Protein AF-0000000072193484 (afdb_homodimer)

Structure (mmCIF, N/CA/C/O backbone):
data_AF-0000000072193484-model_v1
#
loop_
_entity.id
_entity.type
_entity.pdbx_description
1 polymer "Probable 2-(5''-triphosphoribosyl)-3'-dephosphocoenzyme-A synthase"
#
loop_
_atom_site.group_PDB
_atom_site.id
_atom_site.type_symbol
_atom_site.label_atom_id
_atom_site.label_alt_id
_atom_site.label_comp_id
_atom_site.label_asym_id
_atom_site.label_entity_id
_atom_site.label_seq_id
_atom_site.pdbx_PDB_ins_code
_atom_site.Cartn_x
_atom_site.Cartn_y
_atom_site.Cartn_z
_atom_site.occupancy
_atom_site.B_iso_or_equiv
_atom_site.auth_seq_id
_atom_site.auth_comp_id
_atom_site.auth_asym_id
_atom_site.auth_atom_id
_atom_site.pdbx_PDB_model_num
ATOM 1 N N . MET A 1 1 ? 16.594 4.422 -32.844 1 25.11 1 MET A N 1
ATOM 2 C CA . MET A 1 1 ? 16.406 5.852 -32.625 1 25.11 1 MET A CA 1
ATOM 3 C C . MET A 1 1 ? 17.75 6.531 -32.344 1 25.11 1 MET A C 1
ATOM 5 O O . MET A 1 1 ? 18.5 6.133 -31.453 1 25.11 1 MET A O 1
ATOM 9 N N . GLN A 1 2 ? 18.328 7.227 -33.312 1 27.91 2 GLN A N 1
ATOM 10 C CA . GLN A 1 2 ? 19.547 8.023 -33.281 1 27.91 2 GLN A CA 1
ATOM 11 C C . GLN A 1 2 ? 19.562 8.969 -32.094 1 27.91 2 GLN A C 1
ATOM 13 O O . GLN A 1 2 ? 18.688 9.836 -31.969 1 27.91 2 GLN A O 1
ATOM 18 N N . THR A 1 3 ? 19.938 8.578 -30.891 1 35.56 3 THR A N 1
ATOM 19 C CA . THR A 1 3 ? 20.156 9.469 -29.75 1 35.56 3 THR A CA 1
ATOM 20 C C . THR A 1 3 ? 21 10.664 -30.172 1 35.56 3 THR A C 1
ATOM 22 O O . THR A 1 3 ? 22.141 10.508 -30.625 1 35.56 3 THR A O 1
ATOM 25 N N . HIS A 1 4 ? 20.469 11.711 -30.75 1 35.81 4 HIS A N 1
ATOM 26 C CA . HIS A 1 4 ? 21.188 12.93 -31.125 1 35.81 4 HIS A CA 1
ATOM 27 C C . HIS A 1 4 ? 22.172 13.336 -30.031 1 35.81 4 HIS A C 1
ATOM 29 O O . HIS A 1 4 ? 21.922 13.125 -28.844 1 35.81 4 HIS A O 1
ATOM 35 N N . SER A 1 5 ? 23.375 13.609 -30.344 1 42.5 5 SER A N 1
ATOM 36 C CA . SER A 1 5 ? 24.578 14.062 -29.656 1 42.5 5 SER A CA 1
ATOM 37 C C . SER A 1 5 ? 24.25 15.148 -28.641 1 42.5 5 SER A C 1
ATOM 39 O O . SER A 1 5 ? 24.906 15.258 -27.594 1 42.5 5 SER A O 1
ATOM 41 N N . ALA A 1 6 ? 23.328 16.062 -29.031 1 45.34 6 ALA A N 1
ATOM 42 C CA . ALA A 1 6 ? 22.938 17.266 -28.281 1 45.34 6 ALA A CA 1
ATOM 43 C C . ALA A 1 6 ? 22.312 16.891 -26.938 1 45.34 6 ALA A C 1
ATOM 45 O O . ALA A 1 6 ? 22.109 17.75 -26.078 1 45.34 6 ALA A O 1
ATOM 46 N N . ASP A 1 7 ? 21.703 15.742 -26.719 1 56.62 7 ASP A N 1
ATOM 47 C CA . ASP A 1 7 ? 20.828 15.328 -25.625 1 56.62 7 ASP A CA 1
ATOM 48 C C . ASP A 1 7 ? 21.625 14.672 -24.5 1 56.62 7 ASP A C 1
ATOM 50 O O . ASP A 1 7 ? 21.047 14.125 -23.562 1 56.62 7 ASP A O 1
ATOM 54 N N . ILE A 1 8 ? 22.922 14.68 -24.719 1 68.56 8 ILE A N 1
ATOM 55 C CA . ILE A 1 8 ? 23.734 14.094 -23.656 1 68.56 8 ILE A CA 1
ATOM 56 C C . ILE A 1 8 ? 24.031 15.148 -22.594 1 68.56 8 ILE A C 1
ATOM 58 O O . ILE A 1 8 ? 24.578 16.203 -22.906 1 68.56 8 ILE A O 1
ATOM 62 N N . PRO A 1 9 ? 23.672 14.93 -21.453 1 78.88 9 PRO A N 1
ATOM 63 C CA . PRO A 1 9 ? 23.984 15.875 -20.375 1 78.88 9 PRO A CA 1
ATOM 64 C C . PRO A 1 9 ? 25.469 16.203 -20.297 1 78.88 9 PRO A C 1
ATOM 66 O O . PRO A 1 9 ? 26.312 15.328 -20.5 1 78.88 9 PRO A O 1
ATOM 69 N N . GLN A 1 10 ? 25.766 17.594 -20.297 1 84.44 10 GLN A N 1
ATOM 70 C CA . GLN A 1 10 ? 27.141 18.047 -20.234 1 84.44 10 GLN A CA 1
ATOM 71 C C . GLN A 1 10 ? 27.516 18.5 -18.812 1 84.44 10 GLN A C 1
ATOM 73 O O . GLN A 1 10 ? 26.719 19.172 -18.156 1 84.44 10 GLN A O 1
ATOM 78 N N . PRO A 1 11 ? 28.719 18.031 -18.359 1 89.19 11 PRO A N 1
ATOM 79 C CA . PRO A 1 11 ? 29.156 18.484 -17.047 1 89.19 11 PRO A CA 1
ATOM 80 C C . PRO A 1 11 ? 29.359 20 -16.984 1 89.19 11 PRO A C 1
ATOM 82 O O . PRO A 1 11 ? 29.75 20.609 -17.984 1 89.19 11 PRO A O 1
ATOM 85 N N . ALA A 1 12 ? 29.109 20.578 -15.883 1 86.75 12 ALA A N 1
ATOM 86 C CA . ALA A 1 12 ? 29.344 22.016 -15.68 1 86.75 12 ALA A CA 1
ATOM 87 C C . ALA A 1 12 ? 30.828 22.281 -15.414 1 86.75 12 ALA A C 1
ATOM 89 O O . ALA A 1 12 ? 31.484 21.516 -14.719 1 86.75 12 ALA A O 1
ATOM 90 N N . LEU A 1 13 ? 31.219 23.406 -15.93 1 86.88 13 LEU A N 1
ATOM 91 C CA . LEU A 1 13 ? 32.562 23.844 -15.641 1 86.88 13 LEU A CA 1
ATOM 92 C C . LEU A 1 13 ? 32.656 24.531 -14.281 1 86.88 13 LEU A C 1
ATOM 94 O O . LEU A 1 13 ? 31.641 25.078 -13.805 1 86.88 13 LEU A O 1
ATOM 98 N N . LEU A 1 14 ? 33.812 24.453 -13.719 1 89.25 14 LEU A N 1
ATOM 99 C CA . LEU A 1 14 ? 34 25.078 -12.414 1 89.25 14 LEU A CA 1
ATOM 100 C C . LEU A 1 14 ? 33.656 26.562 -12.453 1 89.25 14 LEU A C 1
ATOM 102 O O . LEU A 1 14 ? 33.031 27.094 -11.523 1 89.25 14 LEU A O 1
ATOM 106 N N . GLU A 1 15 ? 34.031 27.188 -13.531 1 90.38 15 GLU A N 1
ATOM 107 C CA . GLU A 1 15 ? 33.75 28.609 -13.688 1 90.38 15 GLU A CA 1
ATOM 108 C C . GLU A 1 15 ? 32.25 28.875 -13.719 1 90.38 15 GLU A C 1
ATOM 110 O O . GLU A 1 15 ? 31.781 29.891 -13.203 1 90.38 15 GLU A O 1
ATOM 115 N N . GLU A 1 16 ? 31.562 28.031 -14.336 1 90.62 16 GLU A N 1
ATOM 116 C CA . GLU A 1 16 ? 30.109 28.156 -14.422 1 90.62 16 GLU A CA 1
ATOM 117 C C . GLU A 1 16 ? 29.469 27.984 -13.047 1 90.62 16 GLU A C 1
ATOM 119 O O . GLU A 1 16 ? 28.484 28.672 -12.734 1 90.62 16 GLU A O 1
ATOM 124 N N . ILE A 1 17 ? 30.047 27.125 -12.297 1 89.94 17 ILE A N 1
ATOM 125 C CA . ILE A 1 17 ? 29.516 26.859 -10.961 1 89.94 17 ILE A CA 1
ATOM 126 C C . ILE A 1 17 ? 29.75 28.078 -10.07 1 89.94 17 ILE A C 1
ATOM 128 O O . ILE A 1 17 ? 28.844 28.484 -9.32 1 89.94 17 ILE A O 1
ATOM 132 N N . LEU A 1 18 ? 30.891 28.703 -10.164 1 91.38 18 LEU A N 1
ATOM 133 C CA . LEU A 1 18 ? 31.234 29.875 -9.367 1 91.38 18 LEU A CA 1
ATOM 134 C C . LEU A 1 18 ? 30.391 31.078 -9.789 1 91.38 18 LEU A C 1
ATOM 136 O O . LEU A 1 18 ? 29.922 31.844 -8.945 1 91.38 18 LEU A O 1
ATOM 140 N N . ARG A 1 19 ? 30.219 31.172 -11.031 1 92.69 19 ARG A N 1
ATOM 141 C CA . ARG A 1 19 ? 29.391 32.25 -11.555 1 92.69 19 ARG A CA 1
ATOM 142 C C . ARG A 1 19 ? 27.953 32.094 -11.086 1 92.69 19 ARG A C 1
ATOM 144 O O . ARG A 1 19 ? 27.297 33.094 -10.742 1 92.69 19 ARG A O 1
ATOM 151 N N . ALA A 1 20 ? 27.5 30.906 -11.117 1 92.19 20 ALA A N 1
ATOM 152 C CA . ALA A 1 20 ? 26.141 30.625 -10.68 1 92.19 20 ALA A CA 1
ATOM 153 C C . ALA A 1 20 ? 25.938 31 -9.211 1 92.19 20 ALA A C 1
ATOM 155 O O . ALA A 1 20 ? 24.875 31.484 -8.82 1 92.19 20 ALA A O 1
ATOM 156 N N . ARG A 1 21 ? 26.953 30.75 -8.406 1 92.06 21 ARG A N 1
ATOM 157 C CA . ARG A 1 21 ? 26.891 31.094 -6.992 1 92.06 21 ARG A CA 1
ATOM 158 C C . ARG A 1 21 ? 26.781 32.594 -6.809 1 92.06 21 ARG A C 1
ATOM 160 O O . ARG A 1 21 ? 26.016 33.094 -5.973 1 92.06 21 ARG A O 1
ATOM 167 N N . GLU A 1 22 ? 27.531 33.312 -7.559 1 94 22 GLU A N 1
ATOM 168 C CA . GLU A 1 22 ? 27.516 34.781 -7.504 1 94 22 GLU A CA 1
ATOM 169 C C . GLU A 1 22 ? 26.156 35.312 -7.957 1 94 22 GLU A C 1
ATOM 171 O O . GLU A 1 22 ? 25.594 36.219 -7.328 1 94 22 GLU A O 1
ATOM 176 N N . GLU A 1 23 ? 25.734 34.781 -9.008 1 94.94 23 GLU A N 1
ATOM 177 C CA . GLU A 1 23 ? 24.438 35.219 -9.539 1 94.94 23 GLU A CA 1
ATOM 178 C C . GLU A 1 23 ? 23.312 34.938 -8.555 1 94.94 23 GLU A C 1
ATOM 180 O O . GLU A 1 23 ? 22.344 35.688 -8.469 1 94.94 23 GLU A O 1
ATOM 185 N N . ARG A 1 24 ? 23.422 33.812 -7.883 1 94.56 24 ARG A N 1
ATOM 186 C CA . ARG A 1 24 ? 22.438 33.469 -6.859 1 94.56 24 ARG A CA 1
ATOM 187 C C . ARG A 1 24 ? 22.406 34.531 -5.754 1 94.56 24 ARG A C 1
ATOM 189 O O . ARG A 1 24 ? 21.344 34.938 -5.312 1 94.56 24 ARG A O 1
ATOM 196 N N . GLN A 1 25 ? 23.547 35 -5.352 1 94.94 25 GLN A N 1
ATOM 197 C CA . GLN A 1 25 ? 23.641 36 -4.312 1 94.94 25 GLN A CA 1
ATOM 198 C C . GLN A 1 25 ? 23 37.312 -4.777 1 94.94 25 GLN A C 1
ATOM 200 O O . GLN A 1 25 ? 22.312 38 -4.008 1 94.94 25 GLN A O 1
ATOM 205 N N . HIS A 1 26 ? 23.281 37.594 -6.012 1 95.94 26 HIS A N 1
ATOM 206 C CA . HIS A 1 26 ? 22.719 38.812 -6.57 1 95.94 26 HIS A CA 1
ATOM 207 C C . HIS A 1 26 ? 21.188 38.719 -6.625 1 95.94 26 HIS A C 1
ATOM 209 O O . HIS A 1 26 ? 20.5 39.688 -6.312 1 95.94 26 HIS A O 1
ATOM 215 N N . ARG A 1 27 ? 20.703 37.625 -7.035 1 96 27 ARG A N 1
ATOM 216 C CA . ARG A 1 27 ? 19.266 37.375 -7.105 1 96 27 ARG A CA 1
ATOM 217 C C . ARG A 1 27 ? 18.625 37.5 -5.723 1 96 27 ARG A C 1
ATOM 219 O O . ARG A 1 27 ? 17.562 38.094 -5.566 1 96 27 ARG A O 1
ATOM 226 N N . GLN A 1 28 ? 19.266 36.906 -4.77 1 96.5 28 GLN A N 1
ATOM 227 C CA . GLN A 1 28 ? 18.766 36.969 -3.395 1 96.5 28 GLN A CA 1
ATOM 228 C C . GLN A 1 28 ? 18.688 38.406 -2.889 1 96.5 28 GLN A C 1
ATOM 230 O O . GLN A 1 28 ? 17.672 38.812 -2.32 1 96.5 28 GLN A O 1
ATOM 235 N N . GLN A 1 29 ? 19.719 39.125 -3.174 1 96.38 29 GLN A N 1
ATOM 236 C CA . GLN A 1 29 ? 19.75 40.531 -2.725 1 96.38 29 GLN A CA 1
ATOM 237 C C . GLN A 1 29 ? 18.672 41.344 -3.404 1 96.38 29 GLN A C 1
ATOM 239 O O . GLN A 1 29 ? 18.031 42.188 -2.764 1 96.38 29 GLN A O 1
ATOM 244 N N . ARG A 1 30 ? 18.516 41.094 -4.633 1 97 30 ARG A N 1
ATOM 245 C CA . ARG A 1 30 ? 17.5 41.812 -5.383 1 97 30 ARG A CA 1
ATOM 246 C C . ARG A 1 30 ? 16.094 41.531 -4.828 1 97 30 ARG A C 1
ATOM 248 O O . ARG A 1 30 ? 15.305 42.469 -4.629 1 97 30 ARG A O 1
ATOM 255 N N . LEU A 1 31 ? 15.797 40.312 -4.566 1 97.44 31 LEU A N 1
ATOM 256 C CA . LEU A 1 31 ? 14.477 39.906 -4.074 1 97.44 31 LEU A CA 1
ATOM 257 C C . LEU A 1 31 ? 14.266 40.406 -2.646 1 97.44 31 LEU A C 1
ATOM 259 O O . LEU A 1 31 ? 13.156 40.812 -2.283 1 97.44 31 LEU A O 1
ATOM 263 N N . LEU A 1 32 ? 15.289 40.375 -1.854 1 97.12 32 LEU A N 1
ATOM 264 C CA . LEU A 1 32 ? 15.203 40.875 -0.485 1 97.12 32 LEU A CA 1
ATOM 265 C C . LEU A 1 32 ? 14.883 42.344 -0.465 1 97.12 32 LEU A C 1
ATOM 267 O O . LEU A 1 32 ? 14.07 42.812 0.346 1 97.12 32 LEU A O 1
ATOM 271 N N . ARG A 1 33 ? 15.508 43.094 -1.336 1 96.75 33 ARG A N 1
ATOM 272 C CA . ARG A 1 33 ? 15.273 44.531 -1.426 1 96.75 33 ARG A CA 1
ATOM 273 C C . ARG A 1 33 ? 13.859 44.844 -1.92 1 96.75 33 ARG A C 1
ATOM 275 O O . ARG A 1 33 ? 13.211 45.75 -1.433 1 96.75 33 ARG A O 1
ATOM 282 N N . ARG A 1 34 ? 13.484 44.062 -2.828 1 97.38 34 ARG A N 1
ATOM 283 C CA . ARG A 1 34 ? 12.203 44.312 -3.475 1 97.38 34 ARG A CA 1
ATOM 284 C C . ARG A 1 34 ? 11.039 43.969 -2.549 1 97.38 34 ARG A C 1
ATOM 286 O O . ARG A 1 34 ? 10.062 44.719 -2.461 1 97.38 34 ARG A O 1
ATOM 293 N N . TYR A 1 35 ? 11.148 42.844 -1.809 1 97.31 35 TYR A N 1
ATOM 294 C CA . TYR A 1 35 ? 9.984 42.312 -1.108 1 97.31 35 TYR A CA 1
ATOM 295 C C . TYR A 1 35 ? 10.125 42.5 0.397 1 97.31 35 TYR A C 1
ATOM 297 O O . TYR A 1 35 ? 9.125 42.469 1.127 1 97.31 35 TYR A O 1
ATOM 305 N N . ARG A 1 36 ? 11.281 42.594 0.988 1 96.94 36 ARG A N 1
ATOM 306 C CA . ARG A 1 36 ? 11.555 42.781 2.412 1 96.94 36 ARG A CA 1
ATOM 307 C C . ARG A 1 36 ? 10.914 41.656 3.232 1 96.94 36 ARG A C 1
ATOM 309 O O . ARG A 1 36 ? 10.266 41.938 4.25 1 96.94 36 ARG A O 1
ATOM 316 N N . ARG A 1 37 ? 10.93 40.438 2.723 1 97.88 37 ARG A N 1
ATOM 317 C CA . ARG A 1 37 ? 10.414 39.219 3.334 1 97.88 37 ARG A CA 1
ATOM 318 C C . ARG A 1 37 ? 11.477 38.125 3.346 1 97.88 37 ARG A C 1
ATOM 320 O O . ARG A 1 37 ? 12.477 38.219 2.629 1 97.88 37 ARG A O 1
ATOM 327 N N . PRO A 1 38 ? 11.289 37.094 4.188 1 98.31 38 PRO A N 1
ATOM 328 C CA . PRO A 1 38 ? 12.211 35.969 4.129 1 98.31 38 PRO A CA 1
ATOM 329 C C . PRO A 1 38 ? 12.25 35.312 2.75 1 98.31 38 PRO A C 1
ATOM 331 O O . PRO A 1 38 ? 11.258 35.344 2.018 1 98.31 38 PRO A O 1
ATOM 334 N N . LEU A 1 39 ? 13.406 34.75 2.455 1 98.5 39 LEU A N 1
ATOM 335 C CA . LEU A 1 39 ? 13.594 34.062 1.176 1 98.5 39 LEU A CA 1
ATOM 336 C C . LEU A 1 39 ? 13.883 32.594 1.379 1 98.5 39 LEU A C 1
ATOM 338 O O . LEU A 1 39 ? 14.547 32.219 2.348 1 98.5 39 LEU A O 1
ATOM 342 N N . ILE A 1 40 ? 13.398 31.75 0.517 1 98.69 40 ILE A N 1
ATOM 343 C CA . ILE A 1 40 ? 13.828 30.359 0.413 1 98.69 40 ILE A CA 1
ATOM 344 C C . ILE A 1 40 ? 14.625 30.156 -0.874 1 98.69 40 ILE A C 1
ATOM 346 O O . ILE A 1 40 ? 14.156 30.516 -1.961 1 98.69 40 ILE A O 1
ATOM 350 N N . SER A 1 41 ? 15.797 29.719 -0.765 1 98.25 41 SER A N 1
ATOM 351 C CA . SER A 1 41 ? 16.641 29.344 -1.899 1 98.25 41 SER A CA 1
ATOM 352 C C . SER A 1 41 ? 16.641 27.844 -2.111 1 98.25 41 SER A C 1
ATOM 354 O O . SER A 1 41 ? 17.062 27.078 -1.238 1 98.25 41 SER A O 1
ATOM 356 N N . LEU A 1 42 ? 16.125 27.391 -3.248 1 98.25 42 LEU A N 1
ATOM 357 C CA . LEU A 1 42 ? 15.992 25.969 -3.551 1 98.25 42 LEU A CA 1
ATOM 358 C C . LEU A 1 42 ? 17 25.531 -4.605 1 98.25 42 LEU A C 1
ATOM 360 O O . LEU A 1 42 ? 17.141 26.188 -5.645 1 98.25 42 LEU A O 1
ATOM 364 N N . SER A 1 43 ? 17.766 24.578 -4.391 1 97.25 43 SER A N 1
ATOM 365 C CA . SER A 1 43 ? 18.625 23.859 -5.34 1 97.25 43 SER A CA 1
ATOM 366 C C . SER A 1 43 ? 18.672 22.375 -5.023 1 97.25 43 SER A C 1
ATOM 368 O O . SER A 1 43 ? 17.969 21.891 -4.125 1 97.25 43 SER A O 1
ATOM 370 N N . LEU A 1 44 ? 19.328 21.547 -5.836 1 96.81 44 LEU A N 1
ATOM 371 C CA . LEU A 1 44 ? 19.516 20.125 -5.566 1 96.81 44 LEU A CA 1
ATOM 372 C C . LEU A 1 44 ? 20.953 19.844 -5.145 1 96.81 44 LEU A C 1
ATOM 374 O O . LEU A 1 44 ? 21.891 20.422 -5.691 1 96.81 44 LEU A O 1
ATOM 378 N N . ASN A 1 45 ? 21.062 19.047 -4.156 1 93.31 45 ASN A N 1
ATOM 379 C CA . ASN A 1 45 ? 22.375 18.562 -3.73 1 93.31 45 ASN A CA 1
ATOM 380 C C . ASN A 1 45 ? 22.828 17.375 -4.562 1 93.31 45 ASN A C 1
ATOM 382 O O . ASN A 1 45 ? 22.609 16.219 -4.18 1 93.31 45 ASN A O 1
ATOM 386 N N . ILE A 1 46 ? 23.438 17.641 -5.684 1 93.5 46 ILE A N 1
ATOM 387 C CA . ILE A 1 46 ? 23.953 16.625 -6.578 1 93.5 46 ILE A CA 1
ATOM 388 C C . ILE A 1 46 ? 25.484 16.703 -6.629 1 93.5 46 ILE A C 1
ATOM 390 O O . ILE A 1 46 ? 26.047 17.734 -6.996 1 93.5 46 ILE A O 1
ATOM 394 N N . ALA A 1 47 ? 26.125 15.641 -6.289 1 90.62 47 ALA A N 1
ATOM 395 C CA . ALA A 1 47 ? 27.578 15.609 -6.301 1 90.62 47 ALA A CA 1
ATOM 396 C C . ALA A 1 47 ? 28.125 15.531 -7.727 1 90.62 47 ALA A C 1
ATOM 398 O O . ALA A 1 47 ? 27.469 14.977 -8.609 1 90.62 47 ALA A O 1
ATOM 399 N N . GLY A 1 48 ? 29.281 16.156 -7.91 1 88.25 48 GLY A N 1
ATOM 400 C CA . GLY A 1 48 ? 29.953 16.062 -9.195 1 88.25 48 GLY A CA 1
ATOM 401 C C . GLY A 1 48 ? 29.625 17.203 -10.125 1 88.25 48 GLY A C 1
ATOM 402 O O . GLY A 1 48 ? 28.938 18.156 -9.734 1 88.25 48 GLY A O 1
ATOM 403 N N . ALA A 1 49 ? 30.078 17.062 -11.414 1 90.75 49 ALA A N 1
ATOM 404 C CA . ALA A 1 49 ? 30.016 18.172 -12.359 1 90.75 49 ALA A CA 1
ATOM 405 C C . ALA A 1 49 ? 28.734 18.094 -13.188 1 90.75 49 ALA A C 1
ATOM 407 O O . ALA A 1 49 ? 28.281 19.109 -13.727 1 90.75 49 ALA A O 1
ATOM 408 N N . LEU A 1 50 ? 28.188 16.969 -13.297 1 92.44 50 LEU A N 1
ATOM 409 C CA . LEU A 1 50 ? 26.938 16.844 -14.039 1 92.44 50 LEU A CA 1
ATOM 410 C C . LEU A 1 50 ? 25.75 17.203 -13.164 1 92.44 50 LEU A C 1
ATOM 412 O O . LEU A 1 50 ? 25.234 16.375 -12.422 1 92.44 50 LEU A O 1
ATOM 416 N N . LYS A 1 51 ? 25.266 18.391 -13.367 1 93 51 LYS A N 1
ATOM 417 C CA . LYS A 1 51 ? 24.266 18.953 -12.461 1 93 51 LYS A CA 1
ATOM 418 C C . LYS A 1 51 ? 22.891 19.016 -13.133 1 93 51 LYS A C 1
ATOM 420 O O . LYS A 1 51 ? 21.859 19.031 -12.461 1 93 51 LYS A O 1
ATOM 425 N N . GLN A 1 52 ? 22.922 19.047 -14.453 1 93.31 52 GLN A N 1
ATOM 426 C CA . GLN A 1 52 ? 21.672 19.219 -15.188 1 93.31 52 GLN A CA 1
ATOM 427 C C . GLN A 1 52 ? 21.453 18.062 -16.156 1 93.31 52 GLN A C 1
ATOM 429 O O . GLN A 1 52 ? 22.25 17.859 -17.078 1 93.31 52 GLN A O 1
ATOM 434 N N . PHE A 1 53 ? 20.516 17.297 -16 1 93.94 53 PHE A N 1
ATOM 435 C CA . PHE A 1 53 ? 20.047 16.188 -16.828 1 93.94 53 PHE A CA 1
ATOM 436 C C . PHE A 1 53 ? 18.562 15.93 -16.594 1 93.94 53 PHE A C 1
ATOM 438 O O . PHE A 1 53 ? 17.984 16.453 -15.633 1 93.94 53 PHE A O 1
ATOM 445 N N . PRO A 1 54 ? 17.828 15.367 -17.391 1 93.75 54 PRO A N 1
ATOM 446 C CA . PRO A 1 54 ? 16.359 15.289 -17.344 1 93.75 54 PRO A CA 1
ATOM 447 C C . PRO A 1 54 ? 15.836 14.852 -15.977 1 93.75 54 PRO A C 1
ATOM 449 O O . PRO A 1 54 ? 14.891 15.445 -15.453 1 93.75 54 PRO A O 1
ATOM 452 N N . LEU A 1 55 ? 16.422 13.867 -15.422 1 95.19 55 LEU A N 1
ATOM 453 C CA . LEU A 1 55 ? 15.992 13.375 -14.117 1 95.19 55 LEU A CA 1
ATOM 454 C C . LEU A 1 55 ? 16.188 14.43 -13.039 1 95.19 55 LEU A C 1
ATOM 456 O O . LEU A 1 55 ? 15.375 14.555 -12.125 1 95.19 55 LEU A O 1
ATOM 460 N N . ALA A 1 56 ? 17.266 15.211 -13.078 1 96.75 56 ALA A N 1
ATOM 461 C CA . ALA A 1 56 ? 17.5 16.312 -12.148 1 96.75 56 ALA A CA 1
ATOM 462 C C . ALA A 1 56 ? 16.469 17.406 -12.312 1 96.75 56 ALA A C 1
ATOM 464 O O . ALA A 1 56 ? 16 17.984 -11.32 1 96.75 56 ALA A O 1
ATOM 465 N N . GLN A 1 57 ? 16.141 17.656 -13.531 1 96.38 57 GLN A N 1
ATOM 466 C CA . GLN A 1 57 ? 15.133 18.672 -13.805 1 96.38 57 GLN A CA 1
ATOM 467 C C . GLN A 1 57 ? 13.773 18.266 -13.234 1 96.38 57 GLN A C 1
ATOM 469 O O . GLN A 1 57 ? 13.086 19.094 -12.617 1 96.38 57 GLN A O 1
ATOM 474 N N . LYS A 1 58 ? 13.461 17.031 -13.453 1 96.44 58 LYS A N 1
ATOM 475 C CA . LYS A 1 58 ? 12.211 16.5 -12.914 1 96.44 58 LYS A CA 1
ATOM 476 C C . LYS A 1 58 ? 12.203 16.562 -11.391 1 96.44 58 LYS A C 1
ATOM 478 O O . LYS A 1 58 ? 11.172 16.875 -10.781 1 96.44 58 LYS A O 1
ATOM 483 N N . THR A 1 59 ? 13.305 16.234 -10.789 1 97.5 59 THR A N 1
ATOM 484 C CA . THR A 1 59 ? 13.43 16.234 -9.336 1 97.5 59 THR A CA 1
ATOM 485 C C . THR A 1 59 ? 13.312 17.656 -8.781 1 97.5 59 THR A C 1
ATOM 487 O O . THR A 1 59 ? 12.695 17.875 -7.738 1 97.5 59 THR A O 1
ATOM 490 N N . TYR A 1 60 ? 13.93 18.625 -9.492 1 97.88 60 TYR A N 1
ATOM 491 C CA . TYR A 1 60 ? 13.805 20.031 -9.078 1 97.88 60 TYR A CA 1
ATOM 492 C C . TYR A 1 60 ? 12.352 20.469 -9.117 1 97.88 60 TYR A C 1
ATOM 494 O O . TYR A 1 60 ? 11.875 21.141 -8.195 1 97.88 60 TYR A O 1
ATOM 502 N N . ALA A 1 61 ? 11.688 20.141 -10.18 1 96.94 61 ALA A N 1
ATOM 503 C CA . ALA A 1 61 ? 10.273 20.484 -10.297 1 96.94 61 ALA A CA 1
ATOM 504 C C . ALA A 1 61 ? 9.469 19.875 -9.148 1 96.94 61 ALA A C 1
ATOM 506 O O . ALA A 1 61 ? 8.57 20.516 -8.609 1 96.94 61 ALA A O 1
ATOM 507 N N . GLU A 1 62 ? 9.797 18.656 -8.852 1 96.19 62 GLU A N 1
ATOM 508 C CA . GLU A 1 62 ? 9.164 17.969 -7.73 1 96.19 62 GLU A CA 1
ATOM 509 C C . GLU A 1 62 ? 9.438 18.703 -6.414 1 96.19 62 GLU A C 1
ATOM 511 O O . GLU A 1 62 ? 8.523 18.875 -5.602 1 96.19 62 GLU A O 1
ATOM 516 N N . ALA A 1 63 ? 10.641 19.094 -6.199 1 97.44 63 ALA A N 1
ATOM 517 C CA . ALA A 1 63 ? 11.031 19.828 -5 1 97.44 63 ALA A CA 1
ATOM 518 C C . ALA A 1 63 ? 10.266 21.141 -4.887 1 97.44 63 ALA A C 1
ATOM 520 O O . ALA A 1 63 ? 9.766 21.484 -3.814 1 97.44 63 ALA A O 1
ATOM 521 N N . SER A 1 64 ? 10.219 21.828 -5.98 1 97.38 64 SER A N 1
ATOM 522 C CA . SER A 1 64 ? 9.492 23.094 -6.02 1 97.38 64 SER A CA 1
ATOM 523 C C . SER A 1 64 ? 8.016 22.891 -5.703 1 97.38 64 SER A C 1
ATOM 525 O O . SER A 1 64 ? 7.441 23.641 -4.906 1 97.38 64 SER A O 1
ATOM 527 N N . ARG A 1 65 ? 7.434 21.922 -6.293 1 94.75 65 ARG A N 1
ATOM 528 C CA . ARG A 1 65 ? 6.027 21.625 -6.055 1 94.75 65 ARG A CA 1
ATOM 529 C C . ARG A 1 65 ? 5.777 21.312 -4.582 1 94.75 65 ARG A C 1
ATOM 531 O O . ARG A 1 65 ? 4.844 21.844 -3.979 1 94.75 65 ARG A O 1
ATOM 538 N N . MET A 1 66 ? 6.594 20.438 -4.027 1 94.94 66 MET A N 1
ATOM 539 C CA . MET A 1 66 ? 6.449 20.047 -2.629 1 94.94 66 MET A CA 1
ATOM 540 C C . MET A 1 66 ? 6.625 21.234 -1.7 1 94.94 66 MET A C 1
ATOM 542 O O . MET A 1 66 ? 5.906 21.375 -0.709 1 94.94 66 MET A O 1
ATOM 546 N N . MET A 1 67 ? 7.562 22.094 -2.014 1 96.62 67 MET A N 1
ATOM 547 C CA . MET A 1 67 ? 7.816 23.281 -1.214 1 96.62 67 MET A CA 1
ATOM 548 C C . MET A 1 67 ? 6.602 24.219 -1.218 1 96.62 67 MET A C 1
ATOM 550 O O . MET A 1 67 ? 6.141 24.641 -0.159 1 96.62 67 MET A O 1
ATOM 554 N N . HIS A 1 68 ? 6.047 24.469 -2.396 1 96 68 HIS A N 1
ATOM 555 C CA . HIS A 1 68 ? 4.898 25.359 -2.514 1 96 68 HIS A CA 1
ATOM 556 C C . HIS A 1 68 ? 3.703 24.828 -1.729 1 96 68 HIS A C 1
ATOM 558 O O . HIS A 1 68 ? 3.025 25.578 -1.03 1 96 68 HIS A O 1
ATOM 564 N N . ARG A 1 69 ? 3.527 23.609 -1.891 1 93.19 69 ARG A N 1
ATOM 565 C CA . ARG A 1 69 ? 2.396 23 -1.199 1 93.19 69 ARG A CA 1
ATOM 566 C C . ARG A 1 69 ? 2.58 23.062 0.314 1 93.19 69 ARG A C 1
ATOM 568 O O . ARG A 1 69 ? 1.627 23.328 1.049 1 93.19 69 ARG A O 1
ATOM 575 N N . HIS A 1 70 ? 3.76 22.734 0.74 1 93.44 70 HIS A N 1
ATOM 576 C CA . HIS A 1 70 ? 4.055 22.781 2.168 1 93.44 70 HIS A CA 1
ATOM 577 C C . HIS A 1 70 ? 3.881 24.203 2.707 1 93.44 70 HIS A C 1
ATOM 579 O O . HIS A 1 70 ? 3.342 24.391 3.799 1 93.44 70 HIS A O 1
ATOM 585 N N . LEU A 1 71 ? 4.297 25.188 1.961 1 95.44 71 LEU A N 1
ATOM 586 C CA . LEU A 1 71 ? 4.141 26.594 2.355 1 95.44 71 LEU A CA 1
ATOM 587 C C . LEU A 1 71 ? 2.668 26.953 2.496 1 95.44 71 LEU A C 1
ATOM 589 O O . LEU A 1 71 ? 2.273 27.594 3.469 1 95.44 71 LEU A O 1
ATOM 593 N N . GLU A 1 72 ? 1.915 26.484 1.572 1 93.25 72 GLU A N 1
ATOM 594 C CA . GLU A 1 72 ? 0.477 26.734 1.63 1 93.25 72 GLU A CA 1
ATOM 595 C C . GLU A 1 72 ? -0.131 26.172 2.908 1 93.25 72 GLU A C 1
ATOM 597 O O . GLU A 1 72 ? -0.939 26.828 3.564 1 93.25 72 GLU A O 1
ATOM 602 N N . ARG A 1 73 ? 0.251 25.062 3.203 1 87.88 73 ARG A N 1
ATOM 603 C CA . ARG A 1 73 ? -0.286 24.375 4.375 1 87.88 73 ARG A CA 1
ATOM 604 C C . ARG A 1 73 ? 0.162 25.062 5.66 1 87.88 73 ARG A C 1
ATOM 606 O O . ARG A 1 73 ? -0.502 24.953 6.695 1 87.88 73 ARG A O 1
ATOM 613 N N . MET A 1 74 ? 1.304 25.766 5.594 1 88.38 74 MET A N 1
ATOM 614 C CA . MET A 1 74 ? 1.829 26.5 6.734 1 88.38 74 MET A CA 1
ATOM 615 C C . MET A 1 74 ? 1.189 27.891 6.82 1 88.38 74 MET A C 1
ATOM 617 O O . MET A 1 74 ? 1.474 28.656 7.746 1 88.38 74 MET A O 1
ATOM 621 N N . GLY A 1 75 ? 0.348 28.219 5.891 1 90.12 75 GLY A N 1
ATOM 622 C CA . GLY A 1 75 ? -0.25 29.547 5.852 1 90.12 75 GLY A CA 1
ATOM 623 C C . GLY A 1 75 ? 0.666 30.594 5.25 1 90.12 75 GLY A C 1
ATOM 624 O O . GLY A 1 75 ? 0.551 31.781 5.566 1 90.12 75 GLY A O 1
ATOM 625 N N . ALA A 1 76 ? 1.645 30.109 4.512 1 95.44 76 ALA A N 1
ATOM 626 C CA . ALA A 1 76 ? 2.574 31 3.824 1 95.44 76 ALA A CA 1
ATOM 627 C C . ALA A 1 76 ? 2.363 30.953 2.314 1 95.44 76 ALA A C 1
ATOM 629 O O . ALA A 1 76 ? 1.693 30.047 1.802 1 95.44 76 ALA A O 1
ATOM 630 N N . CYS A 1 77 ? 2.836 31.969 1.649 1 95.62 77 CYS A N 1
ATOM 631 C CA . CYS A 1 77 ? 2.693 32 0.198 1 95.62 77 CYS A CA 1
ATOM 632 C C . CYS A 1 77 ? 3.9 32.656 -0.455 1 95.62 77 CYS A C 1
ATOM 634 O O . CYS A 1 77 ? 4.512 33.562 0.129 1 95.62 77 CYS A O 1
ATOM 636 N N . VAL A 1 78 ? 4.184 32.312 -1.605 1 97.75 78 VAL A N 1
ATOM 637 C CA . VAL A 1 78 ? 5.258 32.906 -2.398 1 97.75 78 VAL A CA 1
ATOM 638 C C . VAL A 1 78 ? 4.746 34.156 -3.102 1 97.75 78 VAL A C 1
ATOM 640 O O . VAL A 1 78 ? 3.777 34.094 -3.865 1 97.75 78 VAL A O 1
ATOM 643 N N . ILE A 1 79 ? 5.395 35.25 -2.887 1 97.88 79 ILE A N 1
ATOM 644 C CA . ILE A 1 79 ? 4.93 36.531 -3.445 1 97.88 79 ILE A CA 1
ATOM 645 C C . ILE A 1 79 ? 5.895 37 -4.531 1 97.88 79 ILE A C 1
ATOM 647 O O . ILE A 1 79 ? 5.621 37.969 -5.234 1 97.88 79 ILE A O 1
ATOM 651 N N . GLY A 1 80 ? 6.953 36.406 -4.727 1 97.62 80 GLY A N 1
ATOM 652 C CA . GLY A 1 80 ? 7.953 36.625 -5.758 1 97.62 80 GLY A CA 1
ATOM 653 C C . GLY A 1 80 ? 8.898 35.469 -5.949 1 97.62 80 GLY A C 1
ATOM 654 O O . GLY A 1 80 ? 9.281 34.812 -4.98 1 97.62 80 GLY A O 1
ATOM 655 N N . ALA A 1 81 ? 9.258 35.219 -7.156 1 97.62 81 ALA A N 1
ATOM 656 C CA . ALA A 1 81 ? 10.125 34.062 -7.43 1 97.62 81 ALA A CA 1
ATOM 657 C C . ALA A 1 81 ? 10.992 34.312 -8.656 1 97.62 81 ALA A C 1
ATOM 659 O O . ALA A 1 81 ? 10.57 34.969 -9.602 1 97.62 81 ALA A O 1
ATOM 660 N N . GLU A 1 82 ? 12.172 33.875 -8.625 1 97.5 82 GLU A N 1
ATOM 661 C CA . GLU A 1 82 ? 13.086 33.812 -9.758 1 97.5 82 GLU A CA 1
ATOM 662 C C . GLU A 1 82 ? 13.742 32.406 -9.844 1 97.5 82 GLU A C 1
ATOM 664 O O . GLU A 1 82 ? 14.336 31.953 -8.867 1 97.5 82 GLU A O 1
ATOM 669 N N . GLU A 1 83 ? 13.602 31.766 -10.969 1 96.56 83 GLU A N 1
ATOM 670 C CA . GLU A 1 83 ? 14.18 30.453 -11.172 1 96.56 83 GLU A CA 1
ATOM 671 C C . GLU A 1 83 ? 15.109 30.422 -12.383 1 96.56 83 GLU A C 1
ATOM 673 O O . GLU A 1 83 ? 14.844 31.094 -13.383 1 96.56 83 GLU A O 1
ATOM 678 N N . VAL A 1 84 ? 16.156 29.719 -12.297 1 95.88 84 VAL A N 1
ATOM 679 C CA . VAL A 1 84 ? 17.125 29.578 -13.367 1 95.88 84 VAL A CA 1
ATOM 680 C C . VAL A 1 84 ? 17.438 28.109 -13.602 1 95.88 84 VAL A C 1
ATOM 682 O O . VAL A 1 84 ? 17.578 27.344 -12.641 1 95.88 84 VAL A O 1
ATOM 685 N N . HIS A 1 85 ? 17.422 27.703 -14.812 1 94.94 85 HIS A N 1
ATOM 686 C CA . HIS A 1 85 ? 17.828 26.359 -15.227 1 94.94 85 HIS A CA 1
ATOM 687 C C . HIS A 1 85 ? 19.047 26.406 -16.141 1 94.94 85 HIS A C 1
ATOM 689 O O . HIS A 1 85 ? 18.938 26.734 -17.312 1 94.94 85 HIS A O 1
ATOM 695 N N . ALA A 1 86 ? 20.203 26.109 -15.562 1 93.56 86 ALA A N 1
ATOM 696 C CA . ALA A 1 86 ? 21.469 26.203 -16.297 1 93.56 86 ALA A CA 1
ATOM 697 C C . ALA A 1 86 ? 22.25 24.891 -16.203 1 93.56 86 ALA A C 1
ATOM 699 O O . ALA A 1 86 ? 21.812 23.953 -15.547 1 93.56 86 ALA A O 1
ATOM 700 N N . ARG A 1 87 ? 23.297 24.812 -16.859 1 92.25 87 ARG A N 1
ATOM 701 C CA . ARG A 1 87 ? 24.172 23.641 -16.828 1 92.25 87 ARG A CA 1
ATOM 702 C C . ARG A 1 87 ? 24.688 23.391 -15.43 1 92.25 87 ARG A C 1
ATOM 704 O O . ARG A 1 87 ? 25 22.25 -15.07 1 92.25 87 ARG A O 1
ATOM 711 N N . SER A 1 88 ? 24.781 24.469 -14.656 1 92.94 88 SER A N 1
ATOM 712 C CA . SER A 1 88 ? 25.266 24.375 -13.281 1 92.94 88 SER A CA 1
ATOM 713 C C . SER A 1 88 ? 24.188 23.859 -12.344 1 92.94 88 SER A C 1
ATOM 715 O O . SER A 1 88 ? 24.422 23.688 -11.148 1 92.94 88 SER A O 1
ATOM 717 N N . GLY A 1 89 ? 23.047 23.609 -12.875 1 93.94 89 GLY A N 1
ATOM 718 C CA . GLY A 1 89 ? 21.938 23.094 -12.086 1 93.94 89 GLY A CA 1
ATOM 719 C C . GLY A 1 89 ? 20.75 24.047 -12.023 1 93.94 89 GLY A C 1
ATOM 720 O O . GLY A 1 89 ? 20.875 25.203 -12.406 1 93.94 89 GLY A O 1
ATOM 721 N N . SER A 1 90 ? 19.641 23.516 -11.633 1 96 90 SER A N 1
ATOM 722 C CA . SER A 1 90 ? 18.438 24.312 -11.43 1 96 90 SER A CA 1
ATOM 723 C C . SER A 1 90 ? 18.438 24.969 -10.047 1 96 90 SER A C 1
ATOM 725 O O . SER A 1 90 ? 18.828 24.328 -9.062 1 96 90 SER A O 1
ATOM 727 N N . GLU A 1 91 ? 18.062 26.219 -10.023 1 96.44 91 GLU A N 1
ATOM 728 C CA . GLU A 1 91 ? 17.969 26.938 -8.758 1 96.44 91 GLU A CA 1
ATOM 729 C C . GLU A 1 91 ? 16.797 27.922 -8.766 1 96.44 91 GLU A C 1
ATOM 731 O O . GLU A 1 91 ? 16.406 28.406 -9.82 1 96.44 91 GLU A O 1
ATOM 736 N N . GLY A 1 92 ? 16.234 28.109 -7.602 1 97.5 92 GLY A N 1
ATOM 737 C CA . GLY A 1 92 ? 15.156 29.062 -7.438 1 97.5 92 GLY A CA 1
ATOM 738 C C . GLY A 1 92 ? 15.25 29.844 -6.145 1 97.5 92 GLY A C 1
ATOM 739 O O . GLY A 1 92 ? 15.734 29.344 -5.133 1 97.5 92 GLY A O 1
ATOM 740 N N . CYS A 1 93 ? 14.883 31.125 -6.211 1 98.12 93 CYS A N 1
ATOM 741 C CA . CYS A 1 93 ? 14.742 32 -5.055 1 98.12 93 CYS A CA 1
ATOM 742 C C . CYS A 1 93 ? 13.305 32.5 -4.914 1 98.12 93 CYS A C 1
ATOM 744 O O . CYS A 1 93 ? 12.719 33 -5.879 1 98.12 93 CYS A O 1
ATOM 746 N N . PHE A 1 94 ? 12.766 32.312 -3.713 1 98.62 94 PHE A N 1
ATOM 747 C CA . PHE A 1 94 ? 11.352 32.594 -3.498 1 98.62 94 PHE A CA 1
ATOM 748 C C . PHE A 1 94 ? 11.148 33.531 -2.305 1 98.62 94 PHE A C 1
ATOM 750 O O . PHE A 1 94 ? 11.586 33.219 -1.193 1 98.62 94 PHE A O 1
ATOM 757 N N . ALA A 1 95 ? 10.539 34.656 -2.504 1 98.62 95 ALA A N 1
ATOM 758 C CA . ALA A 1 95 ? 10.117 35.5 -1.402 1 98.62 95 ALA A CA 1
ATOM 759 C C . ALA A 1 95 ? 8.805 35.031 -0.792 1 98.62 95 ALA A C 1
ATOM 761 O O . ALA A 1 95 ? 7.824 34.812 -1.507 1 98.62 95 ALA A O 1
ATOM 762 N N . VAL A 1 96 ? 8.836 34.812 0.498 1 98.44 96 VAL A N 1
ATOM 763 C CA . VAL A 1 96 ? 7.699 34.156 1.124 1 98.44 96 VAL A CA 1
ATOM 764 C C . VAL A 1 96 ? 7.059 35.094 2.152 1 98.44 96 VAL A C 1
ATOM 766 O O . VAL A 1 96 ? 7.758 35.719 2.941 1 98.44 96 VAL A O 1
ATOM 769 N N . ASP A 1 97 ? 5.734 35.219 2.143 1 97.38 97 ASP A N 1
ATOM 770 C CA . ASP A 1 97 ? 4.949 35.969 3.113 1 97.38 97 ASP A CA 1
ATOM 771 C C . ASP A 1 97 ? 4.102 35.031 3.979 1 97.38 97 ASP A C 1
ATOM 773 O O . ASP A 1 97 ? 3.869 33.875 3.613 1 97.38 97 ASP A O 1
ATOM 777 N N . GLY A 1 98 ? 3.854 35.531 5.234 1 94.44 98 GLY A N 1
ATOM 778 C CA . GLY A 1 98 ? 2.906 34.812 6.074 1 94.44 98 GLY A CA 1
ATOM 779 C C . GLY A 1 98 ? 3.561 34.125 7.254 1 94.44 98 GLY A C 1
ATOM 780 O O . GLY A 1 98 ? 2.889 33.781 8.227 1 94.44 98 GLY A O 1
ATOM 781 N N . ARG A 1 99 ? 4.859 33.875 7.207 1 94 99 ARG A N 1
ATOM 782 C CA . ARG A 1 99 ? 5.582 33.25 8.305 1 94 99 ARG A CA 1
ATOM 783 C C . ARG A 1 99 ? 6.961 33.844 8.492 1 94 99 ARG A C 1
ATOM 785 O O . ARG A 1 99 ? 7.539 34.375 7.543 1 94 99 ARG A O 1
ATOM 792 N N . ASP A 1 100 ? 7.449 33.75 9.688 1 95.5 100 ASP A N 1
ATOM 793 C CA . ASP A 1 100 ? 8.797 34.25 9.945 1 95.5 100 ASP A CA 1
ATOM 794 C C . ASP A 1 100 ? 9.859 33.25 9.469 1 95.5 100 ASP A C 1
ATOM 796 O O . ASP A 1 100 ? 9.547 32.094 9.172 1 95.5 100 ASP A O 1
ATOM 800 N N . ALA A 1 101 ? 11.078 33.719 9.383 1 97.19 101 ALA A N 1
ATOM 801 C CA . ALA A 1 101 ? 12.18 32.938 8.828 1 97.19 101 ALA A CA 1
ATOM 802 C C . ALA A 1 101 ? 12.43 31.672 9.656 1 97.19 101 ALA A C 1
ATOM 804 O O . ALA A 1 101 ? 12.773 30.625 9.109 1 97.19 101 ALA A O 1
ATOM 805 N N . THR A 1 102 ? 12.281 31.781 10.945 1 95.94 102 THR A N 1
ATOM 806 C CA . THR A 1 102 ? 12.516 30.641 11.828 1 95.94 102 THR A CA 1
ATOM 807 C C . THR A 1 102 ? 11.508 29.531 11.555 1 95.94 102 THR A C 1
ATOM 809 O O . THR A 1 102 ? 11.875 28.359 11.438 1 95.94 102 THR A O 1
ATOM 812 N N . SER A 1 103 ? 10.227 29.906 11.438 1 93.94 103 SER A N 1
ATOM 813 C CA . SER A 1 103 ? 9.18 28.938 11.109 1 93.94 103 SER A CA 1
ATOM 814 C C . SER A 1 103 ? 9.406 28.312 9.742 1 93.94 103 SER A C 1
ATOM 816 O O . SER A 1 103 ? 9.203 27.109 9.562 1 93.94 103 SER A O 1
ATOM 818 N N . LEU A 1 104 ? 9.797 29.125 8.836 1 96.81 104 LEU A N 1
ATOM 819 C CA . LEU A 1 104 ? 10.062 28.641 7.488 1 96.81 104 LEU A CA 1
ATOM 820 C C . LEU A 1 104 ? 11.219 27.656 7.488 1 96.81 104 LEU A C 1
ATOM 822 O O . LEU A 1 104 ? 11.156 26.609 6.816 1 96.81 104 LEU A O 1
ATOM 826 N N . LYS A 1 105 ? 12.281 28 8.219 1 96.69 105 LYS A N 1
ATOM 827 C CA . LYS A 1 105 ? 13.43 27.109 8.289 1 96.69 105 LYS A CA 1
ATOM 828 C C . LYS A 1 105 ? 13.047 25.75 8.859 1 96.69 105 LYS A C 1
ATOM 830 O O . LYS A 1 105 ? 13.453 24.719 8.336 1 96.69 105 LYS A O 1
ATOM 835 N N . ARG A 1 106 ? 12.273 25.766 9.898 1 92.69 106 ARG A N 1
ATOM 836 C CA . ARG A 1 106 ? 11.805 24.516 10.492 1 92.69 106 ARG A CA 1
ATOM 837 C C . ARG A 1 106 ? 10.984 23.719 9.492 1 92.69 106 ARG A C 1
ATOM 839 O O . ARG A 1 106 ? 11.133 22.5 9.391 1 92.69 106 ARG A O 1
ATOM 846 N N . GLY A 1 107 ? 10.117 24.391 8.766 1 93.31 107 GLY A N 1
ATOM 847 C CA . GLY A 1 107 ? 9.305 23.734 7.758 1 93.31 107 GLY A CA 1
ATOM 848 C C . GLY A 1 107 ? 10.117 23.141 6.629 1 93.31 107 GLY A C 1
ATOM 849 O O . GLY A 1 107 ? 9.828 22.031 6.168 1 93.31 107 GLY A O 1
ATOM 850 N N . MET A 1 108 ? 11.102 23.859 6.199 1 96.06 108 MET A N 1
ATOM 851 C CA . MET A 1 108 ? 11.93 23.391 5.094 1 96.06 108 MET A CA 1
ATOM 852 C C . MET A 1 108 ? 12.781 22.203 5.527 1 96.06 108 MET A C 1
ATOM 854 O O . MET A 1 108 ? 13.016 21.281 4.746 1 96.06 108 MET A O 1
ATOM 858 N N . VAL A 1 109 ? 13.258 22.281 6.777 1 94.69 109 VAL A N 1
ATOM 859 C CA . VAL A 1 109 ? 14.016 21.141 7.305 1 94.69 109 VAL A CA 1
ATOM 860 C C . VAL A 1 109 ? 13.117 19.906 7.371 1 94.69 109 VAL A C 1
ATOM 862 O O . VAL A 1 109 ? 13.539 18.812 6.992 1 94.69 109 VAL A O 1
ATOM 865 N N . ALA A 1 110 ? 11.906 20.109 7.793 1 91.62 110 ALA A N 1
ATOM 866 C CA . ALA A 1 110 ? 10.945 19 7.844 1 91.62 110 ALA A CA 1
ATOM 867 C C . ALA A 1 110 ? 10.711 18.422 6.457 1 91.62 110 ALA A C 1
ATOM 869 O O . ALA A 1 110 ? 10.594 17.203 6.305 1 91.62 110 ALA A O 1
ATOM 870 N N . LEU A 1 111 ? 10.641 19.219 5.492 1 95.06 111 LEU A N 1
ATOM 871 C CA . LEU A 1 111 ? 10.445 18.766 4.117 1 95.06 111 LEU A CA 1
ATOM 872 C C . LEU A 1 111 ? 11.648 17.969 3.631 1 95.06 111 LEU A C 1
ATOM 874 O O . LEU A 1 111 ? 11.492 16.891 3.039 1 95.06 111 LEU A O 1
ATOM 878 N N . GLU A 1 112 ? 12.852 18.438 3.943 1 95 112 GLU A N 1
ATOM 879 C CA . GLU A 1 112 ? 14.086 17.781 3.525 1 95 112 GLU A CA 1
ATOM 880 C C . GLU A 1 112 ? 14.188 16.375 4.121 1 95 112 GLU A C 1
ATOM 882 O O . GLU A 1 112 ? 14.82 15.492 3.533 1 95 112 GLU A O 1
ATOM 887 N N . GLU A 1 113 ? 13.508 16.234 5.246 1 92.12 113 GLU A N 1
ATOM 888 C CA . GLU A 1 113 ? 13.633 14.969 5.969 1 92.12 113 GLU A CA 1
ATOM 889 C C . GLU A 1 113 ? 12.383 14.109 5.801 1 92.12 113 GLU A C 1
ATOM 891 O O . GLU A 1 113 ? 12.242 13.078 6.457 1 92.12 113 GLU A O 1
ATOM 896 N N . SER A 1 114 ? 11.523 14.516 4.918 1 92.25 114 SER A N 1
ATOM 897 C CA . SER A 1 114 ? 10.195 13.914 4.84 1 92.25 114 SER A CA 1
ATOM 898 C C . SER A 1 114 ? 10.234 12.578 4.102 1 92.25 114 SER A C 1
ATOM 900 O O . SER A 1 114 ? 9.414 11.695 4.359 1 92.25 114 SER A O 1
ATOM 902 N N . ARG A 1 115 ? 11.109 12.344 3.145 1 93.06 115 ARG A N 1
ATOM 903 C CA . ARG A 1 115 ? 11.227 11.133 2.342 1 93.06 115 ARG A CA 1
ATOM 904 C C . ARG A 1 115 ? 12.625 11.016 1.731 1 93.06 115 ARG A C 1
ATOM 906 O O . ARG A 1 115 ? 13.375 11.992 1.698 1 93.06 115 ARG A O 1
ATOM 913 N N . PRO A 1 116 ? 12.984 9.953 1.183 1 91.75 116 PRO A N 1
ATOM 914 C CA . PRO A 1 116 ? 14.367 9.719 0.741 1 91.75 116 PRO A CA 1
ATOM 915 C C . PRO A 1 116 ? 14.82 10.695 -0.336 1 91.75 116 PRO A C 1
ATOM 917 O O . PRO A 1 116 ? 15.883 11.305 -0.212 1 91.75 116 PRO A O 1
ATOM 920 N N . VAL A 1 117 ? 14.031 10.953 -1.312 1 96.12 117 VAL A N 1
ATOM 921 C CA . VAL A 1 117 ? 14.445 11.812 -2.414 1 96.12 117 VAL A CA 1
ATOM 922 C C . VAL A 1 117 ? 14.586 13.25 -1.922 1 96.12 117 VAL A C 1
ATOM 924 O O . VAL A 1 117 ? 15.398 14.016 -2.445 1 96.12 117 VAL A O 1
ATOM 927 N N . ALA A 1 118 ? 13.836 13.609 -0.872 1 95.94 118 ALA A N 1
ATOM 928 C CA . ALA A 1 118 ? 13.836 14.977 -0.367 1 95.94 118 ALA A CA 1
ATOM 929 C C . ALA A 1 118 ? 15.172 15.312 0.297 1 95.94 118 ALA A C 1
ATOM 931 O O . ALA A 1 118 ? 15.492 16.484 0.5 1 95.94 118 ALA A O 1
ATOM 932 N N . ARG A 1 119 ? 15.977 14.32 0.559 1 94.38 119 ARG A N 1
ATOM 933 C CA . ARG A 1 119 ? 17.312 14.539 1.097 1 94.38 119 ARG A CA 1
ATOM 934 C C . ARG A 1 119 ? 18.203 15.234 0.074 1 94.38 119 ARG A C 1
ATOM 936 O O . ARG A 1 119 ? 19.266 15.75 0.421 1 94.38 119 ARG A O 1
ATOM 943 N N . LEU A 1 120 ? 17.781 15.203 -1.173 1 97.06 120 LEU A N 1
ATOM 944 C CA . LEU A 1 120 ? 18.531 15.859 -2.234 1 97.06 120 LEU A CA 1
ATOM 945 C C . LEU A 1 120 ? 18.156 17.344 -2.326 1 97.06 120 LEU A C 1
ATOM 947 O O . LEU A 1 120 ? 18.828 18.109 -3.008 1 97.06 120 LEU A O 1
ATOM 951 N N . PHE A 1 121 ? 17.062 17.688 -1.644 1 97.44 121 PHE A N 1
ATOM 952 C CA . PHE A 1 121 ? 16.625 19.078 -1.686 1 97.44 121 PHE A CA 1
ATOM 953 C C . PHE A 1 121 ? 17.516 19.938 -0.81 1 97.44 121 PHE A C 1
ATOM 955 O O . PHE A 1 121 ? 17.875 19.562 0.306 1 97.44 121 PHE A O 1
ATOM 962 N N . ASP A 1 122 ? 17.938 21.016 -1.338 1 96.31 122 ASP A N 1
ATOM 963 C CA . ASP A 1 122 ? 18.625 22.047 -0.574 1 96.31 122 ASP A CA 1
ATOM 964 C C . ASP A 1 122 ? 17.766 23.312 -0.451 1 96.31 122 ASP A C 1
ATOM 966 O O . ASP A 1 122 ? 17.734 24.141 -1.357 1 96.31 122 ASP A O 1
ATOM 970 N N . LEU A 1 123 ? 17.141 23.391 0.67 1 97.62 123 LEU A N 1
ATOM 971 C CA . LEU A 1 123 ? 16.219 24.5 0.925 1 97.62 123 LEU A CA 1
ATOM 972 C C . LEU A 1 123 ? 16.781 25.438 1.987 1 97.62 123 LEU A C 1
ATOM 974 O O . LEU A 1 123 ? 16.531 25.25 3.182 1 97.62 123 LEU A O 1
ATOM 978 N N . ASP A 1 124 ? 17.422 26.469 1.555 1 97.19 124 ASP A N 1
ATOM 979 C CA . ASP A 1 124 ? 18.016 27.453 2.457 1 97.19 124 ASP A CA 1
ATOM 980 C C . ASP A 1 124 ? 17.047 28.609 2.719 1 97.19 124 ASP A C 1
ATOM 982 O O . ASP A 1 124 ? 16.359 29.062 1.808 1 97.19 124 ASP A O 1
ATOM 986 N N . VAL A 1 125 ? 17.031 29.016 3.965 1 98.38 125 VAL A N 1
ATOM 987 C CA . VAL A 1 125 ? 16.125 30.109 4.336 1 98.38 125 VAL A CA 1
ATOM 988 C C . VAL A 1 125 ? 16.938 31.328 4.773 1 98.38 125 VAL A C 1
ATOM 990 O O . VAL A 1 125 ? 17.875 31.203 5.566 1 98.38 125 VAL A O 1
ATOM 993 N N . LEU A 1 126 ? 16.672 32.469 4.195 1 98.19 126 LEU A N 1
ATOM 994 C CA . LEU A 1 126 ? 17.203 33.75 4.605 1 98.19 126 LEU A CA 1
ATOM 995 C C . LEU A 1 126 ? 16.125 34.625 5.25 1 98.19 126 LEU A C 1
ATOM 997 O O . LEU A 1 126 ? 14.977 34.656 4.781 1 98.19 126 LEU A O 1
ATOM 1001 N N . ASP A 1 127 ? 16.484 35.281 6.316 1 97.75 127 ASP A N 1
ATOM 1002 C CA . ASP A 1 127 ? 15.508 36.188 6.887 1 97.75 127 ASP A CA 1
ATOM 1003 C C . ASP A 1 127 ? 15.43 37.5 6.07 1 97.75 127 ASP A C 1
ATOM 1005 O O . ASP A 1 127 ? 16.109 37.625 5.047 1 97.75 127 ASP A O 1
ATOM 1009 N N . ALA A 1 128 ? 14.555 38.406 6.504 1 96.44 128 ALA A N 1
ATOM 1010 C CA . ALA A 1 128 ? 14.297 39.625 5.746 1 96.44 128 ALA A CA 1
ATOM 1011 C C . ALA A 1 128 ? 15.531 40.5 5.68 1 96.44 128 ALA A C 1
ATOM 1013 O O . ALA A 1 128 ? 15.656 41.344 4.793 1 96.44 128 ALA A O 1
ATOM 1014 N N . ASP A 1 129 ? 16.531 40.25 6.609 1 95.88 129 ASP A N 1
ATOM 1015 C CA . ASP A 1 129 ? 17.766 41.031 6.637 1 95.88 129 ASP A CA 1
ATOM 1016 C C . ASP A 1 129 ? 18.844 40.375 5.805 1 95.88 129 ASP A C 1
ATOM 1018 O O . ASP A 1 129 ? 19.938 40.906 5.648 1 95.88 129 ASP A O 1
ATOM 1022 N N . GLY A 1 130 ? 18.547 39.188 5.273 1 95.56 130 GLY A N 1
ATOM 1023 C CA . GLY A 1 130 ? 19.5 38.5 4.41 1 95.56 130 GLY A CA 1
ATOM 1024 C C . GLY A 1 130 ? 20.375 37.531 5.152 1 95.56 130 GLY A C 1
ATOM 1025 O O . GLY A 1 130 ? 21.297 36.969 4.574 1 95.56 130 GLY A O 1
ATOM 1026 N N . ARG A 1 131 ? 20.062 37.375 6.359 1 96.25 131 ARG A N 1
ATOM 1027 C CA . ARG A 1 131 ? 20.844 36.438 7.141 1 96.25 131 ARG A CA 1
ATOM 1028 C C . ARG A 1 131 ? 20.359 35 6.902 1 96.25 131 ARG A C 1
ATOM 1030 O O . ARG A 1 131 ? 19.156 34.719 6.973 1 96.25 131 ARG A O 1
ATOM 1037 N N . HIS A 1 132 ? 21.344 34.094 6.664 1 96.25 132 HIS A N 1
ATOM 1038 C CA . HIS A 1 132 ? 21.031 32.688 6.48 1 96.25 132 HIS A CA 1
ATOM 1039 C C . HIS A 1 132 ? 20.734 32 7.812 1 96.25 132 HIS A C 1
ATOM 1041 O O . HIS A 1 132 ? 21.484 32.188 8.781 1 96.25 132 HIS A O 1
ATOM 1047 N N . LEU A 1 133 ? 19.672 31.297 7.824 1 96.81 133 LEU A N 1
ATOM 1048 C CA . LEU A 1 133 ? 19.359 30.5 9 1 96.81 133 LEU A CA 1
ATOM 1049 C C . LEU A 1 133 ? 19.875 29.078 8.844 1 96.81 133 LEU A C 1
ATOM 1051 O O . LEU A 1 133 ? 19.562 28.406 7.863 1 96.81 133 LEU A O 1
ATOM 1055 N N . SER A 1 134 ? 20.703 28.625 9.836 1 94.62 134 SER A N 1
ATOM 1056 C CA . SER A 1 134 ? 21.25 27.281 9.812 1 94.62 134 SER A CA 1
ATOM 1057 C C . SER A 1 134 ? 20.469 26.344 10.734 1 94.62 134 SER A C 1
ATOM 1059 O O . SER A 1 134 ? 19.703 26.812 11.578 1 94.62 134 SER A O 1
ATOM 1061 N N . ARG A 1 135 ? 20.641 25 10.484 1 92.94 135 ARG A N 1
ATOM 1062 C CA . ARG A 1 135 ? 20.062 24 11.383 1 92.94 135 ARG A CA 1
ATOM 1063 C C . ARG A 1 135 ? 20.547 24.219 12.812 1 92.94 135 ARG A C 1
ATOM 1065 O O . ARG A 1 135 ? 19.781 24.078 13.766 1 92.94 135 ARG A O 1
ATOM 1072 N N . LYS A 1 136 ? 21.734 24.578 12.914 1 91.62 136 LYS A N 1
ATOM 1073 C CA . LYS A 1 136 ? 22.359 24.812 14.219 1 91.62 136 LYS A CA 1
ATOM 1074 C C . LYS A 1 136 ? 21.672 25.953 14.953 1 91.62 136 LYS A C 1
ATOM 1076 O O . LYS A 1 136 ? 21.484 25.906 16.172 1 91.62 136 LYS A O 1
ATOM 1081 N N . ASP A 1 137 ? 21.297 26.938 14.25 1 92.12 137 ASP A N 1
ATOM 1082 C CA . ASP A 1 137 ? 20.594 28.094 14.82 1 92.12 137 ASP A CA 1
ATOM 1083 C C . ASP A 1 137 ? 19.297 27.656 15.508 1 92.12 137 ASP A C 1
ATOM 1085 O O . ASP A 1 137 ? 18.828 28.328 16.438 1 92.12 137 ASP A O 1
ATOM 1089 N N . LEU A 1 138 ? 18.703 26.625 15.086 1 91.25 138 LEU A N 1
ATOM 1090 C CA . LEU A 1 138 ? 17.422 26.188 15.602 1 91.25 138 LEU A CA 1
ATOM 1091 C C . LEU A 1 138 ? 17.578 24.969 16.5 1 91.25 138 LEU A C 1
ATOM 1093 O O . LEU A 1 138 ? 16.594 24.328 16.891 1 91.25 138 LEU A O 1
ATOM 1097 N N . GLY A 1 139 ? 18.844 24.562 16.719 1 89.56 139 GLY A N 1
ATOM 1098 C CA . GLY A 1 139 ? 19.109 23.406 17.562 1 89.56 139 GLY A CA 1
ATOM 1099 C C . GLY A 1 139 ? 18.75 22.094 16.891 1 89.56 139 GLY A C 1
ATOM 1100 O O . GLY A 1 139 ? 18.438 21.109 17.562 1 89.56 139 GLY A O 1
ATOM 1101 N N . LEU A 1 140 ? 18.734 22.016 15.609 1 88.62 140 LEU A N 1
ATOM 1102 C CA . LEU A 1 140 ? 18.406 20.812 14.852 1 88.62 140 LEU A CA 1
ATOM 1103 C C . LEU A 1 140 ? 19.672 20.078 14.453 1 88.62 140 LEU A C 1
ATOM 1105 O O . LEU A 1 140 ? 20.719 20.688 14.266 1 88.62 140 LEU A O 1
ATOM 1109 N N . PRO A 1 141 ? 19.594 18.781 14.359 1 86.19 141 PRO A N 1
ATOM 1110 C CA . PRO A 1 141 ? 20.766 18.016 13.953 1 86.19 141 PRO A CA 1
ATOM 1111 C C . PRO A 1 141 ? 21.203 18.312 12.516 1 86.19 141 PRO A C 1
ATOM 1113 O O . PRO A 1 141 ? 20.359 18.672 11.68 1 86.19 141 PRO A O 1
ATOM 1116 N N . PRO A 1 142 ? 22.516 18.094 12.25 1 90.81 142 PRO A N 1
ATOM 1117 C CA . PRO A 1 142 ? 23 18.344 10.891 1 90.81 142 PRO A CA 1
ATOM 1118 C C . PRO A 1 142 ? 22.469 17.312 9.891 1 90.81 142 PRO A C 1
ATOM 1120 O O . PRO A 1 142 ? 21.953 16.266 10.289 1 90.81 142 PRO A O 1
ATOM 1123 N N . ARG A 1 143 ? 22.562 17.672 8.633 1 91.25 143 ARG A N 1
ATOM 1124 C CA . ARG A 1 143 ? 22.203 16.734 7.57 1 91.25 143 ARG A CA 1
ATOM 1125 C C . ARG A 1 143 ? 23.062 15.484 7.613 1 91.25 143 ARG A C 1
ATOM 1127 O O . ARG A 1 143 ? 24.266 15.57 7.871 1 91.25 143 ARG A O 1
ATOM 1134 N N . ARG A 1 144 ? 22.438 14.445 7.332 1 88.88 144 ARG A N 1
ATOM 1135 C CA . ARG A 1 144 ? 23.156 13.172 7.316 1 88.88 144 ARG A CA 1
ATOM 1136 C C . ARG A 1 144 ? 23.641 12.836 5.906 1 88.88 144 ARG A C 1
ATOM 1138 O O . ARG A 1 144 ? 22.984 13.188 4.922 1 88.88 144 ARG A O 1
ATOM 1145 N N . CYS A 1 145 ? 24.75 12.086 5.895 1 92.06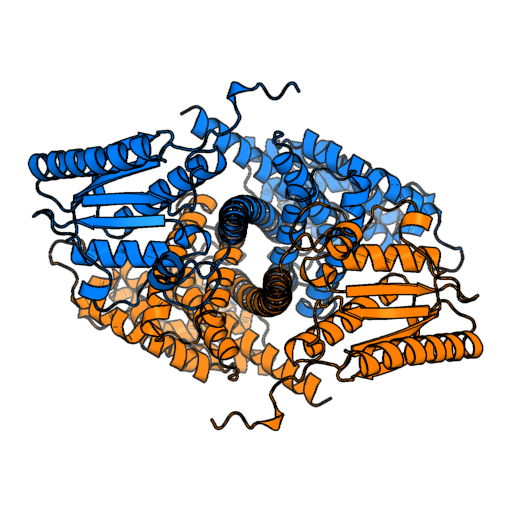 145 CYS A N 1
ATOM 1146 C CA . CYS A 1 145 ? 25.297 11.602 4.629 1 92.06 145 CYS A CA 1
ATOM 1147 C C . CYS A 1 145 ? 24.312 10.68 3.924 1 92.06 145 CYS A C 1
ATOM 1149 O O . CYS A 1 145 ? 23.594 9.914 4.57 1 92.06 145 CYS A O 1
ATOM 1151 N N . LEU A 1 146 ? 24.25 10.719 2.592 1 89.19 146 LEU A N 1
ATOM 1152 C CA . LEU A 1 146 ? 23.344 9.914 1.799 1 89.19 146 LEU A CA 1
ATOM 1153 C C . LEU A 1 146 ? 23.672 8.43 1.908 1 89.19 146 LEU A C 1
ATOM 1155 O O . LEU A 1 146 ? 22.828 7.574 1.674 1 89.19 146 LEU A O 1
ATOM 1159 N N . LEU A 1 147 ? 24.984 8.172 2.229 1 86.94 147 LEU A N 1
ATOM 1160 C CA . LEU A 1 147 ? 25.453 6.797 2.139 1 86.94 147 LEU A CA 1
ATOM 1161 C C . LEU A 1 147 ? 25.688 6.211 3.527 1 86.94 147 LEU A C 1
ATOM 1163 O O . LEU A 1 147 ? 25.672 4.988 3.701 1 86.94 147 LEU A O 1
ATOM 1167 N N . CYS A 1 148 ? 25.969 7.094 4.438 1 84.25 148 CYS A N 1
ATOM 1168 C CA . CYS A 1 148 ? 26.25 6.582 5.777 1 84.25 148 CYS A CA 1
ATOM 1169 C C . CYS A 1 148 ? 25.531 7.402 6.836 1 84.25 148 CYS A C 1
ATOM 1171 O O . CYS A 1 148 ? 24.719 8.266 6.508 1 84.25 148 CYS A O 1
ATOM 1173 N N . ASP A 1 149 ? 25.75 7.195 8.156 1 79.94 149 ASP A N 1
ATOM 1174 C CA . ASP A 1 149 ? 25 7.82 9.25 1 79.94 149 ASP A CA 1
ATOM 1175 C C . ASP A 1 149 ? 25.75 9.031 9.805 1 79.94 149 ASP A C 1
ATOM 1177 O O . ASP A 1 149 ? 25.266 9.703 10.719 1 79.94 149 ASP A O 1
ATOM 1181 N N . ALA A 1 150 ? 26.84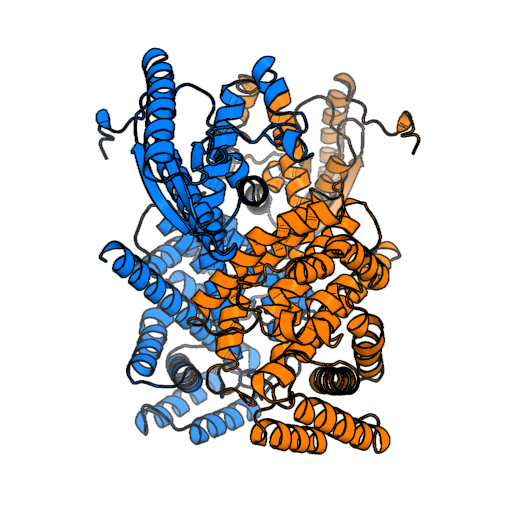4 9.359 9.133 1 86.25 150 ALA A N 1
ATOM 1182 C CA . ALA A 1 150 ? 27.641 10.492 9.602 1 86.25 150 ALA A CA 1
ATOM 1183 C C . ALA A 1 150 ? 27.109 11.805 9.039 1 86.25 150 ALA A C 1
ATOM 1185 O O . ALA A 1 150 ? 26.172 11.805 8.227 1 86.25 150 ALA A O 1
ATOM 1186 N N . ALA A 1 151 ? 27.672 12.867 9.602 1 89.19 151 ALA A N 1
ATOM 1187 C CA . ALA A 1 151 ? 27.281 14.188 9.109 1 89.19 151 ALA A CA 1
ATOM 1188 C C . ALA A 1 151 ? 27.719 14.375 7.652 1 89.19 151 ALA A C 1
ATOM 1190 O O . ALA A 1 151 ? 28.859 14.07 7.289 1 89.19 151 ALA A O 1
ATOM 1191 N N . ALA A 1 152 ? 26.859 14.867 6.816 1 90.06 152 ALA A N 1
ATOM 1192 C CA . ALA A 1 152 ? 27.109 15.016 5.383 1 90.06 152 ALA A CA 1
ATOM 1193 C C . ALA A 1 152 ? 28.312 15.898 5.113 1 90.06 152 ALA A C 1
ATOM 1195 O O . ALA A 1 152 ? 29.141 15.586 4.254 1 90.06 152 ALA A O 1
ATOM 1196 N N . ALA A 1 153 ? 28.422 17.016 5.84 1 88 153 ALA A N 1
ATOM 1197 C CA . ALA A 1 153 ? 29.516 17.969 5.641 1 88 153 ALA A CA 1
ATOM 1198 C C . ALA A 1 153 ? 30.875 17.312 5.902 1 88 153 ALA A C 1
ATOM 1200 O O . ALA A 1 153 ? 31.844 17.562 5.188 1 88 153 ALA A O 1
ATOM 1201 N N . GLY A 1 154 ? 30.891 16.516 6.887 1 87.75 154 GLY A N 1
ATOM 1202 C CA . GLY A 1 154 ? 32.125 15.805 7.203 1 87.75 154 GLY A CA 1
ATOM 1203 C C . GLY A 1 154 ? 32.531 14.812 6.129 1 87.75 154 GLY A C 1
ATOM 1204 O O . GLY A 1 154 ? 33.688 14.789 5.719 1 87.75 154 GLY A O 1
ATOM 1205 N N . CYS A 1 155 ? 31.609 14.07 5.645 1 89.12 155 CYS A N 1
ATOM 1206 C CA . CYS A 1 155 ? 31.875 13.102 4.59 1 89.12 155 CYS A CA 1
ATOM 1207 C C . CYS A 1 155 ? 32.312 13.797 3.303 1 89.12 155 CYS A C 1
ATOM 1209 O O . CYS A 1 155 ? 33.219 13.328 2.613 1 89.12 155 CYS A O 1
ATOM 1211 N N . ALA A 1 156 ? 31.688 14.906 3.016 1 86.88 156 ALA A N 1
ATOM 1212 C CA . ALA A 1 156 ? 32.031 15.656 1.808 1 86.88 156 ALA A CA 1
ATOM 1213 C C . ALA A 1 156 ? 33.438 16.219 1.896 1 86.88 156 ALA A C 1
ATOM 1215 O O . ALA A 1 156 ? 34.219 16.141 0.938 1 86.88 156 ALA A O 1
ATOM 1216 N N . ARG A 1 157 ? 33.812 16.703 3.031 1 86.75 157 ARG A N 1
ATOM 1217 C CA . ARG A 1 157 ? 35.125 17.312 3.246 1 86.75 157 ARG A CA 1
ATOM 1218 C C . ARG A 1 157 ? 36.219 16.281 3.191 1 86.75 157 ARG A C 1
ATOM 1220 O O . ARG A 1 157 ? 37.281 16.516 2.605 1 86.75 157 ARG A O 1
ATOM 1227 N N . SER A 1 158 ? 35.938 15.164 3.73 1 90.5 158 SER A N 1
ATOM 1228 C CA . SER A 1 158 ? 36.938 14.125 3.816 1 90.5 158 SER A CA 1
ATOM 1229 C C . SER A 1 158 ? 36.906 13.211 2.594 1 90.5 158 SER A C 1
ATOM 1231 O O . SER A 1 158 ? 37.75 12.328 2.449 1 90.5 158 SER A O 1
ATOM 1233 N N . ARG A 1 159 ? 35.938 13.469 1.729 1 88.19 159 ARG A N 1
ATOM 1234 C CA . ARG A 1 159 ? 35.75 12.57 0.598 1 88.19 159 ARG A CA 1
ATOM 1235 C C . ARG A 1 159 ? 35.719 11.117 1.053 1 88.19 159 ARG A C 1
ATOM 1237 O O . ARG A 1 159 ? 36.438 10.281 0.507 1 88.19 159 ARG A O 1
ATOM 1244 N N . ALA A 1 160 ? 34.969 10.922 2.033 1 88.31 160 ALA A N 1
ATOM 1245 C CA . ALA A 1 160 ? 34.906 9.617 2.686 1 88.31 160 ALA A CA 1
ATOM 1246 C C . ALA A 1 160 ? 34.344 8.555 1.729 1 88.31 160 ALA A C 1
ATOM 1248 O O . ALA A 1 160 ? 34.594 7.363 1.923 1 88.31 160 ALA A O 1
ATOM 1249 N N . HIS A 1 161 ? 33.594 8.969 0.665 1 89.69 161 HIS A N 1
ATOM 1250 C CA . HIS A 1 161 ? 33 8.055 -0.291 1 89.69 161 HIS A CA 1
ATOM 1251 C C . HIS A 1 161 ? 33.406 8.391 -1.72 1 89.69 161 HIS A C 1
ATOM 1253 O O . HIS A 1 161 ? 33.594 9.562 -2.055 1 89.69 161 HIS A O 1
ATOM 1259 N N . ALA A 1 162 ? 33.5 7.344 -2.506 1 88.88 162 ALA A N 1
ATOM 1260 C CA . ALA A 1 162 ? 33.812 7.566 -3.914 1 88.88 162 ALA A CA 1
ATOM 1261 C C . ALA A 1 162 ? 32.719 8.367 -4.605 1 88.88 162 ALA A C 1
ATOM 1263 O O . ALA A 1 162 ? 31.516 8.141 -4.355 1 88.88 162 ALA A O 1
ATOM 1264 N N . LEU A 1 163 ? 33.188 9.336 -5.438 1 89.88 163 LEU A N 1
ATOM 1265 C CA . LEU A 1 163 ? 32.219 10.195 -6.137 1 89.88 163 LEU A CA 1
ATOM 1266 C C . LEU A 1 163 ? 31.234 9.367 -6.938 1 89.88 163 LEU A C 1
ATOM 1268 O O . LEU A 1 163 ? 30.031 9.68 -6.961 1 89.88 163 LEU A O 1
ATOM 1272 N N . GLU A 1 164 ? 31.719 8.32 -7.543 1 87.94 164 GLU A N 1
ATOM 1273 C CA . GLU A 1 164 ? 30.859 7.477 -8.367 1 87.94 164 GLU A CA 1
ATOM 1274 C C . GLU A 1 164 ? 29.797 6.777 -7.527 1 87.94 164 GLU A C 1
ATOM 1276 O O . GLU A 1 164 ? 28.672 6.59 -7.977 1 87.94 164 GLU A O 1
ATOM 1281 N N . GLU A 1 165 ? 30.156 6.449 -6.348 1 87.88 165 GLU A N 1
ATOM 1282 C CA . GLU A 1 165 ? 29.203 5.812 -5.445 1 87.88 165 GLU A CA 1
ATOM 1283 C C . GLU A 1 165 ? 28.094 6.777 -5.055 1 87.88 165 GLU A C 1
ATOM 1285 O O . GLU A 1 165 ? 26.906 6.41 -5.066 1 87.88 165 GLU A O 1
ATOM 1290 N N . VAL A 1 166 ? 28.453 7.98 -4.746 1 91.94 166 VAL A N 1
ATOM 1291 C CA . VAL A 1 166 ? 27.484 9 -4.355 1 91.94 166 VAL A CA 1
ATOM 1292 C C . VAL A 1 166 ? 26.547 9.305 -5.527 1 91.94 166 VAL A C 1
ATOM 1294 O O . VAL A 1 166 ? 25.344 9.43 -5.348 1 91.94 166 VAL A O 1
ATOM 1297 N N . ARG A 1 167 ? 27.141 9.375 -6.676 1 91.88 167 ARG A N 1
ATOM 1298 C CA . ARG A 1 167 ? 26.359 9.664 -7.875 1 91.88 167 ARG A CA 1
ATOM 1299 C C . ARG A 1 167 ? 25.359 8.562 -8.156 1 91.88 167 ARG A C 1
ATOM 1301 O O . ARG A 1 167 ? 24.188 8.836 -8.445 1 91.88 167 ARG A O 1
ATOM 1308 N N . ARG A 1 168 ? 25.797 7.344 -8.117 1 88.94 168 ARG A N 1
ATOM 1309 C CA . ARG A 1 168 ? 24.906 6.207 -8.352 1 88.94 168 ARG A CA 1
ATOM 1310 C C . ARG A 1 168 ? 23.75 6.199 -7.363 1 88.94 168 ARG A C 1
ATOM 1312 O O . ARG A 1 168 ? 22.609 5.938 -7.738 1 88.94 168 ARG A O 1
ATOM 1319 N N . HIS A 1 169 ? 24.078 6.504 -6.102 1 91.5 169 HIS A N 1
ATOM 1320 C CA . HIS A 1 169 ? 23.047 6.527 -5.066 1 91.5 169 HIS A CA 1
ATOM 1321 C C . HIS A 1 169 ? 22.062 7.652 -5.312 1 91.5 169 HIS A C 1
ATOM 1323 O O . HIS A 1 169 ? 20.844 7.465 -5.145 1 91.5 169 HIS A O 1
ATOM 1329 N N . THR A 1 170 ? 22.531 8.797 -5.727 1 94.69 170 THR A N 1
ATOM 1330 C CA . THR A 1 170 ? 21.688 9.953 -6.027 1 94.69 170 THR A CA 1
ATOM 1331 C C . THR A 1 170 ? 20.703 9.625 -7.152 1 94.69 170 THR A C 1
ATOM 1333 O O . THR A 1 170 ? 19.516 9.898 -7.035 1 94.69 170 THR A O 1
ATOM 1336 N N . LEU A 1 171 ? 21.234 9.047 -8.211 1 93.88 171 LEU A N 1
ATOM 1337 C CA . LEU A 1 171 ? 20.391 8.68 -9.352 1 93.88 171 LEU A CA 1
ATOM 1338 C C . LEU A 1 171 ? 19.328 7.672 -8.93 1 93.88 171 LEU A C 1
ATOM 1340 O O . LEU A 1 171 ? 18.172 7.781 -9.344 1 93.88 171 LEU A O 1
ATOM 1344 N N . ARG A 1 172 ? 19.703 6.758 -8.07 1 91.94 172 ARG A N 1
ATOM 1345 C CA . ARG A 1 172 ? 18.781 5.738 -7.59 1 91.94 172 ARG A CA 1
ATOM 1346 C C . ARG A 1 172 ? 17.656 6.359 -6.758 1 91.94 172 ARG A C 1
ATOM 1348 O O . ARG A 1 172 ? 16.5 5.949 -6.855 1 91.94 172 ARG A O 1
ATOM 1355 N N . LEU A 1 173 ? 18 7.316 -5.93 1 94.75 173 LEU A N 1
ATOM 1356 C CA . LEU A 1 173 ? 17 7.996 -5.113 1 94.75 173 LEU A CA 1
ATOM 1357 C C . LEU A 1 173 ? 15.953 8.68 -5.988 1 94.75 173 LEU A C 1
ATOM 1359 O O . LEU A 1 173 ? 14.75 8.578 -5.723 1 94.75 173 LEU A O 1
ATOM 1363 N N . MET A 1 174 ? 16.422 9.352 -7.055 1 96.25 174 MET A N 1
ATOM 1364 C CA . MET A 1 174 ? 15.531 10.062 -7.957 1 96.25 174 MET A CA 1
ATOM 1365 C C . MET A 1 174 ? 14.641 9.094 -8.719 1 96.25 174 MET A C 1
ATOM 1367 O O . MET A 1 174 ? 13.414 9.242 -8.734 1 96.25 174 MET A O 1
ATOM 1371 N N . GLU A 1 175 ? 15.273 8.102 -9.305 1 94.75 175 GLU A N 1
ATOM 1372 C CA . GLU A 1 175 ? 14.539 7.129 -10.109 1 94.75 175 GLU A CA 1
ATOM 1373 C C . GLU A 1 175 ? 13.492 6.402 -9.266 1 94.75 175 GLU A C 1
ATOM 1375 O O . GLU A 1 175 ? 12.344 6.242 -9.695 1 94.75 175 GLU A O 1
ATOM 1380 N N . ARG A 1 176 ? 13.898 5.977 -8.133 1 94.69 176 ARG A N 1
ATOM 1381 C CA . ARG A 1 176 ? 13.016 5.23 -7.238 1 94.69 176 ARG A CA 1
ATOM 1382 C C . ARG A 1 176 ? 11.797 6.062 -6.855 1 94.69 176 ARG A C 1
ATOM 1384 O O . ARG A 1 176 ? 10.68 5.543 -6.805 1 94.69 176 ARG A O 1
ATOM 1391 N N . HIS A 1 177 ? 11.969 7.301 -6.574 1 96.12 177 HIS A N 1
ATOM 1392 C CA . HIS A 1 177 ? 10.867 8.172 -6.168 1 96.12 177 HIS A CA 1
ATOM 1393 C C . HIS A 1 177 ? 9.781 8.227 -7.238 1 96.12 177 HIS A C 1
ATOM 1395 O O . HIS A 1 177 ? 8.602 8.008 -6.941 1 96.12 177 HIS A O 1
ATOM 1401 N N . PHE A 1 178 ? 10.125 8.461 -8.453 1 95.94 178 PHE A N 1
ATOM 1402 C CA . PHE A 1 178 ? 9.141 8.633 -9.516 1 95.94 178 PHE A CA 1
ATOM 1403 C C . PHE A 1 178 ? 8.531 7.293 -9.914 1 95.94 178 PHE A C 1
ATOM 1405 O O . PHE A 1 178 ? 7.352 7.219 -10.25 1 95.94 178 PHE A O 1
ATOM 1412 N N . GLN A 1 179 ? 9.359 6.238 -9.891 1 96.5 179 GLN A N 1
ATOM 1413 C CA . GLN A 1 179 ? 8.836 4.902 -10.164 1 96.5 179 GLN A CA 1
ATOM 1414 C C . GLN A 1 179 ? 7.832 4.477 -9.102 1 96.5 179 GLN A C 1
ATOM 1416 O O . GLN A 1 179 ? 6.777 3.926 -9.414 1 96.5 179 GLN A O 1
ATOM 1421 N N . GLU A 1 180 ? 8.172 4.734 -7.879 1 96.69 180 GLU A N 1
ATOM 1422 C CA . GLU A 1 180 ? 7.289 4.359 -6.773 1 96.69 180 GLU A CA 1
ATOM 1423 C C . GLU A 1 180 ? 5.988 5.156 -6.809 1 96.69 180 GLU A C 1
ATOM 1425 O O . GLU A 1 180 ? 4.922 4.629 -6.48 1 96.69 180 GLU A O 1
ATOM 1430 N N . GLN A 1 181 ? 6.059 6.426 -7.156 1 96 181 GLN A N 1
ATOM 1431 C CA . GLN A 1 181 ? 4.852 7.234 -7.293 1 96 181 GLN A CA 1
ATOM 1432 C C . GLN A 1 181 ? 3.902 6.629 -8.328 1 96 181 GLN A C 1
ATOM 1434 O O . GLN A 1 181 ? 2.699 6.516 -8.078 1 96 181 GLN A O 1
ATOM 1439 N N . LYS A 1 182 ? 4.453 6.285 -9.508 1 96.88 182 LYS A N 1
ATOM 1440 C CA . LYS A 1 182 ? 3.648 5.668 -10.562 1 96.88 182 LYS A CA 1
ATOM 1441 C C . LYS A 1 182 ? 3.07 4.332 -10.102 1 96.88 182 LYS A C 1
ATOM 1443 O O . LYS A 1 182 ? 1.898 4.039 -10.352 1 96.88 182 LYS A O 1
ATOM 1448 N N . ALA A 1 183 ? 3.91 3.537 -9.422 1 98.31 183 ALA A N 1
ATOM 1449 C CA . ALA A 1 183 ? 3.477 2.229 -8.945 1 98.31 183 ALA A CA 1
ATOM 1450 C C . ALA A 1 183 ? 2.369 2.367 -7.902 1 98.31 183 ALA A C 1
ATOM 1452 O O . ALA A 1 183 ? 1.429 1.569 -7.879 1 98.31 183 ALA A O 1
ATOM 1453 N N . ASP A 1 184 ? 2.496 3.367 -7.02 1 98.12 184 ASP A N 1
ATOM 1454 C CA . ASP A 1 184 ? 1.479 3.609 -6.004 1 98.12 184 ASP A CA 1
ATOM 1455 C C . ASP A 1 184 ? 0.136 3.957 -6.641 1 98.12 184 ASP A C 1
ATOM 1457 O O . ASP A 1 184 ? -0.914 3.518 -6.168 1 98.12 184 ASP A O 1
ATOM 1461 N N . ILE A 1 185 ? 0.178 4.742 -7.676 1 97.44 185 ILE A N 1
ATOM 1462 C CA . ILE A 1 185 ? -1.04 5.137 -8.375 1 97.44 185 ILE A CA 1
ATOM 1463 C C . ILE A 1 185 ? -1.698 3.906 -9 1 97.44 185 ILE A C 1
ATOM 1465 O O . ILE A 1 185 ? -2.896 3.678 -8.82 1 97.44 185 ILE A O 1
ATOM 1469 N N . LEU A 1 186 ? -0.927 3.07 -9.703 1 98.5 186 LEU A N 1
ATOM 1470 C CA . LEU A 1 186 ? -1.452 1.869 -10.344 1 98.5 186 LEU A CA 1
ATOM 1471 C C . LEU A 1 186 ? -2.01 0.901 -9.305 1 98.5 186 LEU A C 1
ATOM 1473 O O . LEU A 1 186 ? -3.105 0.364 -9.477 1 98.5 186 LEU A O 1
ATOM 1477 N N . ALA A 1 187 ? -1.252 0.681 -8.234 1 98.81 187 ALA A N 1
ATOM 1478 C CA . ALA A 1 187 ? -1.708 -0.2 -7.16 1 98.81 187 ALA A CA 1
ATOM 1479 C C . ALA A 1 187 ? -2.973 0.347 -6.504 1 98.81 187 ALA A C 1
ATOM 1481 O O . ALA A 1 187 ? -3.852 -0.419 -6.102 1 98.81 187 ALA A O 1
ATOM 1482 N N . GLY A 1 188 ? -3.031 1.684 -6.375 1 98.69 188 GLY A N 1
ATOM 1483 C CA . GLY A 1 188 ? -4.227 2.324 -5.848 1 98.69 188 GLY A CA 1
ATOM 1484 C C . GLY A 1 188 ? -5.465 2.055 -6.676 1 98.69 188 GLY A C 1
ATOM 1485 O O . GLY A 1 188 ? -6.539 1.782 -6.133 1 98.69 188 GLY A O 1
ATOM 1486 N N . TYR A 1 189 ? -5.324 2.102 -8 1 98.62 189 TYR A N 1
ATOM 1487 C CA . TYR A 1 189 ? -6.453 1.816 -8.875 1 98.62 189 TYR A CA 1
ATOM 1488 C C . TYR A 1 189 ? -6.855 0.35 -8.789 1 98.62 189 TYR A C 1
ATOM 1490 O O . TYR A 1 189 ? -8.039 0.019 -8.875 1 98.62 189 TYR A O 1
ATOM 1498 N N . ALA A 1 190 ? -5.859 -0.543 -8.672 1 98.88 190 ALA A N 1
ATOM 1499 C CA . ALA A 1 190 ? -6.172 -1.959 -8.5 1 98.88 190 ALA A CA 1
ATOM 1500 C C . ALA A 1 190 ? -6.969 -2.189 -7.219 1 98.88 190 ALA A C 1
ATOM 1502 O O . ALA A 1 190 ? -8 -2.869 -7.234 1 98.88 190 ALA A O 1
ATOM 1503 N N . LEU A 1 191 ? -6.512 -1.584 -6.125 1 98.88 191 LEU A N 1
ATOM 1504 C CA . LEU A 1 191 ? -7.219 -1.713 -4.859 1 98.88 191 LEU A CA 1
ATOM 1505 C C . LEU A 1 191 ? -8.617 -1.11 -4.953 1 98.88 191 LEU A C 1
ATOM 1507 O O . LEU A 1 191 ? -9.594 -1.715 -4.496 1 98.88 191 LEU A O 1
ATOM 1511 N N . ARG A 1 192 ? -8.703 0.051 -5.559 1 98.88 192 ARG A N 1
ATOM 1512 C CA . ARG A 1 192 ? -10 0.708 -5.73 1 98.88 192 ARG A CA 1
ATOM 1513 C C . ARG A 1 192 ? -10.969 -0.185 -6.496 1 98.88 192 ARG A C 1
ATOM 1515 O O . ARG A 1 192 ? -12.156 -0.238 -6.176 1 98.88 192 ARG A O 1
ATOM 1522 N N . SER A 1 193 ? -10.453 -0.833 -7.504 1 98.88 193 SER A N 1
ATOM 1523 C CA . SER A 1 193 ? -11.289 -1.694 -8.328 1 98.88 193 SER A CA 1
ATOM 1524 C C . SER A 1 193 ? -11.844 -2.861 -7.516 1 98.88 193 SER A C 1
ATOM 1526 O O . SER A 1 193 ? -13 -3.26 -7.699 1 98.88 193 SER A O 1
ATOM 1528 N N . LEU A 1 194 ? -11.031 -3.473 -6.613 1 98.88 194 LEU A N 1
ATOM 1529 C CA . LEU A 1 194 ? -11.5 -4.535 -5.734 1 98.88 194 LEU A CA 1
ATOM 1530 C C . LEU A 1 194 ? -12.617 -4.027 -4.824 1 98.88 194 LEU A C 1
ATOM 1532 O O . LEU A 1 194 ? -13.641 -4.695 -4.652 1 98.88 194 LEU A O 1
ATOM 1536 N N . LEU A 1 195 ? -12.367 -2.834 -4.27 1 98.94 195 LEU A N 1
ATOM 1537 C CA . LEU A 1 195 ? -13.305 -2.27 -3.303 1 98.94 195 LEU A CA 1
ATOM 1538 C C . LEU A 1 195 ? -14.617 -1.881 -3.979 1 98.94 195 LEU A C 1
ATOM 1540 O O . LEU A 1 195 ? -15.695 -2.107 -3.426 1 98.94 195 LEU A O 1
ATOM 1544 N N . TYR A 1 196 ? -14.516 -1.315 -5.168 1 98.88 196 TYR A N 1
ATOM 1545 C CA . TYR A 1 196 ? -15.711 -0.99 -5.938 1 98.88 196 TYR A CA 1
ATOM 1546 C C . TYR A 1 196 ? -16.5 -2.25 -6.281 1 98.88 196 TYR A C 1
ATOM 1548 O O . TYR A 1 196 ? -17.719 -2.291 -6.121 1 98.88 196 TYR A O 1
ATOM 1556 N N . GLU A 1 197 ? -15.758 -3.229 -6.75 1 98.81 197 GLU A N 1
ATOM 1557 C CA . GLU A 1 197 ? -16.406 -4.473 -7.164 1 98.81 197 GLU A CA 1
ATOM 1558 C C . GLU A 1 197 ? -17.234 -5.07 -6.027 1 98.81 197 GLU A C 1
ATOM 1560 O O . GLU A 1 197 ? -18.406 -5.402 -6.219 1 98.81 197 GLU A O 1
ATOM 1565 N N . VAL A 1 198 ? -16.703 -5.18 -4.785 1 98.69 198 VAL A N 1
ATOM 1566 C CA . VAL A 1 198 ? -17.406 -5.867 -3.705 1 98.69 198 VAL A CA 1
ATOM 1567 C C . VAL A 1 198 ? -18.5 -4.965 -3.145 1 98.69 198 VAL A C 1
ATOM 1569 O O . VAL A 1 198 ? -19.484 -5.453 -2.59 1 98.69 198 VAL A O 1
ATOM 1572 N N . CYS A 1 199 ? -18.453 -3.641 -3.4 1 98.69 199 CYS A N 1
ATOM 1573 C CA . CYS A 1 199 ? -19.406 -2.711 -2.809 1 98.69 199 CYS A CA 1
ATOM 1574 C C . CYS A 1 199 ? -20.609 -2.502 -3.729 1 98.69 199 CYS A C 1
ATOM 1576 O O . CYS A 1 199 ? -21.641 -1.989 -3.301 1 98.69 199 CYS A O 1
ATOM 1578 N N . VAL A 1 200 ? -20.484 -2.857 -5.016 1 98.69 200 VAL A N 1
ATOM 1579 C CA . VAL A 1 200 ? -21.625 -2.75 -5.922 1 98.69 200 VAL A CA 1
ATOM 1580 C C . VAL A 1 200 ? -22.781 -3.59 -5.398 1 98.69 200 VAL A C 1
ATOM 1582 O O . VAL A 1 200 ? -22.609 -4.762 -5.059 1 98.69 200 VAL A O 1
ATOM 1585 N N . THR A 1 201 ? -23.922 -3.014 -5.32 1 98.06 201 THR A N 1
ATOM 1586 C CA . THR A 1 201 ? -25.109 -3.678 -4.805 1 98.06 201 THR A CA 1
ATOM 1587 C C . THR A 1 201 ? -26.344 -3.266 -5.602 1 98.06 201 THR A C 1
ATOM 1589 O O . THR A 1 201 ? -26.594 -2.074 -5.805 1 98.06 201 THR A O 1
ATOM 1592 N N . PRO A 1 202 ? -27.234 -4.219 -6.098 1 97.56 202 PRO A N 1
ATOM 1593 C CA . PRO A 1 202 ? -27.078 -5.652 -5.859 1 97.56 202 PRO A CA 1
ATOM 1594 C C . PRO A 1 202 ? -26.094 -6.312 -6.828 1 97.56 202 PRO A C 1
ATOM 1596 O O . PRO A 1 202 ? -25.891 -5.816 -7.938 1 97.56 202 PRO A O 1
ATOM 1599 N N . LYS A 1 203 ? -25.453 -7.285 -6.398 1 97.62 203 LYS A N 1
ATOM 1600 C CA . LYS A 1 203 ? -24.609 -8.148 -7.223 1 97.62 203 LYS A CA 1
ATOM 1601 C C . LYS A 1 203 ? -25.109 -9.586 -7.203 1 97.62 203 LYS A C 1
ATOM 1603 O O . LYS A 1 203 ? -24.641 -10.406 -6.402 1 97.62 203 LYS A O 1
ATOM 1608 N N . PRO A 1 204 ? -25.938 -9.898 -8.094 1 97.94 204 PRO A N 1
ATOM 1609 C CA . PRO A 1 204 ? -26.641 -11.188 -8.062 1 97.94 204 PRO A CA 1
ATOM 1610 C C . PRO A 1 204 ? -25.688 -12.367 -7.887 1 97.94 204 PRO A C 1
ATOM 1612 O O . PRO A 1 204 ? -24.781 -12.555 -8.688 1 97.94 204 PRO A O 1
ATOM 1615 N N . GLY A 1 205 ? -25.969 -13.18 -6.891 1 98.12 205 GLY A N 1
ATOM 1616 C CA . GLY A 1 205 ? -25.25 -14.414 -6.613 1 98.12 205 GLY A CA 1
ATOM 1617 C C . GLY A 1 205 ? -23.938 -14.195 -5.891 1 98.12 205 GLY A C 1
ATOM 1618 O O . GLY A 1 205 ? -23.266 -15.156 -5.504 1 98.12 205 GLY A O 1
ATOM 1619 N N . LEU A 1 206 ? -23.531 -12.961 -5.672 1 98.5 206 LEU A N 1
ATOM 1620 C CA . LEU A 1 206 ? -22.203 -12.641 -5.16 1 98.5 206 LEU A CA 1
ATOM 1621 C C . LEU A 1 206 ? -22.297 -11.852 -3.859 1 98.5 206 LEU A C 1
ATOM 1623 O O . LEU A 1 206 ? -23.344 -11.289 -3.545 1 98.5 206 LEU A O 1
ATOM 1627 N N . VAL A 1 207 ? -21.219 -11.852 -3.059 1 98.56 207 VAL A N 1
ATOM 1628 C CA . VAL A 1 207 ? -21.109 -11.016 -1.871 1 98.56 207 VAL A CA 1
ATOM 1629 C C . VAL A 1 207 ? -21.203 -9.539 -2.271 1 98.56 207 VAL A C 1
ATOM 1631 O O . VAL A 1 207 ? -20.594 -9.125 -3.266 1 98.56 207 VAL A O 1
ATOM 1634 N N . ASP A 1 208 ? -21.953 -8.844 -1.614 1 98.25 208 ASP A N 1
ATOM 1635 C CA . ASP A 1 208 ? -22 -7.395 -1.754 1 98.25 208 ASP A CA 1
ATOM 1636 C C . ASP A 1 208 ? -22.219 -6.719 -0.402 1 98.25 208 ASP A C 1
ATOM 1638 O O . ASP A 1 208 ? -21.812 -7.246 0.634 1 98.25 208 ASP A O 1
ATOM 1642 N N . ARG A 1 209 ? -22.781 -5.539 -0.311 1 98.19 209 ARG A N 1
ATOM 1643 C CA . ARG A 1 209 ? -22.844 -4.766 0.925 1 98.19 209 ARG A CA 1
ATOM 1644 C C . ARG A 1 209 ? -23.891 -5.336 1.877 1 98.19 209 ARG A C 1
ATOM 1646 O O . ARG A 1 209 ? -23.797 -5.129 3.09 1 98.19 209 ARG A O 1
ATOM 1653 N N . VAL A 1 210 ? -24.859 -6.082 1.312 1 95.88 210 VAL A N 1
ATOM 1654 C CA . VAL A 1 210 ? -25.984 -6.43 2.168 1 95.88 210 VAL A CA 1
ATOM 1655 C C . VAL A 1 210 ? -26.203 -7.941 2.146 1 95.88 210 VAL A C 1
ATOM 1657 O O . VAL A 1 210 ? -27.031 -8.461 2.893 1 95.88 210 VAL A O 1
ATOM 1660 N N . SER A 1 211 ? -25.469 -8.641 1.26 1 95.69 211 SER A N 1
ATOM 1661 C CA . SER A 1 211 ? -25.688 -10.07 1.086 1 95.69 211 SER A CA 1
ATOM 1662 C C . SER A 1 211 ? -24.375 -10.82 0.897 1 95.69 211 SER A C 1
ATOM 1664 O O . SER A 1 211 ? -23.406 -10.258 0.398 1 95.69 211 SER A O 1
ATOM 1666 N N . ASN A 1 212 ? -24.453 -12.062 1.318 1 97.56 212 ASN A N 1
ATOM 1667 C CA . ASN A 1 212 ? -23.297 -12.93 1.068 1 97.56 212 ASN A CA 1
ATOM 1668 C C . ASN A 1 212 ? -23.484 -13.734 -0.217 1 97.56 212 ASN A C 1
ATOM 1670 O O . ASN A 1 212 ? -22.672 -14.625 -0.515 1 97.56 212 ASN A O 1
ATOM 1674 N N . GLY A 1 213 ? -24.562 -13.422 -0.933 1 96.75 213 GLY A N 1
ATOM 1675 C CA . GLY A 1 213 ? -24.844 -14.203 -2.127 1 96.75 213 GLY A CA 1
ATOM 1676 C C . GLY A 1 213 ? -25 -15.688 -1.85 1 96.75 213 GLY A C 1
ATOM 1677 O O . GLY A 1 213 ? -25.719 -16.078 -0.919 1 96.75 213 GLY A O 1
ATOM 1678 N N . ALA A 1 214 ? -24.375 -16.469 -2.678 1 96.62 214 ALA A N 1
ATOM 1679 C CA . ALA A 1 214 ? -24.484 -17.922 -2.562 1 96.62 214 ALA A CA 1
ATOM 1680 C C . ALA A 1 214 ? -23.453 -18.484 -1.583 1 96.62 214 ALA A C 1
ATOM 1682 O O . ALA A 1 214 ? -23.328 -19.703 -1.438 1 96.62 214 ALA A O 1
ATOM 1683 N N . HIS A 1 215 ? -22.734 -17.594 -0.883 1 95.75 215 HIS A N 1
ATOM 1684 C CA . HIS A 1 215 ? -21.609 -18.031 -0.054 1 95.75 215 HIS A CA 1
ATOM 1685 C C . HIS A 1 215 ? -21.984 -18.047 1.423 1 95.75 215 HIS A C 1
ATOM 1687 O O . HIS A 1 215 ? -22.766 -17.188 1.879 1 95.75 215 HIS A O 1
ATOM 1693 N N . ASP A 1 216 ? -21.391 -19.031 2.15 1 94.75 216 ASP A N 1
ATOM 1694 C CA . ASP A 1 216 ? -21.594 -19.109 3.594 1 94.75 216 ASP A CA 1
ATOM 1695 C C . ASP A 1 216 ? -20.281 -18.891 4.348 1 94.75 216 ASP A C 1
ATOM 1697 O O . ASP A 1 216 ? -20.281 -18.688 5.562 1 94.75 216 ASP A O 1
ATOM 1701 N N . ASP A 1 217 ? -19.219 -18.828 3.607 1 95.69 217 ASP A N 1
ATOM 1702 C CA . ASP A 1 217 ? -17.906 -18.797 4.262 1 95.69 217 ASP A CA 1
ATOM 1703 C C . ASP A 1 217 ? -17.266 -17.422 4.121 1 95.69 217 ASP A C 1
ATOM 1705 O O . ASP A 1 217 ? -16.125 -17.203 4.566 1 95.69 217 ASP A O 1
ATOM 1709 N N . MET A 1 218 ? -17.922 -16.516 3.475 1 97.38 218 MET A N 1
ATOM 1710 C CA . MET A 1 218 ? -17.344 -15.195 3.293 1 97.38 218 MET A CA 1
ATOM 1711 C C . MET A 1 218 ? -18.422 -14.117 3.326 1 97.38 218 MET A C 1
ATOM 1713 O O . MET A 1 218 ? -19.594 -14.383 3.01 1 97.38 218 MET A O 1
ATOM 1717 N N . ASP A 1 219 ? -18.062 -12.984 3.721 1 98.19 219 ASP A N 1
ATOM 1718 C CA . ASP A 1 219 ? -18.891 -11.781 3.742 1 98.19 219 ASP A CA 1
ATOM 1719 C C . ASP A 1 219 ? -18.078 -10.547 3.373 1 98.19 219 ASP A C 1
ATOM 1721 O O . ASP A 1 219 ? -16.953 -10.656 2.887 1 98.19 219 ASP A O 1
ATOM 1725 N N . ILE A 1 220 ? -18.672 -9.367 3.473 1 98.56 220 ILE A N 1
ATOM 1726 C CA . ILE A 1 220 ? -18.031 -8.141 3.023 1 98.56 220 ILE A CA 1
ATOM 1727 C C . ILE A 1 220 ? -16.75 -7.906 3.818 1 98.56 220 ILE A C 1
ATOM 1729 O O . ILE A 1 220 ? -15.75 -7.426 3.273 1 98.56 220 ILE A O 1
ATOM 1733 N N . PHE A 1 221 ? -16.656 -8.242 5.102 1 98.69 221 PHE A N 1
ATOM 1734 C CA . PHE A 1 221 ? -15.469 -8.039 5.922 1 98.69 221 PHE A CA 1
ATOM 1735 C C . PHE A 1 221 ? -14.344 -8.969 5.488 1 98.69 221 PHE A C 1
ATOM 1737 O O . PHE A 1 221 ? -13.164 -8.609 5.566 1 98.69 221 PHE A O 1
ATOM 1744 N N . THR A 1 222 ? -14.711 -10.219 5.031 1 98.69 222 THR A N 1
ATOM 1745 C CA . THR A 1 222 ? -13.703 -11.117 4.469 1 98.69 222 THR A CA 1
ATOM 1746 C C . THR A 1 222 ? -13.016 -10.477 3.271 1 98.69 222 THR A C 1
ATOM 1748 O O . THR A 1 222 ? -11.797 -10.586 3.121 1 98.69 222 THR A O 1
ATOM 1751 N N . PHE A 1 223 ? -13.797 -9.805 2.434 1 98.75 223 PHE A N 1
ATOM 1752 C CA . PHE A 1 223 ? -13.242 -9.117 1.275 1 98.75 223 PHE A CA 1
ATOM 1753 C C . PHE A 1 223 ? -12.375 -7.941 1.71 1 98.75 223 PHE A C 1
ATOM 1755 O O . PHE A 1 223 ? -11.367 -7.637 1.07 1 98.75 223 PHE A O 1
ATOM 1762 N N . MET A 1 224 ? -12.789 -7.242 2.824 1 98.88 224 MET A N 1
ATOM 1763 C CA . MET A 1 224 ? -11.977 -6.152 3.35 1 98.88 224 MET A CA 1
ATOM 1764 C C . MET A 1 224 ? -10.656 -6.676 3.902 1 98.88 224 MET A C 1
ATOM 1766 O O . MET A 1 224 ? -9.609 -6.062 3.701 1 98.88 224 MET A O 1
ATOM 1770 N N . ASP A 1 225 ? -10.695 -7.855 4.586 1 98.62 225 ASP A N 1
ATOM 1771 C CA . ASP A 1 225 ? -9.477 -8.508 5.059 1 98.62 225 ASP A CA 1
ATOM 1772 C C . ASP A 1 225 ? -8.516 -8.781 3.904 1 98.62 225 ASP A C 1
ATOM 1774 O O . ASP A 1 225 ? -7.336 -8.445 3.982 1 98.62 225 ASP A O 1
ATOM 1778 N N . SER A 1 226 ? -9.062 -9.367 2.879 1 98.69 226 SER A N 1
ATOM 1779 C CA . SER A 1 226 ? -8.273 -9.703 1.698 1 98.69 226 SER A CA 1
ATOM 1780 C C . SER A 1 226 ? -7.703 -8.453 1.04 1 98.69 226 SER A C 1
ATOM 1782 O O . SER A 1 226 ? -6.508 -8.391 0.745 1 98.69 226 SER A O 1
ATOM 1784 N N . SER A 1 227 ? -8.539 -7.434 0.822 1 98.81 227 SER A N 1
ATOM 1785 C CA . SER A 1 227 ? -8.133 -6.203 0.15 1 98.81 227 SER A CA 1
ATOM 1786 C C . SER A 1 227 ? -7.02 -5.492 0.913 1 98.81 227 SER A C 1
ATOM 1788 O O . SER A 1 227 ? -6.129 -4.895 0.307 1 98.81 227 SER A O 1
ATOM 1790 N N . SER A 1 228 ? -7.02 -5.551 2.219 1 98.62 228 SER A N 1
ATOM 1791 C CA . SER A 1 228 ? -6.102 -4.801 3.072 1 98.62 228 SER A CA 1
ATOM 1792 C C . SER A 1 228 ? -4.676 -5.324 2.947 1 98.62 228 SER A C 1
ATOM 1794 O O . SER A 1 228 ? -3.727 -4.664 3.369 1 98.62 228 SER A O 1
ATOM 1796 N N . VAL A 1 229 ? -4.473 -6.512 2.309 1 98.5 229 VAL A N 1
ATOM 1797 C CA . VAL A 1 229 ? -3.135 -7.098 2.305 1 98.5 229 VAL A CA 1
ATOM 1798 C C . VAL A 1 229 ? -2.611 -7.184 0.873 1 98.5 229 VAL A C 1
ATOM 1800 O O . VAL A 1 229 ? -1.5 -7.664 0.64 1 98.5 229 VAL A O 1
ATOM 1803 N N . LEU A 1 230 ? -3.355 -6.66 -0.103 1 98.81 230 LEU A N 1
ATOM 1804 C CA . LEU A 1 230 ? -3.01 -6.965 -1.487 1 98.81 230 LEU A CA 1
ATOM 1805 C C . LEU A 1 230 ? -2.326 -5.777 -2.152 1 98.81 230 LEU A C 1
ATOM 1807 O O . LEU A 1 230 ? -1.742 -5.914 -3.229 1 98.81 230 LEU A O 1
ATOM 1811 N N . PHE A 1 231 ? -2.332 -4.57 -1.521 1 98.81 231 PHE A N 1
ATOM 1812 C CA . PHE A 1 231 ? -1.72 -3.381 -2.105 1 98.81 231 PHE A CA 1
ATOM 1813 C C . PHE A 1 231 ? -0.244 -3.623 -2.4 1 98.81 231 PHE A C 1
ATOM 1815 O O . PHE A 1 231 ? 0.233 -3.32 -3.496 1 98.81 231 PHE A O 1
ATOM 1822 N N . PRO A 1 232 ? 0.561 -4.23 -1.446 1 98.62 232 PRO A N 1
ATOM 1823 C CA . PRO A 1 232 ? 1.986 -4.434 -1.718 1 98.62 232 PRO A CA 1
ATOM 1824 C C . PRO A 1 232 ? 2.236 -5.27 -2.973 1 98.62 232 PRO A C 1
ATOM 1826 O O . PRO A 1 232 ? 3.195 -5.016 -3.705 1 98.62 232 PRO A O 1
ATOM 1829 N N . TYR A 1 233 ? 1.376 -6.25 -3.182 1 98.56 233 TYR A N 1
ATOM 1830 C CA . TYR A 1 233 ? 1.536 -7.117 -4.344 1 98.56 233 TYR A CA 1
ATOM 1831 C C . TYR A 1 233 ? 1.312 -6.34 -5.637 1 98.56 233 TYR A C 1
ATOM 1833 O O . TYR A 1 233 ? 2.121 -6.418 -6.562 1 98.56 233 TYR A O 1
ATOM 1841 N N . PHE A 1 234 ? 0.226 -5.551 -5.73 1 98.88 234 PHE A N 1
ATOM 1842 C CA . PHE A 1 234 ? -0.06 -4.773 -6.934 1 98.88 234 PHE A CA 1
ATOM 1843 C C . PHE A 1 234 ? 1.047 -3.762 -7.199 1 98.88 234 PHE A C 1
ATOM 1845 O O . PHE A 1 234 ? 1.451 -3.562 -8.344 1 98.88 234 PHE A O 1
ATOM 1852 N N . ARG A 1 235 ? 1.492 -3.148 -6.117 1 98.69 235 ARG A N 1
ATOM 1853 C CA . ARG A 1 235 ? 2.6 -2.203 -6.211 1 98.69 235 ARG A CA 1
ATOM 1854 C C . ARG A 1 235 ? 3.85 -2.879 -6.77 1 98.69 235 ARG A C 1
ATOM 1856 O O . ARG A 1 235 ? 4.551 -2.307 -7.605 1 98.69 235 ARG A O 1
ATOM 1863 N N . HIS A 1 236 ? 4.109 -4.07 -6.285 1 98.31 236 HIS A N 1
ATOM 1864 C CA . HIS A 1 236 ? 5.258 -4.836 -6.75 1 98.31 236 HIS A CA 1
ATOM 1865 C C . HIS A 1 236 ? 5.145 -5.152 -8.234 1 98.31 236 HIS A C 1
ATOM 1867 O O . HIS A 1 236 ? 6.121 -5.027 -8.977 1 98.31 236 HIS A O 1
ATOM 1873 N N . CYS A 1 237 ? 3.994 -5.598 -8.672 1 98.56 237 CYS A N 1
ATOM 1874 C CA . CYS A 1 237 ? 3.777 -5.914 -10.078 1 98.56 237 CYS A CA 1
ATOM 1875 C C . CYS A 1 237 ? 4.027 -4.695 -10.961 1 98.56 237 CYS A C 1
ATOM 1877 O O . CYS A 1 237 ? 4.707 -4.789 -11.984 1 98.56 237 CYS A O 1
ATOM 1879 N N . ALA A 1 238 ? 3.469 -3.551 -10.539 1 98.75 238 ALA A N 1
ATOM 1880 C CA . ALA A 1 238 ? 3.662 -2.311 -11.281 1 98.75 238 ALA A CA 1
ATOM 1881 C C . ALA A 1 238 ? 5.141 -1.947 -11.367 1 98.75 238 ALA A C 1
ATOM 1883 O O . ALA A 1 238 ? 5.633 -1.578 -12.438 1 98.75 238 ALA A O 1
ATOM 1884 N N . LEU A 1 239 ? 5.867 -2.064 -10.258 1 98.06 239 LEU A N 1
ATOM 1885 C CA . LEU A 1 239 ? 7.285 -1.73 -10.211 1 98.06 239 LEU A CA 1
ATOM 1886 C C . LEU A 1 239 ? 8.094 -2.662 -11.117 1 98.06 239 LEU A C 1
ATOM 1888 O O . LEU A 1 239 ? 9.016 -2.221 -11.805 1 98.06 239 LEU A O 1
ATOM 1892 N N . LEU A 1 240 ? 7.738 -3.947 -11.062 1 96.94 240 LEU A N 1
ATOM 1893 C CA . LEU A 1 240 ? 8.414 -4.902 -11.938 1 96.94 240 LEU A CA 1
ATOM 1894 C C . LEU A 1 240 ? 8.25 -4.516 -13.398 1 96.94 240 LEU A C 1
ATOM 1896 O O . LEU A 1 240 ? 9.219 -4.547 -14.164 1 96.94 240 LEU A O 1
ATOM 1900 N N . GLY A 1 241 ? 7.008 -4.18 -13.781 1 97.81 241 GLY A N 1
ATOM 1901 C CA . GLY A 1 241 ? 6.77 -3.73 -15.141 1 97.81 241 GLY A CA 1
ATOM 1902 C C . GLY A 1 241 ? 7.566 -2.492 -15.508 1 97.81 241 GLY A C 1
ATOM 1903 O O . GLY A 1 241 ? 8.133 -2.414 -16.594 1 97.81 241 GLY A O 1
ATOM 1904 N N . LEU A 1 242 ? 7.648 -1.543 -14.594 1 97.19 242 LEU A N 1
ATOM 1905 C CA . LEU A 1 242 ? 8.344 -0.277 -14.805 1 97.19 242 LEU A CA 1
ATOM 1906 C C . LEU A 1 242 ? 9.844 -0.497 -14.945 1 97.19 242 LEU A C 1
ATOM 1908 O O . LEU A 1 242 ? 10.477 0.069 -15.836 1 97.19 242 LEU A O 1
ATOM 1912 N N . ARG A 1 243 ? 10.398 -1.317 -14.07 1 93.69 243 ARG A N 1
ATOM 1913 C CA . ARG A 1 243 ? 11.844 -1.464 -13.961 1 93.69 243 ARG A CA 1
ATOM 1914 C C . ARG A 1 243 ? 12.375 -2.445 -15 1 93.69 243 ARG A C 1
ATOM 1916 O O . ARG A 1 243 ? 13.484 -2.273 -15.516 1 93.69 243 ARG A O 1
ATOM 1923 N N . GLU A 1 244 ? 11.562 -3.467 -15.297 1 93.44 244 GLU A N 1
ATOM 1924 C CA . GLU A 1 244 ? 11.984 -4.516 -16.219 1 93.44 244 GLU A CA 1
ATOM 1925 C C . GLU A 1 244 ? 11.242 -4.418 -17.547 1 93.44 244 GLU A C 1
ATOM 1927 O O . GLU A 1 244 ? 10.875 -5.438 -18.141 1 93.44 244 GLU A O 1
ATOM 1932 N N . HIS A 1 245 ? 10.977 -3.191 -17.969 1 94.94 245 HIS A N 1
ATOM 1933 C CA . HIS A 1 245 ? 10.18 -2.967 -19.188 1 94.94 245 HIS A CA 1
ATOM 1934 C C . HIS A 1 245 ? 10.914 -3.467 -20.422 1 94.94 245 HIS A C 1
ATOM 1936 O O . HIS A 1 245 ? 10.305 -3.635 -21.484 1 94.94 245 HIS A O 1
ATOM 1942 N N . GLY A 1 246 ? 12.203 -3.752 -20.359 1 93.31 246 GLY A N 1
ATOM 1943 C CA . GLY A 1 246 ? 12.992 -4.234 -21.484 1 93.31 246 GLY A CA 1
ATOM 1944 C C . GLY A 1 246 ? 12.93 -5.742 -21.656 1 93.31 246 GLY A C 1
ATOM 1945 O O . GLY A 1 246 ? 13.297 -6.27 -22.703 1 93.31 246 GLY A O 1
ATOM 1946 N N . LEU A 1 247 ? 12.453 -6.422 -20.703 1 91.88 247 LEU A N 1
ATOM 1947 C CA . LEU A 1 247 ? 12.32 -7.871 -20.781 1 91.88 247 LEU A CA 1
ATOM 1948 C C . LEU A 1 247 ? 11.266 -8.266 -21.812 1 91.88 247 LEU A C 1
ATOM 1950 O O . LEU A 1 247 ? 10.328 -7.508 -22.062 1 91.88 247 LEU A O 1
ATOM 1954 N N . ALA A 1 248 ? 11.492 -9.477 -22.328 1 94.19 248 ALA A N 1
ATOM 1955 C CA . ALA A 1 248 ? 10.406 -10.039 -23.125 1 94.19 248 ALA A CA 1
ATOM 1956 C C . ALA A 1 248 ? 9.125 -10.156 -22.297 1 94.19 248 ALA A C 1
ATOM 1958 O O . ALA A 1 248 ? 9.18 -10.461 -21.109 1 94.19 248 ALA A O 1
ATOM 1959 N N . PRO A 1 249 ? 7.988 -9.875 -22.938 1 95.69 249 PRO A N 1
ATOM 1960 C CA . PRO A 1 249 ? 6.734 -9.883 -22.172 1 95.69 249 PRO A CA 1
ATOM 1961 C C . PRO A 1 249 ? 6.52 -11.188 -21.406 1 95.69 249 PRO A C 1
ATOM 1963 O O . PRO A 1 249 ? 6.066 -11.164 -20.266 1 95.69 249 PRO A O 1
ATOM 1966 N N . ASP A 1 250 ? 6.793 -12.305 -22.016 1 91.94 250 ASP A N 1
ATOM 1967 C CA . ASP A 1 250 ? 6.586 -13.594 -21.344 1 91.94 250 ASP A CA 1
ATOM 1968 C C . ASP A 1 250 ? 7.531 -13.75 -20.156 1 91.94 250 ASP A C 1
ATOM 1970 O O . ASP A 1 250 ? 7.168 -14.352 -19.141 1 91.94 250 ASP A O 1
ATOM 1974 N N . ALA A 1 251 ? 8.742 -13.234 -20.281 1 90.25 251 ALA A N 1
ATOM 1975 C CA . ALA A 1 251 ? 9.703 -13.273 -19.172 1 90.25 251 ALA A CA 1
ATOM 1976 C C . ALA A 1 251 ? 9.219 -12.422 -18 1 90.25 251 ALA A C 1
ATOM 1978 O O . ALA A 1 251 ? 9.438 -12.781 -16.844 1 90.25 251 ALA A O 1
ATOM 1979 N N . LEU A 1 252 ? 8.625 -11.305 -18.328 1 94.25 252 LEU A N 1
ATOM 1980 C CA . LEU A 1 252 ? 8.047 -10.461 -17.297 1 94.25 252 LEU A CA 1
ATOM 1981 C C . LEU A 1 252 ? 6.941 -11.195 -16.547 1 94.25 252 LEU A C 1
ATOM 1983 O O . LEU A 1 252 ? 6.871 -11.133 -15.312 1 94.25 252 LEU A O 1
ATOM 1987 N N . PHE A 1 253 ? 6.105 -11.953 -17.266 1 95 253 PHE A N 1
ATOM 1988 C CA . PHE A 1 253 ? 5.035 -12.734 -16.656 1 95 253 PHE A CA 1
ATOM 1989 C C . PHE A 1 253 ? 5.605 -13.797 -15.719 1 95 253 PHE A C 1
ATOM 1991 O O . PHE A 1 253 ? 5.09 -14.016 -14.625 1 95 253 PHE A O 1
ATOM 1998 N N . ASP A 1 254 ? 6.648 -14.367 -16.125 1 88.81 254 ASP A N 1
ATOM 1999 C CA . ASP A 1 254 ? 7.277 -15.406 -15.32 1 88.81 254 ASP A CA 1
ATOM 2000 C C . ASP A 1 254 ? 7.73 -14.859 -13.977 1 88.81 254 ASP A C 1
ATOM 2002 O O . ASP A 1 254 ? 7.652 -15.547 -12.953 1 88.81 254 ASP A O 1
ATOM 2006 N N . ARG A 1 255 ? 8.133 -13.648 -13.984 1 90.81 255 ARG A N 1
ATOM 2007 C CA . ARG A 1 255 ? 8.641 -13.031 -12.766 1 90.81 255 ARG A CA 1
ATOM 2008 C C . ARG A 1 255 ? 7.5 -12.688 -11.812 1 90.81 255 ARG A C 1
ATOM 2010 O O . ARG A 1 255 ? 7.73 -12.391 -10.641 1 90.81 255 ARG A O 1
ATOM 2017 N N . LEU A 1 256 ? 6.277 -12.695 -12.273 1 94.56 256 LEU A N 1
ATOM 2018 C CA . LEU A 1 256 ? 5.121 -12.367 -11.453 1 94.56 256 LEU A CA 1
ATOM 2019 C C . LEU A 1 256 ? 4.633 -13.586 -10.68 1 94.56 256 LEU A C 1
ATOM 2021 O O . LEU A 1 256 ? 3.855 -13.453 -9.734 1 94.56 256 LEU A O 1
ATOM 2025 N N . ARG A 1 257 ? 5.035 -14.734 -11.055 1 89.94 257 ARG A N 1
ATOM 2026 C CA . ARG A 1 257 ? 4.438 -15.969 -10.555 1 89.94 257 ARG A CA 1
ATOM 2027 C C . ARG A 1 257 ? 4.672 -16.125 -9.062 1 89.94 257 ARG A C 1
ATOM 2029 O O . ARG A 1 257 ? 3.727 -16.328 -8.297 1 89.94 257 ARG A O 1
ATOM 2036 N N . CYS A 1 258 ? 5.938 -15.961 -8.633 1 91.44 258 CYS A N 1
ATOM 2037 C CA . CYS A 1 258 ? 6.254 -16.125 -7.219 1 91.44 258 CYS A CA 1
ATOM 2038 C C . CYS A 1 258 ? 5.57 -15.055 -6.379 1 91.44 258 CYS A C 1
ATOM 2040 O O . CYS A 1 258 ? 4.891 -15.367 -5.398 1 91.44 258 CYS A O 1
ATOM 2042 N N . PRO A 1 259 ? 5.688 -13.789 -6.773 1 94.31 259 PRO A N 1
ATOM 2043 C CA . PRO A 1 259 ? 4.953 -12.766 -6.027 1 94.31 259 PRO A CA 1
ATOM 2044 C C . PRO A 1 259 ? 3.449 -13.023 -5.992 1 94.31 259 PRO A C 1
ATOM 2046 O O . PRO A 1 259 ? 2.791 -12.742 -4.988 1 94.31 259 PRO A O 1
ATOM 2049 N N . GLY A 1 260 ? 2.896 -13.523 -7.094 1 95.94 260 GLY A N 1
ATOM 2050 C CA . GLY A 1 260 ? 1.486 -13.867 -7.125 1 95.94 260 GLY A CA 1
ATOM 2051 C C . GLY A 1 260 ? 1.112 -14.93 -6.109 1 95.94 260 GLY A C 1
ATOM 2052 O O . GLY A 1 260 ? 0.079 -14.828 -5.445 1 95.94 260 GLY A O 1
ATOM 2053 N N . MET A 1 261 ? 1.933 -15.914 -5.977 1 93.06 261 MET A N 1
ATOM 2054 C CA . MET A 1 261 ? 1.714 -16.969 -4.988 1 93.06 261 MET A CA 1
ATOM 2055 C C . MET A 1 261 ? 1.781 -16.406 -3.572 1 93.06 261 MET A C 1
ATOM 2057 O O . MET A 1 261 ? 0.979 -16.781 -2.713 1 93.06 261 MET A O 1
ATOM 2061 N N . ASP A 1 262 ? 2.736 -15.547 -3.359 1 93.62 262 ASP A N 1
ATOM 2062 C CA . ASP A 1 262 ? 2.855 -14.898 -2.059 1 93.62 262 ASP A CA 1
ATOM 2063 C C . ASP A 1 262 ? 1.604 -14.086 -1.731 1 93.62 262 ASP A C 1
ATOM 2065 O O . ASP A 1 262 ? 1.173 -14.039 -0.577 1 93.62 262 ASP A O 1
ATOM 2069 N N . ALA A 1 263 ? 1.061 -13.438 -2.725 1 97.38 263 ALA A N 1
ATOM 2070 C CA . ALA A 1 263 ? -0.151 -12.641 -2.533 1 97.38 263 ALA A CA 1
ATOM 2071 C C . ALA A 1 263 ? -1.34 -13.531 -2.184 1 97.38 263 ALA A C 1
ATOM 2073 O O . ALA A 1 263 ? -2.174 -13.164 -1.353 1 97.38 263 ALA A O 1
ATOM 2074 N N . GLU A 1 264 ? -1.443 -14.695 -2.836 1 96.5 264 GLU A N 1
ATOM 2075 C CA . GLU A 1 264 ? -2.484 -15.656 -2.49 1 96.5 264 GLU A CA 1
ATOM 2076 C C . GLU A 1 264 ? -2.363 -16.109 -1.036 1 96.5 264 GLU A C 1
ATOM 2078 O O . GLU A 1 264 ? -3.367 -16.203 -0.327 1 96.5 264 GLU A O 1
ATOM 2083 N N . ASP A 1 265 ? -1.185 -16.359 -0.639 1 94.75 265 ASP A N 1
ATOM 2084 C CA . ASP A 1 265 ? -0.949 -16.75 0.745 1 94.75 265 ASP A CA 1
ATOM 2085 C C . ASP A 1 265 ? -1.366 -15.656 1.714 1 94.75 265 ASP A C 1
ATOM 2087 O O . ASP A 1 265 ? -1.972 -15.93 2.752 1 94.75 265 ASP A O 1
ATOM 2091 N N . ALA A 1 266 ? -0.98 -14.445 1.414 1 96.38 266 ALA A N 1
ATOM 2092 C CA . ALA A 1 266 ? -1.359 -13.312 2.254 1 96.38 266 ALA A CA 1
ATOM 2093 C C . ALA A 1 266 ? -2.877 -13.195 2.359 1 96.38 266 ALA A C 1
ATOM 2095 O O . ALA A 1 266 ? -3.412 -12.945 3.441 1 96.38 266 ALA A O 1
ATOM 2096 N N . MET A 1 267 ? -3.543 -13.344 1.236 1 97.88 267 MET A N 1
ATOM 2097 C CA . MET A 1 267 ? -5.004 -13.328 1.217 1 97.88 267 MET A CA 1
ATOM 2098 C C . MET A 1 267 ? -5.566 -14.414 2.127 1 97.88 267 MET A C 1
ATOM 2100 O O . MET A 1 267 ? -6.438 -14.141 2.955 1 97.88 267 MET A O 1
ATOM 2104 N N . HIS A 1 268 ? -5.008 -15.641 1.986 1 96.62 268 HIS A N 1
ATOM 2105 C CA . HIS A 1 268 ? -5.5 -16.766 2.781 1 96.62 268 HIS A CA 1
ATOM 2106 C C . HIS A 1 268 ? -5.266 -16.531 4.27 1 96.62 268 HIS A C 1
ATOM 2108 O O . HIS A 1 268 ? -6.137 -16.812 5.094 1 96.62 268 HIS A O 1
ATOM 2114 N N . ARG A 1 269 ? -4.152 -16.062 4.586 1 95.12 269 ARG A N 1
ATOM 2115 C CA . ARG A 1 269 ? -3.867 -15.758 5.984 1 95.12 269 ARG A CA 1
ATOM 2116 C C . ARG A 1 269 ? -4.836 -14.711 6.527 1 95.12 269 ARG A C 1
ATOM 2118 O O . ARG A 1 269 ? -5.328 -14.836 7.652 1 95.12 269 ARG A O 1
ATOM 2125 N N . ALA A 1 270 ? -5.121 -13.719 5.766 1 97.19 270 ALA A N 1
ATOM 2126 C CA . ALA A 1 270 ? -5.969 -12.609 6.203 1 97.19 270 ALA A CA 1
ATOM 2127 C C . ALA A 1 270 ? -7.422 -13.055 6.332 1 97.19 270 ALA A C 1
ATOM 2129 O O . ALA A 1 270 ? -8.164 -12.523 7.16 1 97.19 270 ALA A O 1
ATOM 2130 N N . THR A 1 271 ? -7.832 -14.047 5.504 1 97.75 271 THR A N 1
ATOM 2131 C CA . THR A 1 271 ? -9.25 -14.383 5.402 1 97.75 271 THR A CA 1
ATOM 2132 C C . THR A 1 271 ? -9.555 -15.68 6.145 1 97.75 271 THR A C 1
ATOM 2134 O O . THR A 1 271 ? -10.68 -16.188 6.086 1 97.75 271 THR A O 1
ATOM 2137 N N . GLY A 1 272 ? -8.539 -16.266 6.812 1 95.06 272 GLY A N 1
ATOM 2138 C CA . GLY A 1 272 ? -8.727 -17.578 7.422 1 95.06 272 GLY A CA 1
ATOM 2139 C C . GLY A 1 272 ? -8.875 -18.688 6.402 1 95.06 272 GLY A C 1
ATOM 2140 O O . GLY A 1 272 ? -9.758 -19.531 6.535 1 95.06 272 GLY A O 1
ATOM 2141 N N . ASN A 1 273 ? -8.18 -18.562 5.258 1 95.06 273 ASN A N 1
ATOM 2142 C CA . ASN A 1 273 ? -8.047 -19.562 4.203 1 95.06 273 ASN A CA 1
ATOM 2143 C C . ASN A 1 273 ? -9.273 -19.578 3.299 1 95.06 273 ASN A C 1
ATOM 2145 O O . ASN A 1 273 ? -9.602 -20.625 2.711 1 95.06 273 ASN A O 1
ATOM 2149 N N . VAL A 1 274 ? -10.039 -18.5 3.256 1 96.62 274 VAL A N 1
ATOM 2150 C CA . VAL A 1 274 ? -11.156 -18.359 2.326 1 96.62 274 VAL A CA 1
ATOM 2151 C C . VAL A 1 274 ? -10.68 -17.656 1.054 1 96.62 274 VAL A C 1
ATOM 2153 O O . VAL A 1 274 ? -10.055 -16.594 1.118 1 96.62 274 VAL A O 1
ATOM 2156 N N . ASN A 1 275 ? -10.93 -18.25 -0.12 1 94.44 275 ASN A N 1
ATOM 2157 C CA . ASN A 1 275 ? -10.555 -17.656 -1.395 1 94.44 275 ASN A CA 1
ATOM 2158 C C . ASN A 1 275 ? -11.484 -16.5 -1.773 1 94.44 275 ASN A C 1
ATOM 2160 O O . ASN A 1 275 ? -12.664 -16.734 -2.059 1 94.44 275 ASN A O 1
ATOM 2164 N N . THR A 1 276 ? -10.984 -15.305 -1.799 1 96.25 276 THR A N 1
ATOM 2165 C CA . THR A 1 276 ? -11.789 -14.133 -2.113 1 96.25 276 THR A CA 1
ATOM 2166 C C . THR A 1 276 ? -11.328 -13.492 -3.416 1 96.25 276 THR A C 1
ATOM 2168 O O . THR A 1 276 ? -12.133 -12.945 -4.168 1 96.25 276 THR A O 1
ATOM 2171 N N . HIS A 1 277 ? -10.008 -13.492 -3.605 1 98.06 277 HIS A N 1
ATOM 2172 C CA . HIS A 1 277 ? -9.492 -12.641 -4.672 1 98.06 277 HIS A CA 1
ATOM 2173 C C . HIS A 1 277 ? -8.461 -13.383 -5.52 1 98.06 277 HIS A C 1
ATOM 2175 O O . HIS A 1 277 ? -7.645 -12.75 -6.191 1 98.06 277 HIS A O 1
ATOM 2181 N N . LYS A 1 278 ? -8.383 -14.703 -5.512 1 96.62 278 LYS A N 1
ATOM 2182 C CA . LYS A 1 278 ? -7.367 -15.438 -6.266 1 96.62 278 LYS A CA 1
ATOM 2183 C C . LYS A 1 278 ? -7.367 -15.031 -7.734 1 96.62 278 LYS A C 1
ATOM 2185 O O . LYS A 1 278 ? -6.312 -14.766 -8.312 1 96.62 278 LYS A O 1
ATOM 2190 N N . GLY A 1 279 ? -8.57 -14.984 -8.336 1 96.44 279 GLY A N 1
ATOM 2191 C CA . GLY A 1 279 ? -8.68 -14.547 -9.719 1 96.44 279 GLY A CA 1
ATOM 2192 C C . GLY A 1 279 ? -8.195 -13.125 -9.938 1 96.44 279 GLY A C 1
ATOM 2193 O O . GLY A 1 279 ? -7.512 -12.836 -10.922 1 96.44 279 GLY A O 1
ATOM 2194 N N . ALA A 1 280 ? -8.57 -12.242 -9.008 1 97.44 280 ALA A N 1
ATOM 2195 C CA . ALA A 1 280 ? -8.18 -10.836 -9.102 1 97.44 280 ALA A CA 1
ATOM 2196 C C . ALA A 1 280 ? -6.676 -10.672 -8.93 1 97.44 280 ALA A C 1
ATOM 2198 O O . ALA A 1 280 ? -6.062 -9.812 -9.578 1 97.44 280 ALA A O 1
ATOM 2199 N N . ILE A 1 281 ? -6.047 -11.453 -8.016 1 98.44 281 ILE A N 1
ATOM 2200 C CA . ILE A 1 281 ? -4.598 -11.438 -7.84 1 98.44 281 ILE A CA 1
ATOM 2201 C C . ILE A 1 281 ? -3.914 -11.742 -9.172 1 98.44 281 ILE A C 1
ATOM 2203 O O . ILE A 1 281 ? -2.969 -11.055 -9.562 1 98.44 281 ILE A O 1
ATOM 2207 N N . PHE A 1 282 ? -4.453 -12.766 -9.883 1 97.25 282 PHE A N 1
ATOM 2208 C CA . PHE A 1 282 ? -3.908 -13.172 -11.172 1 97.25 282 PHE A CA 1
ATOM 2209 C C . PHE A 1 282 ? -4.117 -12.086 -12.219 1 97.25 282 PHE A C 1
ATOM 2211 O O . PHE A 1 282 ? -3.156 -11.617 -12.836 1 97.25 282 PHE A O 1
ATOM 2218 N N . SER A 1 283 ? -5.305 -11.578 -12.391 1 98.19 283 SER A N 1
ATOM 2219 C CA . SER A 1 283 ? -5.648 -10.672 -13.484 1 98.19 283 SER A CA 1
ATOM 2220 C C . SER A 1 283 ? -5.125 -9.266 -13.219 1 98.19 283 SER A C 1
ATOM 2222 O O . SER A 1 283 ? -4.477 -8.672 -14.086 1 98.19 283 SER A O 1
ATOM 2224 N N . LEU A 1 284 ? -5.391 -8.727 -12.023 1 98.75 284 LEU A N 1
ATOM 2225 C CA . LEU A 1 284 ? -4.977 -7.359 -11.719 1 98.75 284 LEU A CA 1
ATOM 2226 C C . LEU A 1 284 ? -3.457 -7.27 -11.602 1 98.75 284 LEU A C 1
ATOM 2228 O O . LEU A 1 284 ? -2.865 -6.238 -11.93 1 98.75 284 LEU A O 1
ATOM 2232 N N . GLY A 1 285 ? -2.805 -8.375 -11.109 1 98.75 285 GLY A N 1
ATOM 2233 C CA . GLY A 1 285 ? -1.351 -8.406 -11.125 1 98.75 285 GLY A CA 1
ATOM 2234 C C . GLY A 1 285 ? -0.771 -8.234 -12.523 1 98.75 285 GLY A C 1
ATOM 2235 O O . GLY A 1 285 ? 0.155 -7.449 -12.719 1 98.75 285 GLY A O 1
ATOM 2236 N N . ILE A 1 286 ? -1.335 -8.969 -13.477 1 98.62 286 ILE A N 1
ATOM 2237 C CA . ILE A 1 286 ? -0.903 -8.898 -14.867 1 98.62 286 ILE A CA 1
ATOM 2238 C C . ILE A 1 286 ? -1.114 -7.484 -15.406 1 98.62 286 ILE A C 1
ATOM 2240 O O . ILE A 1 286 ? -0.22 -6.914 -16.031 1 98.62 286 ILE A O 1
ATOM 2244 N N . VAL A 1 287 ? -2.27 -6.895 -15.125 1 98.81 287 VAL A N 1
ATOM 2245 C CA . VAL A 1 287 ? -2.613 -5.57 -15.641 1 98.81 287 VAL A CA 1
ATOM 2246 C C . VAL A 1 287 ? -1.688 -4.523 -15.031 1 98.81 287 VAL A C 1
ATOM 2248 O O . VAL A 1 287 ? -1.237 -3.605 -15.719 1 98.81 287 VAL A O 1
ATOM 2251 N N . CYS A 1 288 ? -1.39 -4.602 -13.727 1 98.88 288 CYS A N 1
ATOM 2252 C CA . CYS A 1 288 ? -0.464 -3.678 -13.086 1 98.88 288 CYS A CA 1
ATOM 2253 C C . CYS A 1 288 ? 0.92 -3.762 -13.711 1 98.88 288 CYS A C 1
ATOM 2255 O O . CYS A 1 288 ? 1.547 -2.736 -13.984 1 98.88 288 CYS A O 1
ATOM 2257 N N . ALA A 1 289 ? 1.408 -5.004 -13.961 1 98.75 289 ALA A N 1
ATOM 2258 C CA . ALA A 1 289 ? 2.713 -5.184 -14.594 1 98.75 289 ALA A CA 1
ATOM 2259 C C . ALA A 1 289 ? 2.711 -4.645 -16.016 1 98.75 289 ALA A C 1
ATOM 2261 O O . ALA A 1 289 ? 3.668 -3.99 -16.438 1 98.75 289 ALA A O 1
ATOM 2262 N N . ALA A 1 290 ? 1.629 -4.949 -16.75 1 98.81 290 ALA A N 1
ATOM 2263 C CA . ALA A 1 290 ? 1.499 -4.457 -18.125 1 98.81 290 ALA A CA 1
ATOM 2264 C C . ALA A 1 290 ? 1.506 -2.932 -18.156 1 98.81 290 ALA A C 1
ATOM 2266 O O . ALA A 1 290 ? 2.209 -2.328 -18.969 1 98.81 290 ALA A O 1
ATOM 2267 N N . ALA A 1 291 ? 0.704 -2.295 -17.312 1 98.69 291 ALA A N 1
ATOM 2268 C CA . ALA A 1 291 ? 0.669 -0.836 -17.219 1 98.69 291 ALA A CA 1
ATOM 2269 C C . ALA A 1 291 ? 2.037 -0.276 -16.844 1 98.69 291 ALA A C 1
ATOM 2271 O O . ALA A 1 291 ? 2.49 0.713 -17.422 1 98.69 291 ALA A O 1
ATOM 2272 N N . GLY A 1 292 ? 2.674 -0.922 -15.836 1 98.56 292 GLY A N 1
ATOM 2273 C CA . GLY A 1 292 ? 4.027 -0.518 -15.477 1 98.56 292 GLY A CA 1
ATOM 2274 C C . GLY A 1 292 ? 4.992 -0.582 -16.641 1 98.56 292 GLY A C 1
ATOM 2275 O O . GLY A 1 292 ? 5.781 0.342 -16.859 1 98.56 292 GLY A O 1
ATOM 2276 N N . ARG A 1 293 ? 4.941 -1.666 -17.391 1 98.38 293 ARG A N 1
ATOM 2277 C CA . ARG A 1 293 ? 5.812 -1.854 -18.547 1 98.38 293 ARG A CA 1
ATOM 2278 C C . ARG A 1 293 ? 5.602 -0.747 -19.578 1 98.38 293 ARG A C 1
ATOM 2280 O O . ARG A 1 293 ? 6.566 -0.191 -20.109 1 98.38 293 ARG A O 1
ATOM 2287 N N . LEU A 1 294 ? 4.344 -0.464 -19.891 1 98.12 294 LEU A N 1
ATOM 2288 C CA . LEU A 1 294 ? 4.023 0.597 -20.828 1 98.12 294 LEU A CA 1
ATOM 2289 C C . LEU A 1 294 ? 4.586 1.935 -20.359 1 98.12 294 LEU A C 1
ATOM 2291 O O . LEU A 1 294 ? 5.203 2.662 -21.141 1 98.12 294 LEU A O 1
ATOM 2295 N N . LEU A 1 295 ? 4.426 2.256 -19.094 1 96.94 295 LEU A N 1
ATOM 2296 C CA . LEU A 1 295 ? 4.953 3.496 -18.531 1 96.94 295 LEU A CA 1
ATOM 2297 C C . LEU A 1 295 ? 6.477 3.523 -18.625 1 96.94 295 LEU A C 1
ATOM 2299 O O . LEU A 1 295 ? 7.066 4.562 -18.922 1 96.94 295 LEU A O 1
ATOM 2303 N N . GLY A 1 296 ? 7.082 2.367 -18.312 1 96.5 296 GLY A N 1
ATOM 2304 C CA . GLY A 1 296 ? 8.531 2.279 -18.422 1 96.5 296 GLY A CA 1
ATOM 2305 C C . GLY A 1 296 ? 9.039 2.537 -19.828 1 96.5 296 GLY A C 1
ATOM 2306 O O . GLY A 1 296 ? 10.148 3.053 -20 1 96.5 296 GLY A O 1
ATOM 2307 N N . ARG A 1 297 ? 8.273 2.207 -20.766 1 96.62 297 ARG A N 1
ATOM 2308 C CA . ARG A 1 297 ? 8.633 2.395 -22.172 1 96.62 297 ARG A CA 1
ATOM 2309 C C . ARG A 1 297 ? 8.148 3.748 -22.688 1 96.62 297 ARG A C 1
ATOM 2311 O O . ARG A 1 297 ? 8.195 4.016 -23.891 1 96.62 297 ARG A O 1
ATOM 2318 N N . GLN A 1 298 ? 7.613 4.559 -21.781 1 94.31 298 GLN A N 1
ATOM 2319 C CA . GLN A 1 298 ? 7.094 5.883 -22.094 1 94.31 298 GLN A CA 1
ATOM 2320 C C . GLN A 1 298 ? 6 5.809 -23.156 1 94.31 298 GLN A C 1
ATOM 2322 O O . GLN A 1 298 ? 5.945 6.645 -24.062 1 94.31 298 GLN A O 1
ATOM 2327 N N . GLU A 1 299 ? 5.223 4.777 -23.062 1 95.25 299 GLU A N 1
ATOM 2328 C CA . GLU A 1 299 ? 4.059 4.617 -23.922 1 95.25 299 GLU A CA 1
ATOM 2329 C C . GLU A 1 299 ? 2.777 5.039 -23.219 1 95.25 299 GLU A C 1
ATOM 2331 O O . GLU A 1 299 ? 2.742 5.109 -21.984 1 95.25 299 GLU A O 1
ATOM 2336 N N . ARG A 1 300 ? 1.821 5.316 -24 1 92.81 300 ARG A N 1
ATOM 2337 C CA . ARG A 1 300 ? 0.552 5.773 -23.438 1 92.81 300 ARG A CA 1
ATOM 2338 C C . ARG A 1 300 ? -0.229 4.609 -22.828 1 92.81 300 ARG A C 1
ATOM 2340 O O . ARG A 1 300 ? -0.259 3.516 -23.391 1 92.81 300 ARG A O 1
ATOM 2347 N N . LEU A 1 301 ? -0.87 4.93 -21.703 1 95.25 301 LEU A N 1
ATOM 2348 C CA . LEU A 1 301 ? -1.723 3.938 -21.062 1 95.25 301 LEU A CA 1
ATOM 2349 C C . LEU A 1 301 ? -3.137 3.982 -21.625 1 95.25 301 LEU A C 1
ATOM 2351 O O . LEU A 1 301 ? -3.902 4.902 -21.328 1 95.25 301 LEU A O 1
ATOM 2355 N N . THR A 1 302 ? -3.471 3.051 -22.484 1 96.5 302 THR A N 1
ATOM 2356 C CA . THR A 1 302 ? -4.828 2.871 -22.984 1 96.5 302 THR A CA 1
ATOM 2357 C C . THR A 1 302 ? -5.32 1.451 -22.719 1 96.5 302 THR A C 1
ATOM 2359 O O . THR A 1 302 ? -4.516 0.525 -22.594 1 96.5 302 THR A O 1
ATOM 2362 N N . PRO A 1 303 ? -6.609 1.325 -22.609 1 97.44 303 PRO A N 1
ATOM 2363 C CA . PRO A 1 303 ? -7.129 -0.032 -22.438 1 97.44 303 PRO A CA 1
ATOM 2364 C C . PRO A 1 303 ? -6.645 -1.001 -23.5 1 97.44 303 PRO A C 1
ATOM 2366 O O . PRO A 1 303 ? -6.297 -2.145 -23.203 1 97.44 303 PRO A O 1
ATOM 2369 N N . ALA A 1 304 ? -6.551 -0.545 -24.719 1 97.31 304 ALA A N 1
ATOM 2370 C CA . ALA A 1 304 ? -6.102 -1.387 -25.812 1 97.31 304 ALA A CA 1
ATOM 2371 C C . ALA A 1 304 ? -4.637 -1.776 -25.656 1 97.31 304 ALA A C 1
ATOM 2373 O O . ALA A 1 304 ? -4.262 -2.928 -25.891 1 97.31 304 ALA A O 1
ATOM 2374 N N . ALA A 1 305 ? -3.797 -0.82 -25.297 1 97.88 305 ALA A N 1
ATOM 2375 C CA . ALA A 1 305 ? -2.375 -1.09 -25.094 1 97.88 305 ALA A CA 1
ATOM 2376 C C . ALA A 1 305 ? -2.152 -2.049 -23.922 1 97.88 305 ALA A C 1
ATOM 2378 O O . ALA A 1 305 ? -1.309 -2.943 -24 1 97.88 305 ALA A O 1
ATOM 2379 N N . ILE A 1 306 ? -2.902 -1.798 -22.891 1 98.31 306 ILE A N 1
ATOM 2380 C CA . ILE A 1 306 ? -2.805 -2.666 -21.719 1 98.31 306 ILE A CA 1
ATOM 2381 C C . ILE A 1 306 ? -3.234 -4.082 -22.094 1 98.31 306 ILE A C 1
ATOM 2383 O O . ILE A 1 306 ? -2.586 -5.059 -21.703 1 98.31 306 ILE A O 1
ATOM 2387 N N . SER A 1 307 ? -4.312 -4.195 -22.828 1 98.06 307 SER A N 1
ATOM 2388 C CA . SER A 1 307 ? -4.816 -5.48 -23.297 1 98.06 307 SER A CA 1
ATOM 2389 C C . SER A 1 307 ? -3.771 -6.207 -24.141 1 98.06 307 SER A C 1
ATOM 2391 O O . SER A 1 307 ? -3.465 -7.375 -23.891 1 98.06 307 SER A O 1
ATOM 2393 N N . ALA A 1 308 ? -3.193 -5.52 -25.078 1 98.12 308 ALA A N 1
ATOM 2394 C CA . ALA A 1 308 ? -2.203 -6.109 -25.969 1 98.12 308 ALA A CA 1
ATOM 2395 C C . ALA A 1 308 ? -0.971 -6.57 -25.203 1 98.12 308 ALA A C 1
ATOM 2397 O O . ALA A 1 308 ? -0.438 -7.652 -25.453 1 98.12 308 ALA A O 1
ATOM 2398 N N . THR A 1 309 ? -0.506 -5.715 -24.312 1 98.44 309 THR A N 1
ATOM 2399 C CA . THR A 1 309 ? 0.66 -6.059 -23.5 1 98.44 309 THR A CA 1
ATOM 2400 C C . THR A 1 309 ? 0.366 -7.262 -22.609 1 98.44 309 THR A C 1
ATOM 2402 O O . THR A 1 309 ? 1.204 -8.156 -22.469 1 98.44 309 THR A O 1
ATOM 2405 N N . SER A 1 310 ? -0.838 -7.309 -22 1 98.44 310 SER A N 1
ATOM 2406 C CA . SER A 1 310 ? -1.237 -8.43 -21.156 1 98.44 310 SER A CA 1
ATOM 2407 C C . SER A 1 310 ? -1.272 -9.734 -21.953 1 98.44 310 SER A C 1
ATOM 2409 O O . SER A 1 310 ? -0.828 -10.773 -21.469 1 98.44 310 SER A O 1
ATOM 2411 N N . ALA A 1 311 ? -1.809 -9.672 -23.156 1 97.81 311 ALA A N 1
ATOM 2412 C CA . ALA A 1 311 ? -1.869 -10.844 -24.031 1 97.81 311 ALA A CA 1
ATOM 2413 C C . ALA A 1 311 ? -0.469 -11.344 -24.375 1 97.81 311 ALA A C 1
ATOM 2415 O O . ALA A 1 311 ? -0.213 -12.547 -24.359 1 97.81 311 ALA A O 1
ATOM 2416 N N . ALA A 1 312 ? 0.394 -10.406 -24.688 1 97.75 312 ALA A N 1
ATOM 2417 C CA . ALA A 1 312 ? 1.768 -10.766 -25.031 1 97.75 312 ALA A CA 1
ATOM 2418 C C . ALA A 1 312 ? 2.471 -11.422 -23.844 1 97.75 312 ALA A C 1
ATOM 2420 O O . ALA A 1 312 ? 3.23 -12.375 -24.016 1 97.75 312 ALA A O 1
ATOM 2421 N N . MET A 1 313 ? 2.244 -10.922 -22.672 1 97.06 313 MET A N 1
ATOM 2422 C CA . MET A 1 313 ? 2.861 -11.445 -21.469 1 97.06 313 MET A CA 1
ATOM 2423 C C . MET A 1 313 ? 2.395 -12.867 -21.188 1 97.06 313 MET A C 1
ATOM 2425 O O . MET A 1 313 ? 3.152 -13.68 -20.656 1 97.06 313 MET A O 1
ATOM 2429 N N . THR A 1 314 ? 1.158 -13.188 -21.578 1 95.81 314 THR A N 1
ATOM 2430 C CA . THR A 1 314 ? 0.553 -14.445 -21.141 1 95.81 314 THR A CA 1
ATOM 2431 C C . THR A 1 314 ? 0.31 -15.367 -22.328 1 95.81 314 THR A C 1
ATOM 2433 O O . THR A 1 314 ? -0.567 -16.234 -22.281 1 95.81 314 THR A O 1
ATOM 2436 N N . SER A 1 315 ? 0.971 -15.219 -23.375 1 90.06 315 SER A N 1
ATOM 2437 C CA . SER A 1 315 ? 0.772 -15.969 -24.609 1 90.06 315 SER A CA 1
ATOM 2438 C C . SER A 1 315 ? 0.983 -17.469 -24.391 1 90.06 315 SER A C 1
ATOM 2440 O O . SER A 1 315 ? 0.337 -18.297 -25.031 1 90.06 315 SER A O 1
ATOM 2442 N N . GLY A 1 316 ? 1.808 -17.828 -23.484 1 84.81 316 GLY A N 1
ATOM 2443 C CA . GLY A 1 316 ? 2.139 -19.234 -23.281 1 84.81 316 GLY A CA 1
ATOM 2444 C C . GLY A 1 316 ? 1.325 -19.875 -22.172 1 84.81 316 GLY A C 1
ATOM 2445 O O . GLY A 1 316 ? 1.434 -21.078 -21.953 1 84.81 316 GLY A O 1
ATOM 2446 N N . VAL A 1 317 ? 0.503 -19.172 -21.547 1 82.81 317 VAL A N 1
ATOM 2447 C CA . VAL A 1 317 ? -0.151 -19.641 -20.344 1 82.81 317 VAL A CA 1
ATOM 2448 C C . VAL A 1 317 ? -1.092 -20.797 -20.672 1 82.81 317 VAL A C 1
ATOM 2450 O O . VAL A 1 317 ? -1.254 -21.719 -19.875 1 82.81 317 VAL A O 1
ATOM 2453 N N . LEU A 1 318 ? -1.697 -20.734 -21.844 1 77.5 318 LEU A N 1
ATOM 2454 C CA . LEU A 1 318 ? -2.627 -21.781 -22.234 1 77.5 318 LEU A CA 1
ATOM 2455 C C . LEU A 1 318 ? -1.879 -23.078 -22.578 1 77.5 318 LEU A C 1
ATOM 2457 O O . LEU A 1 318 ? -2.367 -24.172 -22.312 1 77.5 318 LEU A O 1
ATOM 2461 N N . ALA A 1 319 ? -0.764 -22.859 -23.219 1 73.25 319 ALA A N 1
ATOM 2462 C CA . ALA A 1 319 ? 0.043 -24.031 -23.578 1 73.25 319 ALA A CA 1
ATOM 2463 C C . ALA A 1 319 ? 0.464 -24.812 -22.328 1 73.25 319 ALA A C 1
ATOM 2465 O O . ALA A 1 319 ? 0.561 -26.031 -22.359 1 73.25 319 ALA A O 1
ATOM 2466 N N . GLU A 1 320 ? 0.575 -24.203 -21.266 1 66.94 320 GLU A N 1
ATOM 2467 C CA . GLU A 1 320 ? 0.953 -24.812 -20 1 66.94 320 GLU A CA 1
ATOM 2468 C C . GLU A 1 320 ? -0.159 -25.719 -19.484 1 66.94 320 GLU A C 1
ATOM 2470 O O . GLU A 1 320 ? 0.105 -26.688 -18.75 1 66.94 320 GLU A O 1
ATOM 2475 N N . CYS A 1 321 ? -1.293 -25.297 -19.781 1 59.78 321 CYS A N 1
ATOM 2476 C CA . CYS A 1 321 ? -2.441 -26.078 -19.344 1 59.78 321 CYS A CA 1
ATOM 2477 C C . CYS A 1 321 ? -2.549 -27.391 -20.125 1 59.78 321 CYS A C 1
ATOM 2479 O O . CYS A 1 321 ? -3.102 -28.375 -19.625 1 59.78 321 CYS A O 1
ATOM 2481 N N . ARG A 1 322 ? -2.057 -27.297 -21.266 1 57.09 322 ARG A N 1
ATOM 2482 C CA . ARG A 1 322 ? -2.088 -28.469 -22.109 1 57.09 322 ARG A CA 1
ATOM 2483 C C . ARG A 1 322 ? -1.095 -29.531 -21.625 1 57.09 322 ARG A C 1
ATOM 2485 O O . ARG A 1 322 ? -1.327 -30.719 -21.781 1 57.09 322 ARG A O 1
ATOM 2492 N N . ASN A 1 323 ? -0.011 -29.016 -21.078 1 53.34 323 ASN A N 1
ATOM 2493 C CA . ASN A 1 323 ? 1.072 -29.938 -20.75 1 53.34 323 ASN A CA 1
ATOM 2494 C C . ASN A 1 323 ? 0.971 -30.422 -19.297 1 53.34 323 ASN A C 1
ATOM 2496 O O . ASN A 1 323 ? 1.989 -30.609 -18.625 1 53.34 323 ASN A O 1
ATOM 2500 N N . VAL A 1 324 ? -0.23 -30.438 -18.781 1 51.25 324 VAL A N 1
ATOM 2501 C CA . VAL A 1 324 ? -0.348 -30.969 -17.422 1 51.25 324 VAL A CA 1
ATOM 2502 C C . VAL A 1 324 ? -0.127 -32.469 -17.438 1 51.25 324 VAL A C 1
ATOM 2504 O O . VAL A 1 324 ? -0.748 -33.188 -18.219 1 51.25 324 VAL A O 1
ATOM 2507 N N . PRO A 1 325 ? 0.913 -32.875 -16.688 1 49.19 325 PRO A N 1
ATOM 2508 C CA . PRO A 1 325 ? 1.13 -34.312 -16.641 1 49.19 325 PRO A CA 1
ATOM 2509 C C . PRO A 1 325 ? -0.118 -35.094 -16.203 1 49.19 325 PRO A C 1
ATOM 2511 O O . PRO A 1 325 ? -0.946 -34.562 -15.461 1 49.19 325 PRO A O 1
ATOM 2514 N N . PRO A 1 326 ? -0.366 -36.188 -16.859 1 45.5 326 PRO A N 1
ATOM 2515 C CA . PRO A 1 326 ? -1.544 -37 -16.594 1 45.5 326 PRO A CA 1
ATOM 2516 C C . PRO A 1 326 ? -1.802 -37.188 -15.102 1 45.5 326 PRO A C 1
ATOM 2518 O O . PRO A 1 326 ? -2.953 -37.344 -14.68 1 45.5 326 PRO A O 1
ATOM 2521 N N . ASN A 1 327 ? -0.803 -37.188 -14.297 1 45.22 327 ASN A N 1
ATOM 2522 C CA . ASN A 1 327 ? -0.977 -37.594 -12.906 1 45.22 327 ASN A CA 1
ATOM 2523 C C . ASN A 1 327 ? -1.309 -36.375 -12.023 1 45.22 327 ASN A C 1
ATOM 2525 O O . ASN A 1 327 ? -1.388 -36.5 -10.797 1 45.22 327 ASN A O 1
ATOM 2529 N N . VAL A 1 328 ? -1.306 -35.281 -12.57 1 47.53 328 VAL A N 1
ATOM 2530 C CA . VAL A 1 328 ? -1.603 -34.125 -11.734 1 47.53 328 VAL A CA 1
ATOM 2531 C C . VAL A 1 328 ? -3.109 -33.875 -11.711 1 47.53 328 VAL A C 1
ATOM 2533 O O . VAL A 1 328 ? -3.766 -33.906 -12.758 1 47.53 328 VAL A O 1
ATOM 2536 N N . PRO A 1 329 ? -3.686 -34.062 -10.539 1 48.62 329 PRO A N 1
ATOM 2537 C CA . PRO A 1 329 ? -5.113 -33.75 -10.461 1 48.62 329 PRO A CA 1
ATOM 2538 C C . PRO A 1 329 ? -5.473 -32.438 -11.164 1 48.62 329 PRO A C 1
ATOM 2540 O O . PRO A 1 329 ? -4.801 -31.422 -10.969 1 48.62 329 PRO A O 1
ATOM 2543 N N . LEU A 1 330 ? -6.191 -32.562 -12.172 1 51.47 330 LEU A N 1
ATOM 2544 C CA . LEU A 1 330 ? -6.625 -31.406 -12.977 1 51.47 330 LEU A CA 1
ATOM 2545 C C . LEU A 1 330 ? -7.406 -30.422 -12.125 1 51.47 330 LEU A C 1
ATOM 2547 O O . LEU A 1 330 ? -8.312 -30.812 -11.383 1 51.47 330 LEU A O 1
ATOM 2551 N N . THR A 1 331 ? -6.871 -29.219 -12.023 1 55.38 331 THR A N 1
ATOM 2552 C CA . THR A 1 331 ? -7.719 -28.188 -11.438 1 55.38 331 THR A CA 1
ATOM 2553 C C . THR A 1 331 ? -8.992 -28 -12.258 1 55.38 331 THR A C 1
ATOM 2555 O O . THR A 1 331 ? -9.094 -28.5 -13.375 1 55.38 331 THR A O 1
ATOM 2558 N N . ASN A 1 332 ? -10.07 -27.656 -11.633 1 54.53 332 ASN A N 1
ATOM 2559 C CA . ASN A 1 332 ? -11.328 -27.391 -12.328 1 54.53 332 ASN A CA 1
ATOM 2560 C C . ASN A 1 332 ? -11.102 -26.656 -13.648 1 54.53 332 ASN A C 1
ATOM 2562 O O . ASN A 1 332 ? -11.719 -26.984 -14.656 1 54.53 332 ASN A O 1
ATOM 2566 N N . GLY A 1 333 ? -10.078 -25.828 -13.734 1 54.56 333 GLY A N 1
ATOM 2567 C CA . GLY A 1 333 ? -9.789 -25.094 -14.953 1 54.56 333 GLY A CA 1
ATOM 2568 C C . GLY A 1 333 ? -9.242 -25.969 -16.062 1 54.56 333 GLY A C 1
ATOM 2569 O O . GLY A 1 333 ? -9.656 -25.844 -17.219 1 54.56 333 GLY A O 1
ATOM 2570 N N . LEU A 1 334 ? -8.477 -26.891 -15.758 1 58 334 LEU A N 1
ATOM 2571 C CA . LEU A 1 334 ? -7.863 -27.75 -16.766 1 58 334 LEU A CA 1
ATOM 2572 C C . LEU A 1 334 ? -8.891 -28.703 -17.375 1 58 334 LEU A C 1
ATOM 2574 O O . LEU A 1 334 ? -8.844 -28.984 -18.578 1 58 334 LEU A O 1
ATOM 2578 N N . ARG A 1 335 ? -9.836 -29.078 -16.578 1 58.34 335 ARG A N 1
ATOM 2579 C CA . ARG A 1 335 ? -10.891 -29.969 -17.062 1 58.34 335 ARG A CA 1
ATOM 2580 C C . ARG A 1 335 ? -11.758 -29.266 -18.109 1 58.34 335 ARG A C 1
ATOM 2582 O O . ARG A 1 335 ? -12.148 -29.891 -19.094 1 58.34 335 ARG A O 1
ATOM 2589 N N . LEU A 1 336 ? -11.961 -28.062 -17.844 1 66.12 336 LEU A N 1
ATOM 2590 C CA . LEU A 1 336 ? -12.836 -27.281 -18.703 1 66.12 336 LEU A CA 1
ATOM 2591 C C . LEU A 1 336 ? -12.109 -26.844 -19.969 1 66.12 336 LEU A C 1
ATOM 2593 O O . LEU A 1 336 ? -12.734 -26.641 -21.016 1 66.12 336 LEU A O 1
ATOM 2597 N N . TYR A 1 337 ? -10.812 -26.844 -19.938 1 63.53 337 TYR A N 1
ATOM 2598 C CA . TYR A 1 337 ? -9.984 -26.422 -21.062 1 63.53 337 TYR A CA 1
ATOM 2599 C C . TYR A 1 337 ? -10.281 -27.266 -22.297 1 63.53 337 TYR A C 1
ATOM 2601 O O . TYR A 1 337 ? -10.383 -26.734 -23.406 1 63.53 337 TYR A O 1
ATOM 2609 N N . GLY A 1 338 ? -10.461 -28.484 -22.047 1 64 338 GLY A N 1
ATOM 2610 C CA . GLY A 1 338 ? -10.781 -29.359 -23.172 1 64 338 GLY A CA 1
ATOM 2611 C C . GLY A 1 338 ? -12.094 -29 -23.844 1 64 338 GLY A C 1
ATOM 2612 O O . GLY A 1 338 ? -12.297 -29.312 -25.031 1 64 338 GLY A O 1
ATOM 2613 N N . LYS A 1 339 ? -12.922 -28.344 -23.156 1 67.25 339 LYS A N 1
ATOM 2614 C CA . LYS A 1 339 ? -14.219 -27.953 -23.703 1 67.25 339 LYS A CA 1
ATOM 2615 C C . LYS A 1 339 ? -14.188 -26.531 -24.234 1 67.25 339 LYS A C 1
ATOM 2617 O O . LYS A 1 339 ? -15.234 -25.938 -24.516 1 67.25 339 LYS A O 1
ATOM 2622 N N . GLY A 1 340 ? -12.984 -26 -24.203 1 70.62 340 GLY A N 1
ATOM 2623 C CA . GLY A 1 340 ? -12.82 -24.656 -24.75 1 70.62 340 GLY A CA 1
ATOM 2624 C C . GLY A 1 340 ? -13.086 -23.562 -23.75 1 70.62 340 GLY A C 1
ATOM 2625 O O . GLY A 1 340 ? -13.18 -22.391 -24.109 1 70.62 340 GLY A O 1
ATOM 2626 N N . ILE A 1 341 ? -13.297 -23.984 -22.578 1 74.62 341 ILE A N 1
ATOM 2627 C CA . ILE A 1 341 ? -13.523 -23 -21.516 1 74.62 341 ILE A CA 1
ATOM 2628 C C . ILE A 1 341 ? -12.219 -22.75 -20.766 1 74.62 341 ILE A C 1
ATOM 2630 O O . ILE A 1 341 ? -11.766 -23.594 -20 1 74.62 341 ILE A O 1
ATOM 2634 N N . HIS A 1 342 ? -11.672 -21.625 -20.984 1 79.44 342 HIS A N 1
ATOM 2635 C CA . HIS A 1 342 ? -10.297 -21.406 -20.562 1 79.44 342 HIS A CA 1
ATOM 2636 C C . HIS A 1 342 ? -10.227 -20.516 -19.328 1 79.44 342 HIS A C 1
ATOM 2638 O O . HIS A 1 342 ? -9.156 -20.328 -18.75 1 79.44 342 HIS A O 1
ATOM 2644 N N . GLY A 1 343 ? -11.336 -19.969 -18.844 1 85 343 GLY A N 1
ATOM 2645 C CA . GLY A 1 343 ? -11.398 -19.25 -17.594 1 85 343 GLY A CA 1
ATOM 2646 C C . GLY A 1 343 ? -10.469 -18.047 -17.547 1 85 343 GLY A C 1
ATOM 2647 O O . GLY A 1 343 ? -10.328 -17.328 -18.531 1 85 343 GLY A O 1
ATOM 2648 N N . ALA A 1 344 ? -9.867 -17.859 -16.375 1 87.5 344 ALA A N 1
ATOM 2649 C CA . ALA A 1 344 ? -9.016 -16.703 -16.141 1 87.5 344 ALA A CA 1
ATOM 2650 C C . ALA A 1 344 ? -7.797 -16.719 -17.047 1 87.5 344 ALA A C 1
ATOM 2652 O O . ALA A 1 344 ? -7.371 -15.68 -17.547 1 87.5 344 ALA A O 1
ATOM 2653 N N . ARG A 1 345 ? -7.227 -17.859 -17.297 1 89.81 345 ARG A N 1
ATOM 2654 C CA . ARG A 1 345 ? -6.051 -18 -18.156 1 89.81 345 ARG A CA 1
ATOM 2655 C C . ARG A 1 345 ? -6.387 -17.656 -19.594 1 89.81 345 ARG A C 1
ATOM 2657 O O . ARG A 1 345 ? -5.586 -17.031 -20.297 1 89.81 345 ARG A O 1
ATOM 2664 N N . GLY A 1 346 ? -7.566 -18.125 -20 1 90.94 346 GLY A N 1
ATOM 2665 C CA . GLY A 1 346 ? -8.016 -17.766 -21.328 1 90.94 346 GLY A CA 1
ATOM 2666 C C . GLY A 1 346 ? -8.242 -16.281 -21.5 1 90.94 346 GLY A C 1
ATOM 2667 O O . GLY A 1 346 ? -7.898 -15.711 -22.547 1 90.94 346 GLY A O 1
ATOM 2668 N N . GLU A 1 347 ? -8.867 -15.688 -20.469 1 93.5 347 GLU A N 1
ATOM 2669 C CA . GLU A 1 347 ? -9.062 -14.234 -20.5 1 93.5 347 GLU A CA 1
ATOM 2670 C C . GLU A 1 347 ? -7.73 -13.5 -20.594 1 93.5 347 GLU A C 1
ATOM 2672 O O . GLU A 1 347 ? -7.582 -12.586 -21.406 1 93.5 347 GLU A O 1
ATOM 2677 N N . ALA A 1 348 ? -6.762 -13.922 -19.828 1 95.38 348 ALA A N 1
ATOM 2678 C CA . ALA A 1 348 ? -5.453 -13.273 -19.828 1 95.38 348 ALA A CA 1
ATOM 2679 C C . ALA A 1 348 ? -4.781 -13.422 -21.188 1 95.38 348 ALA A C 1
ATOM 2681 O O . ALA A 1 348 ? -4.23 -12.453 -21.734 1 95.38 348 ALA A O 1
ATOM 2682 N N . ALA A 1 349 ? -4.844 -14.625 -21.75 1 94.06 349 ALA A N 1
ATOM 2683 C CA . ALA A 1 349 ? -4.203 -14.906 -23.047 1 94.06 349 ALA A CA 1
ATOM 2684 C C . ALA A 1 349 ? -4.809 -14.062 -24.156 1 94.06 349 ALA A C 1
ATOM 2686 O O . ALA A 1 349 ? -4.125 -13.711 -25.125 1 94.06 349 ALA A O 1
ATOM 2687 N N . SER A 1 350 ? -6.051 -13.742 -24 1 94.5 350 SER A N 1
ATOM 2688 C CA . SER A 1 350 ? -6.73 -12.922 -24.984 1 94.5 350 SER A CA 1
ATOM 2689 C C . SER A 1 350 ? -6.582 -11.438 -24.672 1 94.5 350 SER A C 1
ATOM 2691 O O . SER A 1 350 ? -7.188 -10.586 -25.328 1 94.5 350 SER A O 1
ATOM 2693 N N . GLY A 1 351 ? -5.867 -11.109 -23.578 1 97.25 351 GLY A N 1
ATOM 2694 C CA . GLY A 1 351 ? -5.77 -9.734 -23.125 1 97.25 351 GLY A CA 1
ATOM 2695 C C . GLY A 1 351 ? -7.027 -9.234 -22.453 1 97.25 351 GLY A C 1
ATOM 2696 O O . GLY A 1 351 ? -7.414 -8.078 -22.609 1 97.25 351 GLY A O 1
ATOM 2697 N N . PHE A 1 352 ? -7.707 -10.125 -21.844 1 97.69 352 PHE A N 1
ATOM 2698 C CA . PHE A 1 352 ? -8.961 -9.797 -21.172 1 97.69 352 PHE A CA 1
ATOM 2699 C C . PHE A 1 352 ? -9.961 -9.203 -22.156 1 97.69 352 PHE A C 1
ATOM 2701 O O . PHE A 1 352 ? -10.531 -8.141 -21.906 1 97.69 352 PHE A O 1
ATOM 2708 N N . SER A 1 353 ? -10.188 -9.867 -23.234 1 96.56 353 SER A N 1
ATOM 2709 C CA . SER A 1 353 ? -11.016 -9.398 -24.344 1 96.56 353 SER A CA 1
ATOM 2710 C C . SER A 1 353 ? -12.453 -9.164 -23.906 1 96.56 353 SER A C 1
ATOM 2712 O O . SER A 1 353 ? -13.125 -8.266 -24.406 1 96.56 353 SER A O 1
ATOM 2714 N N . SER A 1 354 ? -12.992 -9.984 -22.969 1 97.19 354 SER A N 1
ATOM 2715 C CA . SER A 1 354 ? -14.352 -9.812 -22.469 1 97.19 354 SER A CA 1
ATOM 2716 C C . SER A 1 354 ? -14.531 -8.453 -21.812 1 97.19 354 SER A C 1
ATOM 2718 O O . SER A 1 354 ? -15.602 -7.844 -21.906 1 97.19 354 SER A O 1
ATOM 2720 N N . VAL A 1 355 ? -13.523 -7.969 -21.156 1 98.56 355 VAL A N 1
ATOM 2721 C CA . VAL A 1 355 ? -13.562 -6.664 -20.5 1 98.56 355 VAL A CA 1
ATOM 2722 C C . VAL A 1 355 ? -13.594 -5.559 -21.547 1 98.56 355 VAL A C 1
ATOM 2724 O O . VAL A 1 355 ? -14.367 -4.605 -21.438 1 98.56 355 VAL A O 1
ATOM 2727 N N . LEU A 1 356 ? -12.82 -5.691 -22.609 1 98 356 LEU A N 1
ATOM 2728 C CA . LEU A 1 356 ? -12.734 -4.66 -23.641 1 98 356 LEU A CA 1
ATOM 2729 C C . LEU A 1 356 ? -13.992 -4.625 -24.484 1 98 356 LEU A C 1
ATOM 2731 O O . LEU A 1 356 ? -14.414 -3.561 -24.938 1 98 356 LEU A O 1
ATOM 2735 N N . ARG A 1 357 ? -14.539 -5.797 -24.656 1 97.56 357 ARG A N 1
ATOM 2736 C CA . ARG A 1 357 ? -15.672 -5.902 -25.578 1 97.56 357 ARG A CA 1
ATOM 2737 C C . ARG A 1 357 ? -16.984 -5.633 -24.859 1 97.56 357 ARG A C 1
ATOM 2739 O O . ARG A 1 357 ? -17.891 -5.023 -25.422 1 97.56 357 ARG A O 1
ATOM 2746 N N . TYR A 1 358 ? -17.109 -6.117 -23.625 1 97.81 358 TYR A N 1
ATOM 2747 C CA . TYR A 1 358 ? -18.406 -6.078 -22.969 1 97.81 358 TYR A CA 1
ATOM 2748 C C . TYR A 1 358 ? -18.344 -5.254 -21.688 1 97.81 358 TYR A C 1
ATOM 2750 O O . TYR A 1 358 ? -19.219 -4.426 -21.422 1 97.81 358 TYR A O 1
ATOM 2758 N N . GLY A 1 359 ? -17.312 -5.434 -20.891 1 98.56 359 GLY A N 1
ATOM 2759 C CA . GLY A 1 359 ? -17.234 -4.84 -19.562 1 98.56 359 GLY A CA 1
ATOM 2760 C C . GLY A 1 359 ? -17.078 -3.332 -19.594 1 98.56 359 GLY A C 1
ATOM 2761 O O . GLY A 1 359 ? -18 -2.6 -19.219 1 98.56 359 GLY A O 1
ATOM 2762 N N . LEU A 1 360 ? -15.922 -2.896 -20.141 1 98.69 360 LEU A N 1
ATOM 2763 C CA . LEU A 1 360 ? -15.547 -1.486 -20.109 1 98.69 360 LEU A CA 1
ATOM 2764 C C . LEU A 1 360 ? -16.562 -0.645 -20.891 1 98.69 360 LEU A C 1
ATOM 2766 O O . LEU A 1 360 ? -17.031 0.38 -20.391 1 98.69 360 LEU A O 1
ATOM 2770 N N . PRO A 1 361 ? -17 -1.068 -22.094 1 98.31 361 PRO A N 1
ATOM 2771 C CA . PRO A 1 361 ? -17.969 -0.258 -22.812 1 98.31 361 PRO A CA 1
ATOM 2772 C C . PRO A 1 361 ? -19.297 -0.13 -22.078 1 98.31 361 PRO A C 1
ATOM 2774 O O . PRO A 1 361 ? -19.906 0.944 -22.062 1 98.31 361 PRO A O 1
ATOM 2777 N N . SER A 1 362 ? -19.766 -1.222 -21.469 1 98.31 362 SER A N 1
ATOM 2778 C CA . SER A 1 362 ? -21 -1.177 -20.688 1 98.31 362 SER A CA 1
ATOM 2779 C C . SER A 1 362 ? -20.875 -0.21 -19.516 1 98.31 362 SER A C 1
ATOM 2781 O O . SER A 1 362 ? -21.75 0.625 -19.281 1 98.31 362 SER A O 1
ATOM 2783 N N . LEU A 1 363 ? -19.812 -0.289 -18.781 1 98.69 363 LEU A N 1
ATOM 2784 C CA . LEU A 1 363 ? -19.562 0.539 -17.609 1 98.69 363 LEU A CA 1
ATOM 2785 C C . LEU A 1 363 ? -19.547 2.018 -17.969 1 98.69 363 LEU A C 1
ATOM 2787 O O . LEU A 1 363 ? -20.203 2.836 -17.344 1 98.69 363 LEU A O 1
ATOM 2791 N N . GLU A 1 364 ? -18.828 2.326 -19 1 98 364 GLU A N 1
ATOM 2792 C CA . GLU A 1 364 ? -18.656 3.715 -19.422 1 98 364 GLU A CA 1
ATOM 2793 C C . GLU A 1 364 ? -19.953 4.293 -19.969 1 98 364 GLU A C 1
ATOM 2795 O O . GLU A 1 364 ? -20.266 5.465 -19.75 1 98 364 GLU A O 1
ATOM 2800 N N . ARG A 1 365 ? -20.656 3.471 -20.719 1 97.69 365 ARG A N 1
ATOM 2801 C CA . ARG A 1 365 ? -21.938 3.91 -21.25 1 97.69 365 ARG A CA 1
ATOM 2802 C C . ARG A 1 365 ? -22.906 4.266 -20.125 1 97.69 365 ARG A C 1
ATOM 2804 O O . ARG A 1 365 ? -23.562 5.309 -20.172 1 97.69 365 ARG A O 1
ATOM 2811 N N . GLU A 1 366 ? -23.047 3.369 -19.141 1 98.06 366 GLU A N 1
ATOM 2812 C CA . GLU A 1 366 ? -23.953 3.605 -18.016 1 98.06 366 GLU A CA 1
ATOM 2813 C C . GLU A 1 366 ? -23.531 4.84 -17.219 1 98.06 366 GLU A C 1
ATOM 2815 O O . GLU A 1 366 ? -24.391 5.648 -16.844 1 98.06 366 GLU A O 1
ATOM 2820 N N . LEU A 1 367 ? -22.266 5.008 -16.953 1 97.88 367 LEU A N 1
ATOM 2821 C CA . LEU A 1 367 ? -21.781 6.16 -16.203 1 97.88 367 LEU A CA 1
ATOM 2822 C C . LEU A 1 367 ? -22.031 7.453 -16.984 1 97.88 367 LEU A C 1
ATOM 2824 O O . LEU A 1 367 ? -22.438 8.461 -16.391 1 97.88 367 LEU A O 1
ATOM 2828 N N . ALA A 1 368 ? -21.734 7.461 -18.281 1 96.94 368 ALA A N 1
ATOM 2829 C CA . ALA A 1 368 ? -21.969 8.633 -19.125 1 96.94 368 ALA A CA 1
ATOM 2830 C C . ALA A 1 368 ? -23.438 9.023 -19.141 1 96.94 368 ALA A C 1
ATOM 2832 O O . ALA A 1 368 ? -23.766 10.203 -19.266 1 96.94 368 ALA A O 1
ATOM 2833 N N . ALA A 1 369 ? -24.297 8.031 -18.984 1 97.19 369 ALA A N 1
ATOM 2834 C CA . ALA A 1 369 ? -25.734 8.266 -18.984 1 97.19 369 ALA A CA 1
ATOM 2835 C C . ALA A 1 369 ? -26.203 8.766 -17.609 1 97.19 369 ALA A C 1
ATOM 2837 O O . ALA A 1 369 ? -27.391 9.016 -17.406 1 97.19 369 ALA A O 1
ATOM 2838 N N . GLY A 1 370 ? -25.312 8.836 -16.641 1 96.69 370 GLY A N 1
ATOM 2839 C CA . GLY A 1 370 ? -25.641 9.406 -15.352 1 96.69 370 GLY A CA 1
ATOM 2840 C C . GLY A 1 370 ? -26.031 8.359 -14.32 1 96.69 370 GLY A C 1
ATOM 2841 O O . GLY A 1 370 ? -26.547 8.695 -13.25 1 96.69 370 GLY A O 1
ATOM 2842 N N . ALA A 1 371 ? -25.828 7.09 -14.633 1 97.56 371 ALA A N 1
ATOM 2843 C CA . ALA A 1 371 ? -26.156 6.027 -13.688 1 97.56 371 ALA A CA 1
ATOM 2844 C C . ALA A 1 371 ? -25.297 6.121 -12.43 1 97.56 371 ALA A C 1
ATOM 2846 O O . ALA A 1 371 ? -24.156 6.59 -12.484 1 97.56 371 ALA A O 1
ATOM 2847 N N . SER A 1 372 ? -25.875 5.703 -11.273 1 97.56 372 SER A N 1
ATOM 2848 C CA . SER A 1 372 ? -25.078 5.57 -10.055 1 97.56 372 SER A CA 1
ATOM 2849 C C . SER A 1 372 ? -24.031 4.484 -10.203 1 97.56 372 SER A C 1
ATOM 2851 O O . SER A 1 372 ? -24.109 3.639 -11.094 1 97.56 372 SER A O 1
ATOM 2853 N N . ILE A 1 373 ? -23.094 4.488 -9.406 1 98.31 373 ILE A N 1
ATOM 2854 C CA . ILE A 1 373 ? -22.016 3.496 -9.406 1 98.31 373 ILE A CA 1
ATOM 2855 C C . ILE A 1 373 ? -22.609 2.098 -9.25 1 98.31 373 ILE A C 1
ATOM 2857 O O . ILE A 1 373 ? -22.219 1.168 -9.961 1 98.31 373 ILE A O 1
ATOM 2861 N N . ASP A 1 374 ? -23.625 1.917 -8.367 1 98.25 374 ASP A N 1
ATOM 2862 C CA . ASP A 1 374 ? -24.297 0.644 -8.148 1 98.25 374 ASP A CA 1
ATOM 2863 C C . ASP A 1 374 ? -24.953 0.147 -9.438 1 98.25 374 ASP A C 1
ATOM 2865 O O . ASP A 1 374 ? -24.797 -1.017 -9.812 1 98.25 374 ASP A O 1
ATOM 2869 N N . ARG A 1 375 ? -25.641 1.074 -10.031 1 98.12 375 ARG A N 1
ATOM 2870 C CA . ARG A 1 375 ? -26.391 0.712 -11.227 1 98.12 375 ARG A CA 1
ATOM 2871 C C . ARG A 1 375 ? -25.453 0.352 -12.375 1 98.12 375 ARG A C 1
ATOM 2873 O O . ARG A 1 375 ? -25.641 -0.667 -13.039 1 98.12 375 ARG A O 1
ATOM 2880 N N . ALA A 1 376 ? -24.438 1.189 -12.578 1 98.69 376 ALA A N 1
ATOM 2881 C CA . ALA A 1 376 ? -23.469 0.936 -13.633 1 98.69 376 ALA A CA 1
ATOM 2882 C C . ALA A 1 376 ? -22.75 -0.393 -13.414 1 98.69 376 ALA A C 1
ATOM 2884 O O . ALA A 1 376 ? -22.594 -1.182 -14.344 1 98.69 376 ALA A O 1
ATOM 2885 N N . GLY A 1 377 ? -22.359 -0.617 -12.195 1 98.81 377 GLY A N 1
ATOM 2886 C CA . GLY A 1 377 ? -21.672 -1.858 -11.859 1 98.81 377 GLY A CA 1
ATOM 2887 C C . GLY A 1 377 ? -22.562 -3.084 -12.031 1 98.81 377 GLY A C 1
ATOM 2888 O O . GLY A 1 377 ? -22.125 -4.082 -12.617 1 98.81 377 GLY A O 1
ATOM 2889 N N . ALA A 1 378 ? -23.766 -3.014 -11.547 1 98.69 378 ALA A N 1
ATOM 2890 C CA . ALA A 1 378 ? -24.688 -4.141 -11.617 1 98.69 378 ALA A CA 1
ATOM 2891 C C . ALA A 1 378 ? -25.031 -4.496 -13.062 1 98.69 378 ALA A C 1
ATOM 2893 O O . ALA A 1 378 ? -25.031 -5.672 -13.43 1 98.69 378 ALA A O 1
ATOM 2894 N N . LEU A 1 379 ? -25.281 -3.473 -13.844 1 98.5 379 LEU A N 1
ATOM 2895 C CA . LEU A 1 379 ? -25.625 -3.703 -15.242 1 98.5 379 LEU A CA 1
ATOM 2896 C C . LEU A 1 379 ? -24.453 -4.273 -16.016 1 98.5 379 LEU A C 1
ATOM 2898 O O . LEU A 1 379 ? -24.625 -5.164 -16.859 1 98.5 379 LEU A O 1
ATOM 2902 N N . THR A 1 380 ? -23.281 -3.75 -15.766 1 98.81 380 THR A N 1
ATOM 2903 C CA . THR A 1 380 ? -22.078 -4.281 -16.406 1 98.81 380 THR A CA 1
ATOM 2904 C C . THR A 1 380 ? -21.875 -5.75 -16.031 1 98.81 380 THR A C 1
ATOM 2906 O O . THR A 1 380 ? -21.547 -6.57 -16.891 1 98.81 380 THR A O 1
ATOM 2909 N N . LEU A 1 381 ? -22.109 -6.07 -14.789 1 98.75 381 LEU A N 1
ATOM 2910 C CA . LEU A 1 381 ? -21.938 -7.434 -14.305 1 98.75 381 LEU A CA 1
ATOM 2911 C C . LEU A 1 381 ? -22.875 -8.391 -15.031 1 98.75 381 LEU A C 1
ATOM 2913 O O . LEU A 1 381 ? -22.438 -9.445 -15.508 1 98.75 381 LEU A O 1
ATOM 2917 N N . ILE A 1 382 ? -24.156 -8.062 -15.148 1 98.25 382 ILE A N 1
ATOM 2918 C CA . ILE A 1 382 ? -25.094 -9.008 -15.742 1 98.25 382 ILE A CA 1
ATOM 2919 C C . ILE A 1 382 ? -24.828 -9.125 -17.234 1 98.25 382 ILE A C 1
ATOM 2921 O O . ILE A 1 382 ? -25.062 -10.18 -17.828 1 98.25 382 ILE A O 1
ATOM 2925 N N . ARG A 1 383 ? -24.297 -8.094 -17.844 1 98.19 383 ARG A N 1
ATOM 2926 C CA . ARG A 1 383 ? -23.938 -8.18 -19.266 1 98.19 383 ARG A CA 1
ATOM 2927 C C . ARG A 1 383 ? -22.734 -9.102 -19.453 1 98.19 383 ARG A C 1
ATOM 2929 O O . ARG A 1 383 ? -22.672 -9.844 -20.438 1 98.19 383 ARG A O 1
ATOM 2936 N N . LEU A 1 384 ? -21.766 -9 -18.578 1 98.12 384 LEU A N 1
ATOM 2937 C CA . LEU A 1 384 ? -20.656 -9.938 -18.609 1 98.12 384 LEU A CA 1
ATOM 2938 C C . LEU A 1 384 ? -21.141 -11.367 -18.406 1 98.12 384 LEU A C 1
ATOM 2940 O O . LEU A 1 384 ? -20.75 -12.273 -19.141 1 98.12 384 LEU A O 1
ATOM 2944 N N . MET A 1 385 ? -22.047 -11.562 -17.469 1 97.81 385 MET A N 1
ATOM 2945 C CA . MET A 1 385 ? -22.594 -12.875 -17.156 1 97.81 385 MET A CA 1
ATOM 2946 C C . MET A 1 385 ? -23.312 -13.461 -18.375 1 97.81 385 MET A C 1
ATOM 2948 O O . MET A 1 385 ? -23.297 -14.68 -18.578 1 97.81 385 MET A O 1
ATOM 2952 N N . ALA A 1 386 ? -23.906 -12.602 -19.109 1 97.06 386 ALA A N 1
ATOM 2953 C CA . ALA A 1 386 ? -24.688 -13.031 -20.266 1 97.06 386 ALA A CA 1
ATOM 2954 C C . ALA A 1 386 ? -23.781 -13.516 -21.391 1 97.06 386 ALA A C 1
ATOM 2956 O O . ALA A 1 386 ? -24.203 -14.266 -22.266 1 97.06 386 ALA A O 1
ATOM 2957 N N . LYS A 1 387 ? -22.531 -13.133 -21.328 1 94.69 387 LYS A N 1
ATOM 2958 C CA . LYS A 1 387 ? -21.688 -13.352 -22.5 1 94.69 387 LYS A CA 1
ATOM 2959 C C . LYS A 1 387 ? -20.531 -14.297 -22.188 1 94.69 387 LYS A C 1
ATOM 2961 O O . LYS A 1 387 ? -20.016 -14.977 -23.078 1 94.69 387 LYS A O 1
ATOM 2966 N N . VAL A 1 388 ? -20.109 -14.344 -20.938 1 93.69 388 VAL A N 1
ATOM 2967 C CA . VAL A 1 388 ? -18.875 -15.016 -20.578 1 93.69 388 VAL A CA 1
ATOM 2968 C C . VAL A 1 388 ? -19.188 -16.344 -19.891 1 93.69 388 VAL A C 1
ATOM 2970 O O . VAL A 1 388 ? -20.094 -16.422 -19.078 1 93.69 388 VAL A O 1
ATOM 2973 N N . PHE A 1 389 ? -18.484 -17.391 -20.297 1 90.75 389 PHE A N 1
ATOM 2974 C CA . PHE A 1 389 ? -18.547 -18.641 -19.547 1 90.75 389 PHE A CA 1
ATOM 2975 C C . PHE A 1 389 ? -17.688 -18.562 -18.297 1 90.75 389 PHE A C 1
ATOM 2977 O O . PHE A 1 389 ? -16.469 -18.406 -18.375 1 90.75 389 PHE A O 1
ATOM 2984 N N . ASP A 1 390 ? -18.328 -18.703 -17.188 1 92.69 390 ASP A N 1
ATOM 2985 C CA . ASP A 1 390 ? -17.688 -18.516 -15.891 1 92.69 390 ASP A CA 1
ATOM 2986 C C . ASP A 1 390 ? -17.344 -19.844 -15.242 1 92.69 390 ASP A C 1
ATOM 2988 O O . ASP A 1 390 ? -18.219 -20.547 -14.75 1 92.69 390 ASP A O 1
ATOM 2992 N N . THR A 1 391 ? -16.094 -20.141 -15.109 1 89.31 391 THR A N 1
ATOM 2993 C CA . THR A 1 391 ? -15.648 -21.422 -14.594 1 89.31 391 THR A CA 1
ATOM 2994 C C . THR A 1 391 ? -16.062 -21.594 -13.133 1 89.31 391 THR A C 1
ATOM 2996 O O . THR A 1 391 ? -16.219 -22.719 -12.656 1 89.31 391 THR A O 1
ATOM 2999 N N . ASN A 1 392 ? -16.234 -20.5 -12.383 1 88.75 392 ASN A N 1
ATOM 3000 C CA . ASN A 1 392 ? -16.688 -20.578 -11 1 88.75 392 ASN A CA 1
ATOM 3001 C C . ASN A 1 392 ? -18.109 -21.156 -10.914 1 88.75 392 ASN A C 1
ATOM 3003 O O . ASN A 1 392 ? -18.422 -21.891 -9.977 1 88.75 392 ASN A O 1
ATOM 3007 N N . ILE A 1 393 ? -18.953 -20.797 -11.867 1 92.06 393 ILE A N 1
ATOM 3008 C CA . ILE A 1 393 ? -20.312 -21.328 -11.898 1 92.06 393 ILE A CA 1
ATOM 3009 C C . ILE A 1 393 ? -20.281 -22.828 -12.164 1 92.06 393 ILE A C 1
ATOM 3011 O O . ILE A 1 393 ? -20.938 -23.609 -11.477 1 92.06 393 ILE A O 1
ATOM 3015 N N . ILE A 1 394 ? -19.484 -23.203 -13.102 1 88.06 394 ILE A N 1
ATOM 3016 C CA . ILE A 1 394 ? -19.406 -24.594 -13.539 1 88.06 394 ILE A CA 1
ATOM 3017 C C . ILE A 1 394 ? -18.828 -25.453 -12.414 1 88.06 394 ILE A C 1
ATOM 3019 O O . ILE A 1 394 ? -19.312 -26.562 -12.148 1 88.06 394 ILE A O 1
ATOM 3023 N N . SER A 1 395 ? -17.797 -24.938 -11.742 1 86.06 395 SER A N 1
ATOM 3024 C CA . SER A 1 395 ? -17.141 -25.688 -10.672 1 86.06 395 SER A CA 1
ATOM 3025 C C . SER A 1 395 ? -18.031 -25.781 -9.438 1 86.06 395 SER A C 1
ATOM 3027 O O . SER A 1 395 ? -18.047 -26.812 -8.766 1 86.06 395 SER A O 1
ATOM 3029 N N . ARG A 1 396 ? -18.734 -24.812 -9.156 1 88.56 396 ARG A N 1
ATOM 3030 C CA . ARG A 1 396 ? -19.531 -24.734 -7.938 1 88.56 396 ARG A CA 1
ATOM 3031 C C . ARG A 1 396 ? -20.906 -25.391 -8.141 1 88.56 396 ARG A C 1
ATOM 3033 O O . ARG A 1 396 ? -21.453 -25.984 -7.219 1 88.56 396 ARG A O 1
ATOM 3040 N N . SER A 1 397 ? -21.391 -25.172 -9.352 1 91.25 397 SER A N 1
ATOM 3041 C CA . SER A 1 397 ? -22.703 -25.703 -9.672 1 91.25 397 SER A CA 1
ATOM 3042 C C . SER A 1 397 ? -22.641 -26.703 -10.828 1 91.25 397 SER A C 1
ATOM 3044 O O . SER A 1 397 ? -22.219 -27.844 -10.656 1 91.25 397 SER A O 1
ATOM 3046 N N . SER A 1 398 ? -22.969 -26.203 -12.141 1 90.94 398 SER A N 1
ATOM 3047 C CA . SER A 1 398 ? -22.906 -27.094 -13.289 1 90.94 398 SER A CA 1
ATOM 3048 C C . SER A 1 398 ? -22.891 -26.297 -14.602 1 90.94 398 SER A C 1
ATOM 3050 O O . SER A 1 398 ? -23.219 -25.109 -14.617 1 90.94 398 SER A O 1
ATOM 3052 N N . LEU A 1 399 ? -22.469 -27.031 -15.625 1 90.31 399 LEU A N 1
ATOM 3053 C CA . LEU A 1 399 ? -22.516 -26.453 -16.969 1 90.31 399 LEU A CA 1
ATOM 3054 C C . LEU A 1 399 ? -23.953 -26.125 -17.359 1 90.31 399 LEU A C 1
ATOM 3056 O O . LEU A 1 399 ? -24.203 -25.156 -18.062 1 90.31 399 LEU A O 1
ATOM 3060 N N . ARG A 1 400 ? -24.859 -26.984 -16.938 1 92.69 400 ARG A N 1
ATOM 3061 C CA . ARG A 1 400 ? -26.281 -26.75 -17.172 1 92.69 400 ARG A CA 1
ATOM 3062 C C . ARG A 1 400 ? -26.734 -25.438 -16.547 1 92.69 400 ARG A C 1
ATOM 3064 O O . ARG A 1 400 ? -27.469 -24.672 -17.172 1 92.69 400 ARG A O 1
ATOM 3071 N N . ASP A 1 401 ? -26.281 -25.188 -15.352 1 94.69 401 ASP A N 1
ATOM 3072 C CA . ASP A 1 401 ? -26.609 -23.953 -14.656 1 94.69 401 ASP A CA 1
ATOM 3073 C C . ASP A 1 401 ? -26.031 -22.734 -15.391 1 94.69 401 ASP A C 1
ATOM 3075 O O . ASP A 1 401 ? -26.656 -21.672 -15.422 1 94.69 401 ASP A O 1
ATOM 3079 N N . GLN A 1 402 ? -24.875 -22.859 -15.945 1 94.56 402 GLN A N 1
ATOM 3080 C CA . GLN A 1 402 ? -24.281 -21.812 -16.766 1 94.56 402 GLN A CA 1
ATOM 3081 C C . GLN A 1 402 ? -25.172 -21.453 -17.938 1 94.56 402 GLN A C 1
ATOM 3083 O O . GLN A 1 402 ? -25.438 -20.281 -18.188 1 94.56 402 GLN A O 1
ATOM 3088 N N . TYR A 1 403 ? -25.609 -22.438 -18.641 1 93.69 403 TYR A N 1
ATOM 3089 C CA . TYR A 1 403 ? -26.484 -22.203 -19.797 1 93.69 403 TYR A CA 1
ATOM 3090 C C . TYR A 1 403 ? -27.812 -21.609 -19.344 1 93.69 403 TYR A C 1
ATOM 3092 O O . TYR A 1 403 ? -28.328 -20.703 -20 1 93.69 403 TYR A O 1
ATOM 3100 N N . ALA A 1 404 ? -28.344 -22.125 -18.297 1 96.25 404 ALA A N 1
ATOM 3101 C CA . ALA A 1 404 ? -29.625 -21.609 -17.781 1 96.25 404 ALA A CA 1
ATOM 3102 C C . ALA A 1 404 ? -29.516 -20.141 -17.422 1 96.25 404 ALA A C 1
ATOM 3104 O O . ALA A 1 404 ? -30.438 -19.359 -17.672 1 96.25 404 ALA A O 1
ATOM 3105 N N . LEU A 1 405 ? -28.453 -19.766 -16.797 1 97.25 405 LEU A N 1
ATOM 3106 C CA . LEU A 1 405 ? -28.234 -18.375 -16.438 1 97.25 405 LEU A CA 1
ATOM 3107 C C . LEU A 1 405 ? -28.172 -17.484 -17.672 1 97.25 405 LEU A C 1
ATOM 3109 O O . LEU A 1 405 ? -28.797 -16.422 -17.719 1 97.25 405 LEU A O 1
ATOM 3113 N N . GLN A 1 406 ? -27.422 -17.906 -18.641 1 96.44 406 GLN A N 1
ATOM 3114 C CA . GLN A 1 406 ? -27.266 -17.094 -19.859 1 96.44 406 GLN A CA 1
ATOM 3115 C C . GLN A 1 406 ? -28.594 -16.953 -20.594 1 96.44 406 GLN A C 1
ATOM 3117 O O . GLN A 1 406 ? -28.906 -15.883 -21.109 1 96.44 406 GLN A O 1
ATOM 3122 N N . ASP A 1 407 ? -29.297 -18.031 -20.625 1 96.75 407 ASP A N 1
ATOM 3123 C CA . ASP A 1 407 ? -30.625 -17.969 -21.234 1 96.75 407 ASP A CA 1
ATOM 3124 C C . ASP A 1 407 ? -31.531 -17 -20.5 1 96.75 407 ASP A C 1
ATOM 3126 O O . ASP A 1 407 ? -32.219 -16.188 -21.125 1 96.75 407 ASP A O 1
ATOM 3130 N N . ARG A 1 408 ? -31.531 -17.125 -19.25 1 96.94 408 ARG A N 1
ATOM 3131 C CA . ARG A 1 408 ? -32.344 -16.25 -18.422 1 96.94 408 ARG A CA 1
ATOM 3132 C C . ARG A 1 408 ? -31.953 -14.789 -18.609 1 96.94 408 ARG A C 1
ATOM 3134 O O . ARG A 1 408 ? -32.812 -13.922 -18.734 1 96.94 408 ARG A O 1
ATOM 3141 N N . LEU A 1 409 ? -30.703 -14.523 -18.641 1 97.81 409 LEU A N 1
ATOM 3142 C CA . LEU A 1 409 ? -30.203 -13.156 -18.766 1 97.81 409 LEU A CA 1
ATOM 3143 C C . LEU A 1 409 ? -30.5 -12.609 -20.156 1 97.81 409 LEU A C 1
ATOM 3145 O O . LEU A 1 409 ? -30.75 -11.406 -20.312 1 97.81 409 LEU A O 1
ATOM 3149 N N . GLN A 1 410 ? -30.391 -13.461 -21.109 1 95.31 410 GLN A N 1
ATOM 3150 C CA . GLN A 1 410 ? -30.781 -13.031 -22.453 1 95.31 410 GLN A CA 1
ATOM 3151 C C . GLN A 1 410 ? -32.25 -12.57 -22.484 1 95.31 410 GLN A C 1
ATOM 3153 O O . GLN A 1 410 ? -32.562 -11.555 -23.109 1 95.31 410 GLN A O 1
ATOM 3158 N N . GLY A 1 411 ? -33.062 -13.344 -21.828 1 95.69 411 GLY A N 1
ATOM 3159 C CA . GLY A 1 411 ? -34.469 -12.945 -21.719 1 95.69 411 GLY A CA 1
ATOM 3160 C C . GLY A 1 411 ? -34.656 -11.633 -20.984 1 95.69 411 GLY A C 1
ATOM 3161 O O . GLY A 1 411 ? -35.438 -10.773 -21.422 1 95.69 411 GLY A O 1
ATOM 3162 N N . ILE A 1 412 ? -34 -11.477 -19.875 1 96.88 412 ILE A N 1
ATOM 3163 C CA . ILE A 1 412 ? -34.094 -10.281 -19.047 1 96.88 412 ILE A CA 1
ATOM 3164 C C . ILE A 1 412 ? -33.656 -9.062 -19.844 1 96.88 412 ILE A C 1
ATOM 3166 O O . ILE A 1 412 ? -34.312 -8.039 -19.875 1 96.88 412 ILE A O 1
ATOM 3170 N N . LEU A 1 413 ? -32.531 -9.203 -20.547 1 96.38 413 LEU A N 1
ATOM 3171 C CA . LEU A 1 413 ? -31.891 -8.078 -21.234 1 96.38 413 LEU A CA 1
ATOM 3172 C C . LEU A 1 413 ? -32.625 -7.758 -22.531 1 96.38 413 LEU A C 1
ATOM 3174 O O . LEU A 1 413 ? -32.625 -6.617 -23 1 96.38 413 LEU A O 1
ATOM 3178 N N . ALA A 1 414 ? -33.25 -8.758 -23.109 1 95.62 414 ALA A N 1
ATOM 3179 C CA . ALA A 1 414 ? -34.094 -8.516 -24.281 1 95.62 414 ALA A CA 1
ATOM 3180 C C . ALA A 1 414 ? -35.344 -7.691 -23.906 1 95.62 414 ALA A C 1
ATOM 3182 O O . ALA A 1 414 ? -35.812 -6.875 -24.703 1 95.62 414 ALA A O 1
ATOM 3183 N N . ALA A 1 415 ? -35.812 -7.961 -22.75 1 95.69 415 ALA A N 1
ATOM 3184 C CA . ALA A 1 415 ? -37 -7.246 -22.281 1 95.69 415 ALA A CA 1
ATOM 3185 C C . ALA A 1 415 ? -36.656 -5.816 -21.875 1 95.69 415 ALA A C 1
ATOM 3187 O O . ALA A 1 415 ? -37.438 -4.895 -22.094 1 95.69 415 ALA A O 1
ATOM 3188 N N . ASP A 1 416 ? -35.531 -5.656 -21.219 1 95.75 416 ASP A N 1
ATOM 3189 C CA . ASP A 1 416 ? -35.062 -4.367 -20.75 1 95.75 416 ASP A CA 1
ATOM 3190 C C . ASP A 1 416 ? -33.531 -4.34 -20.703 1 95.75 416 ASP A C 1
ATOM 3192 O O . ASP A 1 416 ? -32.906 -5.055 -19.906 1 95.75 416 ASP A O 1
ATOM 3196 N N . GLU A 1 417 ? -33 -3.443 -21.5 1 93.44 417 GLU A N 1
ATOM 3197 C CA . GLU A 1 417 ? -31.547 -3.355 -21.562 1 93.44 417 GLU A CA 1
ATOM 3198 C C . GLU A 1 417 ? -30.953 -2.885 -20.25 1 93.44 417 GLU A C 1
ATOM 3200 O O . GLU A 1 417 ? -29.75 -3.018 -20.016 1 93.44 417 GLU A O 1
ATOM 3205 N N . ALA A 1 418 ? -31.812 -2.291 -19.438 1 95.38 418 ALA A N 1
ATOM 3206 C CA . ALA A 1 418 ? -31.391 -1.804 -18.125 1 95.38 418 ALA A CA 1
ATOM 3207 C C . ALA A 1 418 ? -32.375 -2.229 -17.047 1 95.38 418 ALA A C 1
ATOM 3209 O O . ALA A 1 418 ? -33.094 -1.391 -16.484 1 95.38 418 ALA A O 1
ATOM 3210 N N . PRO A 1 419 ? -32.344 -3.502 -16.766 1 97 419 PRO A N 1
ATOM 3211 C CA . PRO A 1 419 ? -33.312 -4.016 -15.805 1 97 419 PRO A CA 1
ATOM 3212 C C . PRO A 1 419 ? -33.281 -3.26 -14.477 1 97 419 PRO A C 1
ATOM 3214 O O . PRO A 1 419 ? -32.219 -2.805 -14.047 1 97 419 PRO A O 1
ATOM 3217 N N . SER A 1 420 ? -34.438 -3.215 -13.852 1 96.75 420 SER A N 1
ATOM 3218 C CA . SER A 1 420 ? -34.594 -2.482 -12.602 1 96.75 420 SER A CA 1
ATOM 3219 C C . SER A 1 420 ? -33.875 -3.176 -11.453 1 96.75 420 SER A C 1
ATOM 3221 O O . SER A 1 420 ? -33.5 -4.34 -11.57 1 96.75 420 SER A O 1
ATOM 3223 N N . ARG A 1 421 ? -33.812 -2.449 -10.367 1 96.62 421 ARG A N 1
ATOM 3224 C CA . ARG A 1 421 ? -33.188 -2.998 -9.156 1 96.62 421 ARG A CA 1
ATOM 3225 C C . ARG A 1 421 ? -33.969 -4.199 -8.648 1 96.62 421 ARG A C 1
ATOM 3227 O O . ARG A 1 421 ? -33.406 -5.172 -8.156 1 96.62 421 ARG A O 1
ATOM 3234 N N . ALA A 1 422 ? -35.25 -4.109 -8.734 1 96.88 422 ALA A N 1
ATOM 3235 C CA . ALA A 1 422 ? -36.094 -5.199 -8.297 1 96.88 422 ALA A CA 1
ATOM 3236 C C . ALA A 1 422 ? -35.844 -6.465 -9.102 1 96.88 422 ALA A C 1
ATOM 3238 O O . ALA A 1 422 ? -35.812 -7.566 -8.555 1 96.88 422 ALA A O 1
ATOM 3239 N N . ARG A 1 423 ? -35.688 -6.27 -10.391 1 97.12 423 ARG A N 1
ATOM 3240 C CA . ARG A 1 423 ? -35.406 -7.406 -11.258 1 97.12 423 ARG A CA 1
ATOM 3241 C C . ARG A 1 423 ? -34.062 -8.031 -10.922 1 97.12 423 ARG A C 1
ATOM 3243 O O . ARG A 1 423 ? -33.906 -9.258 -10.969 1 97.12 423 ARG A O 1
ATOM 3250 N N . LEU A 1 424 ? -33.125 -7.215 -10.602 1 97.62 424 LEU A N 1
ATOM 3251 C CA . LEU A 1 424 ? -31.797 -7.699 -10.219 1 97.62 424 LEU A CA 1
ATOM 3252 C C . LEU A 1 424 ? -31.844 -8.461 -8.906 1 97.62 424 LEU A C 1
ATOM 3254 O O . LEU A 1 424 ? -31.141 -9.453 -8.719 1 97.62 424 LEU A O 1
ATOM 3258 N N . ARG A 1 425 ? -32.656 -8.039 -8.008 1 97.38 425 ARG A N 1
ATOM 3259 C CA . ARG A 1 425 ? -32.844 -8.727 -6.73 1 97.38 425 ARG A CA 1
ATOM 3260 C C . ARG A 1 425 ? -33.5 -10.086 -6.93 1 97.38 425 ARG A C 1
ATOM 3262 O O . ARG A 1 425 ? -33.188 -11.047 -6.227 1 97.38 425 ARG A O 1
ATOM 3269 N N . GLU A 1 426 ? -34.406 -10.086 -7.859 1 97.56 426 GLU A N 1
ATOM 3270 C CA . GLU A 1 426 ? -35.031 -11.367 -8.211 1 97.56 426 GLU A CA 1
ATOM 3271 C C . GLU A 1 426 ? -34 -12.336 -8.773 1 97.56 426 GLU A C 1
ATOM 3273 O O . GLU A 1 426 ? -34.031 -13.531 -8.445 1 97.56 426 GLU A O 1
ATOM 3278 N N . LEU A 1 427 ? -33.219 -11.797 -9.617 1 98 427 LEU A N 1
ATOM 3279 C CA . LEU A 1 427 ? -32.156 -12.617 -10.164 1 98 427 LEU A CA 1
ATOM 3280 C C . LEU A 1 427 ? -31.203 -13.102 -9.062 1 98 427 LEU A C 1
ATOM 3282 O O . LEU A 1 427 ? -30.766 -14.25 -9.07 1 98 427 LEU A O 1
ATOM 3286 N N . ASP A 1 428 ? -30.922 -12.242 -8.164 1 98.06 428 ASP A N 1
ATOM 3287 C CA . ASP A 1 428 ? -30.078 -12.586 -7.02 1 98.06 428 ASP A CA 1
ATOM 3288 C C . ASP A 1 428 ? -30.672 -13.75 -6.23 1 98.06 428 ASP A C 1
ATOM 3290 O O . ASP A 1 428 ? -29.969 -14.711 -5.906 1 98.06 428 ASP A O 1
ATOM 3294 N N . ALA A 1 429 ? -31.906 -13.664 -5.961 1 97.88 429 ALA A N 1
ATOM 3295 C CA . ALA A 1 429 ? -32.594 -14.711 -5.219 1 97.88 429 ALA A CA 1
ATOM 3296 C C . ALA A 1 429 ? -32.531 -16.047 -5.961 1 97.88 429 ALA A C 1
ATOM 3298 O O . ALA A 1 429 ? -32.344 -17.094 -5.344 1 97.88 429 ALA A O 1
ATOM 3299 N N . TRP A 1 430 ? -32.719 -15.969 -7.219 1 97.81 430 TRP A N 1
ATOM 3300 C CA . TRP A 1 430 ? -32.688 -17.172 -8.047 1 97.81 430 TRP A CA 1
ATOM 3301 C C . TRP A 1 430 ? -31.281 -17.797 -8.031 1 97.81 430 TRP A C 1
ATOM 3303 O O . TRP A 1 430 ? -31.141 -19.016 -7.93 1 97.81 430 TRP A O 1
ATOM 3313 N N . LEU A 1 431 ? -30.266 -17.016 -8.148 1 98.31 431 LEU A N 1
ATOM 3314 C CA . LEU A 1 431 ? -28.891 -17.5 -8.141 1 98.31 431 LEU A CA 1
ATOM 3315 C C . LEU A 1 431 ? -28.531 -18.094 -6.785 1 98.31 431 LEU A C 1
ATOM 3317 O O . LEU A 1 431 ? -27.875 -19.141 -6.715 1 98.31 431 LEU A O 1
ATOM 3321 N N . VAL A 1 432 ? -28.938 -17.453 -5.746 1 97.81 432 VAL A N 1
ATOM 3322 C CA . VAL A 1 432 ? -28.641 -17.906 -4.391 1 97.81 432 VAL A CA 1
ATOM 3323 C C . VAL A 1 432 ? -29.328 -19.266 -4.145 1 97.81 432 VAL A C 1
ATOM 3325 O O . VAL A 1 432 ? -28.703 -20.172 -3.598 1 97.81 432 VAL A O 1
ATOM 3328 N N . ALA A 1 433 ? -30.5 -19.344 -4.594 1 97 433 ALA A N 1
ATOM 3329 C CA . ALA A 1 433 ? -31.25 -20.594 -4.43 1 97 433 ALA A CA 1
ATOM 3330 C C . ALA A 1 433 ? -30.578 -21.734 -5.172 1 97 433 ALA A C 1
ATOM 3332 O O . ALA A 1 433 ? -30.609 -22.891 -4.719 1 97 433 ALA A O 1
ATOM 3333 N N . GLY A 1 434 ? -29.984 -21.422 -6.238 1 96.31 434 GLY A N 1
ATOM 3334 C CA . GLY A 1 434 ? -29.312 -22.438 -7.047 1 96.31 434 GLY A CA 1
ATOM 3335 C C . GLY A 1 434 ? -27.859 -22.625 -6.676 1 96.31 434 GLY A C 1
ATOM 3336 O O . GLY A 1 434 ? -27.141 -23.406 -7.316 1 96.31 434 GLY A O 1
ATOM 3337 N N . ASN A 1 435 ? -27.391 -21.906 -5.688 1 96.38 435 ASN A N 1
ATOM 3338 C CA . ASN A 1 435 ? -26 -21.953 -5.266 1 96.38 435 ASN A CA 1
ATOM 3339 C C . ASN A 1 435 ? -25.062 -21.578 -6.406 1 96.38 435 ASN A C 1
ATOM 3341 O O . ASN A 1 435 ? -24.031 -22.219 -6.609 1 96.38 435 ASN A O 1
ATOM 3345 N N . ILE A 1 436 ? -25.469 -20.625 -7.184 1 96.88 436 ILE A N 1
ATOM 3346 C CA . ILE A 1 436 ? -24.719 -20.156 -8.344 1 96.88 436 ILE A CA 1
ATOM 3347 C C . ILE A 1 436 ? -24 -18.859 -7.996 1 96.88 436 ILE A C 1
ATOM 3349 O O . ILE A 1 436 ? -24.609 -17.891 -7.547 1 96.88 436 ILE A O 1
ATOM 3353 N N . SER A 1 437 ? -22.719 -18.797 -8.109 1 97.31 437 SER A N 1
ATOM 3354 C CA . SER A 1 437 ? -21.906 -17.625 -7.832 1 97.31 437 SER A CA 1
ATOM 3355 C C . SER A 1 437 ? -20.984 -17.297 -9 1 97.31 437 SER A C 1
ATOM 3357 O O . SER A 1 437 ? -19.984 -17.984 -9.227 1 97.31 437 SER A O 1
ATOM 3359 N N . PRO A 1 438 ? -21.25 -16.266 -9.727 1 97.31 438 PRO A N 1
ATOM 3360 C CA . PRO A 1 438 ? -20.422 -15.93 -10.883 1 97.31 438 PRO A CA 1
ATOM 3361 C C . PRO A 1 438 ? -19.156 -15.172 -10.508 1 97.31 438 PRO A C 1
ATOM 3363 O O . PRO A 1 438 ? -18.953 -14.039 -10.961 1 97.31 438 PRO A O 1
ATOM 3366 N N . GLY A 1 439 ? -18.25 -15.805 -9.867 1 96.94 439 GLY A N 1
ATOM 3367 C CA . GLY A 1 439 ? -17.031 -15.195 -9.367 1 96.94 439 GLY A CA 1
ATOM 3368 C C . GLY A 1 439 ? -16.109 -14.719 -10.477 1 96.94 439 GLY A C 1
ATOM 3369 O O . GLY A 1 439 ? -15.391 -13.727 -10.312 1 96.94 439 GLY A O 1
ATOM 3370 N N . GLY A 1 440 ? -16.047 -15.461 -11.57 1 96.75 440 GLY A N 1
ATOM 3371 C CA . GLY A 1 440 ? -15.242 -15.023 -12.703 1 96.75 440 GLY A CA 1
ATOM 3372 C C . GLY A 1 440 ? -15.688 -13.688 -13.273 1 96.75 440 GLY A C 1
ATOM 3373 O O . GLY A 1 440 ? -14.852 -12.844 -13.609 1 96.75 440 GLY A O 1
ATOM 3374 N N . CYS A 1 441 ? -17 -13.523 -13.375 1 98 441 CYS A N 1
ATOM 3375 C CA . CYS A 1 441 ? -17.547 -12.273 -13.891 1 98 441 CYS A CA 1
ATOM 3376 C C . CYS A 1 441 ? -17.328 -11.141 -12.898 1 98 441 CYS A C 1
ATOM 3378 O O . CYS A 1 441 ? -17.156 -9.984 -13.297 1 98 441 CYS A O 1
ATOM 3380 N N . ALA A 1 442 ? -17.297 -11.445 -11.57 1 98.44 442 ALA A N 1
ATOM 3381 C CA . ALA A 1 442 ? -16.953 -10.445 -10.57 1 98.44 442 ALA A CA 1
ATOM 3382 C C . ALA A 1 442 ? -15.539 -9.914 -10.789 1 98.44 442 ALA A C 1
ATOM 3384 O O . ALA A 1 442 ? -15.297 -8.711 -10.68 1 98.44 442 ALA A O 1
ATOM 3385 N N . ASP A 1 443 ? -14.594 -10.82 -11.094 1 98.12 443 ASP A N 1
ATOM 3386 C CA . ASP A 1 443 ? -13.227 -10.422 -11.398 1 98.12 443 ASP A CA 1
ATOM 3387 C C . ASP A 1 443 ? -13.172 -9.523 -12.633 1 98.12 443 ASP A C 1
ATOM 3389 O O . ASP A 1 443 ? -12.43 -8.539 -12.656 1 98.12 443 ASP A O 1
ATOM 3393 N N . LEU A 1 444 ? -13.953 -9.891 -13.617 1 98.56 444 LEU A N 1
ATOM 3394 C CA . LEU A 1 444 ? -13.977 -9.109 -14.844 1 98.56 444 LEU A CA 1
ATOM 3395 C C . LEU A 1 444 ? -14.578 -7.73 -14.594 1 98.56 444 LEU A C 1
ATOM 3397 O O . LEU A 1 444 ? -14.172 -6.746 -15.219 1 98.56 444 LEU A O 1
ATOM 3401 N N . LEU A 1 445 ? -15.586 -7.645 -13.711 1 98.88 445 LEU A N 1
ATOM 3402 C CA . LEU A 1 445 ? -16.109 -6.34 -13.312 1 98.88 445 LEU A CA 1
ATOM 3403 C C . LEU A 1 445 ? -15.016 -5.5 -12.656 1 98.88 445 LEU A C 1
ATOM 3405 O O . LEU A 1 445 ? -14.875 -4.316 -12.961 1 98.88 445 LEU A O 1
ATOM 3409 N N . GLY A 1 446 ? -14.266 -6.145 -11.727 1 98.81 446 GLY A N 1
ATOM 3410 C CA . GLY A 1 446 ? -13.133 -5.461 -11.125 1 98.81 446 GLY A CA 1
ATOM 3411 C C . GLY A 1 446 ? -12.148 -4.922 -12.148 1 98.81 446 GLY A C 1
ATOM 3412 O O . GLY A 1 446 ? -11.695 -3.781 -12.039 1 98.81 446 GLY A O 1
ATOM 3413 N N . LEU A 1 447 ? -11.859 -5.711 -13.141 1 98.75 447 LEU A N 1
ATOM 3414 C CA . LEU A 1 447 ? -10.938 -5.305 -14.203 1 98.75 447 LEU A CA 1
ATOM 3415 C C . LEU A 1 447 ? -11.523 -4.16 -15.023 1 98.75 447 LEU A C 1
ATOM 3417 O O . LEU A 1 447 ? -10.789 -3.281 -15.477 1 98.75 447 LEU A O 1
ATOM 3421 N N . SER A 1 448 ? -12.828 -4.207 -15.258 1 98.88 448 SER A N 1
ATOM 3422 C CA . SER A 1 448 ? -13.492 -3.121 -15.969 1 98.88 448 SER A CA 1
ATOM 3423 C C . SER A 1 448 ? -13.344 -1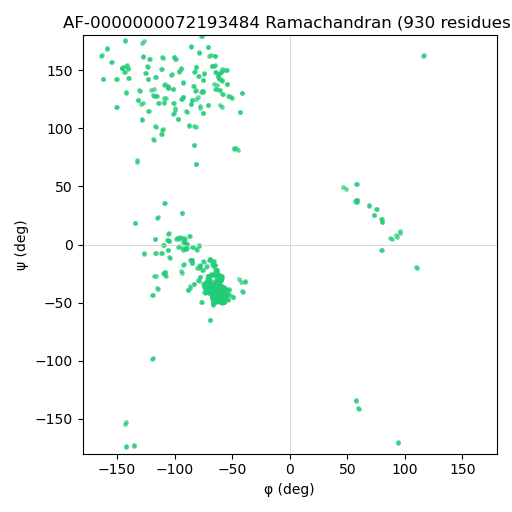.799 -15.219 1 98.88 448 SER A C 1
ATOM 3425 O O . SER A 1 448 ? -13.055 -0.766 -15.828 1 98.88 448 SER A O 1
ATOM 3427 N N . TRP A 1 449 ? -13.523 -1.841 -13.914 1 98.81 449 TRP A N 1
ATOM 3428 C CA . TRP A 1 449 ? -13.305 -0.653 -13.094 1 98.81 449 TRP A CA 1
ATOM 3429 C C . TRP A 1 449 ? -11.859 -0.178 -13.195 1 98.81 449 TRP A C 1
ATOM 3431 O O . TRP A 1 449 ? -11.602 1.017 -13.367 1 98.81 449 TRP A O 1
ATOM 3441 N N . MET A 1 450 ? -10.906 -1.096 -13.125 1 98.62 450 MET A N 1
ATOM 3442 C CA . MET A 1 450 ? -9.477 -0.776 -13.188 1 98.62 450 MET A CA 1
ATOM 3443 C C . MET A 1 450 ? -9.148 -0.015 -14.469 1 98.62 450 MET A C 1
ATOM 3445 O O . MET A 1 450 ? -8.492 1.028 -14.43 1 98.62 450 MET A O 1
ATOM 3449 N N . LEU A 1 451 ? -9.617 -0.542 -15.57 1 98.31 451 LEU A N 1
ATOM 3450 C CA . LEU A 1 451 ? -9.336 0.087 -16.859 1 98.31 451 LEU A CA 1
ATOM 3451 C C . LEU A 1 451 ? -10.039 1.436 -16.969 1 98.31 451 LEU A C 1
ATOM 3453 O O . LEU A 1 451 ? -9.508 2.369 -17.578 1 98.31 451 LEU A O 1
ATOM 3457 N N . HIS A 1 452 ? -11.219 1.546 -16.422 1 98.31 452 HIS A N 1
ATOM 3458 C CA . HIS A 1 452 ? -11.938 2.816 -16.391 1 98.31 452 HIS A CA 1
ATOM 3459 C C . HIS A 1 452 ? -11.156 3.871 -15.609 1 98.31 452 HIS A C 1
ATOM 3461 O O . HIS A 1 452 ? -11.016 5.008 -16.062 1 98.31 452 HIS A O 1
ATOM 3467 N N . PHE A 1 453 ? -10.664 3.506 -14.422 1 97.44 453 PHE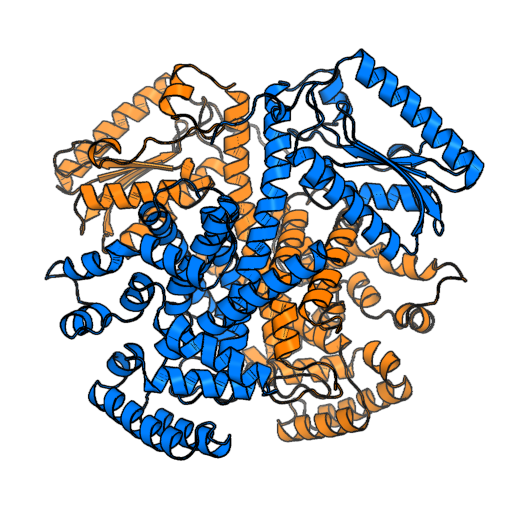 A N 1
ATOM 3468 C CA . PHE A 1 453 ? -9.891 4.43 -13.602 1 97.44 453 PHE A CA 1
ATOM 3469 C C . PHE A 1 453 ? -8.633 4.879 -14.32 1 97.44 453 PHE A C 1
ATOM 3471 O O . PHE A 1 453 ? -8.273 6.059 -14.289 1 97.44 453 PHE A O 1
ATOM 3478 N N . LEU A 1 454 ? -7.949 3.941 -14.992 1 95.56 454 LEU A N 1
ATOM 3479 C CA . LEU A 1 454 ? -6.711 4.242 -15.703 1 95.56 454 LEU A CA 1
ATOM 3480 C C . LEU A 1 454 ? -6.969 5.199 -16.859 1 95.56 454 LEU A C 1
ATOM 3482 O O . LEU A 1 454 ? -6.184 6.117 -17.094 1 95.56 454 LEU A O 1
ATOM 3486 N N . ARG A 1 455 ? -8.023 4.98 -17.516 1 92.06 455 ARG A N 1
ATOM 3487 C CA . ARG A 1 455 ? -8.367 5.832 -18.656 1 92.06 455 ARG A CA 1
ATOM 3488 C C . ARG A 1 455 ? -8.703 7.246 -18.188 1 92.06 455 ARG A C 1
ATOM 3490 O O . ARG A 1 455 ? -8.289 8.219 -18.828 1 92.06 455 ARG A O 1
ATOM 3497 N N . ARG A 1 456 ? -9.375 7.375 -17.172 1 84.81 456 ARG A N 1
ATOM 3498 C CA . ARG A 1 456 ? -9.781 8.672 -16.656 1 84.81 456 ARG A CA 1
ATOM 3499 C C . ARG A 1 456 ? -8.578 9.469 -16.156 1 84.81 456 ARG A C 1
ATOM 3501 O O . ARG A 1 456 ? -8.5 10.68 -16.375 1 84.81 456 ARG A O 1
ATOM 3508 N N . ASP A 1 457 ? -7.695 8.781 -15.5 1 81.44 457 ASP A N 1
ATOM 3509 C CA . ASP A 1 457 ? -6.492 9.43 -14.992 1 81.44 457 ASP A CA 1
ATOM 3510 C C . ASP A 1 457 ? -5.621 9.961 -16.125 1 81.44 457 ASP A C 1
ATOM 3512 O O . ASP A 1 457 ? -5.094 11.07 -16.047 1 81.44 457 ASP A O 1
ATOM 3516 N N . THR A 1 458 ? -5.48 9.211 -17.156 1 79.31 458 THR A N 1
ATOM 3517 C CA . THR A 1 458 ? -4.684 9.609 -18.312 1 79.31 458 THR A CA 1
ATOM 3518 C C . THR A 1 458 ? -5.32 10.805 -19.016 1 79.31 458 THR A C 1
ATOM 3520 O O . THR A 1 458 ? -4.617 11.719 -19.469 1 79.31 458 THR A O 1
ATOM 3523 N N . ALA A 1 459 ? -6.59 10.742 -19.016 1 67.19 459 ALA A N 1
ATOM 3524 C CA . ALA A 1 459 ? -7.309 11.852 -19.641 1 67.19 459 ALA A CA 1
ATOM 3525 C C . ALA A 1 459 ? -7.148 13.133 -18.844 1 67.19 459 ALA A C 1
ATOM 3527 O O . ALA A 1 459 ? -7 14.219 -19.422 1 67.19 459 ALA A O 1
ATOM 3528 N N . LEU A 1 460 ? -7.074 12.945 -17.578 1 61.53 460 LEU A N 1
ATOM 3529 C CA . LEU A 1 460 ? -6.922 14.102 -16.703 1 61.53 460 LEU A CA 1
ATOM 3530 C C . LEU A 1 460 ? -5.512 14.68 -16.797 1 61.53 460 LEU A C 1
ATOM 3532 O O . LEU A 1 460 ? -5.332 15.898 -16.812 1 61.53 460 LEU A O 1
ATOM 3536 N N . GLU A 1 461 ? -4.539 13.836 -16.922 1 68.62 461 GLU A N 1
ATOM 3537 C CA . GLU A 1 461 ? -3.154 14.281 -17.062 1 68.62 461 GLU A CA 1
ATOM 3538 C C . GLU A 1 461 ? -2.945 15.023 -18.375 1 68.62 461 GLU A C 1
ATOM 3540 O O . GLU A 1 461 ? -2.225 16.016 -18.422 1 68.62 461 GLU A O 1
ATOM 3545 N N . GLU A 1 462 ? -3.592 14.531 -19.359 1 66.25 462 GLU A N 1
ATOM 3546 C CA . GLU A 1 462 ? -3.475 15.172 -20.656 1 66.25 462 GLU A CA 1
ATOM 3547 C C . GLU A 1 462 ? -4.168 16.531 -20.672 1 66.25 462 GLU A C 1
ATOM 3549 O O . GLU A 1 462 ? -3.66 17.484 -21.266 1 66.25 462 GLU A O 1
ATOM 3554 N N . ARG A 1 463 ? -5.203 16.562 -19.922 1 58.44 463 ARG A N 1
ATOM 3555 C CA . ARG A 1 463 ? -5.918 17.844 -19.812 1 58.44 463 ARG A CA 1
ATOM 3556 C C . ARG A 1 463 ? -5.117 18.859 -19.016 1 58.44 463 ARG A C 1
ATOM 3558 O O . ARG A 1 463 ? -5.086 20.047 -19.359 1 58.44 463 ARG A O 1
ATOM 3565 N N . ASP A 1 464 ? -4.418 18.422 -18 1 59.25 464 ASP A N 1
ATOM 3566 C CA . ASP A 1 464 ? -3.602 19.297 -17.172 1 59.25 464 ASP A CA 1
ATOM 3567 C C . ASP A 1 464 ? -2.375 19.797 -17.938 1 59.25 464 ASP A C 1
ATOM 3569 O O . ASP A 1 464 ? -1.902 20.906 -17.719 1 59.25 464 ASP A O 1
ATOM 3573 N N . GLN A 1 465 ? -1.824 18.984 -18.859 1 59.78 465 GLN A N 1
ATOM 3574 C CA . GLN A 1 465 ? -0.68 19.375 -19.672 1 59.78 465 GLN A CA 1
ATOM 3575 C C . GLN A 1 465 ? -1.092 20.359 -20.766 1 59.78 465 GLN A C 1
ATOM 3577 O O . GLN A 1 465 ? -0.313 21.234 -21.141 1 59.78 465 GLN A O 1
ATOM 3582 N N . GLU A 1 466 ? -2.303 20.172 -21.234 1 52.62 466 GLU A N 1
ATOM 3583 C CA . GLU A 1 466 ? -2.824 21.062 -22.25 1 52.62 466 GLU A CA 1
ATOM 3584 C C . GLU A 1 466 ? -3.295 22.391 -21.641 1 52.62 466 GLU A C 1
ATOM 3586 O O . GLU A 1 466 ? -3.234 23.438 -22.297 1 52.62 466 GLU A O 1
ATOM 3591 N N . ALA A 1 467 ? -3.561 22.531 -20.312 1 47.12 467 ALA A N 1
ATOM 3592 C CA . ALA A 1 467 ? -4.051 23.734 -19.656 1 47.12 467 ALA A CA 1
ATOM 3593 C C . ALA A 1 467 ? -2.896 24.562 -19.109 1 47.12 467 ALA A C 1
ATOM 3595 O O . ALA A 1 467 ? -2.912 25.797 -19.203 1 47.12 467 ALA A O 1
ATOM 3596 N N . MET B 1 1 ? 23.969 -1.037 27.625 1 25 1 MET B N 1
ATOM 3597 C CA . MET B 1 1 ? 23.969 -2.482 27.422 1 25 1 MET B CA 1
ATOM 3598 C C . MET B 1 1 ? 25.328 -2.949 26.891 1 25 1 MET B C 1
ATOM 3600 O O . MET B 1 1 ? 25.797 -2.459 25.859 1 25 1 MET B O 1
ATOM 3604 N N . GLN B 1 2 ? 26.188 -3.52 27.703 1 27.89 2 GLN B N 1
ATOM 3605 C CA . GLN B 1 2 ? 27.484 -4.098 27.406 1 27.89 2 GLN B CA 1
ATOM 3606 C C . GLN B 1 2 ? 27.406 -5.051 26.203 1 27.89 2 GLN B C 1
ATOM 3608 O O . GLN B 1 2 ? 26.688 -6.051 26.266 1 27.89 2 GLN B O 1
ATOM 3613 N N . THR B 1 3 ? 27.438 -4.621 24.969 1 35.44 3 THR B N 1
ATOM 3614 C CA . THR B 1 3 ? 27.609 -5.484 23.797 1 35.44 3 THR B CA 1
ATOM 3615 C C . THR B 1 3 ? 28.719 -6.504 24.031 1 35.44 3 THR B C 1
ATOM 3617 O O . THR B 1 3 ? 29.875 -6.133 24.25 1 35.44 3 THR B O 1
ATOM 3620 N N . HIS B 1 4 ? 28.516 -7.605 24.703 1 35.88 4 HIS B N 1
ATOM 3621 C CA . HIS B 1 4 ? 29.5 -8.664 24.906 1 35.88 4 HIS B CA 1
ATOM 3622 C C . HIS B 1 4 ? 30.281 -8.938 23.641 1 35.88 4 HIS B C 1
ATOM 3624 O O . HIS B 1 4 ? 29.734 -8.836 22.531 1 35.88 4 HIS B O 1
ATOM 3630 N N . SER B 1 5 ? 31.547 -8.984 23.672 1 42.38 5 SER B N 1
ATOM 3631 C CA . SER B 1 5 ? 32.625 -9.25 22.719 1 42.38 5 SER B CA 1
ATOM 3632 C C . SER B 1 5 ? 32.281 -10.398 21.781 1 42.38 5 SER B C 1
ATOM 3634 O O . SER B 1 5 ? 32.719 -10.438 20.641 1 42.38 5 SER B O 1
ATOM 3636 N N . ALA B 1 6 ? 31.641 -11.469 22.359 1 45.09 6 ALA B N 1
ATOM 3637 C CA . ALA B 1 6 ? 31.328 -12.734 21.703 1 45.09 6 ALA B CA 1
ATOM 3638 C C . ALA B 1 6 ? 30.359 -12.523 20.531 1 45.09 6 ALA B C 1
ATOM 3640 O O . ALA B 1 6 ? 30.156 -13.422 19.719 1 45.09 6 ALA B O 1
ATOM 3641 N N . ASP B 1 7 ? 29.516 -11.492 20.469 1 56.25 7 ASP B N 1
ATOM 3642 C CA . ASP B 1 7 ? 28.359 -11.273 19.609 1 56.25 7 ASP B CA 1
ATOM 3643 C C . ASP B 1 7 ? 28.766 -10.508 18.344 1 56.25 7 ASP B C 1
ATOM 3645 O O . ASP B 1 7 ? 27.891 -10.094 17.562 1 56.25 7 ASP B O 1
ATOM 3649 N N . ILE B 1 8 ? 30.047 -10.25 18.25 1 68.5 8 ILE B N 1
ATOM 3650 C CA . ILE B 1 8 ? 30.484 -9.547 17.047 1 68.5 8 ILE B CA 1
ATOM 3651 C C . ILE B 1 8 ? 30.734 -10.555 15.93 1 68.5 8 ILE B C 1
ATOM 3653 O O . ILE B 1 8 ? 31.516 -11.492 16.094 1 68.5 8 ILE B O 1
ATOM 3657 N N . PRO B 1 9 ? 30.094 -10.43 14.898 1 78.88 9 PRO B N 1
ATOM 3658 C CA . PRO B 1 9 ? 30.328 -11.328 13.758 1 78.88 9 PRO B CA 1
ATOM 3659 C C . PRO B 1 9 ? 31.797 -11.391 13.344 1 78.88 9 PRO B C 1
ATOM 3661 O O . PRO B 1 9 ? 32.5 -10.367 13.375 1 78.88 9 PRO B O 1
ATOM 3664 N N . GLN B 1 10 ? 32.312 -12.68 13.25 1 84.31 10 GLN B N 1
ATOM 3665 C CA . GLN B 1 10 ? 33.719 -12.883 12.867 1 84.31 10 GLN B CA 1
ATOM 3666 C C . GLN B 1 10 ? 33.844 -13.289 11.398 1 84.31 10 GLN B C 1
ATOM 3668 O O . GLN B 1 10 ? 33.062 -14.117 10.922 1 84.31 10 GLN B O 1
ATOM 3673 N N . PRO B 1 11 ? 34.812 -12.625 10.688 1 89.12 11 PRO B N 1
ATOM 3674 C CA . PRO B 1 11 ? 35.031 -13.023 9.297 1 89.12 11 PRO B CA 1
ATOM 3675 C C . PRO B 1 11 ? 35.469 -14.477 9.164 1 89.12 11 PRO B C 1
ATOM 3677 O O . PRO B 1 11 ? 36.188 -14.984 10.039 1 89.12 11 PRO B O 1
ATOM 3680 N N . ALA B 1 12 ? 35.094 -15.117 8.141 1 86.88 12 ALA B N 1
ATOM 3681 C CA . ALA B 1 12 ? 35.531 -16.484 7.863 1 86.88 12 ALA B CA 1
ATOM 3682 C C . ALA B 1 12 ? 36.938 -16.484 7.27 1 86.88 12 ALA B C 1
ATOM 3684 O O . ALA B 1 12 ? 37.281 -15.633 6.453 1 86.88 12 ALA B O 1
ATOM 3685 N N . LEU B 1 13 ? 37.625 -17.5 7.656 1 86.88 13 LEU B N 1
ATOM 3686 C CA . LEU B 1 13 ? 38.938 -17.703 7.062 1 86.88 13 LEU B CA 1
ATOM 3687 C C . LEU B 1 13 ? 38.844 -18.391 5.707 1 86.88 13 LEU B C 1
ATOM 3689 O O . LEU B 1 13 ? 37.875 -19.109 5.453 1 86.88 13 LEU B O 1
ATOM 3693 N N . LEU B 1 14 ? 39.812 -18.125 4.895 1 89.19 14 LEU B N 1
ATOM 3694 C CA . LEU B 1 14 ? 39.812 -18.719 3.564 1 89.19 14 LEU B CA 1
ATOM 3695 C C . LEU B 1 14 ? 39.75 -20.25 3.654 1 89.19 14 LEU B C 1
ATOM 3697 O O . LEU B 1 14 ? 39.062 -20.891 2.875 1 89.19 14 LEU B O 1
ATOM 3701 N N . GLU B 1 15 ? 40.469 -20.766 4.598 1 90.44 15 GLU B N 1
ATOM 3702 C CA . GLU B 1 15 ? 40.5 -22.219 4.785 1 90.44 15 GLU B CA 1
ATOM 3703 C C . GLU B 1 15 ? 39.125 -22.734 5.145 1 90.44 15 GLU B C 1
ATOM 3705 O O . GLU B 1 15 ? 38.719 -23.828 4.727 1 90.44 15 GLU B O 1
ATOM 3710 N N . GLU B 1 16 ? 38.438 -22.016 5.93 1 90.56 16 GLU B N 1
ATOM 3711 C CA . GLU B 1 16 ? 37.094 -22.406 6.332 1 90.56 16 GLU B CA 1
ATOM 3712 C C . GLU B 1 16 ? 36.125 -22.391 5.145 1 90.56 16 GLU B C 1
ATOM 3714 O O . GLU B 1 16 ? 35.25 -23.25 5.039 1 90.56 16 GLU B O 1
ATOM 3719 N N . ILE B 1 17 ? 36.344 -21.453 4.293 1 89.88 17 ILE B N 1
ATOM 3720 C CA . ILE B 1 17 ? 35.5 -21.312 3.113 1 89.88 17 ILE B CA 1
ATOM 3721 C C . ILE B 1 17 ? 35.75 -22.484 2.168 1 89.88 17 ILE B C 1
ATOM 3723 O O . ILE B 1 17 ? 34.781 -23.062 1.632 1 89.88 17 ILE B O 1
ATOM 3727 N N . LEU B 1 18 ? 37 -22.875 1.997 1 91.31 18 LEU B N 1
ATOM 3728 C CA . LEU B 1 18 ? 37.344 -24 1.12 1 91.31 18 LEU B CA 1
ATOM 3729 C C . LEU B 1 18 ? 36.844 -25.312 1.692 1 91.31 18 LEU B C 1
ATOM 3731 O O . LEU B 1 18 ? 36.344 -26.172 0.954 1 91.31 18 LEU B O 1
ATOM 3735 N N . ARG B 1 19 ? 37 -25.422 2.939 1 92.56 19 ARG B N 1
ATOM 3736 C CA . ARG B 1 19 ? 36.5 -26.625 3.604 1 92.56 19 ARG B CA 1
ATOM 3737 C C . ARG B 1 19 ? 35 -26.75 3.473 1 92.56 19 ARG B C 1
ATOM 3739 O O . ARG B 1 19 ? 34.469 -27.844 3.262 1 92.56 19 ARG B O 1
ATOM 3746 N N . ALA B 1 20 ? 34.344 -25.656 3.637 1 92.12 20 ALA B N 1
ATOM 3747 C CA . ALA B 1 20 ? 32.906 -25.641 3.521 1 92.12 20 ALA B CA 1
ATOM 3748 C C . ALA B 1 20 ? 32.438 -26.062 2.125 1 92.12 20 ALA B C 1
ATOM 3750 O O . ALA B 1 20 ? 31.438 -26.734 1.972 1 92.12 20 ALA B O 1
ATOM 3751 N N . ARG B 1 21 ? 33.188 -25.641 1.112 1 92.06 21 ARG B N 1
ATOM 3752 C CA . ARG B 1 21 ? 32.875 -26.031 -0.263 1 92.06 21 ARG B CA 1
ATOM 3753 C C . ARG B 1 21 ? 33 -27.531 -0.453 1 92.06 21 ARG B C 1
ATOM 3755 O O . ARG B 1 21 ? 32.156 -28.156 -1.107 1 92.06 21 ARG B O 1
ATOM 3762 N N . GLU B 1 22 ? 34.031 -28.094 0.097 1 94.12 22 GLU B N 1
ATOM 3763 C CA . GLU B 1 22 ? 34.25 -29.531 0.018 1 94.12 22 GLU B CA 1
ATOM 3764 C C . GLU B 1 22 ? 33.125 -30.297 0.748 1 94.12 22 GLU B C 1
ATOM 3766 O O . GLU B 1 22 ? 32.625 -31.297 0.238 1 94.12 22 GLU B O 1
ATOM 3771 N N . GLU B 1 23 ? 32.875 -29.844 1.886 1 95 23 GLU B N 1
ATOM 3772 C CA . GLU B 1 23 ? 31.844 -30.484 2.682 1 95 23 GLU B CA 1
ATOM 3773 C C . GLU B 1 23 ? 30.484 -30.422 1.981 1 95 23 GLU B C 1
ATOM 3775 O O . GLU B 1 23 ? 29.688 -31.344 2.09 1 95 23 GLU B O 1
ATOM 3780 N N . ARG B 1 24 ? 30.25 -29.328 1.321 1 94.62 24 ARG B N 1
ATOM 3781 C CA . ARG B 1 24 ? 29.016 -29.188 0.551 1 94.62 24 ARG B CA 1
ATOM 3782 C C . ARG B 1 24 ? 28.938 -30.234 -0.547 1 94.62 24 ARG B C 1
ATOM 3784 O O . ARG B 1 24 ? 27.875 -30.844 -0.748 1 94.62 24 ARG B O 1
ATOM 3791 N N . GLN B 1 25 ? 30.016 -30.484 -1.206 1 94.94 25 GLN B N 1
ATOM 3792 C CA . GLN B 1 25 ? 30.062 -31.5 -2.26 1 94.94 25 GLN B CA 1
ATOM 3793 C C . GLN B 1 25 ? 29.797 -32.875 -1.699 1 94.94 25 GLN B C 1
ATOM 3795 O O . GLN B 1 25 ? 29.078 -33.688 -2.311 1 94.94 25 GLN B O 1
ATOM 3800 N N . HIS B 1 26 ? 30.375 -33.094 -0.567 1 95.88 26 HIS B N 1
ATOM 3801 C CA . HIS B 1 26 ? 30.156 -34.375 0.082 1 95.88 26 HIS B CA 1
ATOM 3802 C C . HIS B 1 26 ? 28.703 -34.562 0.471 1 95.88 26 HIS B C 1
ATOM 3804 O O . HIS B 1 26 ? 28.141 -35.656 0.298 1 95.88 26 HIS B O 1
ATOM 3810 N N . ARG B 1 27 ? 28.141 -33.531 1.005 1 96.12 27 ARG B N 1
ATOM 3811 C CA . ARG B 1 27 ? 26.734 -33.594 1.395 1 96.12 27 ARG B CA 1
ATOM 3812 C C . ARG B 1 27 ? 25.828 -33.812 0.185 1 96.12 27 ARG B C 1
ATOM 3814 O O . ARG B 1 27 ? 24.891 -34.625 0.252 1 96.12 27 ARG B O 1
ATOM 3821 N N . GLN B 1 28 ? 26.109 -33.156 -0.879 1 96.5 28 GLN B N 1
ATOM 3822 C CA . GLN B 1 28 ? 25.344 -33.312 -2.111 1 96.5 28 GLN B CA 1
ATOM 3823 C C . GLN B 1 28 ? 25.422 -34.75 -2.617 1 96.5 28 GLN B C 1
ATOM 3825 O O . GLN B 1 28 ? 24.391 -35.344 -2.953 1 96.5 28 GLN B O 1
ATOM 3830 N N . GLN B 1 29 ? 26.594 -35.312 -2.58 1 96.38 29 GLN B N 1
ATOM 3831 C CA . GLN B 1 29 ? 26.781 -36.656 -3.057 1 96.38 29 GLN B CA 1
ATOM 3832 C C . GLN B 1 29 ? 26.047 -37.656 -2.172 1 96.38 29 GLN B C 1
ATOM 3834 O O . GLN B 1 29 ? 25.438 -38.625 -2.67 1 96.38 29 GLN B O 1
ATOM 3839 N N . ARG B 1 30 ? 26.125 -37.406 -0.932 1 97 30 ARG B N 1
ATOM 3840 C CA . ARG B 1 30 ? 25.438 -38.281 0.011 1 97 30 ARG B CA 1
ATOM 3841 C C . ARG B 1 30 ? 23.938 -38.281 -0.216 1 97 30 ARG B C 1
ATOM 3843 O O . ARG B 1 30 ? 23.297 -39.312 -0.253 1 97 30 ARG B O 1
ATOM 3850 N N . LEU B 1 31 ? 23.375 -37.125 -0.374 1 97.44 31 LEU B N 1
ATOM 3851 C CA . LEU B 1 31 ? 21.922 -37 -0.551 1 97.44 31 LEU B CA 1
ATOM 3852 C C . LEU B 1 31 ? 21.5 -37.531 -1.906 1 97.44 31 LEU B C 1
ATOM 3854 O O . LEU B 1 31 ? 20.422 -38.156 -2.023 1 97.44 31 LEU B O 1
ATOM 3858 N N . LEU B 1 32 ? 22.281 -37.344 -2.91 1 97.12 32 LEU B N 1
ATOM 3859 C CA . LEU B 1 32 ? 21.984 -37.875 -4.238 1 97.12 32 LEU B CA 1
ATOM 3860 C C . LEU B 1 32 ? 21.938 -39.375 -4.215 1 97.12 32 LEU B C 1
ATOM 3862 O O . LEU B 1 32 ? 21.062 -40 -4.836 1 97.12 32 LEU B O 1
ATOM 3866 N N . ARG B 1 33 ? 22.875 -40 -3.514 1 96.75 33 ARG B N 1
ATOM 3867 C CA . ARG B 1 33 ? 22.922 -41.438 -3.402 1 96.75 33 ARG B CA 1
ATOM 3868 C C . ARG B 1 33 ? 21.734 -41.969 -2.611 1 96.75 33 ARG B C 1
ATOM 3870 O O . ARG B 1 33 ? 21.172 -43.031 -2.959 1 96.75 33 ARG B O 1
ATOM 3877 N N . ARG B 1 34 ? 21.438 -41.281 -1.625 1 97.38 34 ARG B N 1
ATOM 3878 C CA . ARG B 1 34 ? 20.406 -41.719 -0.712 1 97.38 34 ARG B CA 1
ATOM 3879 C C . ARG B 1 34 ? 19.016 -41.594 -1.351 1 97.38 34 ARG B C 1
ATOM 3881 O O . ARG B 1 34 ? 18.203 -42.531 -1.231 1 97.38 34 ARG B O 1
ATOM 3888 N N . TYR B 1 35 ? 18.766 -40.5 -2.076 1 97.31 35 TYR B N 1
ATOM 3889 C CA . TYR B 1 35 ? 17.391 -40.219 -2.488 1 97.31 35 TYR B CA 1
ATOM 3890 C C . TYR B 1 35 ? 17.219 -40.406 -3.992 1 97.31 35 TYR B C 1
ATOM 3892 O O . TYR B 1 35 ? 16.094 -40.562 -4.48 1 97.31 35 TYR B O 1
ATOM 3900 N N . ARG B 1 36 ? 18.219 -40.312 -4.824 1 96.94 36 ARG B N 1
ATOM 3901 C CA . ARG B 1 36 ? 18.188 -40.469 -6.277 1 96.94 36 ARG B CA 1
ATOM 3902 C C . ARG B 1 36 ? 17.203 -39.5 -6.91 1 96.94 36 ARG B C 1
ATOM 3904 O O . ARG B 1 36 ? 16.406 -39.875 -7.77 1 96.94 36 ARG B O 1
ATOM 3911 N N . ARG B 1 37 ? 17.109 -38.281 -6.395 1 97.88 37 ARG B N 1
ATOM 3912 C CA . ARG B 1 37 ? 16.25 -37.188 -6.848 1 97.88 37 ARG B CA 1
ATOM 3913 C C . ARG B 1 37 ? 17.078 -35.906 -7.07 1 97.88 37 ARG B C 1
ATOM 3915 O O . ARG B 1 37 ? 18.203 -35.812 -6.598 1 97.88 37 ARG B O 1
ATOM 3922 N N . PRO B 1 38 ? 16.531 -34.938 -7.848 1 98.31 38 PRO B N 1
ATOM 3923 C CA . PRO B 1 38 ? 17.219 -33.656 -7.969 1 98.31 38 PRO B CA 1
ATOM 3924 C C . PRO B 1 38 ? 17.453 -32.969 -6.617 1 98.31 38 PRO B C 1
ATOM 3926 O O . PRO B 1 38 ? 16.672 -33.188 -5.684 1 98.31 38 PRO B O 1
ATOM 3929 N N . LEU B 1 39 ? 18.516 -32.219 -6.566 1 98.44 39 LEU B N 1
ATOM 3930 C CA . LEU B 1 39 ? 18.859 -31.5 -5.344 1 98.44 39 LEU B CA 1
ATOM 3931 C C . LEU B 1 39 ? 18.812 -30 -5.57 1 98.44 39 LEU B C 1
ATOM 3933 O O . LEU B 1 39 ? 19.172 -29.516 -6.656 1 98.44 39 LEU B O 1
ATOM 3937 N N . ILE B 1 40 ? 18.391 -29.25 -4.613 1 98.69 40 ILE B N 1
ATOM 3938 C CA . ILE B 1 40 ? 18.578 -27.797 -4.574 1 98.69 40 ILE B CA 1
ATOM 3939 C C . ILE B 1 40 ? 19.594 -27.438 -3.49 1 98.69 40 ILE B C 1
ATOM 3941 O O . ILE B 1 40 ? 19.438 -27.844 -2.336 1 98.69 40 ILE B O 1
ATOM 3945 N N . SER B 1 41 ? 20.609 -26.797 -3.848 1 98.31 41 SER B N 1
ATOM 3946 C CA . SER B 1 41 ? 21.594 -26.25 -2.92 1 98.31 41 SER B CA 1
ATOM 3947 C C . SER B 1 41 ? 21.375 -24.766 -2.682 1 98.31 41 SER B C 1
ATOM 3949 O O . SER B 1 41 ? 21.469 -23.953 -3.613 1 98.31 41 SER B O 1
ATOM 3951 N N . LEU B 1 42 ? 21.078 -24.375 -1.454 1 98.25 42 LEU B N 1
ATOM 3952 C CA . LEU B 1 42 ? 20.75 -23 -1.099 1 98.25 42 LEU B CA 1
ATOM 3953 C C . LEU B 1 42 ? 21.875 -22.375 -0.285 1 98.25 42 LEU B C 1
ATOM 3955 O O . LEU B 1 42 ? 22.359 -22.969 0.684 1 98.25 42 LEU B O 1
ATOM 3959 N N . SER B 1 43 ? 22.391 -21.297 -0.638 1 97.25 43 SER B N 1
ATOM 3960 C CA . SER B 1 43 ? 23.297 -20.438 0.118 1 97.25 43 SER B CA 1
ATOM 3961 C C . SER B 1 43 ? 23 -18.969 -0.172 1 97.25 43 SER B C 1
ATOM 3963 O O . SER B 1 43 ? 22.062 -18.641 -0.888 1 97.25 43 SER B O 1
ATOM 3965 N N . LEU B 1 44 ? 23.656 -18.016 0.484 1 96.81 44 LEU B N 1
ATOM 3966 C CA . LEU B 1 44 ? 23.531 -16.594 0.21 1 96.81 44 LEU B CA 1
ATOM 3967 C C . LEU B 1 44 ? 24.766 -16.062 -0.51 1 96.81 44 LEU B C 1
ATOM 3969 O O . LEU B 1 44 ? 25.891 -16.453 -0.189 1 96.81 44 LEU B O 1
ATOM 3973 N N . ASN B 1 45 ? 24.516 -15.289 -1.483 1 93.25 45 ASN B N 1
ATOM 3974 C CA . ASN B 1 45 ? 25.594 -14.594 -2.174 1 93.25 45 ASN B CA 1
ATOM 3975 C C . ASN B 1 45 ? 26 -13.32 -1.436 1 93.25 45 ASN B C 1
ATOM 3977 O O . ASN B 1 45 ? 25.5 -12.234 -1.738 1 93.25 45 ASN B O 1
ATOM 3981 N N . ILE B 1 46 ? 26.891 -13.469 -0.477 1 93.44 46 ILE B N 1
ATOM 3982 C CA . ILE B 1 46 ? 27.391 -12.352 0.304 1 93.44 46 ILE B CA 1
ATOM 3983 C C . ILE B 1 46 ? 28.875 -12.148 0.017 1 93.44 46 ILE B C 1
ATOM 3985 O O . ILE B 1 46 ? 29.688 -13.062 0.228 1 93.44 46 ILE B O 1
ATOM 3989 N N . ALA B 1 47 ? 29.219 -10.992 -0.438 1 90.38 47 ALA B N 1
ATOM 3990 C CA . ALA B 1 47 ? 30.609 -10.703 -0.754 1 90.38 47 ALA B CA 1
ATOM 3991 C C . ALA B 1 47 ? 31.438 -10.492 0.517 1 90.38 47 ALA B C 1
ATOM 3993 O O . ALA B 1 47 ? 30.906 -10.039 1.535 1 90.38 47 ALA B O 1
ATOM 3994 N N . GLY B 1 48 ? 32.688 -10.891 0.42 1 88.19 48 GLY B N 1
ATOM 3995 C CA . GLY B 1 48 ? 33.625 -10.648 1.522 1 88.19 48 GLY B CA 1
ATOM 3996 C C . GLY B 1 48 ? 33.719 -11.82 2.482 1 88.19 48 GLY B C 1
ATOM 3997 O O . GLY B 1 48 ? 33.156 -12.883 2.234 1 88.19 48 GLY B O 1
ATOM 3998 N N . ALA B 1 49 ? 34.406 -11.57 3.643 1 90.62 49 ALA B N 1
ATOM 3999 C CA . ALA B 1 49 ? 34.75 -12.656 4.562 1 90.62 49 ALA B CA 1
ATOM 4000 C C . ALA B 1 49 ? 33.688 -12.805 5.648 1 90.62 49 ALA B C 1
ATOM 4002 O O . ALA B 1 49 ? 33.562 -13.867 6.258 1 90.62 49 ALA B O 1
ATOM 4003 N N . LEU B 1 50 ? 33 -11.789 5.902 1 92.44 50 LEU B N 1
ATOM 4004 C CA . LEU B 1 50 ? 31.922 -11.875 6.902 1 92.44 50 LEU B CA 1
ATOM 4005 C C . LEU B 1 50 ? 30.656 -12.469 6.305 1 92.44 50 LEU B C 1
ATOM 4007 O O . LEU B 1 50 ? 29.844 -11.75 5.715 1 92.44 50 LEU B O 1
ATOM 4011 N N . LYS B 1 51 ? 30.453 -13.719 6.586 1 92.94 51 LYS B N 1
ATOM 4012 C CA . LYS B 1 51 ? 29.391 -14.453 5.914 1 92.94 51 LYS B CA 1
ATOM 4013 C C . LYS B 1 51 ? 28.234 -14.75 6.867 1 92.94 51 LYS B C 1
ATOM 4015 O O . LYS B 1 51 ? 27.109 -14.977 6.43 1 92.94 51 LYS B O 1
ATOM 4020 N N . GLN B 1 52 ? 28.578 -14.758 8.133 1 93.31 52 GLN B N 1
ATOM 4021 C CA . GLN B 1 52 ? 27.578 -15.133 9.125 1 93.31 52 GLN B CA 1
ATOM 4022 C C . GLN B 1 52 ? 27.375 -14.023 10.148 1 93.31 52 GLN B C 1
ATOM 4024 O O . GLN B 1 52 ? 28.297 -13.664 10.883 1 93.31 52 GLN B O 1
ATOM 4029 N N . PHE B 1 53 ? 26.297 -13.43 10.227 1 94 53 PHE B N 1
ATOM 4030 C CA . PHE B 1 53 ? 25.828 -12.414 11.156 1 94 53 PHE B CA 1
ATOM 4031 C C . PHE B 1 53 ? 24.312 -12.43 11.266 1 94 53 PHE B C 1
ATOM 4033 O O . PHE B 1 53 ? 23.625 -13.062 10.445 1 94 53 PHE B O 1
ATOM 4040 N N . PRO B 1 54 ? 23.672 -12 12.227 1 93.75 54 PRO B N 1
ATOM 4041 C CA . PRO B 1 54 ? 22.25 -12.188 12.508 1 93.75 54 PRO B CA 1
ATOM 4042 C C . PRO B 1 54 ? 21.359 -11.875 11.297 1 93.75 54 PRO B C 1
ATOM 4044 O O . PRO B 1 54 ? 20.453 -12.641 10.984 1 93.75 54 PRO B O 1
ATOM 4047 N N . LEU B 1 55 ? 21.625 -10.82 10.648 1 95.19 55 LEU B N 1
ATOM 4048 C CA . LEU B 1 55 ? 20.844 -10.43 9.484 1 95.19 55 LEU B CA 1
ATOM 4049 C C . LEU B 1 55 ? 20.984 -11.461 8.367 1 95.19 55 LEU B C 1
ATOM 4051 O O . LEU B 1 55 ? 20.016 -11.742 7.656 1 95.19 55 LEU B O 1
ATOM 4055 N N . ALA B 1 56 ? 22.156 -12.031 8.156 1 96.75 56 ALA B N 1
ATOM 4056 C CA . ALA B 1 56 ? 22.375 -13.078 7.168 1 96.75 56 ALA B CA 1
ATOM 4057 C C . ALA B 1 56 ? 21.609 -14.352 7.531 1 96.75 56 ALA B C 1
ATOM 4059 O O . ALA B 1 56 ? 21.047 -15.008 6.656 1 96.75 56 ALA B O 1
ATOM 4060 N N . GLN B 1 57 ? 21.625 -14.633 8.781 1 96.38 57 GLN B N 1
ATOM 4061 C CA . GLN B 1 57 ? 20.891 -15.812 9.25 1 96.38 57 GLN B CA 1
ATOM 4062 C C . GLN B 1 57 ? 19.391 -15.664 9 1 96.38 57 GLN B C 1
ATOM 4064 O O . GLN B 1 57 ? 18.75 -16.609 8.539 1 96.38 57 GLN B O 1
ATOM 4069 N N . LYS B 1 58 ? 18.922 -14.5 9.312 1 96.44 58 LYS B N 1
ATOM 4070 C CA . LYS B 1 58 ? 17.5 -14.219 9.078 1 96.44 58 LYS B CA 1
ATOM 4071 C C . LYS B 1 58 ? 17.172 -14.305 7.59 1 96.44 58 LYS B C 1
ATOM 4073 O O . LYS B 1 58 ? 16.109 -14.797 7.219 1 96.44 58 LYS B O 1
ATOM 4078 N N . THR B 1 59 ? 18.031 -13.797 6.766 1 97.56 59 THR B N 1
ATOM 4079 C CA . THR B 1 59 ? 17.828 -13.805 5.32 1 97.56 59 THR B CA 1
ATOM 4080 C C . THR B 1 59 ? 17.859 -15.227 4.777 1 97.56 59 THR B C 1
ATOM 4082 O O . THR B 1 59 ? 17.078 -15.57 3.889 1 97.56 59 THR B O 1
ATOM 4085 N N . TYR B 1 60 ? 18.781 -16.062 5.312 1 97.88 60 TYR B N 1
ATOM 4086 C CA . TYR B 1 60 ? 18.812 -17.469 4.906 1 97.88 60 TYR B CA 1
ATOM 4087 C C . TYR B 1 60 ? 17.516 -18.172 5.254 1 97.88 60 TYR B C 1
ATOM 4089 O O . TYR B 1 60 ? 16.969 -18.922 4.441 1 97.88 60 TYR B O 1
ATOM 4097 N N . ALA B 1 61 ? 17.062 -17.938 6.441 1 97 61 ALA B N 1
ATOM 4098 C CA . ALA B 1 61 ? 15.789 -18.531 6.855 1 97 61 ALA B CA 1
ATOM 4099 C C . ALA B 1 61 ? 14.648 -18.094 5.93 1 97 61 ALA B C 1
ATOM 4101 O O . ALA B 1 61 ? 13.781 -18.906 5.586 1 97 61 ALA B O 1
ATOM 4102 N N . GLU B 1 62 ? 14.68 -16.844 5.598 1 96.19 62 GLU B N 1
ATOM 4103 C CA . GLU B 1 62 ? 13.703 -16.297 4.656 1 96.19 62 GLU B CA 1
ATOM 4104 C C . GLU B 1 62 ? 13.797 -16.984 3.301 1 96.19 62 GLU B C 1
ATOM 4106 O O . GLU B 1 62 ? 12.781 -17.344 2.701 1 96.19 62 GLU B O 1
ATOM 4111 N N . ALA B 1 63 ? 14.977 -17.172 2.814 1 97.44 63 ALA B N 1
ATOM 4112 C CA . ALA B 1 63 ? 15.211 -17.844 1.542 1 97.44 63 ALA B CA 1
ATOM 4113 C C . ALA B 1 63 ? 14.688 -19.281 1.575 1 97.44 63 ALA B C 1
ATOM 4115 O O . ALA B 1 63 ? 14.039 -19.719 0.629 1 97.44 63 ALA B O 1
ATOM 4116 N N . SER B 1 64 ? 15.008 -19.938 2.637 1 97.38 64 SER B N 1
ATOM 4117 C CA . SER B 1 64 ? 14.555 -21.312 2.809 1 97.38 64 SER B CA 1
ATOM 4118 C C . SER B 1 64 ? 13.031 -21.391 2.828 1 97.38 64 SER B C 1
ATOM 4120 O O . SER B 1 64 ? 12.438 -22.234 2.162 1 97.38 64 SER B O 1
ATOM 4122 N N . ARG B 1 65 ? 12.43 -20.531 3.559 1 94.75 65 ARG B N 1
ATOM 4123 C CA . ARG B 1 65 ? 10.969 -20.484 3.641 1 94.75 65 ARG B CA 1
ATOM 4124 C C . ARG B 1 65 ? 10.352 -20.25 2.268 1 94.75 65 ARG B C 1
ATOM 4126 O O . ARG B 1 65 ? 9.414 -20.953 1.874 1 94.75 65 ARG B O 1
ATOM 4133 N N . MET B 1 66 ? 10.859 -19.266 1.562 1 94.88 66 MET B N 1
ATOM 4134 C CA . MET B 1 66 ? 10.344 -18.922 0.24 1 94.88 66 MET B CA 1
ATOM 4135 C C . MET B 1 66 ? 10.523 -20.094 -0.731 1 94.88 66 MET B C 1
ATOM 4137 O O . MET B 1 66 ? 9.633 -20.359 -1.541 1 94.88 66 MET B O 1
ATOM 4141 N N . MET B 1 67 ? 11.641 -20.75 -0.647 1 96.62 67 MET B N 1
ATOM 4142 C CA . MET B 1 67 ? 11.922 -21.891 -1.509 1 96.62 67 MET B CA 1
ATOM 4143 C C . MET B 1 67 ? 10.922 -23.016 -1.256 1 96.62 67 MET B C 1
ATOM 4145 O O . MET B 1 67 ? 10.328 -23.547 -2.195 1 96.62 67 MET B O 1
ATOM 4149 N N . HIS B 1 68 ? 10.695 -23.359 0.008 1 95.94 68 HIS B N 1
ATOM 4150 C CA . HIS B 1 68 ? 9.773 -24.438 0.358 1 95.94 68 HIS B CA 1
ATOM 4151 C C . HIS B 1 68 ? 8.359 -24.141 -0.133 1 95.94 68 HIS B C 1
ATOM 4153 O O . HIS B 1 68 ? 7.691 -25.016 -0.683 1 95.94 68 HIS B O 1
ATOM 4159 N N . ARG B 1 69 ? 8.016 -22.969 0.086 1 93.06 69 ARG B N 1
ATOM 4160 C CA . ARG B 1 69 ? 6.668 -22.578 -0.326 1 93.06 69 ARG B CA 1
ATOM 4161 C C . ARG B 1 69 ? 6.52 -22.641 -1.843 1 93.06 69 ARG B C 1
ATOM 4163 O O . ARG B 1 69 ? 5.492 -23.094 -2.355 1 93.06 69 ARG B O 1
ATOM 4170 N N . HIS B 1 70 ? 7.496 -22.109 -2.508 1 93.19 70 HIS B N 1
ATOM 4171 C CA . HIS B 1 70 ? 7.473 -22.141 -3.967 1 93.19 70 HIS B CA 1
ATOM 4172 C C . HIS B 1 70 ? 7.441 -23.578 -4.484 1 93.19 70 HIS B C 1
ATOM 4174 O O . HIS B 1 70 ? 6.715 -23.891 -5.434 1 93.19 70 HIS B O 1
ATOM 4180 N N . LEU B 1 71 ? 8.188 -24.469 -3.869 1 95.31 71 LEU B N 1
ATOM 4181 C CA . LEU B 1 71 ? 8.203 -25.875 -4.25 1 95.31 71 LEU B CA 1
ATOM 4182 C C . LEU B 1 71 ? 6.824 -26.5 -4.07 1 95.31 71 LEU B C 1
ATOM 4184 O O . LEU B 1 71 ? 6.348 -27.219 -4.945 1 95.31 71 LEU B O 1
ATOM 4188 N N . GLU B 1 72 ? 6.219 -26.156 -2.994 1 93.19 72 GLU B N 1
ATOM 4189 C CA . GLU B 1 72 ? 4.875 -26.656 -2.738 1 93.19 72 GLU B CA 1
ATOM 4190 C C . GLU B 1 72 ? 3.906 -26.234 -3.84 1 93.19 72 GLU B C 1
ATOM 4192 O O . GLU B 1 72 ? 3.104 -27.047 -4.316 1 93.19 72 GLU B O 1
ATOM 4197 N N . ARG B 1 73 ? 4.012 -25.094 -4.18 1 87.56 73 ARG B N 1
ATOM 4198 C CA . ARG B 1 73 ? 3.115 -24.531 -5.191 1 87.56 73 ARG B CA 1
ATOM 4199 C C . ARG B 1 73 ? 3.389 -25.156 -6.559 1 87.56 73 ARG B C 1
ATOM 4201 O O . ARG B 1 73 ? 2.508 -25.172 -7.422 1 87.56 73 ARG B O 1
ATOM 4208 N N . MET B 1 74 ? 4.621 -25.625 -6.762 1 88.19 74 MET B N 1
ATOM 4209 C CA . MET B 1 74 ? 5.008 -26.281 -8 1 88.19 74 MET B CA 1
ATOM 4210 C C . MET B 1 74 ? 4.625 -27.766 -7.977 1 88.19 74 MET B C 1
ATOM 4212 O O . MET B 1 74 ? 4.84 -28.484 -8.953 1 88.19 74 MET B O 1
ATOM 4216 N N . GLY B 1 75 ? 4.074 -28.219 -6.891 1 89.94 75 GLY B N 1
ATOM 4217 C CA . GLY B 1 75 ? 3.746 -29.625 -6.746 1 89.94 75 GLY B CA 1
ATOM 4218 C C . GLY B 1 75 ? 4.941 -30.484 -6.383 1 89.94 75 GLY B C 1
ATOM 4219 O O . GLY B 1 75 ? 4.973 -31.672 -6.684 1 89.94 75 GLY B O 1
ATOM 4220 N N . ALA B 1 76 ? 5.957 -29.812 -5.871 1 95.38 76 ALA B N 1
ATOM 4221 C CA . ALA B 1 76 ? 7.156 -30.516 -5.426 1 95.38 76 ALA B CA 1
ATOM 4222 C C . ALA B 1 76 ? 7.281 -30.469 -3.906 1 95.38 76 ALA B C 1
ATOM 4224 O O . ALA B 1 76 ? 6.59 -29.703 -3.24 1 95.38 76 ALA B O 1
ATOM 4225 N N . CYS B 1 77 ? 8.078 -31.375 -3.393 1 95.56 77 CYS B N 1
ATOM 4226 C CA . CYS B 1 77 ? 8.273 -31.406 -1.947 1 95.56 77 CYS B CA 1
ATOM 4227 C C . CYS B 1 77 ? 9.695 -31.828 -1.594 1 95.56 77 CYS B C 1
ATOM 4229 O O . CYS B 1 77 ? 10.312 -32.625 -2.318 1 95.56 77 CYS B O 1
ATOM 4231 N N . VAL B 1 78 ? 10.148 -31.406 -0.527 1 97.75 78 VAL B N 1
ATOM 4232 C CA . VAL B 1 78 ? 11.461 -31.781 -0.004 1 97.75 78 VAL B CA 1
ATOM 4233 C C . VAL B 1 78 ? 11.352 -33.094 0.766 1 97.75 78 VAL B C 1
ATOM 4235 O O . VAL B 1 78 ? 10.578 -33.188 1.722 1 97.75 78 VAL B O 1
ATOM 4238 N N . ILE B 1 79 ? 12.125 -34.062 0.402 1 97.88 79 ILE B N 1
ATOM 4239 C CA . ILE B 1 79 ? 12.023 -35.375 1.023 1 97.88 79 ILE B CA 1
ATOM 4240 C C . ILE B 1 79 ? 13.273 -35.656 1.86 1 97.88 79 ILE B C 1
ATOM 4242 O O . ILE B 1 79 ? 13.344 -36.625 2.59 1 97.88 79 ILE B O 1
ATOM 4246 N N . GLY B 1 80 ? 14.227 -34.875 1.816 1 97.62 80 GLY B N 1
ATOM 4247 C CA . GLY B 1 80 ? 15.453 -34.906 2.596 1 97.62 80 GLY B CA 1
ATOM 4248 C C . GLY B 1 80 ? 16.188 -33.594 2.602 1 97.62 80 GLY B C 1
ATOM 4249 O O . GLY B 1 80 ? 16.234 -32.875 1.584 1 97.62 80 GLY B O 1
ATOM 4250 N N . ALA B 1 81 ? 16.75 -33.25 3.701 1 97.62 81 ALA B N 1
ATOM 4251 C CA . ALA B 1 81 ? 17.438 -31.969 3.801 1 97.62 81 ALA B CA 1
ATOM 4252 C C . ALA B 1 81 ? 18.594 -32.031 4.805 1 97.62 81 ALA B C 1
ATOM 4254 O O . ALA B 1 81 ? 18.5 -32.75 5.809 1 97.62 81 ALA B O 1
ATOM 4255 N N . GLU B 1 82 ? 19.625 -31.391 4.523 1 97.5 82 GLU B N 1
ATOM 4256 C CA . GLU B 1 82 ? 20.734 -31.125 5.434 1 97.5 82 GLU B CA 1
ATOM 4257 C C . GLU B 1 82 ? 21.141 -29.641 5.395 1 97.5 82 GLU B C 1
ATOM 4259 O O . GLU B 1 82 ? 21.406 -29.094 4.324 1 97.5 82 GLU B O 1
ATOM 4264 N N . GLU B 1 83 ? 21.141 -29.016 6.539 1 96.56 83 GLU B N 1
ATOM 4265 C CA . GLU B 1 83 ? 21.5 -27.594 6.633 1 96.56 83 GLU B CA 1
ATOM 4266 C C . GLU B 1 83 ? 22.656 -27.391 7.609 1 96.56 83 GLU B C 1
ATOM 4268 O O . GLU B 1 83 ? 22.734 -28.078 8.625 1 96.56 83 GLU B O 1
ATOM 4273 N N . VAL B 1 84 ? 23.516 -26.516 7.316 1 95.88 84 VAL B N 1
ATOM 4274 C CA . VAL B 1 84 ? 24.656 -26.188 8.148 1 95.88 84 VAL B CA 1
ATOM 4275 C C . VAL B 1 84 ? 24.75 -24.672 8.336 1 95.88 84 VAL B C 1
ATOM 4277 O O . VAL B 1 84 ? 24.531 -23.906 7.387 1 95.88 84 VAL B O 1
ATOM 4280 N N . HIS B 1 85 ? 24.938 -24.25 9.516 1 94.94 85 HIS B N 1
ATOM 4281 C CA . HIS B 1 85 ? 25.172 -22.859 9.859 1 94.94 85 HIS B CA 1
ATOM 4282 C C . HIS B 1 85 ? 26.562 -22.672 10.477 1 94.94 85 HIS B C 1
ATOM 4284 O O . HIS B 1 85 ? 26.781 -23 11.641 1 94.94 85 HIS B O 1
ATOM 4290 N N . ALA B 1 86 ? 27.469 -22.172 9.68 1 93.5 86 ALA B N 1
ATOM 4291 C CA . ALA B 1 86 ? 28.859 -22.016 10.102 1 93.5 86 ALA B CA 1
ATOM 4292 C C . ALA B 1 86 ? 29.359 -20.594 9.859 1 93.5 86 ALA B C 1
ATOM 4294 O O . ALA B 1 86 ? 28.625 -19.766 9.312 1 93.5 86 ALA B O 1
ATOM 4295 N N . ARG B 1 87 ? 30.484 -20.312 10.289 1 92.19 87 ARG B N 1
ATOM 4296 C CA . ARG B 1 87 ? 31.109 -19 10.094 1 92.19 87 ARG B CA 1
ATOM 4297 C C . ARG B 1 87 ? 31.266 -18.688 8.609 1 92.19 87 ARG B C 1
ATOM 4299 O O . ARG B 1 87 ? 31.25 -17.516 8.211 1 92.19 87 ARG B O 1
ATOM 4306 N N . SER B 1 88 ? 31.375 -19.75 7.812 1 92.88 88 SER B N 1
ATOM 4307 C CA . SER B 1 88 ? 31.516 -19.594 6.367 1 92.88 88 SER B CA 1
ATOM 4308 C C . SER B 1 88 ? 30.188 -19.297 5.703 1 92.88 88 SER B C 1
ATOM 4310 O O . SER B 1 88 ? 30.109 -19.109 4.488 1 92.88 88 SER B O 1
ATOM 4312 N N . GLY B 1 89 ? 29.156 -19.234 6.477 1 93.94 89 GLY B N 1
ATOM 4313 C CA . GLY B 1 89 ? 27.828 -18.953 5.953 1 93.94 89 GLY B CA 1
ATOM 4314 C C . GLY B 1 89 ? 26.859 -20.094 6.133 1 93.94 89 GLY B C 1
ATOM 4315 O O . GLY B 1 89 ? 27.25 -21.219 6.441 1 93.94 89 GLY B O 1
ATOM 4316 N N . SER B 1 90 ? 25.609 -19.781 6.023 1 96 90 SER B N 1
ATOM 4317 C CA . SER B 1 90 ? 24.562 -20.797 6.078 1 96 90 SER B CA 1
ATOM 4318 C C . SER B 1 90 ? 24.359 -21.453 4.719 1 96 90 SER B C 1
ATOM 4320 O O . SER B 1 90 ? 24.406 -20.781 3.684 1 96 90 SER B O 1
ATOM 4322 N N . GLU B 1 91 ? 24.234 -22.766 4.746 1 96.44 91 GLU B N 1
ATOM 4323 C CA . GLU B 1 91 ? 23.984 -23.516 3.516 1 96.44 91 GLU B CA 1
ATOM 4324 C C . GLU B 1 91 ? 23.031 -24.688 3.76 1 96.44 91 GLU B C 1
ATOM 4326 O O . GLU B 1 91 ? 22.969 -25.219 4.867 1 96.44 91 GLU B O 1
ATOM 4331 N N . GLY B 1 92 ? 22.266 -24.984 2.75 1 97.5 92 GLY B N 1
ATOM 4332 C CA . GLY B 1 92 ? 21.359 -26.125 2.809 1 97.5 92 GLY B CA 1
ATOM 4333 C C . GLY B 1 92 ? 21.312 -26.906 1.514 1 97.5 92 GLY B C 1
ATOM 4334 O O . GLY B 1 92 ? 21.453 -26.344 0.429 1 97.5 92 GLY B O 1
ATOM 4335 N N . CYS B 1 93 ? 21.188 -28.234 1.641 1 98.12 93 CYS B N 1
ATOM 4336 C CA . CYS B 1 93 ? 20.969 -29.141 0.526 1 98.12 93 CYS B CA 1
ATOM 4337 C C . CYS B 1 93 ? 19.641 -29.891 0.694 1 98.12 93 CYS B C 1
ATOM 4339 O O . CYS B 1 93 ? 19.391 -30.469 1.752 1 98.12 93 CYS B O 1
ATOM 4341 N N . PHE B 1 94 ? 18.828 -29.844 -0.348 1 98.62 94 PHE B N 1
ATOM 4342 C CA . PHE B 1 94 ? 17.484 -30.359 -0.249 1 98.62 94 PHE B CA 1
ATOM 4343 C C . PHE B 1 94 ? 17.188 -31.328 -1.39 1 98.62 94 PHE B C 1
ATOM 4345 O O . PHE B 1 94 ? 17.297 -30.969 -2.562 1 98.62 94 PHE B O 1
ATOM 4352 N N . ALA B 1 95 ? 16.859 -32.531 -1.09 1 98.62 95 ALA B N 1
ATOM 4353 C CA . ALA B 1 95 ? 16.375 -33.5 -2.09 1 98.62 95 ALA B CA 1
ATOM 4354 C C . ALA B 1 95 ? 14.891 -33.25 -2.387 1 98.62 95 ALA B C 1
ATOM 4356 O O . ALA B 1 95 ? 14.07 -33.219 -1.469 1 98.62 95 ALA B O 1
ATOM 4357 N N . VAL B 1 96 ? 14.586 -33.094 -3.643 1 98.44 96 VAL B N 1
ATOM 4358 C CA . VAL B 1 96 ? 13.242 -32.656 -3.99 1 98.44 96 VAL B CA 1
ATOM 4359 C C . VAL B 1 96 ? 12.57 -33.688 -4.867 1 98.44 96 VAL B C 1
ATOM 4361 O O . VAL B 1 96 ? 13.18 -34.219 -5.805 1 98.44 96 VAL B O 1
ATOM 4364 N N . ASP B 1 97 ? 11.328 -34.062 -4.57 1 97.38 97 ASP B N 1
ATOM 4365 C CA . ASP B 1 97 ? 10.492 -34.969 -5.355 1 97.38 97 ASP B CA 1
ATOM 4366 C C . ASP B 1 97 ? 9.32 -34.219 -5.992 1 97.38 97 ASP B C 1
ATOM 4368 O O . ASP B 1 97 ? 8.969 -33.125 -5.559 1 97.38 97 ASP B O 1
ATOM 4372 N N . GLY B 1 98 ? 8.891 -34.781 -7.168 1 94.38 98 GLY B N 1
ATOM 4373 C CA . GLY B 1 98 ? 7.668 -34.25 -7.762 1 94.38 98 GLY B CA 1
ATOM 4374 C C . GLY B 1 98 ? 7.906 -33.469 -9.039 1 94.38 98 GLY B C 1
ATOM 4375 O O . GLY B 1 98 ? 6.984 -33.281 -9.828 1 94.38 98 GLY B O 1
ATOM 4376 N N . ARG B 1 99 ? 9.109 -33 -9.289 1 93.94 99 ARG B N 1
ATOM 4377 C CA . ARG B 1 99 ? 9.438 -32.25 -10.5 1 93.94 99 ARG B CA 1
ATOM 4378 C C . ARG B 1 99 ? 10.836 -32.625 -11 1 93.94 99 ARG B C 1
ATOM 4380 O O . ARG B 1 99 ? 11.695 -33.031 -10.219 1 93.94 99 ARG B O 1
ATOM 4387 N N . ASP B 1 100 ? 11.023 -32.469 -12.266 1 95.5 100 ASP B N 1
ATOM 4388 C CA . ASP B 1 100 ? 12.344 -32.719 -12.836 1 95.5 100 ASP B CA 1
ATOM 4389 C C . ASP B 1 100 ? 13.289 -31.547 -12.586 1 95.5 100 ASP B C 1
ATOM 4391 O O . ASP B 1 100 ? 12.852 -30.453 -12.203 1 95.5 100 ASP B O 1
ATOM 4395 N N . ALA B 1 101 ? 14.562 -31.781 -12.781 1 97.19 101 ALA B N 1
ATOM 4396 C CA . ALA B 1 101 ? 15.602 -30.797 -12.469 1 97.19 101 ALA B CA 1
ATOM 4397 C C . ALA B 1 101 ? 15.438 -29.531 -13.305 1 97.19 101 ALA B C 1
ATOM 4399 O O . ALA B 1 101 ? 15.695 -28.422 -12.828 1 97.19 101 ALA B O 1
ATOM 4400 N N . THR B 1 102 ? 15.031 -29.688 -14.531 1 95.94 102 THR B N 1
ATOM 4401 C CA . THR B 1 102 ? 14.852 -28.547 -15.422 1 95.94 102 THR B CA 1
ATOM 4402 C C . THR B 1 102 ? 13.75 -27.625 -14.906 1 95.94 102 THR B C 1
ATOM 4404 O O . THR B 1 102 ? 13.922 -26.406 -14.852 1 95.94 102 THR B O 1
ATOM 4407 N N . SER B 1 103 ? 12.609 -28.203 -14.523 1 93.88 103 SER B N 1
ATOM 4408 C CA . SER B 1 103 ? 11.5 -27.438 -13.953 1 93.88 103 SER B CA 1
ATOM 4409 C C . SER B 1 103 ? 11.914 -26.766 -12.648 1 93.88 103 SER B C 1
ATOM 4411 O O . SER B 1 103 ? 11.547 -25.609 -12.406 1 93.88 103 SER B O 1
ATOM 4413 N N . LEU B 1 104 ? 12.641 -27.469 -11.867 1 96.75 104 LEU B N 1
ATOM 4414 C CA . LEU B 1 104 ? 13.109 -26.922 -10.602 1 96.75 104 LEU B CA 1
ATOM 4415 C C . LEU B 1 104 ? 14.039 -25.734 -10.844 1 96.75 104 LEU B C 1
ATOM 4417 O O . LEU B 1 104 ? 13.953 -24.719 -10.148 1 96.75 104 LEU B O 1
ATOM 4421 N N . LYS B 1 105 ? 14.953 -25.906 -11.797 1 96.62 105 LYS B N 1
ATOM 4422 C CA . LYS B 1 105 ? 15.891 -24.828 -12.102 1 96.62 105 LYS B CA 1
ATOM 4423 C C . LYS B 1 105 ? 15.148 -23.578 -12.547 1 96.62 105 LYS B C 1
ATOM 4425 O O . LYS B 1 105 ? 15.469 -22.469 -12.102 1 96.62 105 LYS B O 1
ATOM 4430 N N . ARG B 1 106 ? 14.172 -23.75 -13.383 1 92.5 106 ARG B N 1
ATOM 4431 C CA . ARG B 1 106 ? 13.375 -22.609 -13.828 1 92.5 106 ARG B CA 1
ATOM 4432 C C . ARG B 1 106 ? 12.664 -21.953 -12.656 1 92.5 106 ARG B C 1
ATOM 4434 O O . ARG B 1 106 ? 12.617 -20.719 -12.57 1 92.5 106 ARG B O 1
ATOM 4441 N N . GLY B 1 107 ? 12.109 -22.75 -11.773 1 93.12 107 GLY B N 1
ATOM 4442 C CA . GLY B 1 107 ? 11.43 -22.234 -10.594 1 93.12 107 GLY B CA 1
ATOM 4443 C C . GLY B 1 107 ? 12.359 -21.484 -9.664 1 93.12 107 GLY B C 1
ATOM 4444 O O . GLY B 1 107 ? 11.984 -20.438 -9.125 1 93.12 107 GLY B O 1
ATOM 4445 N N . MET B 1 108 ? 13.523 -22 -9.477 1 96 108 MET B N 1
ATOM 4446 C CA . MET B 1 108 ? 14.477 -21.375 -8.57 1 96 108 MET B CA 1
ATOM 4447 C C . MET B 1 108 ? 14.992 -20.062 -9.164 1 96 108 MET B C 1
ATOM 4449 O O . MET B 1 108 ? 15.219 -19.094 -8.43 1 96 108 MET B O 1
ATOM 4453 N N . VAL B 1 109 ? 15.18 -20.062 -10.484 1 94.62 109 VAL B N 1
ATOM 4454 C CA . VAL B 1 109 ? 15.594 -18.828 -11.141 1 94.62 109 VAL B CA 1
ATOM 4455 C C . VAL B 1 109 ? 14.5 -17.781 -10.977 1 94.62 109 VAL B C 1
ATOM 4457 O O . VAL B 1 109 ? 14.789 -16.609 -10.68 1 94.62 109 VAL B O 1
ATOM 4460 N N . ALA B 1 110 ? 13.281 -18.203 -11.125 1 91.31 110 ALA B N 1
ATOM 4461 C CA . ALA B 1 110 ? 12.156 -17.297 -10.945 1 91.31 110 ALA B CA 1
ATOM 4462 C C . ALA B 1 110 ? 12.133 -16.719 -9.523 1 91.31 110 ALA B C 1
ATOM 4464 O O . ALA B 1 110 ? 11.828 -15.547 -9.328 1 91.31 110 ALA B O 1
ATOM 4465 N N . LEU B 1 111 ? 12.406 -17.5 -8.586 1 94.88 111 LEU B N 1
ATOM 4466 C CA . LEU B 1 111 ? 12.445 -17.078 -7.195 1 94.88 111 LEU B CA 1
ATOM 4467 C C . LEU B 1 111 ? 13.57 -16.062 -6.969 1 94.88 111 LEU B C 1
ATOM 4469 O O . LEU B 1 111 ? 13.359 -15.031 -6.332 1 94.88 111 LEU B O 1
ATOM 4473 N N . GLU B 1 112 ? 14.734 -16.312 -7.547 1 94.94 112 GLU B N 1
ATOM 4474 C CA . GLU B 1 112 ? 15.898 -15.438 -7.398 1 94.94 112 GLU B CA 1
ATOM 4475 C C . GLU B 1 112 ? 15.617 -14.055 -7.973 1 94.94 112 GLU B C 1
ATOM 4477 O O . GLU B 1 112 ? 16.188 -13.062 -7.52 1 94.94 112 GLU B O 1
ATOM 4482 N N . GLU B 1 113 ? 14.68 -14.055 -8.906 1 91.94 113 GLU B N 1
ATOM 4483 C CA . GLU B 1 113 ? 14.414 -12.805 -9.617 1 91.94 113 GLU B CA 1
ATOM 4484 C C . GLU B 1 113 ? 13.102 -12.188 -9.156 1 91.94 113 GLU B C 1
ATOM 4486 O O . GLU B 1 113 ? 12.633 -11.203 -9.75 1 91.94 113 GLU B O 1
ATOM 4491 N N . SER B 1 114 ? 12.531 -12.719 -8.125 1 91.94 114 SER B N 1
ATOM 4492 C CA . SER B 1 114 ? 11.172 -12.359 -7.738 1 91.94 114 SER B CA 1
ATOM 4493 C C . SER B 1 114 ? 11.133 -11.031 -7 1 91.94 114 SER B C 1
ATOM 4495 O O . SER B 1 114 ? 10.133 -10.312 -7.055 1 91.94 114 SER B O 1
ATOM 4497 N N . ARG B 1 115 ? 12.141 -10.641 -6.258 1 92.75 115 ARG B N 1
ATOM 4498 C CA . ARG B 1 115 ? 12.219 -9.414 -5.473 1 92.75 115 ARG B CA 1
ATOM 4499 C C . ARG B 1 115 ? 13.664 -9.039 -5.184 1 92.75 115 ARG B C 1
ATOM 4501 O O . ARG B 1 115 ? 14.57 -9.859 -5.34 1 92.75 115 ARG B O 1
ATOM 4508 N N . PRO B 1 116 ? 13.953 -7.906 -4.707 1 91.56 116 PRO B N 1
ATOM 4509 C CA . PRO B 1 116 ? 15.32 -7.414 -4.574 1 91.56 116 PRO B CA 1
ATOM 4510 C C . PRO B 1 116 ? 16.172 -8.281 -3.646 1 91.56 116 PRO B C 1
ATOM 4512 O O . PRO B 1 116 ? 17.281 -8.688 -4.012 1 91.56 116 PRO B O 1
ATOM 4515 N N . VAL B 1 117 ? 15.68 -8.648 -2.52 1 96 117 VAL B N 1
ATOM 4516 C CA . VAL B 1 117 ? 16.484 -9.398 -1.557 1 96 117 VAL B CA 1
ATOM 4517 C C . VAL B 1 117 ? 16.766 -10.797 -2.1 1 96 117 VAL B C 1
ATOM 4519 O O . VAL B 1 117 ? 17.797 -11.391 -1.785 1 96 117 VAL B O 1
ATOM 4522 N N . ALA B 1 118 ? 15.875 -11.305 -2.971 1 95.88 118 ALA B N 1
ATOM 4523 C CA . ALA B 1 118 ? 16.016 -12.664 -3.492 1 95.88 118 ALA B CA 1
ATOM 4524 C C . ALA B 1 118 ? 17.203 -12.766 -4.441 1 95.88 118 ALA B C 1
ATOM 4526 O O . ALA B 1 118 ? 17.688 -13.859 -4.738 1 95.88 118 ALA B O 1
ATOM 4527 N N . ARG B 1 119 ? 17.734 -11.641 -4.859 1 94.25 119 ARG B N 1
ATOM 4528 C CA . ARG B 1 119 ? 18.938 -11.625 -5.684 1 94.25 119 ARG B CA 1
ATOM 4529 C C . ARG B 1 119 ? 20.141 -12.125 -4.898 1 94.25 119 ARG B C 1
ATOM 4531 O O . ARG B 1 119 ? 21.188 -12.445 -5.48 1 94.25 119 ARG B O 1
ATOM 4538 N N . LEU B 1 120 ? 20.016 -12.148 -3.58 1 97 120 LEU B N 1
ATOM 4539 C CA . LEU B 1 120 ? 21.094 -12.641 -2.727 1 97 120 LEU B CA 1
ATOM 4540 C C . LEU B 1 120 ? 21.016 -14.164 -2.588 1 97 120 LEU B C 1
ATOM 4542 O O . LEU B 1 120 ? 21.953 -14.789 -2.09 1 97 120 LEU B O 1
ATOM 4546 N N . PHE B 1 121 ? 19.875 -14.711 -3.014 1 97.38 121 PHE B N 1
ATOM 4547 C CA . PHE B 1 121 ? 19.719 -16.156 -2.906 1 97.38 121 PHE B CA 1
ATOM 4548 C C . PHE B 1 121 ? 20.531 -16.875 -3.975 1 97.38 121 PHE B C 1
ATOM 4550 O O . PHE B 1 121 ? 20.547 -16.453 -5.137 1 97.38 121 PHE B O 1
ATOM 4557 N N . ASP B 1 122 ? 21.25 -17.828 -3.578 1 96.31 122 ASP B N 1
ATOM 4558 C CA . ASP B 1 122 ? 21.922 -18.734 -4.496 1 96.31 122 ASP B CA 1
ATOM 4559 C C . ASP B 1 122 ? 21.297 -20.141 -4.453 1 96.31 122 ASP B C 1
ATOM 4561 O O . ASP B 1 122 ? 21.625 -20.938 -3.582 1 96.31 122 ASP B O 1
ATOM 4565 N N . LEU B 1 123 ? 20.469 -20.344 -5.422 1 97.56 123 LEU B N 1
ATOM 4566 C CA . LEU B 1 123 ? 19.734 -21.609 -5.484 1 97.56 123 LEU B CA 1
ATOM 4567 C C . LEU B 1 123 ? 20.188 -22.453 -6.664 1 97.56 123 LEU B C 1
ATOM 4569 O O . LEU B 1 123 ? 19.656 -22.328 -7.77 1 97.56 123 LEU B O 1
ATOM 4573 N N . ASP B 1 124 ? 21.094 -23.344 -6.406 1 97.19 124 ASP B N 1
ATOM 4574 C CA . ASP B 1 124 ? 21.641 -24.219 -7.438 1 97.19 124 ASP B CA 1
ATOM 4575 C C . ASP B 1 124 ? 20.859 -25.531 -7.5 1 97.19 124 ASP B C 1
ATOM 4577 O O . ASP B 1 124 ? 20.469 -26.094 -6.469 1 97.19 124 ASP B O 1
ATOM 4581 N N . VAL B 1 125 ? 20.641 -25.984 -8.719 1 98.38 125 VAL B N 1
ATOM 4582 C CA . VAL B 1 125 ? 19.891 -27.219 -8.906 1 98.38 125 VAL B CA 1
ATOM 4583 C C . VAL B 1 125 ? 20.781 -28.281 -9.539 1 98.38 125 VAL B C 1
ATOM 4585 O O . VAL B 1 125 ? 21.484 -28 -10.516 1 98.38 125 VAL B O 1
ATOM 4588 N N . LEU B 1 126 ? 20.844 -29.438 -8.93 1 98.19 126 LEU B N 1
ATOM 4589 C CA . LEU B 1 126 ? 21.5 -30.625 -9.484 1 98.19 126 LEU B CA 1
ATOM 4590 C C . LEU B 1 126 ? 20.469 -31.672 -9.891 1 98.19 126 LEU B C 1
ATOM 4592 O O . LEU B 1 126 ? 19.484 -31.891 -9.18 1 98.19 126 LEU B O 1
ATOM 4596 N N . ASP B 1 127 ? 20.703 -32.25 -11.039 1 97.69 127 ASP B N 1
ATOM 4597 C CA . ASP B 1 127 ? 19.797 -33.344 -11.398 1 97.69 127 ASP B CA 1
ATOM 4598 C C . ASP B 1 127 ? 20.141 -34.625 -10.609 1 97.69 127 ASP B C 1
ATOM 4600 O O . ASP B 1 127 ? 21.031 -34.625 -9.773 1 97.69 127 ASP B O 1
ATOM 4604 N N . ALA B 1 128 ? 19.375 -35.688 -10.852 1 96.38 128 ALA B N 1
ATOM 4605 C CA . ALA B 1 128 ? 19.5 -36.906 -10.086 1 96.38 128 ALA B CA 1
ATOM 4606 C C . ALA B 1 128 ? 20.859 -37.562 -10.312 1 96.38 128 ALA B C 1
ATOM 4608 O O . ALA B 1 128 ? 21.328 -38.344 -9.492 1 96.38 128 ALA B O 1
ATOM 4609 N N . ASP B 1 129 ? 21.562 -37.156 -11.43 1 95.81 129 ASP B N 1
ATOM 4610 C CA . ASP B 1 129 ? 22.875 -37.719 -11.742 1 95.81 129 ASP B CA 1
ATOM 4611 C C . ASP B 1 129 ? 23.984 -36.844 -11.156 1 95.81 129 ASP B C 1
ATOM 4613 O O . ASP B 1 129 ? 25.172 -37.188 -11.266 1 95.81 129 ASP B O 1
ATOM 4617 N N . GLY B 1 130 ? 23.609 -35.75 -10.555 1 95.56 130 GLY B N 1
ATOM 4618 C CA . GLY B 1 130 ? 24.578 -34.875 -9.906 1 95.56 130 GLY B CA 1
ATOM 4619 C C . GLY B 1 130 ? 25.094 -33.781 -10.797 1 95.56 130 GLY B C 1
ATOM 4620 O O . GLY B 1 130 ? 26 -33.031 -10.422 1 95.56 130 GLY B O 1
ATOM 4621 N N . ARG B 1 131 ? 24.5 -33.688 -11.914 1 96.19 131 ARG B N 1
ATOM 4622 C CA . ARG B 1 131 ? 24.906 -32.625 -12.828 1 96.19 131 ARG B CA 1
ATOM 4623 C C . ARG B 1 131 ? 24.234 -31.312 -12.461 1 96.19 131 ARG B C 1
ATOM 4625 O O . ARG B 1 131 ? 23.016 -31.25 -12.258 1 96.19 131 ARG B O 1
ATOM 4632 N N . HIS B 1 132 ? 25.078 -30.25 -12.414 1 96.31 132 HIS B N 1
ATOM 4633 C CA . HIS B 1 132 ? 24.562 -28.922 -12.133 1 96.31 132 HIS B CA 1
ATOM 4634 C C . HIS B 1 132 ? 23.859 -28.328 -13.359 1 96.31 132 HIS B C 1
ATOM 4636 O O . HIS B 1 132 ? 24.406 -28.375 -14.469 1 96.31 132 HIS B O 1
ATOM 4642 N N . LEU B 1 133 ? 22.719 -27.828 -13.133 1 96.81 133 LEU B N 1
ATOM 4643 C CA . LEU B 1 133 ? 22.016 -27.109 -14.195 1 96.81 133 LEU B CA 1
ATOM 4644 C C . LEU B 1 133 ? 22.297 -25.609 -14.117 1 96.81 133 LEU B C 1
ATOM 4646 O O . LEU B 1 133 ? 22.078 -24.984 -13.078 1 96.81 133 LEU B O 1
ATOM 4650 N N . SER B 1 134 ? 22.781 -25.031 -15.242 1 94.62 134 SER B N 1
ATOM 4651 C CA . SER B 1 134 ? 23.078 -23.609 -15.312 1 94.62 134 SER B CA 1
ATOM 4652 C C . SER B 1 134 ? 21.953 -22.859 -16.016 1 94.62 134 SER B C 1
ATOM 4654 O O . SER B 1 134 ? 21.109 -23.469 -16.688 1 94.62 134 SER B O 1
ATOM 4656 N N . ARG B 1 135 ? 21.922 -21.5 -15.789 1 92.94 135 ARG B N 1
ATOM 4657 C CA . ARG B 1 135 ? 20.984 -20.641 -16.516 1 92.94 135 ARG B CA 1
ATOM 4658 C C . ARG B 1 135 ? 21.172 -20.781 -18.031 1 92.94 135 ARG B C 1
ATOM 4660 O O . ARG B 1 135 ? 20.203 -20.812 -18.781 1 92.94 135 ARG B O 1
ATOM 4667 N N . LYS B 1 136 ? 22.359 -20.922 -18.406 1 91.62 136 LYS B N 1
ATOM 4668 C CA . LYS B 1 136 ? 22.703 -21.078 -19.812 1 91.62 136 LYS B CA 1
ATOM 4669 C C . LYS B 1 136 ? 22.078 -22.344 -20.391 1 91.62 136 LYS B C 1
ATOM 4671 O O . LYS B 1 136 ? 21.625 -22.344 -21.547 1 91.62 136 LYS B O 1
ATOM 4676 N N . ASP B 1 137 ? 22.062 -23.359 -19.656 1 92.25 137 ASP B N 1
ATOM 4677 C CA . ASP B 1 137 ? 21.469 -24.625 -20.094 1 92.25 137 ASP B CA 1
ATOM 4678 C C . ASP B 1 137 ? 20 -24.453 -20.453 1 92.25 137 ASP B C 1
ATOM 4680 O O . ASP B 1 137 ? 19.469 -25.203 -21.266 1 92.25 137 ASP B O 1
ATOM 4684 N N . LEU B 1 138 ? 19.344 -23.531 -19.891 1 91.25 138 LEU B N 1
ATOM 4685 C CA . LEU B 1 138 ? 17.906 -23.344 -20.109 1 91.25 138 LEU B CA 1
ATOM 4686 C C . LEU B 1 138 ? 17.641 -22.125 -21 1 91.25 138 LEU B C 1
ATOM 4688 O O . LEU B 1 138 ? 16.5 -21.688 -21.141 1 91.25 138 LEU B O 1
ATOM 4692 N N . GLY B 1 139 ? 18.719 -21.516 -21.484 1 89.5 139 GLY B N 1
ATOM 4693 C CA . GLY B 1 139 ? 18.578 -20.344 -22.328 1 89.5 139 GLY B CA 1
ATOM 4694 C C . GLY B 1 139 ? 18.156 -19.109 -21.562 1 89.5 139 GLY B C 1
ATOM 4695 O O . GLY B 1 139 ? 17.531 -18.203 -22.141 1 89.5 139 GLY B O 1
ATOM 4696 N N . LEU B 1 140 ? 18.422 -19.016 -20.312 1 88.56 140 LEU B N 1
ATOM 4697 C CA . LEU B 1 140 ? 18.062 -17.875 -19.484 1 88.56 140 LEU B CA 1
ATOM 4698 C C . LEU B 1 140 ? 19.234 -16.906 -19.359 1 88.56 140 LEU B C 1
ATOM 4700 O O . LEU B 1 140 ? 20.391 -17.312 -19.406 1 88.56 140 LEU B O 1
ATOM 4704 N N . PRO B 1 141 ? 18.953 -15.641 -19.219 1 86.12 141 PRO B N 1
ATOM 4705 C CA . PRO B 1 141 ? 20.031 -14.664 -19.062 1 86.12 141 PRO B CA 1
ATOM 4706 C C . PRO B 1 141 ? 20.812 -14.852 -17.766 1 86.12 141 PRO B C 1
ATOM 4708 O O . PRO B 1 141 ? 20.266 -15.344 -16.781 1 86.12 141 PRO B O 1
ATOM 4711 N N . PRO B 1 142 ? 22.094 -14.414 -17.797 1 90.62 142 PRO B N 1
ATOM 4712 C CA . PRO B 1 142 ? 22.906 -14.539 -16.578 1 90.62 142 PRO B CA 1
ATOM 4713 C C . PRO B 1 142 ? 22.438 -13.609 -15.461 1 90.62 142 PRO B C 1
ATOM 4715 O O . PRO B 1 142 ? 21.672 -12.672 -15.711 1 90.62 142 PRO B O 1
ATOM 4718 N N . ARG B 1 143 ? 22.875 -13.914 -14.266 1 91 143 ARG B N 1
ATOM 4719 C CA . ARG B 1 143 ? 22.594 -13.047 -13.125 1 91 143 ARG B CA 1
ATOM 4720 C C . ARG B 1 143 ? 23.188 -11.664 -13.328 1 91 143 ARG B C 1
ATOM 4722 O O . ARG B 1 143 ? 24.297 -11.531 -13.844 1 91 143 ARG B O 1
ATOM 4729 N N . ARG B 1 144 ? 22.453 -10.734 -12.891 1 88.75 144 ARG B N 1
ATOM 4730 C CA . ARG B 1 144 ? 22.938 -9.359 -13.008 1 88.75 144 ARG B CA 1
ATOM 4731 C C . ARG B 1 144 ? 23.641 -8.906 -11.734 1 88.75 144 ARG B C 1
ATOM 4733 O O . ARG B 1 144 ? 23.297 -9.352 -10.641 1 88.75 144 ARG B O 1
ATOM 4740 N N . CYS B 1 145 ? 24.578 -7.984 -11.945 1 91.88 145 CYS B N 1
ATOM 4741 C CA . CYS B 1 145 ? 25.297 -7.387 -10.82 1 91.88 145 CYS B CA 1
ATOM 4742 C C . CYS B 1 145 ? 24.344 -6.641 -9.898 1 91.88 145 CYS B C 1
ATOM 4744 O O . CYS B 1 145 ? 23.375 -6.027 -10.352 1 91.88 145 CYS B O 1
ATOM 4746 N N . LEU B 1 146 ? 24.594 -6.664 -8.586 1 89 146 LEU B N 1
ATOM 4747 C CA . LEU B 1 146 ? 23.734 -6.023 -7.59 1 89 146 LEU B CA 1
ATOM 4748 C C . LEU B 1 146 ? 23.766 -4.508 -7.742 1 89 146 LEU B C 1
ATOM 4750 O O . LEU B 1 146 ? 22.844 -3.812 -7.309 1 89 146 LEU B O 1
ATOM 4754 N N . LEU B 1 147 ? 24.906 -4.02 -8.328 1 86.81 147 LEU B N 1
ATOM 4755 C CA . LEU B 1 147 ? 25.141 -2.58 -8.32 1 86.81 147 LEU B CA 1
ATOM 4756 C C . LEU B 1 147 ? 24.938 -1.986 -9.711 1 86.81 147 LEU B C 1
ATOM 4758 O O . LEU B 1 147 ? 24.656 -0.793 -9.844 1 86.81 147 LEU B O 1
ATOM 4762 N N . CYS B 1 148 ? 25.156 -2.812 -10.68 1 84.12 148 CYS B N 1
ATOM 4763 C CA . CYS B 1 148 ? 25.031 -2.283 -12.031 1 84.12 148 CYS B CA 1
ATOM 4764 C C . CYS B 1 148 ? 24.25 -3.236 -12.922 1 84.12 148 CYS B C 1
ATOM 4766 O O . CYS B 1 148 ? 23.672 -4.211 -12.438 1 84.12 148 CYS B O 1
ATOM 4768 N N . ASP B 1 149 ? 24.141 -3.029 -14.258 1 79.44 149 ASP B N 1
ATOM 4769 C CA . ASP B 1 149 ? 23.297 -3.797 -15.164 1 79.44 149 ASP B CA 1
ATOM 4770 C C . ASP B 1 149 ? 24.094 -4.863 -15.898 1 79.44 149 ASP B C 1
ATOM 4772 O O . ASP B 1 149 ? 23.547 -5.629 -16.688 1 79.44 149 ASP B O 1
ATOM 4776 N N . ALA B 1 150 ? 25.359 -4.969 -15.508 1 86 150 ALA B N 1
ATOM 4777 C CA . ALA B 1 150 ? 26.219 -5.949 -16.172 1 86 150 ALA B CA 1
ATOM 4778 C C . ALA B 1 150 ? 26.078 -7.324 -15.531 1 86 150 ALA B C 1
ATOM 4780 O O . ALA B 1 150 ? 25.375 -7.484 -14.531 1 86 150 ALA B O 1
ATOM 4781 N N . ALA B 1 151 ? 26.688 -8.281 -16.234 1 89.06 151 ALA B N 1
ATOM 4782 C CA . ALA B 1 151 ? 26.672 -9.641 -15.695 1 89.06 151 ALA B CA 1
ATOM 4783 C C . ALA B 1 151 ? 27.438 -9.719 -14.375 1 89.06 151 ALA B C 1
ATOM 4785 O O . ALA B 1 151 ? 28.547 -9.211 -14.273 1 89.06 151 ALA B O 1
ATOM 4786 N N . ALA B 1 152 ? 26.891 -10.344 -13.383 1 90 152 ALA B N 1
ATOM 4787 C CA . ALA B 1 152 ? 27.469 -10.406 -12.047 1 90 152 ALA B CA 1
ATOM 4788 C C . ALA B 1 152 ? 28.844 -11.062 -12.07 1 90 152 ALA B C 1
ATOM 4790 O O . ALA B 1 152 ? 29.781 -10.586 -11.414 1 90 152 ALA B O 1
ATOM 4791 N N . ALA B 1 153 ? 29 -12.156 -12.828 1 87.88 153 ALA B N 1
ATOM 4792 C CA . ALA B 1 153 ? 30.266 -12.883 -12.898 1 87.88 153 ALA B CA 1
ATOM 4793 C C . ALA B 1 153 ? 31.375 -12 -13.438 1 87.88 153 ALA B C 1
ATOM 4795 O O . ALA B 1 153 ? 32.5 -12.055 -12.953 1 87.88 153 ALA B O 1
ATOM 4796 N N . GLY B 1 154 ? 31.047 -11.227 -14.383 1 87.62 154 GLY B N 1
ATOM 4797 C CA . GLY B 1 154 ? 32.031 -10.312 -14.953 1 87.62 154 GLY B CA 1
ATOM 4798 C C . GLY B 1 154 ? 32.469 -9.25 -13.969 1 87.62 154 GLY B C 1
ATOM 4799 O O . GLY B 1 154 ? 33.688 -9 -13.828 1 87.62 154 GLY B O 1
ATOM 4800 N N . CYS B 1 155 ? 31.562 -8.672 -13.273 1 88.88 155 CYS B N 1
ATOM 4801 C CA . CYS B 1 155 ? 31.875 -7.652 -12.281 1 88.88 155 CYS B CA 1
ATOM 4802 C C . CYS B 1 155 ? 32.688 -8.234 -11.133 1 88.88 155 CYS B C 1
ATOM 4804 O O . CYS B 1 155 ? 33.625 -7.594 -10.648 1 88.88 155 CYS B O 1
ATOM 4806 N N . ALA B 1 156 ? 32.375 -9.438 -10.75 1 86.75 156 ALA B N 1
ATOM 4807 C CA . ALA B 1 156 ? 33.094 -10.086 -9.664 1 86.75 156 ALA B CA 1
ATOM 4808 C C . ALA B 1 156 ? 34.531 -10.391 -10.07 1 86.75 156 ALA B C 1
ATOM 4810 O O . ALA B 1 156 ? 35.469 -10.148 -9.305 1 86.75 156 ALA B O 1
ATOM 4811 N N . ARG B 1 157 ? 34.719 -10.812 -11.258 1 86.62 157 ARG B N 1
ATOM 4812 C CA . ARG B 1 157 ? 36.031 -11.18 -11.766 1 86.62 157 ARG B CA 1
ATOM 4813 C C . ARG B 1 157 ? 36.938 -9.953 -11.938 1 86.62 157 ARG B C 1
ATOM 4815 O O . ARG B 1 157 ? 38.125 -9.992 -11.602 1 86.62 157 ARG B O 1
ATOM 4822 N N . SER B 1 158 ? 36.312 -8.922 -12.383 1 90.38 158 SER B N 1
ATOM 4823 C CA . SER B 1 158 ? 37.094 -7.711 -12.672 1 90.38 158 SER B CA 1
ATOM 4824 C C . SER B 1 158 ? 37.156 -6.805 -11.445 1 90.38 158 SER B C 1
ATOM 4826 O O . SER B 1 158 ? 37.844 -5.777 -11.469 1 90.38 158 SER B O 1
ATOM 4828 N N . ARG B 1 159 ? 36.469 -7.227 -10.391 1 88.12 159 ARG B N 1
ATOM 4829 C CA . ARG B 1 159 ? 36.344 -6.359 -9.227 1 88.12 159 ARG B CA 1
ATOM 4830 C C . ARG B 1 159 ? 35.969 -4.941 -9.633 1 88.12 159 ARG B C 1
ATOM 4832 O O . ARG B 1 159 ? 36.625 -3.975 -9.242 1 88.12 159 ARG B O 1
ATOM 4839 N N . ALA B 1 160 ? 35 -4.902 -10.422 1 88.31 160 ALA B N 1
ATOM 4840 C CA . ALA B 1 160 ? 34.562 -3.645 -11.016 1 88.31 160 ALA B CA 1
ATOM 4841 C C . ALA B 1 160 ? 34.062 -2.68 -9.938 1 88.31 160 ALA B C 1
ATOM 4843 O O . ALA B 1 160 ? 34.031 -1.465 -10.156 1 88.31 160 ALA B O 1
ATOM 4844 N N . HIS B 1 161 ? 33.656 -3.209 -8.75 1 89.56 161 HIS B N 1
ATOM 4845 C CA . HIS B 1 161 ? 33.125 -2.404 -7.664 1 89.56 161 HIS B CA 1
ATOM 4846 C C . HIS B 1 161 ? 33.875 -2.639 -6.367 1 89.56 161 HIS B C 1
ATOM 4848 O O . HIS B 1 161 ? 34.344 -3.75 -6.109 1 89.56 161 HIS B O 1
ATOM 4854 N N . ALA B 1 162 ? 33.938 -1.576 -5.594 1 88.81 162 ALA B N 1
ATOM 4855 C CA . ALA B 1 162 ? 34.625 -1.712 -4.297 1 88.81 162 ALA B CA 1
ATOM 4856 C C . ALA B 1 162 ? 33.844 -2.68 -3.395 1 88.81 162 ALA B C 1
ATOM 4858 O O . ALA B 1 162 ? 32.625 -2.68 -3.373 1 88.81 162 ALA B O 1
ATOM 4859 N N . LEU B 1 163 ? 34.656 -3.535 -2.711 1 89.88 163 LEU B N 1
ATOM 4860 C CA . LEU B 1 163 ? 34.062 -4.539 -1.836 1 89.88 163 LEU B CA 1
ATOM 4861 C C . LEU B 1 163 ? 33.125 -3.887 -0.817 1 89.88 163 LEU B C 1
ATOM 4863 O O . LEU B 1 163 ? 32.031 -4.41 -0.532 1 89.88 163 LEU B O 1
ATOM 4867 N N . GLU B 1 164 ? 33.531 -2.754 -0.308 1 87.94 164 GLU B N 1
ATOM 4868 C CA . GLU B 1 164 ? 32.75 -2.064 0.705 1 87.94 164 GLU B CA 1
ATOM 4869 C C . GLU B 1 164 ? 31.422 -1.585 0.132 1 87.94 164 GLU B C 1
ATOM 4871 O O . GLU B 1 164 ? 30.406 -1.597 0.824 1 87.94 164 GLU B O 1
ATOM 4876 N N . GLU B 1 165 ? 31.453 -1.227 -1.09 1 87.81 165 GLU B N 1
ATOM 4877 C CA . GLU B 1 165 ? 30.219 -0.791 -1.744 1 87.81 165 GLU B CA 1
ATOM 4878 C C . GLU B 1 165 ? 29.234 -1.948 -1.897 1 87.81 165 GLU B C 1
ATOM 4880 O O . GLU B 1 165 ? 28.047 -1.798 -1.621 1 87.81 165 GLU B O 1
ATOM 4885 N N . VAL B 1 166 ? 29.734 -3.074 -2.307 1 91.81 166 VAL B N 1
ATOM 4886 C CA . VAL B 1 166 ? 28.906 -4.258 -2.492 1 91.81 166 VAL B CA 1
ATOM 4887 C C . VAL B 1 166 ? 28.328 -4.699 -1.149 1 91.81 166 VAL B C 1
ATOM 4889 O O . VAL B 1 166 ? 27.141 -5.043 -1.06 1 91.81 166 VAL B O 1
ATOM 4892 N N . ARG B 1 167 ? 29.156 -4.633 -0.162 1 91.88 167 ARG B N 1
ATOM 4893 C CA . ARG B 1 167 ? 28.734 -5.035 1.175 1 91.88 167 ARG B CA 1
ATOM 4894 C C . ARG B 1 167 ? 27.625 -4.125 1.692 1 91.88 167 ARG B C 1
ATOM 4896 O O . ARG B 1 167 ? 26.625 -4.602 2.229 1 91.88 167 ARG B O 1
ATOM 4903 N N . ARG B 1 168 ? 27.812 -2.854 1.58 1 88.94 168 ARG B N 1
ATOM 4904 C CA . ARG B 1 168 ? 26.812 -1.89 2.029 1 88.94 168 ARG B CA 1
ATOM 4905 C C . ARG B 1 168 ? 25.484 -2.107 1.319 1 88.94 168 ARG B C 1
ATOM 4907 O O . ARG B 1 168 ? 24.422 -2.051 1.946 1 88.94 168 ARG B O 1
ATOM 4914 N N . HIS B 1 169 ? 25.578 -2.375 0.011 1 91.44 169 HIS B N 1
ATOM 4915 C CA . HIS B 1 169 ? 24.359 -2.607 -0.768 1 91.44 169 HIS B CA 1
ATOM 4916 C C . HIS B 1 169 ? 23.672 -3.889 -0.329 1 91.44 169 HIS B C 1
ATOM 4918 O O . HIS B 1 169 ? 22.438 -3.926 -0.219 1 91.44 169 HIS B O 1
ATOM 4924 N N . THR B 1 170 ? 24.406 -4.914 -0.047 1 94.62 170 THR B N 1
ATOM 4925 C CA . THR B 1 170 ? 23.891 -6.199 0.408 1 94.62 170 THR B CA 1
ATOM 4926 C C . THR B 1 170 ? 23.141 -6.039 1.729 1 94.62 170 THR B C 1
ATOM 4928 O O . THR B 1 170 ? 22.016 -6.52 1.875 1 94.62 170 THR B O 1
ATOM 4931 N N . LEU B 1 171 ? 23.781 -5.348 2.66 1 93.88 171 LEU B N 1
ATOM 4932 C CA . LEU B 1 171 ? 23.156 -5.113 3.961 1 93.88 171 LEU B CA 1
ATOM 4933 C C . LEU B 1 171 ? 21.859 -4.324 3.812 1 93.88 171 LEU B C 1
ATOM 4935 O O . LEU B 1 171 ? 20.859 -4.637 4.465 1 93.88 171 LEU B O 1
ATOM 4939 N N . ARG B 1 172 ? 21.875 -3.383 2.902 1 91.94 172 ARG B N 1
ATOM 4940 C CA . ARG B 1 172 ? 20.688 -2.555 2.664 1 91.94 172 ARG B CA 1
ATOM 4941 C C . ARG B 1 172 ? 19.547 -3.383 2.086 1 91.94 172 ARG B C 1
ATOM 4943 O O . ARG B 1 172 ? 18.391 -3.186 2.447 1 91.94 172 ARG B O 1
ATOM 4950 N N . LEU B 1 173 ? 19.859 -4.273 1.188 1 94.69 173 LEU B N 1
ATOM 4951 C CA . LEU B 1 173 ? 18.844 -5.137 0.598 1 94.69 173 LEU B CA 1
ATOM 4952 C C . LEU B 1 173 ? 18.156 -5.977 1.67 1 94.69 173 LEU B C 1
ATOM 4954 O O . LEU B 1 173 ? 16.922 -6.098 1.679 1 94.69 173 LEU B O 1
ATOM 4958 N N . MET B 1 174 ? 18.969 -6.535 2.58 1 96.25 174 MET B N 1
ATOM 4959 C CA . MET B 1 174 ? 18.438 -7.383 3.641 1 96.25 174 MET B CA 1
ATOM 4960 C C . MET B 1 174 ? 17.578 -6.574 4.605 1 96.25 174 MET B C 1
ATOM 4962 O O . MET B 1 174 ? 16.438 -6.941 4.887 1 96.25 174 MET B O 1
ATOM 4966 N N . GLU B 1 175 ? 18.141 -5.473 5.062 1 94.81 175 GLU B N 1
ATOM 4967 C CA . GLU B 1 175 ? 17.438 -4.633 6.027 1 94.81 175 GLU B CA 1
ATOM 4968 C C . GLU B 1 175 ? 16.109 -4.121 5.457 1 94.81 175 GLU B C 1
ATOM 4970 O O . GLU B 1 175 ? 15.078 -4.156 6.133 1 94.81 175 GLU B O 1
ATOM 4975 N N . ARG B 1 176 ? 16.188 -3.652 4.266 1 94.75 176 ARG B N 1
ATOM 4976 C CA . ARG B 1 176 ? 15.008 -3.096 3.602 1 94.75 176 ARG B CA 1
ATOM 4977 C C . ARG B 1 176 ? 13.898 -4.141 3.482 1 94.75 176 ARG B C 1
ATOM 4979 O O . ARG B 1 176 ? 12.727 -3.832 3.688 1 94.75 176 ARG B O 1
ATOM 4986 N N . HIS B 1 177 ? 14.219 -5.332 3.146 1 96.12 177 HIS B N 1
ATOM 4987 C CA . HIS B 1 177 ? 13.234 -6.391 2.975 1 96.12 177 HIS B CA 1
ATOM 4988 C C . HIS B 1 177 ? 12.438 -6.613 4.254 1 96.12 177 HIS B C 1
ATOM 4990 O O . HIS B 1 177 ? 11.203 -6.621 4.23 1 96.12 177 HIS B O 1
ATOM 4996 N N . PHE B 1 178 ? 13.07 -6.766 5.355 1 96 178 PHE B N 1
ATOM 4997 C CA . PHE B 1 178 ? 12.398 -7.09 6.605 1 96 178 PHE B CA 1
ATOM 4998 C C . PHE B 1 178 ? 11.664 -5.875 7.156 1 96 178 PHE B C 1
ATOM 5000 O O . PHE B 1 178 ? 10.586 -6.008 7.746 1 96 178 PHE B O 1
ATOM 5007 N N . GLN B 1 179 ? 12.258 -4.684 6.977 1 96.56 179 GLN B N 1
ATOM 5008 C CA . GLN B 1 179 ? 11.578 -3.463 7.387 1 96.56 179 GLN B CA 1
ATOM 5009 C C . GLN B 1 179 ? 10.305 -3.244 6.574 1 96.56 179 GLN B C 1
ATOM 5011 O O . GLN B 1 179 ? 9.266 -2.885 7.129 1 96.56 179 GLN B O 1
ATOM 5016 N N . GLU B 1 180 ? 10.398 -3.467 5.305 1 96.69 180 GLU B N 1
ATOM 5017 C CA . GLU B 1 180 ? 9.25 -3.275 4.43 1 96.69 180 GLU B CA 1
ATOM 5018 C C . GLU B 1 180 ? 8.148 -4.293 4.734 1 96.69 180 GLU B C 1
ATOM 5020 O O . GLU B 1 180 ? 6.965 -3.971 4.656 1 96.69 180 GLU B O 1
ATOM 5025 N N . GLN B 1 181 ? 8.523 -5.516 5.031 1 96 181 GLN B N 1
ATOM 5026 C CA . GLN B 1 181 ? 7.547 -6.523 5.418 1 96 181 GLN B CA 1
ATOM 5027 C C . GLN B 1 181 ? 6.754 -6.078 6.645 1 96 181 GLN B C 1
ATOM 5029 O O . GLN B 1 181 ? 5.523 -6.184 6.668 1 96 181 GLN B O 1
ATOM 5034 N N . LYS B 1 182 ? 7.477 -5.613 7.684 1 96.81 182 LYS B N 1
ATOM 5035 C CA . LYS B 1 182 ? 6.828 -5.129 8.898 1 96.81 182 LYS B CA 1
ATOM 5036 C C . LYS B 1 182 ? 5.938 -3.928 8.609 1 96.81 182 LYS B C 1
ATOM 5038 O O . LYS B 1 182 ? 4.816 -3.842 9.117 1 96.81 182 LYS B O 1
ATOM 5043 N N . ALA B 1 183 ? 6.449 -3.008 7.781 1 98.31 183 ALA B N 1
ATOM 5044 C CA . ALA B 1 183 ? 5.695 -1.809 7.43 1 98.31 183 ALA B CA 1
ATOM 5045 C C . ALA B 1 183 ? 4.43 -2.164 6.656 1 98.31 183 ALA B C 1
ATOM 5047 O O . ALA B 1 183 ? 3.379 -1.547 6.855 1 98.31 183 ALA B O 1
ATOM 5048 N N . ASP B 1 184 ? 4.531 -3.141 5.746 1 98.12 184 ASP B N 1
ATOM 5049 C CA . ASP B 1 184 ? 3.375 -3.584 4.977 1 98.12 184 ASP B CA 1
ATOM 5050 C C . ASP B 1 184 ? 2.291 -4.152 5.887 1 98.12 184 ASP B C 1
ATOM 5052 O O . ASP B 1 184 ? 1.102 -3.914 5.668 1 98.12 184 ASP B O 1
ATOM 5056 N N . ILE B 1 185 ? 2.701 -4.891 6.871 1 97.44 185 ILE B N 1
ATOM 5057 C CA . ILE B 1 185 ? 1.759 -5.48 7.816 1 97.44 185 ILE B CA 1
ATOM 5058 C C . ILE B 1 185 ? 1.045 -4.375 8.594 1 97.44 185 ILE B C 1
ATOM 5060 O O . ILE B 1 185 ? -0.185 -4.371 8.688 1 97.44 185 ILE B O 1
ATOM 5064 N N . LEU B 1 186 ? 1.792 -3.396 9.133 1 98.5 186 LEU B N 1
ATOM 5065 C CA . LEU B 1 186 ? 1.216 -2.295 9.891 1 98.5 186 LEU B CA 1
ATOM 5066 C C . LEU B 1 186 ? 0.28 -1.463 9.023 1 98.5 186 LEU B C 1
ATOM 5068 O O . LEU B 1 186 ? -0.829 -1.125 9.445 1 98.5 186 LEU B O 1
ATOM 5072 N N . ALA B 1 187 ? 0.731 -1.141 7.809 1 98.81 187 ALA B N 1
ATOM 5073 C CA . ALA B 1 187 ? -0.1 -0.379 6.883 1 98.81 187 ALA B CA 1
ATOM 5074 C C . ALA B 1 187 ? -1.36 -1.155 6.508 1 98.81 187 ALA B C 1
ATOM 5076 O O . ALA B 1 187 ? -2.43 -0.566 6.328 1 98.81 187 ALA B O 1
ATOM 5077 N N . GLY B 1 188 ? -1.211 -2.486 6.375 1 98.75 188 GLY B N 1
ATOM 5078 C CA . GLY B 1 188 ? -2.359 -3.34 6.113 1 98.75 188 GLY B CA 1
ATOM 5079 C C . GLY B 1 188 ? -3.41 -3.277 7.203 1 98.75 188 GLY B C 1
ATOM 5080 O O . GLY B 1 188 ? -4.605 -3.213 6.918 1 98.75 188 GLY B O 1
ATOM 5081 N N . TYR B 1 189 ? -2.977 -3.262 8.453 1 98.62 189 TYR B N 1
ATOM 5082 C CA . TYR B 1 189 ? -3.912 -3.164 9.57 1 98.62 189 TYR B CA 1
ATOM 5083 C C . TYR B 1 189 ? -4.582 -1.794 9.602 1 98.62 189 TYR B C 1
ATOM 5085 O O . TYR B 1 189 ? -5.758 -1.679 9.953 1 98.62 189 TYR B O 1
ATOM 5093 N N . ALA B 1 190 ? -3.805 -0.746 9.281 1 98.88 190 ALA B N 1
ATOM 5094 C CA . ALA B 1 190 ? -4.395 0.588 9.211 1 98.88 190 ALA B CA 1
ATOM 5095 C C . ALA B 1 190 ? -5.484 0.647 8.148 1 98.88 190 ALA B C 1
ATOM 5097 O O . ALA B 1 190 ? -6.59 1.135 8.406 1 98.88 190 ALA B O 1
ATOM 5098 N N . LEU B 1 191 ? -5.184 0.105 6.965 1 98.88 191 LEU B N 1
ATOM 5099 C CA . LEU B 1 191 ? -6.168 0.079 5.891 1 98.88 191 LEU B CA 1
ATOM 5100 C C . LEU B 1 191 ? -7.379 -0.761 6.281 1 98.88 191 LEU B C 1
ATOM 5102 O O . LEU B 1 191 ? -8.523 -0.35 6.062 1 98.88 191 LEU B O 1
ATOM 5106 N N . ARG B 1 192 ? -7.121 -1.906 6.867 1 98.88 192 ARG B N 1
ATOM 5107 C CA . ARG B 1 192 ? -8.203 -2.777 7.312 1 98.88 192 ARG B CA 1
ATOM 5108 C C . ARG B 1 192 ? -9.125 -2.055 8.289 1 98.88 192 ARG B C 1
ATOM 5110 O O . ARG B 1 192 ? -10.344 -2.223 8.242 1 98.88 192 ARG B O 1
ATOM 5117 N N . SER B 1 193 ? -8.523 -1.306 9.164 1 98.88 193 SER B N 1
ATOM 5118 C CA . SER B 1 193 ? -9.297 -0.591 10.172 1 98.88 193 SER B CA 1
ATOM 5119 C C . SER B 1 193 ? -10.219 0.441 9.531 1 98.88 193 SER B C 1
ATOM 5121 O O . SER B 1 193 ? -11.352 0.634 9.977 1 98.88 193 SER B O 1
ATOM 5123 N N . LEU B 1 194 ? -9.742 1.17 8.484 1 98.88 194 LEU B N 1
ATOM 5124 C CA . LEU B 1 194 ? -10.578 2.111 7.75 1 98.88 194 LEU B CA 1
ATOM 5125 C C . LEU B 1 194 ? -11.758 1.396 7.098 1 98.88 194 LEU B C 1
ATOM 5127 O O . LEU B 1 194 ? -12.898 1.865 7.172 1 98.88 194 LEU B O 1
ATOM 5131 N N . LEU B 1 195 ? -11.43 0.251 6.477 1 98.94 195 LEU B N 1
ATOM 5132 C CA . LEU B 1 195 ? -12.438 -0.492 5.73 1 98.94 195 LEU B CA 1
ATOM 5133 C C . LEU B 1 195 ? -13.477 -1.094 6.672 1 98.94 195 LEU B C 1
ATOM 5135 O O . LEU B 1 195 ? -14.672 -1.073 6.379 1 98.94 195 LEU B O 1
ATOM 5139 N N . TYR B 1 196 ? -13.023 -1.607 7.805 1 98.88 196 TYR B N 1
ATOM 5140 C CA . TYR B 1 196 ? -13.938 -2.125 8.812 1 98.88 196 TYR B CA 1
ATOM 5141 C C . TYR B 1 196 ? -14.844 -1.019 9.344 1 98.88 196 TYR B C 1
ATOM 5143 O O . TYR B 1 196 ? -16.062 -1.2 9.461 1 98.88 196 TYR B O 1
ATOM 5151 N N . GLU B 1 197 ? -14.203 0.087 9.656 1 98.81 197 GLU B N 1
ATOM 5152 C CA . GLU B 1 197 ? -14.953 1.204 10.227 1 98.81 197 GLU B CA 1
ATOM 5153 C C . GLU B 1 197 ? -16.094 1.622 9.32 1 98.81 197 GLU B C 1
ATOM 5155 O O . GLU B 1 197 ? -17.25 1.744 9.773 1 98.81 197 GLU B O 1
ATOM 5160 N N . VAL B 1 198 ? -15.883 1.794 7.996 1 98.75 198 VAL B N 1
ATOM 5161 C CA . VAL B 1 198 ? -16.922 2.324 7.109 1 98.75 198 VAL B CA 1
ATOM 5162 C C . VAL B 1 198 ? -17.938 1.231 6.789 1 98.75 198 VAL B C 1
ATOM 5164 O O . VAL B 1 198 ? -19.094 1.523 6.48 1 98.75 198 VAL B O 1
ATOM 5167 N N . CYS B 1 199 ? -17.594 -0.059 6.996 1 98.69 199 CYS B N 1
ATOM 5168 C CA . CYS B 1 199 ? -18.484 -1.154 6.609 1 98.69 199 CYS B CA 1
ATOM 5169 C C . CYS B 1 199 ? -19.391 -1.554 7.766 1 98.69 199 CYS B C 1
ATOM 5171 O O . CYS B 1 199 ? -20.391 -2.248 7.562 1 98.69 199 CYS B O 1
ATOM 5173 N N . VAL B 1 200 ? -19.062 -1.161 9.008 1 98.69 200 VAL B N 1
ATOM 5174 C CA . VAL B 1 200 ? -19.922 -1.453 10.141 1 98.69 200 VAL B CA 1
ATOM 5175 C C . VAL B 1 200 ? -21.312 -0.843 9.906 1 98.69 200 VAL B C 1
ATOM 5177 O O . VAL B 1 200 ? -21.422 0.336 9.562 1 98.69 200 VAL B O 1
ATOM 5180 N N . THR B 1 201 ? -22.312 -1.61 10.07 1 98.06 201 THR B N 1
ATOM 5181 C CA . THR B 1 201 ? -23.688 -1.182 9.844 1 98.06 201 THR B CA 1
ATOM 5182 C C . THR B 1 201 ? -24.625 -1.79 10.883 1 98.06 201 THR B C 1
ATOM 5184 O O . THR B 1 201 ? -24.609 -3.002 11.109 1 98.06 201 THR B O 1
ATOM 5187 N N . PRO B 1 202 ? -25.516 -0.994 11.578 1 97.56 202 PRO B N 1
ATOM 5188 C CA . PRO B 1 202 ? -25.688 0.443 11.344 1 97.56 202 PRO B CA 1
ATOM 5189 C C . PRO B 1 202 ? -24.641 1.28 12.086 1 97.56 202 PRO B C 1
ATOM 5191 O O . PRO B 1 202 ? -24.125 0.852 13.117 1 97.56 202 PRO B O 1
ATOM 5194 N N . LYS B 1 203 ? -24.281 2.34 11.547 1 97.56 203 LYS B N 1
ATOM 5195 C CA . LYS B 1 203 ? -23.453 3.357 12.18 1 97.56 203 LYS B CA 1
ATOM 5196 C C . LYS B 1 203 ? -24.203 4.684 12.305 1 97.56 203 LYS B C 1
ATOM 5198 O O . LYS B 1 203 ? -24.078 5.551 11.438 1 97.56 203 LYS B O 1
ATOM 5203 N N . PRO B 1 204 ? -24.859 4.855 13.367 1 97.88 204 PRO B N 1
ATOM 5204 C CA . PRO B 1 204 ? -25.766 5.996 13.516 1 97.88 204 PRO B CA 1
ATOM 5205 C C . PRO B 1 204 ? -25.109 7.324 13.156 1 97.88 204 PRO B C 1
ATOM 5207 O O . PRO B 1 204 ? -24.078 7.691 13.742 1 97.88 204 PRO B O 1
ATOM 5210 N N . GLY B 1 205 ? -25.734 8.047 12.258 1 98.12 205 GLY B N 1
ATOM 5211 C CA . GLY B 1 205 ? -25.328 9.391 11.852 1 98.12 205 GLY B CA 1
ATOM 5212 C C . GLY B 1 205 ? -24.188 9.398 10.852 1 98.12 205 GLY B C 1
ATOM 5213 O O . GLY B 1 205 ? -23.812 10.453 10.344 1 98.12 205 GLY B O 1
ATOM 5214 N N . LEU B 1 206 ? -23.625 8.258 10.523 1 98.5 206 LEU B N 1
ATOM 5215 C CA . LEU B 1 206 ? -22.422 8.172 9.727 1 98.5 206 LEU B CA 1
ATOM 5216 C C . LEU B 1 206 ? -22.656 7.348 8.461 1 98.5 206 LEU B C 1
ATOM 5218 O O . LEU B 1 206 ? -23.625 6.602 8.375 1 98.5 206 LEU B O 1
ATOM 5222 N N . VAL B 1 207 ? -21.797 7.52 7.441 1 98.56 207 VAL B N 1
ATOM 5223 C CA . VAL B 1 207 ? -21.812 6.688 6.242 1 98.56 207 VAL B CA 1
ATOM 5224 C C . VAL B 1 207 ? -21.531 5.234 6.621 1 98.56 207 VAL B C 1
ATOM 5226 O O . VAL B 1 207 ? -20.672 4.953 7.453 1 98.56 207 VAL B O 1
ATOM 5229 N N . ASP B 1 208 ? -22.281 4.398 6.133 1 98.25 208 ASP B N 1
ATOM 5230 C CA . ASP B 1 208 ? -22.031 2.965 6.25 1 98.25 208 ASP B CA 1
ATOM 5231 C C . ASP B 1 208 ? -22.406 2.232 4.969 1 98.25 208 ASP B C 1
ATOM 5233 O O . ASP B 1 208 ? -22.344 2.803 3.877 1 98.25 208 ASP B O 1
ATOM 5237 N N . ARG B 1 209 ? -22.766 0.974 4.977 1 98.12 209 ARG B N 1
ATOM 5238 C CA . ARG B 1 209 ? -22.953 0.176 3.773 1 98.12 209 ARG B CA 1
ATOM 5239 C C . ARG B 1 209 ? -24.266 0.528 3.09 1 98.12 209 ARG B C 1
ATOM 5241 O O . ARG B 1 209 ? -24.422 0.318 1.885 1 98.12 209 ARG B O 1
ATOM 5248 N N . VAL B 1 210 ? -25.219 1.103 3.871 1 95.81 210 VAL B N 1
ATOM 5249 C CA . VAL B 1 210 ? -26.547 1.223 3.295 1 95.81 210 VAL B CA 1
ATOM 5250 C C . VAL B 1 210 ? -27.031 2.67 3.391 1 95.81 210 VAL B C 1
ATOM 5252 O O . VAL B 1 210 ? -28.078 3.021 2.85 1 95.81 210 VAL B O 1
ATOM 5255 N N . SER B 1 211 ? -26.25 3.502 4.113 1 95.69 211 SER B N 1
ATOM 5256 C CA . SER B 1 211 ? -26.688 4.871 4.359 1 95.69 211 SER B CA 1
ATOM 5257 C C . SER B 1 211 ? -25.531 5.852 4.266 1 95.69 211 SER B C 1
ATOM 5259 O O . SER B 1 211 ? -24.375 5.488 4.523 1 95.69 211 SER B O 1
ATOM 5261 N N . ASN B 1 212 ? -25.922 7.051 3.885 1 97.56 212 ASN B N 1
ATOM 5262 C CA . ASN B 1 212 ? -24.922 8.117 3.891 1 97.56 212 ASN B CA 1
ATOM 5263 C C . ASN B 1 212 ? -24.953 8.898 5.199 1 97.56 212 ASN B C 1
ATOM 5265 O O . ASN B 1 212 ? -24.266 9.922 5.328 1 97.56 212 ASN B O 1
ATOM 5269 N N . GLY B 1 213 ? -25.766 8.422 6.133 1 96.75 213 GLY B N 1
ATOM 5270 C CA . GLY B 1 213 ? -25.922 9.156 7.379 1 96.75 213 GLY B CA 1
ATOM 5271 C C . GLY B 1 213 ? -26.391 10.586 7.172 1 96.75 213 GLY B C 1
ATOM 5272 O O . GLY B 1 213 ? -27.344 10.828 6.434 1 96.75 213 GLY B O 1
ATOM 5273 N N . ALA B 1 214 ? -25.734 11.5 7.855 1 96.62 214 ALA B N 1
ATOM 5274 C CA . ALA B 1 214 ? -26.125 12.906 7.797 1 96.62 214 ALA B CA 1
ATOM 5275 C C . ALA B 1 214 ? -25.453 13.617 6.629 1 96.62 214 ALA B C 1
ATOM 5277 O O . ALA B 1 214 ? -25.578 14.836 6.488 1 96.62 214 ALA B O 1
ATOM 5278 N N . HIS B 1 215 ? -24.75 12.852 5.758 1 95.75 215 HIS B N 1
ATOM 5279 C CA . HIS B 1 215 ? -23.938 13.461 4.711 1 95.75 215 HIS B CA 1
ATOM 5280 C C . HIS B 1 215 ? -24.641 13.383 3.355 1 95.75 215 HIS B C 1
ATOM 5282 O O . HIS B 1 215 ? -25.312 12.391 3.059 1 95.75 215 HIS B O 1
ATOM 5288 N N . ASP B 1 216 ? -24.391 14.438 2.535 1 94.75 216 ASP B N 1
ATOM 5289 C CA . ASP B 1 216 ? -24.922 14.453 1.174 1 94.75 216 ASP B CA 1
ATOM 5290 C C . ASP B 1 216 ? -23.797 14.461 0.149 1 94.75 216 ASP B C 1
ATOM 5292 O O . ASP B 1 216 ? -24.031 14.25 -1.043 1 94.75 216 ASP B O 1
ATOM 5296 N N . ASP B 1 217 ? -22.609 14.594 0.637 1 95.69 217 ASP B N 1
ATOM 5297 C CA . ASP B 1 217 ? -21.484 14.789 -0.286 1 95.69 217 ASP B CA 1
ATOM 5298 C C . ASP B 1 217 ? -20.594 13.555 -0.318 1 95.69 217 ASP B C 1
ATOM 5300 O O . ASP B 1 217 ? -19.562 13.547 -0.999 1 95.69 217 ASP B O 1
ATOM 5304 N N . MET B 1 218 ? -20.922 12.562 0.434 1 97.38 218 MET B N 1
ATOM 5305 C CA . MET B 1 218 ? -20.094 11.359 0.458 1 97.38 218 MET B CA 1
ATOM 5306 C C . MET B 1 218 ? -20.938 10.109 0.645 1 97.38 218 MET B C 1
ATOM 5308 O O . MET B 1 218 ? -22.031 10.172 1.221 1 97.38 218 MET B O 1
ATOM 5312 N N . ASP B 1 219 ? -20.469 9.055 0.153 1 98.19 219 ASP B N 1
ATOM 5313 C CA . ASP B 1 219 ? -21.062 7.727 0.292 1 98.19 219 ASP B CA 1
ATOM 5314 C C . ASP B 1 219 ? -19.984 6.66 0.449 1 98.19 219 ASP B C 1
ATOM 5316 O O . ASP B 1 219 ? -18.812 6.98 0.674 1 98.19 219 ASP B O 1
ATOM 5320 N N . ILE B 1 220 ? -20.359 5.391 0.458 1 98.56 220 ILE B N 1
ATOM 5321 C CA . ILE B 1 220 ? -19.422 4.305 0.728 1 98.56 220 ILE B CA 1
ATOM 5322 C C . ILE B 1 220 ? -18.328 4.293 -0.337 1 98.56 220 ILE B C 1
ATOM 5324 O O . ILE B 1 220 ? -17.172 4.008 -0.038 1 98.56 220 ILE B O 1
ATOM 5328 N N . PHE B 1 221 ? -18.594 4.605 -1.601 1 98.69 221 PHE B N 1
ATOM 5329 C CA . PHE B 1 221 ? -17.594 4.598 -2.67 1 98.69 221 PHE B CA 1
ATOM 5330 C C . PHE B 1 221 ? -16.594 5.727 -2.479 1 98.69 221 PHE B C 1
ATOM 5332 O O . PHE B 1 221 ? -15.414 5.578 -2.818 1 98.69 221 PHE B O 1
ATOM 5339 N N . THR B 1 222 ? -17.062 6.906 -1.918 1 98.69 222 THR B N 1
ATOM 5340 C CA . THR B 1 222 ? -16.125 7.98 -1.577 1 98.69 222 THR B CA 1
ATOM 5341 C C . THR B 1 222 ? -15.086 7.496 -0.577 1 98.69 222 THR B C 1
ATOM 5343 O O . THR B 1 222 ? -13.906 7.824 -0.697 1 98.69 222 THR B O 1
ATOM 5346 N N . PHE B 1 223 ? -15.539 6.711 0.398 1 98.75 223 PHE B N 1
ATOM 5347 C CA . PHE B 1 223 ? -14.625 6.16 1.391 1 98.75 223 PHE B CA 1
ATOM 5348 C C . PHE B 1 223 ? -13.68 5.148 0.753 1 98.75 223 PHE B C 1
ATOM 5350 O O . PHE B 1 223 ? -12.516 5.039 1.15 1 98.75 223 PHE B O 1
ATOM 5357 N N . MET B 1 224 ? -14.195 4.367 -0.253 1 98.88 224 MET B N 1
ATOM 5358 C CA . MET B 1 224 ? -13.328 3.43 -0.967 1 98.88 224 MET B CA 1
ATOM 5359 C C . MET B 1 224 ? -12.281 4.172 -1.788 1 98.88 224 MET B C 1
ATOM 5361 O O . MET B 1 224 ? -11.125 3.76 -1.839 1 98.88 224 MET B O 1
ATOM 5365 N N . ASP B 1 225 ? -12.688 5.309 -2.426 1 98.62 225 ASP B N 1
ATOM 5366 C CA . ASP B 1 225 ? -11.742 6.156 -3.143 1 98.62 225 ASP B CA 1
ATOM 5367 C C . ASP B 1 225 ? -10.617 6.617 -2.223 1 98.62 225 ASP B C 1
ATOM 5369 O O . ASP B 1 225 ? -9.438 6.496 -2.568 1 98.62 225 ASP B O 1
ATOM 5373 N N . SER B 1 226 ? -11.016 7.121 -1.091 1 98.69 226 SER B N 1
ATOM 5374 C CA . SER B 1 226 ? -10.055 7.617 -0.108 1 98.69 226 SER B CA 1
ATOM 5375 C C . SER B 1 226 ? -9.141 6.5 0.383 1 98.69 226 SER B C 1
ATOM 5377 O O . SER B 1 226 ? -7.918 6.66 0.405 1 98.69 226 SER B O 1
ATOM 5379 N N . SER B 1 227 ? -9.711 5.352 0.755 1 98.81 227 SER B N 1
ATOM 5380 C CA . SER B 1 227 ? -8.953 4.227 1.299 1 98.81 227 SER B CA 1
ATOM 5381 C C . SER B 1 227 ? -7.93 3.713 0.294 1 98.81 227 SER B C 1
ATOM 5383 O O . SER B 1 227 ? -6.836 3.293 0.676 1 98.81 227 SER B O 1
ATOM 5385 N N . SER B 1 228 ? -8.227 3.746 -0.973 1 98.62 228 SER B N 1
ATOM 5386 C CA . SER B 1 228 ? -7.402 3.156 -2.023 1 98.62 228 SER B CA 1
ATOM 5387 C C . SER B 1 228 ? -6.102 3.93 -2.205 1 98.62 228 SER B C 1
ATOM 5389 O O . SER B 1 228 ? -5.168 3.439 -2.84 1 98.62 228 SER B O 1
ATOM 5391 N N . VAL B 1 229 ? -5.98 5.148 -1.614 1 98.56 229 VAL B N 1
ATOM 5392 C CA . VAL B 1 229 ? -4.801 5.965 -1.895 1 98.56 229 VAL B CA 1
ATOM 5393 C C . VAL B 1 229 ? -4 6.172 -0.611 1 98.56 229 VAL B C 1
ATOM 5395 O O . VAL B 1 229 ? -2.969 6.848 -0.619 1 98.56 229 VAL B O 1
ATOM 5398 N N . LEU B 1 230 ? -4.402 5.543 0.499 1 98.81 230 LEU B N 1
ATOM 5399 C CA . LEU B 1 230 ? -3.818 5.934 1.777 1 98.81 230 LEU B CA 1
ATOM 5400 C C . LEU B 1 230 ? -2.803 4.898 2.25 1 98.81 230 LEU B C 1
ATOM 5402 O O . LEU B 1 230 ? -2.027 5.16 3.174 1 98.81 230 LEU B O 1
ATOM 5406 N N . PHE B 1 231 ? -2.732 3.699 1.604 1 98.81 231 PHE B N 1
ATOM 5407 C CA . PHE B 1 231 ? -1.805 2.652 2.016 1 98.81 231 PHE B CA 1
ATOM 5408 C C . PHE B 1 231 ? -0.367 3.158 1.978 1 98.81 231 PHE B C 1
ATOM 5410 O O . PHE B 1 231 ? 0.387 2.973 2.934 1 98.81 231 PHE B O 1
ATOM 5417 N N . PRO B 1 232 ? 0.088 3.877 0.885 1 98.62 232 PRO B N 1
ATOM 5418 C CA . PRO B 1 232 ? 1.479 4.336 0.838 1 98.62 232 PRO B CA 1
ATOM 5419 C C . PRO B 1 232 ? 1.847 5.227 2.021 1 98.62 232 PRO B C 1
ATOM 5421 O O . PRO B 1 232 ? 2.975 5.168 2.516 1 98.62 232 PRO B O 1
ATOM 5424 N N . TYR B 1 233 ? 0.889 6.047 2.438 1 98.56 233 TYR B N 1
ATOM 5425 C CA . TYR B 1 233 ? 1.145 6.953 3.555 1 98.56 233 TYR B CA 1
ATOM 5426 C C . TYR B 1 233 ? 1.354 6.176 4.848 1 98.56 233 TYR B C 1
ATOM 5428 O O . TYR B 1 233 ? 2.32 6.414 5.574 1 98.56 233 TYR B O 1
ATOM 5436 N N . PHE B 1 234 ? 0.479 5.211 5.164 1 98.88 234 PHE B N 1
ATOM 5437 C CA . PHE B 1 234 ? 0.608 4.422 6.383 1 98.88 234 PHE B CA 1
ATOM 5438 C C . PHE B 1 234 ? 1.908 3.627 6.379 1 98.88 234 PHE B C 1
ATOM 5440 O O . PHE B 1 234 ? 2.588 3.529 7.402 1 98.88 234 PHE B O 1
ATOM 5447 N N . ARG B 1 235 ? 2.203 3.074 5.215 1 98.75 235 ARG B N 1
ATOM 5448 C CA . ARG B 1 235 ? 3.453 2.344 5.043 1 98.75 235 ARG B CA 1
ATOM 5449 C C . ARG B 1 235 ? 4.656 3.242 5.32 1 98.75 235 ARG B C 1
ATOM 5451 O O . ARG B 1 235 ? 5.613 2.822 5.969 1 98.75 235 ARG B O 1
ATOM 5458 N N . HIS B 1 236 ? 4.586 4.449 4.816 1 98.38 236 HIS B N 1
ATOM 5459 C CA . HIS B 1 236 ? 5.652 5.418 5.027 1 98.38 236 HIS B CA 1
ATOM 5460 C C . HIS B 1 236 ? 5.82 5.742 6.508 1 98.38 236 HIS B C 1
ATOM 5462 O O . HIS B 1 236 ? 6.941 5.805 7.016 1 98.38 236 HIS B O 1
ATOM 5468 N N . CYS B 1 237 ? 4.734 5.984 7.195 1 98.62 237 CYS B N 1
ATOM 5469 C CA . CYS B 1 237 ? 4.781 6.281 8.625 1 98.62 237 CYS B CA 1
ATOM 5470 C C . CYS B 1 237 ? 5.434 5.145 9.398 1 98.62 237 CYS B C 1
ATOM 5472 O O . CYS B 1 237 ? 6.293 5.379 10.25 1 98.62 237 CYS B O 1
ATOM 5474 N N . ALA B 1 238 ? 5.016 3.914 9.086 1 98.75 238 ALA B N 1
ATOM 5475 C CA . ALA B 1 238 ? 5.59 2.744 9.75 1 98.75 238 ALA B CA 1
ATOM 5476 C C . ALA B 1 238 ? 7.094 2.656 9.5 1 98.75 238 ALA B C 1
ATOM 5478 O O . ALA B 1 238 ? 7.867 2.402 10.422 1 98.75 238 ALA B O 1
ATOM 5479 N N . LEU B 1 239 ? 7.516 2.879 8.258 1 98.12 239 LEU B N 1
ATOM 5480 C CA . LEU B 1 239 ? 8.93 2.805 7.898 1 98.12 239 LEU B CA 1
ATOM 5481 C C . LEU B 1 239 ? 9.734 3.881 8.617 1 98.12 239 LEU B C 1
ATOM 5483 O O . LEU B 1 239 ? 10.852 3.629 9.07 1 98.12 239 LEU B O 1
ATOM 5487 N N . LEU B 1 240 ? 9.148 5.086 8.672 1 97.06 240 LEU B N 1
ATOM 5488 C CA . LEU B 1 240 ? 9.82 6.164 9.391 1 97.06 240 LEU B CA 1
ATOM 5489 C C . LEU B 1 240 ? 10.062 5.781 10.844 1 97.06 240 LEU B C 1
ATOM 5491 O O . LEU B 1 240 ? 11.148 6 11.375 1 97.06 240 LEU B O 1
ATOM 5495 N N . GLY B 1 241 ? 9.016 5.238 11.477 1 97.88 241 GLY B N 1
ATOM 5496 C CA . GLY B 1 241 ? 9.172 4.781 12.852 1 97.88 241 GLY B CA 1
ATOM 5497 C C . GLY B 1 241 ? 10.234 3.711 13.008 1 97.88 241 GLY B C 1
ATOM 5498 O O . GLY B 1 241 ? 11.031 3.754 13.938 1 97.88 241 GLY B O 1
ATOM 5499 N N . LEU B 1 242 ? 10.281 2.77 12.078 1 97.25 242 LEU B N 1
ATOM 5500 C CA . LEU B 1 242 ? 11.219 1.651 12.102 1 97.25 242 LEU B CA 1
ATOM 5501 C C . LEU B 1 242 ? 12.648 2.139 11.906 1 97.25 242 LEU B C 1
ATOM 5503 O O . LEU B 1 242 ? 13.562 1.709 12.625 1 97.25 242 LEU B O 1
ATOM 5507 N N . ARG B 1 243 ? 12.836 3.025 10.961 1 93.81 243 ARG B N 1
ATOM 5508 C CA . ARG B 1 243 ? 14.18 3.428 10.531 1 93.81 243 ARG B CA 1
ATOM 5509 C C . ARG B 1 243 ? 14.742 4.508 11.445 1 93.81 243 ARG B C 1
ATOM 5511 O O . ARG B 1 243 ? 15.945 4.547 11.695 1 93.81 243 ARG B O 1
ATOM 5518 N N . GLU B 1 244 ? 13.836 5.371 11.945 1 93.69 244 GLU B N 1
ATOM 5519 C CA . GLU B 1 244 ? 14.258 6.5 12.766 1 93.69 244 GLU B CA 1
ATOM 5520 C C . GLU B 1 244 ? 13.859 6.301 14.227 1 93.69 244 GLU B C 1
ATOM 5522 O O . GLU B 1 244 ? 13.461 7.25 14.898 1 93.69 244 GLU B O 1
ATOM 5527 N N . HIS B 1 245 ? 13.922 5.059 14.672 1 95.06 245 HIS B N 1
ATOM 5528 C CA . HIS B 1 245 ? 13.469 4.723 16.016 1 95.06 245 HIS B CA 1
ATOM 5529 C C . HIS B 1 245 ? 14.359 5.371 17.078 1 95.06 245 HIS B C 1
ATOM 5531 O O . HIS B 1 245 ? 13.977 5.445 18.25 1 95.06 245 HIS B O 1
ATOM 5537 N N . GLY B 1 246 ? 15.531 5.887 16.734 1 93.44 246 GLY B N 1
ATOM 5538 C CA . GLY B 1 246 ? 16.453 6.527 17.672 1 93.44 246 GLY B CA 1
ATOM 5539 C C . GLY B 1 246 ? 16.156 8 17.875 1 93.44 246 GLY B C 1
ATOM 5540 O O . GLY B 1 246 ? 16.641 8.609 18.828 1 93.44 246 GLY B O 1
ATOM 5541 N N . LEU B 1 247 ? 15.367 8.57 17.062 1 92 247 LEU B N 1
ATOM 5542 C CA . LEU B 1 247 ? 14.992 9.977 17.203 1 92 247 LEU B CA 1
ATOM 5543 C C . LEU B 1 247 ? 14.148 10.195 18.453 1 92 247 LEU B C 1
ATOM 5545 O O . LEU B 1 247 ? 13.438 9.289 18.891 1 92 247 LEU B O 1
ATOM 5549 N N . ALA B 1 248 ? 14.266 11.43 18.922 1 94.31 248 ALA B N 1
ATOM 5550 C CA . ALA B 1 248 ? 13.297 11.812 19.953 1 94.31 248 ALA B CA 1
ATOM 5551 C C . ALA B 1 248 ? 11.867 11.68 19.438 1 94.31 248 ALA B C 1
ATOM 5553 O O . ALA B 1 248 ? 11.594 11.953 18.266 1 94.31 248 ALA B O 1
ATOM 5554 N N . PRO B 1 249 ? 10.969 11.211 20.297 1 95.81 249 PRO B N 1
ATOM 5555 C CA . PRO B 1 249 ? 9.594 10.977 19.844 1 95.81 249 PRO B CA 1
ATOM 5556 C C . PRO B 1 249 ? 8.984 12.203 19.156 1 95.81 249 PRO B C 1
ATOM 5558 O O . PRO B 1 249 ? 8.305 12.07 18.141 1 95.81 249 PRO B O 1
ATOM 5561 N N . ASP B 1 250 ? 9.18 13.367 19.703 1 92.12 250 ASP B N 1
ATOM 5562 C CA . ASP B 1 250 ? 8.602 14.578 19.125 1 92.12 250 ASP B CA 1
ATOM 5563 C C . ASP B 1 250 ? 9.211 14.875 17.766 1 92.12 250 ASP B C 1
ATOM 5565 O O . ASP B 1 250 ? 8.531 15.383 16.875 1 92.12 250 ASP B O 1
ATOM 5569 N N . ALA B 1 251 ? 10.5 14.586 17.609 1 90.62 251 ALA B N 1
ATOM 5570 C CA . ALA B 1 251 ? 11.172 14.773 16.312 1 90.62 251 ALA B CA 1
ATOM 5571 C C . ALA B 1 251 ? 10.594 13.828 15.266 1 90.62 251 ALA B C 1
ATOM 5573 O O . ALA B 1 251 ? 10.484 14.188 14.094 1 90.62 251 ALA B O 1
ATOM 5574 N N . LEU B 1 252 ? 10.297 12.633 15.695 1 94.5 252 LEU B N 1
ATOM 5575 C CA . LEU B 1 252 ? 9.664 11.672 14.789 1 94.5 252 LEU B CA 1
ATOM 5576 C C . LEU B 1 252 ? 8.305 12.188 14.32 1 94.5 252 LEU B C 1
ATOM 5578 O O . LEU B 1 252 ? 7.973 12.086 13.141 1 94.5 252 LEU B O 1
ATOM 5582 N N . PHE B 1 253 ? 7.52 12.797 15.227 1 95.19 253 PHE B N 1
ATOM 5583 C CA . PHE B 1 253 ? 6.219 13.359 14.883 1 95.19 253 PHE B CA 1
ATOM 5584 C C . PHE B 1 253 ? 6.371 14.484 13.867 1 95.19 253 PHE B C 1
ATOM 5586 O O . PHE B 1 253 ? 5.594 14.586 12.922 1 95.19 253 PHE B O 1
ATOM 5593 N N . ASP B 1 254 ? 7.363 15.242 14.039 1 89.19 254 ASP B N 1
ATOM 5594 C CA . ASP B 1 254 ? 7.602 16.359 13.133 1 89.19 254 ASP B CA 1
ATOM 5595 C C . ASP B 1 254 ? 7.844 15.875 11.711 1 89.19 254 ASP B C 1
ATOM 5597 O O . ASP B 1 254 ? 7.418 16.516 10.75 1 89.19 254 ASP B O 1
ATOM 5601 N N . ARG B 1 255 ? 8.445 14.758 11.617 1 91.19 255 ARG B N 1
ATOM 5602 C CA . ARG B 1 255 ? 8.773 14.211 10.297 1 91.19 255 ARG B CA 1
ATOM 5603 C C . ARG B 1 255 ? 7.527 13.656 9.617 1 91.19 255 ARG B C 1
ATOM 5605 O O . ARG B 1 255 ? 7.539 13.383 8.414 1 91.19 255 ARG B O 1
ATOM 5612 N N . LEU B 1 256 ? 6.453 13.445 10.344 1 94.75 256 LEU B N 1
ATOM 5613 C CA . LEU B 1 256 ? 5.219 12.898 9.789 1 94.75 256 LEU B CA 1
ATOM 5614 C C . LEU B 1 256 ? 4.359 13.992 9.172 1 94.75 256 LEU B C 1
ATOM 5616 O O . LEU B 1 256 ? 3.426 13.711 8.422 1 94.75 256 LEU B O 1
ATOM 5620 N N . ARG B 1 257 ? 4.633 15.211 9.469 1 90.19 257 ARG B N 1
ATOM 5621 C CA . ARG B 1 257 ? 3.727 16.297 9.141 1 90.19 257 ARG B CA 1
ATOM 5622 C C . ARG B 1 257 ? 3.59 16.469 7.633 1 90.19 257 ARG B C 1
ATOM 5624 O O . ARG B 1 257 ? 2.479 16.5 7.102 1 90.19 257 ARG B O 1
ATOM 5631 N N . CYS B 1 258 ? 4.738 16.531 6.93 1 91.75 258 CYS B N 1
ATOM 5632 C CA . CYS B 1 258 ? 4.699 16.719 5.484 1 91.75 258 CYS B CA 1
ATOM 5633 C C . CYS B 1 258 ? 4.047 15.523 4.797 1 91.75 258 CYS B C 1
ATOM 5635 O O . CYS B 1 258 ? 3.121 15.688 4 1 91.75 258 CYS B O 1
ATOM 5637 N N . PRO B 1 259 ? 4.473 14.305 5.129 1 94.5 259 PRO B N 1
ATOM 5638 C CA . PRO B 1 259 ? 3.783 13.148 4.547 1 94.5 259 PRO B CA 1
ATOM 5639 C C . PRO B 1 259 ? 2.289 13.133 4.855 1 94.5 259 PRO B C 1
ATOM 5641 O O . PRO B 1 259 ? 1.484 12.727 4.016 1 94.5 259 PRO B O 1
ATOM 5644 N N . GLY B 1 260 ? 1.917 13.547 6.059 1 96.06 260 GLY B N 1
ATOM 5645 C CA . GLY B 1 260 ? 0.509 13.641 6.414 1 96.06 260 GLY B CA 1
ATOM 5646 C C . GLY B 1 260 ? -0.265 14.602 5.527 1 96.06 260 GLY B C 1
ATOM 5647 O O . GLY B 1 260 ? -1.385 14.297 5.109 1 96.06 260 GLY B O 1
ATOM 5648 N N . MET B 1 261 ? 0.313 15.711 5.234 1 93.31 261 MET B N 1
ATOM 5649 C CA . MET B 1 261 ? -0.305 16.688 4.344 1 93.31 261 MET B CA 1
ATOM 5650 C C . MET B 1 261 ? -0.455 16.125 2.936 1 93.31 261 MET B C 1
ATOM 5652 O O . MET B 1 261 ? -1.48 16.328 2.283 1 93.31 261 MET B O 1
ATOM 5656 N N . ASP B 1 262 ? 0.567 15.438 2.5 1 93.88 262 ASP B N 1
ATOM 5657 C CA . ASP B 1 262 ? 0.508 14.797 1.191 1 93.88 262 ASP B CA 1
ATOM 5658 C C . ASP B 1 262 ? -0.619 13.766 1.136 1 93.88 262 ASP B C 1
ATOM 5660 O O . ASP B 1 262 ? -1.279 13.617 0.106 1 93.88 262 ASP B O 1
ATOM 5664 N N . ALA B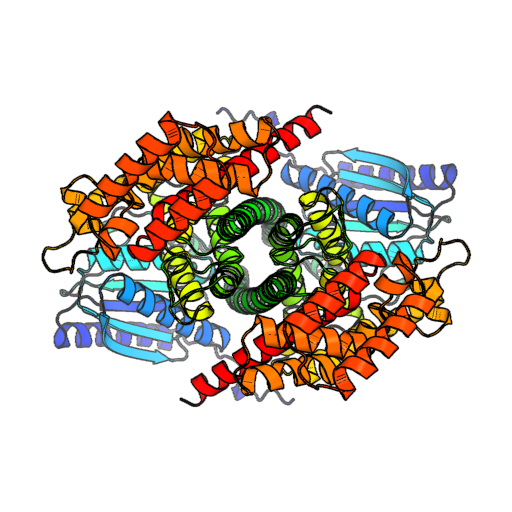 1 263 ? -0.804 13.047 2.213 1 97.44 263 ALA B N 1
ATOM 5665 C CA . ALA B 1 263 ? -1.866 12.047 2.281 1 97.44 263 ALA B CA 1
ATOM 5666 C C . ALA B 1 263 ? -3.242 12.703 2.219 1 97.44 263 ALA B C 1
ATOM 5668 O O . ALA B 1 263 ? -4.16 12.172 1.589 1 97.44 263 ALA B O 1
ATOM 5669 N N . GLU B 1 264 ? -3.402 13.844 2.9 1 96.56 264 GLU B N 1
ATOM 5670 C CA . GLU B 1 264 ? -4.648 14.602 2.811 1 96.56 264 GLU B CA 1
ATOM 5671 C C . GLU B 1 264 ? -4.934 15.023 1.375 1 96.56 264 GLU B C 1
ATOM 5673 O O . GLU B 1 264 ? -6.066 14.93 0.905 1 96.56 264 GLU B O 1
ATOM 5678 N N . ASP B 1 265 ? -3.939 15.484 0.728 1 94.94 265 ASP B N 1
ATOM 5679 C CA . ASP B 1 265 ? -4.09 15.891 -0.667 1 94.94 265 ASP B CA 1
ATOM 5680 C C . ASP B 1 265 ? -4.504 14.703 -1.541 1 94.94 265 ASP B C 1
ATOM 5682 O O . ASP B 1 265 ? -5.359 14.844 -2.418 1 94.94 265 ASP B O 1
ATOM 5686 N N . ALA B 1 266 ? -3.854 13.594 -1.355 1 96.5 266 ALA B N 1
ATOM 5687 C CA . ALA B 1 266 ? -4.199 12.398 -2.111 1 96.5 266 ALA B CA 1
ATOM 5688 C C . ALA B 1 266 ? -5.656 12 -1.882 1 96.5 266 ALA B C 1
ATOM 5690 O O . ALA B 1 266 ? -6.363 11.641 -2.824 1 96.5 266 ALA B O 1
ATOM 5691 N N . MET B 1 267 ? -6.078 12.055 -0.635 1 97.88 267 MET B N 1
ATOM 5692 C CA . MET B 1 267 ? -7.473 11.781 -0.296 1 97.88 267 MET B CA 1
ATOM 5693 C C . MET B 1 267 ? -8.406 12.727 -1.037 1 97.88 267 MET B C 1
ATOM 5695 O O . MET B 1 267 ? -9.375 12.289 -1.659 1 97.88 267 MET B O 1
ATOM 5699 N N . HIS B 1 268 ? -8.055 14.039 -0.997 1 96.69 268 HIS B N 1
ATOM 5700 C CA . HIS B 1 268 ? -8.906 15.039 -1.642 1 96.69 268 HIS B CA 1
ATOM 5701 C C . HIS B 1 268 ? -8.969 14.812 -3.15 1 96.69 268 HIS B C 1
ATOM 5703 O O . HIS B 1 268 ? -10.031 14.93 -3.756 1 96.69 268 HIS B O 1
ATOM 5709 N N . ARG B 1 269 ? -7.879 14.539 -3.719 1 95.25 269 ARG B N 1
ATOM 5710 C CA . ARG B 1 269 ? -7.863 14.266 -5.152 1 95.25 269 ARG B CA 1
ATOM 5711 C C . ARG B 1 269 ? -8.727 13.055 -5.488 1 95.25 269 ARG B C 1
ATOM 5713 O O . ARG B 1 269 ? -9.469 13.07 -6.473 1 95.25 269 ARG B O 1
ATOM 5720 N N . ALA B 1 270 ? -8.656 12.047 -4.695 1 97.25 270 ALA B N 1
ATOM 5721 C CA . ALA B 1 270 ? -9.367 10.797 -4.957 1 97.25 270 ALA B CA 1
ATOM 5722 C C . ALA B 1 270 ? -10.867 10.969 -4.75 1 97.25 270 ALA B C 1
ATOM 5724 O O . ALA B 1 270 ? -11.672 10.297 -5.406 1 97.25 270 ALA B O 1
ATOM 5725 N N . THR B 1 271 ? -11.258 11.883 -3.832 1 97.81 271 THR B N 1
ATOM 5726 C CA . THR B 1 271 ? -12.656 11.961 -3.414 1 97.81 271 THR B CA 1
ATOM 5727 C C . THR B 1 271 ? -13.344 13.164 -4.043 1 97.81 271 THR B C 1
ATOM 5729 O O . THR B 1 271 ? -14.5 13.461 -3.732 1 97.81 271 THR B O 1
ATOM 5732 N N . GLY B 1 272 ? -12.625 13.914 -4.91 1 95.12 272 GLY B N 1
ATOM 5733 C CA . GLY B 1 272 ? -13.172 15.156 -5.434 1 95.12 272 GLY B CA 1
ATOM 5734 C C . GLY B 1 272 ? -13.289 16.25 -4.383 1 95.12 272 GLY B C 1
ATOM 5735 O O . GLY B 1 272 ? -14.312 16.922 -4.297 1 95.12 272 GLY B O 1
ATOM 5736 N N . ASN B 1 273 ? -12.328 16.266 -3.424 1 95.19 273 ASN B N 1
ATOM 5737 C CA . ASN B 1 273 ? -12.148 17.297 -2.402 1 95.19 273 ASN B CA 1
ATOM 5738 C C . ASN B 1 273 ? -13.133 17.125 -1.248 1 95.19 273 ASN B C 1
ATOM 5740 O O . ASN B 1 273 ? -13.492 18.094 -0.576 1 95.19 273 ASN B O 1
ATOM 5744 N N . VAL B 1 274 ? -13.672 15.922 -1.056 1 96.69 274 VAL B N 1
ATOM 5745 C CA . VAL B 1 274 ? -14.508 15.602 0.095 1 96.69 274 VAL B CA 1
ATOM 5746 C C . VAL B 1 274 ? -13.648 15.016 1.216 1 96.69 274 VAL B C 1
ATOM 5748 O O . VAL B 1 274 ? -12.875 14.086 0.993 1 96.69 274 VAL B O 1
ATOM 5751 N N . ASN B 1 275 ? -13.734 15.578 2.43 1 94.5 275 ASN B N 1
ATOM 5752 C CA . ASN B 1 275 ? -12.984 15.086 3.576 1 94.5 275 ASN B CA 1
ATOM 5753 C C . ASN B 1 275 ? -13.594 13.805 4.133 1 94.5 275 ASN B C 1
ATOM 5755 O O . ASN B 1 275 ? -14.695 13.82 4.684 1 94.5 275 ASN B O 1
ATOM 5759 N N . THR B 1 276 ? -12.891 12.711 4.02 1 96.31 276 THR B N 1
ATOM 5760 C CA . THR B 1 276 ? -13.391 11.422 4.488 1 96.31 276 THR B CA 1
ATOM 5761 C C . THR B 1 276 ? -12.539 10.898 5.641 1 96.31 276 THR B C 1
ATOM 5763 O O . THR B 1 276 ? -13.047 10.219 6.535 1 96.31 276 THR B O 1
ATOM 5766 N N . HIS B 1 277 ? -11.227 11.148 5.527 1 98.06 277 HIS B N 1
ATOM 5767 C CA . HIS B 1 277 ? -10.344 10.422 6.434 1 98.06 277 HIS B CA 1
ATOM 5768 C C . HIS B 1 277 ? -9.297 11.352 7.047 1 98.06 277 HIS B C 1
ATOM 5770 O O . HIS B 1 277 ? -8.25 10.891 7.508 1 98.06 277 HIS B O 1
ATOM 5776 N N . LYS B 1 278 ? -9.461 12.672 7.051 1 96.62 278 LYS B N 1
ATOM 5777 C CA . LYS B 1 278 ? -8.453 13.594 7.574 1 96.62 278 LYS B CA 1
ATOM 5778 C C . LYS B 1 278 ? -8.055 13.219 9 1 96.62 278 LYS B C 1
ATOM 5780 O O . LYS B 1 278 ? -6.867 13.156 9.32 1 96.62 278 LYS B O 1
ATOM 5785 N N . GLY B 1 279 ? -9.062 12.961 9.852 1 96.5 279 GLY B N 1
ATOM 5786 C CA . GLY B 1 279 ? -8.781 12.547 11.211 1 96.5 279 GLY B CA 1
ATOM 5787 C C . GLY B 1 279 ? -8.016 11.234 11.289 1 96.5 279 GLY B C 1
ATOM 5788 O O . GLY B 1 279 ? -7.094 11.094 12.094 1 96.5 279 GLY B O 1
ATOM 5789 N N . ALA B 1 280 ? -8.422 10.281 10.453 1 97.5 280 ALA B N 1
ATOM 5790 C CA . ALA B 1 280 ? -7.777 8.969 10.43 1 97.5 280 ALA B CA 1
ATOM 5791 C C . ALA B 1 280 ? -6.34 9.07 9.922 1 97.5 280 ALA B C 1
ATOM 5793 O O . ALA B 1 280 ? -5.457 8.352 10.398 1 97.5 280 ALA B O 1
ATOM 5794 N N . ILE B 1 281 ? -6.078 9.938 8.906 1 98.44 281 ILE B N 1
ATOM 5795 C CA . ILE B 1 281 ? -4.727 10.172 8.414 1 98.44 281 ILE B CA 1
ATOM 5796 C C . ILE B 1 281 ? -3.83 10.625 9.562 1 98.44 281 ILE B C 1
ATOM 5798 O O . ILE B 1 281 ? -2.713 10.133 9.727 1 98.44 281 ILE B O 1
ATOM 5802 N N . PHE B 1 282 ? -4.371 11.547 10.398 1 97.38 282 PHE B N 1
ATOM 5803 C CA . PHE B 1 282 ? -3.639 12.07 11.547 1 97.38 282 PHE B CA 1
ATOM 5804 C C . PHE B 1 282 ? -3.412 10.984 12.586 1 97.38 282 PHE B C 1
ATOM 5806 O O . PHE B 1 282 ? -2.271 10.703 12.961 1 97.38 282 PHE B O 1
ATOM 5813 N N . SER B 1 283 ? -4.418 10.281 13.016 1 98.19 283 SER B N 1
ATOM 5814 C CA . SER B 1 283 ? -4.344 9.352 14.141 1 98.19 283 SER B CA 1
ATOM 5815 C C . SER B 1 283 ? -3.646 8.055 13.734 1 98.19 283 SER B C 1
ATOM 5817 O O . SER B 1 283 ? -2.729 7.605 14.422 1 98.19 283 SER B O 1
ATOM 5819 N N . LEU B 1 284 ? -4.07 7.453 12.617 1 98.75 284 LEU B N 1
ATOM 5820 C CA . LEU B 1 284 ? -3.494 6.18 12.203 1 98.75 284 LEU B CA 1
ATOM 5821 C C . LEU B 1 284 ? -2.049 6.359 11.75 1 98.75 284 LEU B C 1
ATOM 5823 O O . LEU B 1 284 ? -1.224 5.461 11.914 1 98.75 284 LEU B O 1
ATOM 5827 N N . GLY B 1 285 ? -1.732 7.555 11.141 1 98.75 285 GLY B N 1
ATOM 5828 C CA . GLY B 1 285 ? -0.34 7.84 10.836 1 98.75 285 GLY B CA 1
ATOM 5829 C C . GLY B 1 285 ? 0.557 7.809 12.055 1 98.75 285 GLY B C 1
ATOM 5830 O O . GLY B 1 285 ? 1.63 7.203 12.031 1 98.75 285 GLY B O 1
ATOM 5831 N N . ILE B 1 286 ? 0.094 8.453 13.133 1 98.69 286 ILE B N 1
ATOM 5832 C CA . ILE B 1 286 ? 0.831 8.484 14.391 1 98.69 286 ILE B CA 1
ATOM 5833 C C . ILE B 1 286 ? 0.999 7.07 14.93 1 98.69 286 ILE B C 1
ATOM 5835 O O . ILE B 1 286 ? 2.098 6.676 15.336 1 98.69 286 ILE B O 1
ATOM 5839 N N . VAL B 1 287 ? -0.067 6.277 14.906 1 98.81 287 VAL B N 1
ATOM 5840 C CA . VAL B 1 287 ? -0.045 4.93 15.461 1 98.81 287 VAL B CA 1
ATOM 5841 C C . VAL B 1 287 ? 0.892 4.047 14.641 1 98.81 287 VAL B C 1
ATOM 5843 O O . VAL B 1 287 ? 1.642 3.24 15.195 1 98.81 287 VAL B O 1
ATOM 5846 N N . CYS B 1 288 ? 0.878 4.145 13.305 1 98.88 288 CYS B N 1
ATOM 5847 C CA . CYS B 1 288 ? 1.786 3.387 12.453 1 98.88 288 CYS B CA 1
ATOM 5848 C C . CYS B 1 288 ? 3.238 3.729 12.766 1 98.88 288 CYS B C 1
ATOM 5850 O O . CYS B 1 288 ? 4.082 2.838 12.867 1 98.88 288 CYS B O 1
ATOM 5852 N N . ALA B 1 289 ? 3.537 5.043 12.914 1 98.81 289 ALA B N 1
ATOM 5853 C CA . ALA B 1 289 ? 4.895 5.469 13.242 1 98.81 289 ALA B CA 1
ATOM 5854 C C . ALA B 1 289 ? 5.309 4.965 14.625 1 98.81 289 ALA B C 1
ATOM 5856 O O . ALA B 1 289 ? 6.434 4.504 14.812 1 98.81 289 ALA B O 1
ATOM 5857 N N . ALA B 1 290 ? 4.383 5.09 15.586 1 98.88 290 ALA B N 1
ATOM 5858 C CA . ALA B 1 290 ? 4.652 4.613 16.938 1 98.88 290 ALA B CA 1
ATOM 5859 C C . ALA B 1 290 ? 4.938 3.113 16.938 1 98.88 290 ALA B C 1
ATOM 5861 O O . ALA B 1 290 ? 5.902 2.66 17.562 1 98.88 290 ALA B O 1
ATOM 5862 N N . ALA B 1 291 ? 4.09 2.324 16.281 1 98.69 291 ALA B N 1
ATOM 5863 C CA . ALA B 1 291 ? 4.297 0.882 16.172 1 98.69 291 ALA B CA 1
ATOM 5864 C C . ALA B 1 291 ? 5.625 0.567 15.5 1 98.69 291 ALA B C 1
ATOM 5866 O O . ALA B 1 291 ? 6.367 -0.313 15.945 1 98.69 291 ALA B O 1
ATOM 5867 N N . GLY B 1 292 ? 5.902 1.297 14.383 1 98.56 292 GLY B N 1
ATOM 5868 C CA . GLY B 1 292 ? 7.191 1.132 13.727 1 98.56 292 GLY B CA 1
ATOM 5869 C C . GLY B 1 292 ? 8.367 1.393 14.648 1 98.56 292 GLY B C 1
ATOM 5870 O O . GLY B 1 292 ? 9.336 0.629 14.664 1 98.56 292 GLY B O 1
ATOM 5871 N N . ARG B 1 293 ? 8.289 2.471 15.414 1 98.44 293 ARG B N 1
ATOM 5872 C CA . ARG B 1 293 ? 9.344 2.834 16.359 1 98.44 293 ARG B CA 1
ATOM 5873 C C . ARG B 1 293 ? 9.57 1.729 17.375 1 98.44 293 ARG B C 1
ATOM 5875 O O . ARG B 1 293 ? 10.711 1.363 17.672 1 98.44 293 ARG B O 1
ATOM 5882 N N . LEU B 1 294 ? 8.484 1.228 17.953 1 98.12 294 LEU B N 1
ATOM 5883 C CA . LEU B 1 294 ? 8.578 0.147 18.922 1 98.12 294 LEU B CA 1
ATOM 5884 C C . LEU B 1 294 ? 9.25 -1.078 18.312 1 98.12 294 LEU B C 1
ATOM 5886 O O . LEU B 1 294 ? 10.141 -1.669 18.938 1 98.12 294 LEU B O 1
ATOM 5890 N N . LEU B 1 295 ? 8.875 -1.452 17.109 1 96.94 295 LEU B N 1
ATOM 5891 C CA . LEU B 1 295 ? 9.477 -2.592 16.438 1 96.94 295 LEU B CA 1
ATOM 5892 C C . LEU B 1 295 ? 10.961 -2.346 16.172 1 96.94 295 LEU B C 1
ATOM 5894 O O . LEU B 1 295 ? 11.781 -3.256 16.312 1 96.94 295 LEU B O 1
ATOM 5898 N N . GLY B 1 296 ? 11.258 -1.103 15.758 1 96.5 296 GLY B N 1
ATOM 5899 C CA . GLY B 1 296 ? 12.656 -0.756 15.539 1 96.5 296 GLY B CA 1
ATOM 5900 C C . GLY B 1 296 ? 13.508 -0.888 16.781 1 96.5 296 GLY B C 1
ATOM 5901 O O . GLY B 1 296 ? 14.695 -1.195 16.703 1 96.5 296 GLY B O 1
ATOM 5902 N N . ARG B 1 297 ? 12.922 -0.68 17.891 1 96.69 297 ARG B N 1
ATOM 5903 C CA . ARG B 1 297 ? 13.609 -0.769 19.172 1 96.69 297 ARG B CA 1
ATOM 5904 C C . ARG B 1 297 ? 13.508 -2.174 19.75 1 96.69 297 ARG B C 1
ATOM 5906 O O . ARG B 1 297 ? 13.867 -2.4 20.906 1 96.69 297 ARG B O 1
ATOM 5913 N N . GLN B 1 298 ? 12.93 -3.09 18.984 1 94.31 298 GLN B N 1
ATOM 5914 C CA . GLN B 1 298 ? 12.742 -4.48 19.375 1 94.31 298 GLN B CA 1
ATOM 5915 C C . GLN B 1 298 ? 11.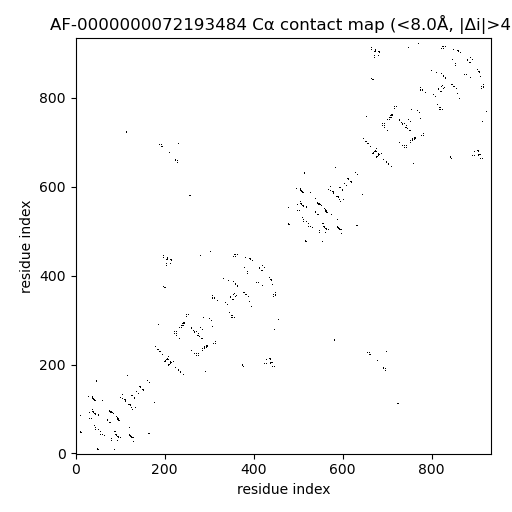914 -4.574 20.656 1 94.31 298 GLN B C 1
ATOM 5917 O O . GLN B 1 298 ? 12.211 -5.391 21.531 1 94.31 298 GLN B O 1
ATOM 5922 N N . GLU B 1 299 ? 10.969 -3.697 20.75 1 95.25 299 GLU B N 1
ATOM 5923 C CA . GLU B 1 299 ? 10.016 -3.729 21.859 1 95.25 299 GLU B CA 1
ATOM 5924 C C . GLU B 1 299 ? 8.703 -4.383 21.438 1 95.25 299 GLU B C 1
ATOM 5926 O O . GLU B 1 299 ? 8.406 -4.488 20.25 1 95.25 299 GLU B O 1
ATOM 5931 N N . ARG B 1 300 ? 8.008 -4.812 22.406 1 92.81 300 ARG B N 1
ATOM 5932 C CA . ARG B 1 300 ? 6.75 -5.5 22.141 1 92.81 300 ARG B CA 1
ATOM 5933 C C . ARG B 1 300 ? 5.66 -4.512 21.734 1 92.81 300 ARG B C 1
ATOM 5935 O O . ARG B 1 300 ? 5.559 -3.426 22.312 1 92.81 300 ARG B O 1
ATOM 5942 N N . LEU B 1 301 ? 4.848 -4.961 20.781 1 95.25 301 LEU B N 1
ATOM 5943 C CA . LEU B 1 301 ? 3.711 -4.152 20.359 1 95.25 301 LEU B CA 1
ATOM 5944 C C . LEU B 1 301 ? 2.488 -4.438 21.219 1 95.25 301 LEU B C 1
ATOM 5946 O O . LEU B 1 301 ? 1.849 -5.48 21.078 1 95.25 301 LEU B O 1
ATOM 5950 N N . THR B 1 302 ? 2.193 -3.566 22.156 1 96.5 302 THR B N 1
ATOM 5951 C CA . THR B 1 302 ? 0.97 -3.621 22.953 1 96.5 302 THR B CA 1
ATOM 5952 C C . THR B 1 302 ? 0.187 -2.318 22.828 1 96.5 302 THR B C 1
ATOM 5954 O O . THR B 1 302 ? 0.762 -1.267 22.531 1 96.5 302 THR B O 1
ATOM 5957 N N . PRO B 1 303 ? -1.1 -2.422 23 1 97.44 303 PRO B N 1
ATOM 5958 C CA . PRO B 1 303 ? -1.88 -1.184 22.969 1 97.44 303 PRO B CA 1
ATOM 5959 C C . PRO B 1 303 ? -1.351 -0.121 23.922 1 97.44 303 PRO B C 1
ATOM 5961 O O . PRO B 1 303 ? -1.285 1.059 23.562 1 97.44 303 PRO B O 1
ATOM 5964 N N . ALA B 1 304 ? -0.917 -0.527 25.078 1 97.31 304 ALA B N 1
ATOM 5965 C CA . ALA B 1 304 ? -0.39 0.404 26.062 1 97.31 304 ALA B CA 1
ATOM 5966 C C . ALA B 1 304 ? 0.908 1.045 25.578 1 97.31 304 ALA B C 1
ATOM 5968 O O . ALA B 1 304 ? 1.114 2.248 25.75 1 97.31 304 ALA B O 1
ATOM 5969 N N . ALA B 1 305 ? 1.808 0.246 25.031 1 97.88 305 ALA B N 1
ATOM 5970 C CA . ALA B 1 305 ? 3.08 0.761 24.531 1 97.88 305 ALA B CA 1
ATOM 5971 C C . ALA B 1 305 ? 2.865 1.718 23.359 1 97.88 305 ALA B C 1
ATOM 5973 O O . ALA B 1 305 ? 3.533 2.752 23.266 1 97.88 305 ALA B O 1
ATOM 5974 N N . ILE B 1 306 ? 1.965 1.312 22.516 1 98.38 306 ILE B N 1
ATOM 5975 C CA . ILE B 1 306 ? 1.645 2.158 21.375 1 98.38 306 ILE B CA 1
ATOM 5976 C C . ILE B 1 306 ? 1.062 3.482 21.859 1 98.38 306 ILE B C 1
ATOM 5978 O O . ILE B 1 306 ? 1.422 4.551 21.359 1 98.38 306 ILE B O 1
ATOM 5982 N N . SER B 1 307 ? 0.169 3.418 22.812 1 98.06 307 SER B N 1
ATOM 5983 C CA . SER B 1 307 ? -0.438 4.602 23.422 1 98.06 307 SER B CA 1
ATOM 5984 C C . SER B 1 307 ? 0.619 5.52 24.016 1 98.06 307 SER B C 1
ATOM 5986 O O . SER B 1 307 ? 0.646 6.715 23.734 1 98.06 307 SER B O 1
ATOM 5988 N N . ALA B 1 308 ? 1.507 4.969 24.781 1 98.19 308 ALA B N 1
ATOM 5989 C CA . ALA B 1 308 ? 2.549 5.746 25.438 1 98.19 308 ALA B CA 1
ATOM 5990 C C . ALA B 1 308 ? 3.475 6.402 24.422 1 98.19 308 ALA B C 1
ATOM 5992 O O . ALA B 1 308 ? 3.85 7.57 24.578 1 98.19 308 ALA B O 1
ATOM 5993 N N . THR B 1 309 ? 3.871 5.621 23.438 1 98.44 309 THR B N 1
ATOM 5994 C CA . THR B 1 309 ? 4.746 6.148 22.406 1 98.44 309 THR B CA 1
ATOM 5995 C C . THR B 1 309 ? 4.055 7.262 21.625 1 98.44 309 THR B C 1
ATOM 5997 O O . THR B 1 309 ? 4.668 8.289 21.328 1 98.44 309 THR B O 1
ATOM 6000 N N . SER B 1 310 ? 2.75 7.078 21.297 1 98.44 310 SER B N 1
ATOM 6001 C CA . SER B 1 310 ? 1.981 8.094 20.594 1 98.44 310 SER B CA 1
ATOM 6002 C C . SER B 1 310 ? 1.892 9.383 21.406 1 98.44 310 SER B C 1
ATOM 6004 O O . SER B 1 310 ? 2.023 10.477 20.844 1 98.44 310 SER B O 1
ATOM 6006 N N . ALA B 1 311 ? 1.659 9.258 22.688 1 97.81 311 ALA B N 1
ATOM 6007 C CA . ALA B 1 311 ? 1.586 10.422 23.578 1 97.81 311 ALA B CA 1
ATOM 6008 C C . ALA B 1 311 ? 2.916 11.164 23.609 1 97.81 311 ALA B C 1
ATOM 6010 O O . ALA B 1 311 ? 2.945 12.398 23.578 1 97.81 311 ALA B O 1
ATOM 6011 N N . ALA B 1 312 ? 3.98 10.398 23.703 1 97.81 312 ALA B N 1
ATOM 6012 C CA . ALA B 1 312 ? 5.309 11.008 23.734 1 97.81 312 ALA B CA 1
ATOM 6013 C C . ALA B 1 312 ? 5.605 11.758 22.438 1 97.81 312 ALA B C 1
ATOM 6015 O O . ALA B 1 312 ? 6.199 12.836 22.453 1 97.81 312 ALA B O 1
ATOM 6016 N N . MET B 1 313 ? 5.207 11.195 21.344 1 97.12 313 MET B N 1
ATOM 6017 C CA . MET B 1 313 ? 5.434 11.797 20.031 1 97.12 313 MET B CA 1
ATOM 6018 C C . MET B 1 313 ? 4.676 13.109 19.891 1 97.12 313 MET B C 1
ATOM 6020 O O . MET B 1 313 ? 5.129 14.031 19.203 1 97.12 313 MET B O 1
ATOM 6024 N N . THR B 1 314 ? 3.523 13.211 20.547 1 95.94 314 THR B N 1
ATOM 6025 C CA . THR B 1 314 ? 2.623 14.336 20.297 1 95.94 314 THR B CA 1
ATOM 6026 C C . THR B 1 314 ? 2.492 15.219 21.531 1 95.94 314 THR B C 1
ATOM 6028 O O . THR B 1 314 ? 1.488 15.914 21.688 1 95.94 314 THR B O 1
ATOM 6031 N N . SER B 1 315 ? 3.387 15.219 22.391 1 90.19 315 SER B N 1
ATOM 6032 C CA . SER B 1 315 ? 3.34 15.945 23.656 1 90.19 315 SER B CA 1
ATOM 6033 C C . SER B 1 315 ? 3.227 17.453 23.422 1 90.19 315 SER B C 1
ATOM 6035 O O . SER B 1 315 ? 2.607 18.156 24.219 1 90.19 315 SER B O 1
ATOM 6037 N N . GLY B 1 316 ? 3.744 17.922 22.359 1 85 316 GLY B N 1
ATOM 6038 C CA . GLY B 1 316 ? 3.766 19.359 22.125 1 85 316 GLY B CA 1
ATOM 6039 C C . GLY B 1 316 ? 2.623 19.828 21.25 1 85 316 GLY B C 1
ATOM 6040 O O . GLY B 1 316 ? 2.459 21.031 21.016 1 85 316 GLY B O 1
ATOM 6041 N N . VAL B 1 317 ? 1.826 18.969 20.797 1 82.94 317 VAL B N 1
ATOM 6042 C CA . VAL B 1 317 ? 0.843 19.297 19.766 1 82.94 317 VAL B CA 1
ATOM 6043 C C . VAL B 1 317 ? -0.191 20.266 20.328 1 82.94 317 VAL B C 1
ATOM 6045 O O . VAL B 1 317 ? -0.687 21.141 19.609 1 82.94 317 VAL B O 1
ATOM 6048 N N . LEU B 1 318 ? -0.504 20.125 21.609 1 77.81 318 LEU B N 1
ATOM 6049 C CA . LEU B 1 318 ? -1.496 21 22.219 1 77.81 318 LEU B CA 1
ATOM 6050 C C . LEU B 1 318 ? -0.931 22.406 22.422 1 77.81 318 LEU B C 1
ATOM 6052 O O . LEU B 1 318 ? -1.655 23.391 22.297 1 77.81 318 LEU B O 1
ATOM 6056 N N . ALA B 1 319 ? 0.318 22.422 22.781 1 73.69 319 ALA B N 1
ATOM 6057 C CA . ALA B 1 319 ? 0.964 23.719 22.969 1 73.69 319 ALA B CA 1
ATOM 6058 C C . ALA B 1 319 ? 0.953 24.531 21.688 1 73.69 319 ALA B C 1
ATOM 6060 O O . ALA B 1 319 ? 0.836 25.75 21.719 1 73.69 319 ALA B O 1
ATOM 6061 N N . GLU B 1 320 ? 0.932 23.922 20.625 1 67.06 320 GLU B N 1
ATOM 6062 C CA . GLU B 1 320 ? 0.903 24.578 19.312 1 67.06 320 GLU B CA 1
ATOM 6063 C C . GLU B 1 320 ? -0.44 25.25 19.078 1 67.06 320 GLU B C 1
ATOM 6065 O O . GLU B 1 320 ? -0.519 26.234 18.328 1 67.06 320 GLU B O 1
ATOM 6070 N N . CYS B 1 321 ? -1.396 24.641 19.609 1 60 321 CYS B N 1
ATOM 6071 C CA . CYS B 1 321 ? -2.734 25.203 19.453 1 60 321 CYS B CA 1
ATOM 6072 C C . CYS B 1 321 ? -2.893 26.484 20.266 1 60 321 CYS B C 1
ATOM 6074 O O . CYS B 1 321 ? -3.709 27.344 19.938 1 60 321 CYS B O 1
ATOM 6076 N N . ARG B 1 322 ? -2.137 26.5 21.266 1 57.47 322 ARG B N 1
ATOM 6077 C CA . ARG B 1 322 ? -2.189 27.672 22.125 1 57.47 322 ARG B CA 1
ATOM 6078 C C . ARG B 1 322 ? -1.536 28.875 21.453 1 57.47 322 ARG B C 1
ATOM 6080 O O . ARG B 1 322 ? -1.941 30.016 21.672 1 57.47 322 ARG B O 1
ATOM 6087 N N . ASN B 1 323 ? -0.53 28.578 20.672 1 53.66 323 ASN B N 1
ATOM 6088 C CA . ASN B 1 323 ? 0.271 29.656 20.125 1 53.66 323 ASN B CA 1
ATOM 6089 C C . ASN B 1 323 ? -0.225 30.078 18.734 1 53.66 323 ASN B C 1
ATOM 6091 O O . ASN B 1 323 ? 0.572 30.438 17.875 1 53.66 323 ASN B O 1
ATOM 6095 N N . VAL B 1 324 ? -1.494 29.859 18.5 1 51.59 324 VAL B N 1
ATOM 6096 C CA . VAL B 1 324 ? -1.997 30.328 17.203 1 51.59 324 VAL B CA 1
ATOM 6097 C C . VAL B 1 324 ? -2.062 31.859 17.203 1 51.59 324 VAL B C 1
ATOM 6099 O O . VAL B 1 324 ? -2.623 32.469 18.109 1 51.59 324 VAL B O 1
ATOM 6102 N N . PRO B 1 325 ? -1.292 32.438 16.25 1 49.34 325 PRO B N 1
ATOM 6103 C CA . PRO B 1 325 ? -1.362 33.906 16.188 1 49.34 325 PRO B CA 1
ATOM 6104 C C . PRO B 1 325 ? -2.793 34.406 16.047 1 49.34 325 PRO B C 1
ATOM 6106 O O . PRO B 1 325 ? -3.65 33.719 15.484 1 49.34 325 PRO B O 1
ATOM 6109 N N . PRO B 1 326 ? -3.094 35.438 16.766 1 45.62 326 PRO B N 1
ATOM 6110 C CA . PRO B 1 326 ? -4.434 36.031 16.766 1 45.62 326 PRO B CA 1
ATOM 6111 C C . PRO B 1 326 ? -5.039 36.125 15.375 1 45.62 326 PRO B C 1
ATOM 6113 O O . PRO B 1 326 ? -6.262 36.062 15.219 1 45.62 326 PRO B O 1
ATOM 6116 N N . ASN B 1 327 ? -4.258 36.312 14.375 1 45.19 327 ASN B N 1
ATOM 6117 C CA . ASN B 1 327 ? -4.801 36.625 13.062 1 45.19 327 ASN B CA 1
ATOM 6118 C C . ASN B 1 327 ? -5.09 35.375 12.242 1 45.19 327 ASN B C 1
ATOM 6120 O O . ASN B 1 327 ? -5.473 35.469 11.078 1 45.19 327 ASN B O 1
ATOM 6124 N N . VAL B 1 328 ? -4.781 34.312 12.75 1 47.56 328 VAL B N 1
ATOM 6125 C CA . VAL B 1 328 ? -5.031 33.125 11.969 1 47.56 328 VAL B CA 1
ATOM 6126 C C . VAL B 1 328 ? -6.434 32.594 12.266 1 47.56 328 VAL B C 1
ATOM 6128 O O . VAL B 1 328 ? -6.844 32.5 13.43 1 47.56 328 VAL B O 1
ATOM 6131 N N . PRO B 1 329 ? -7.266 32.625 11.258 1 48.72 329 PRO B N 1
ATOM 6132 C CA . PRO B 1 329 ? -8.594 32.031 11.477 1 48.72 329 PRO B CA 1
ATOM 6133 C C . PRO B 1 329 ? -8.539 30.703 12.219 1 48.72 329 PRO B C 1
ATOM 6135 O O . PRO B 1 329 ? -7.75 29.828 11.859 1 48.72 329 PRO B O 1
ATOM 6138 N N . LEU B 1 330 ? -9.047 30.703 13.359 1 51.44 330 LEU B N 1
ATOM 6139 C CA . LEU B 1 330 ? -9.07 29.516 14.211 1 51.44 330 LEU B CA 1
ATOM 6140 C C . LEU B 1 330 ? -9.836 28.391 13.531 1 51.44 330 LEU B C 1
ATOM 6142 O O . LEU B 1 330 ? -10.93 28.594 13.016 1 51.44 330 LEU B O 1
ATOM 6146 N N . THR B 1 331 ? -9.133 27.297 13.312 1 55.38 331 THR B N 1
ATOM 6147 C CA . THR B 1 331 ? -9.891 26.109 12.914 1 55.38 331 THR B CA 1
ATOM 6148 C C . THR B 1 331 ? -10.906 25.734 13.992 1 55.38 331 THR B C 1
ATOM 6150 O O . THR B 1 331 ? -10.844 26.25 15.109 1 55.38 331 THR B O 1
ATOM 6153 N N . ASN B 1 332 ? -12.008 25.188 13.617 1 54.38 332 ASN B N 1
ATOM 6154 C CA . ASN B 1 332 ? -13.016 24.719 14.562 1 54.38 332 ASN B CA 1
ATOM 6155 C C . ASN B 1 332 ? -12.383 24.078 15.789 1 54.38 332 ASN B C 1
ATOM 6157 O O . ASN B 1 332 ? -12.812 24.312 16.922 1 54.38 332 ASN B O 1
ATOM 6161 N N . GLY B 1 333 ? -11.227 23.438 15.648 1 54.38 333 GLY B N 1
ATOM 6162 C CA . GLY B 1 333 ? -10.547 22.797 16.766 1 54.38 333 GLY B CA 1
ATOM 6163 C C . GLY B 1 333 ? -9.938 23.781 17.734 1 54.38 333 GLY B C 1
ATOM 6164 O O . GLY B 1 333 ? -10.055 23.609 18.953 1 54.38 333 GLY B O 1
ATOM 6165 N N . LEU B 1 334 ? -9.445 24.812 17.281 1 57.91 334 LEU B N 1
ATOM 6166 C CA . LEU B 1 334 ? -8.789 25.797 18.141 1 57.91 334 LEU B CA 1
ATOM 6167 C C . LEU B 1 334 ? -9.812 26.562 18.984 1 57.91 334 LEU B C 1
ATOM 6169 O O . LEU B 1 334 ? -9.555 26.875 20.141 1 57.91 334 LEU B O 1
ATOM 6173 N N . ARG B 1 335 ? -10.961 26.75 18.422 1 58.28 335 ARG B N 1
ATOM 6174 C CA . ARG B 1 335 ? -12.023 27.438 19.141 1 58.28 335 ARG B CA 1
ATOM 6175 C C . ARG B 1 335 ? -12.5 26.625 20.328 1 58.28 335 ARG B C 1
ATOM 6177 O O . ARG B 1 335 ? -12.758 27.172 21.406 1 58.28 335 ARG B O 1
ATOM 6184 N N . LEU B 1 336 ? -12.531 25.391 20.125 1 66.12 336 LEU B N 1
ATOM 6185 C CA . LEU B 1 336 ? -13.039 24.484 21.141 1 66.12 336 LEU B CA 1
ATOM 6186 C C . LEU B 1 336 ? -11.977 24.203 22.203 1 66.12 336 LEU B C 1
ATOM 6188 O O . LEU B 1 336 ? -12.312 23.922 23.359 1 66.12 336 LEU B O 1
ATOM 6192 N N . TYR B 1 337 ? -10.75 24.438 21.875 1 63.56 337 TYR B N 1
ATOM 6193 C CA . TYR B 1 337 ? -9.625 24.203 22.781 1 63.56 337 TYR B CA 1
ATOM 6194 C C . TYR B 1 337 ? -9.781 25.016 24.062 1 63.56 337 TYR B C 1
ATOM 6196 O O . TYR B 1 337 ? -9.547 24.5 25.156 1 63.56 337 TYR B O 1
ATOM 6204 N N . GLY B 1 338 ? -10.234 26.172 23.891 1 64.06 338 GLY B N 1
ATOM 6205 C CA . GLY B 1 338 ? -10.445 27 25.062 1 64.06 338 GLY B CA 1
ATOM 6206 C C . GLY B 1 338 ? -11.484 26.438 26.016 1 64.06 338 GLY B C 1
ATOM 6207 O O . GLY B 1 338 ? -11.469 26.734 27.203 1 64.06 338 GLY B O 1
ATOM 6208 N N . LYS B 1 339 ? -12.32 25.625 25.516 1 67.19 339 LYS B N 1
ATOM 6209 C CA . LYS B 1 339 ? -13.375 25.031 26.328 1 67.19 339 LYS B CA 1
ATOM 6210 C C . LYS B 1 339 ? -12.969 23.641 26.828 1 67.19 339 LYS B C 1
ATOM 6212 O O . LYS B 1 339 ? -13.797 22.906 27.344 1 67.19 339 LYS B O 1
ATOM 6217 N N . GLY B 1 340 ? -11.727 23.344 26.5 1 70.88 340 GLY B N 1
ATOM 6218 C CA . GLY B 1 340 ? -11.211 22.078 27 1 70.88 340 GLY B CA 1
ATOM 6219 C C . GLY B 1 340 ? -11.492 20.922 26.062 1 70.88 340 GLY B C 1
ATOM 6220 O O . GLY B 1 340 ? -11.289 19.75 26.422 1 70.88 340 GLY B O 1
ATOM 6221 N N . ILE B 1 341 ? -12.031 21.25 24.969 1 75 341 ILE B N 1
ATOM 6222 C CA . ILE B 1 341 ? -12.305 20.219 23.969 1 75 341 ILE B CA 1
ATOM 6223 C C . ILE B 1 341 ? -11.172 20.188 22.938 1 75 341 ILE B C 1
ATOM 6225 O O . ILE B 1 341 ? -11.07 21.094 22.109 1 75 341 ILE B O 1
ATOM 6229 N N . HIS B 1 342 ? -10.406 19.188 23.016 1 79.62 342 HIS B N 1
ATOM 6230 C CA . HIS B 1 342 ? -9.141 19.234 22.297 1 79.62 342 HIS B CA 1
ATOM 6231 C C . HIS B 1 342 ? -9.195 18.344 21.047 1 79.62 342 HIS B C 1
ATOM 6233 O O . HIS B 1 342 ? -8.25 18.328 20.25 1 79.62 342 HIS B O 1
ATOM 6239 N N . GLY B 1 343 ? -10.273 17.594 20.828 1 85.12 343 GLY B N 1
ATOM 6240 C CA . GLY B 1 343 ? -10.477 16.859 19.594 1 85.12 343 GLY B CA 1
ATOM 6241 C C . GLY B 1 343 ? -9.391 15.836 19.312 1 85.12 343 GLY B C 1
ATOM 6242 O O . GLY B 1 343 ? -8.906 15.172 20.234 1 85.12 343 GLY B O 1
ATOM 6243 N N . ALA B 1 344 ? -9.039 15.742 18.031 1 87.69 344 ALA B N 1
ATOM 6244 C CA . ALA B 1 344 ? -8.07 14.742 17.594 1 87.69 344 ALA B CA 1
ATOM 6245 C C . ALA B 1 344 ? -6.703 14.992 18.219 1 87.69 344 ALA B C 1
ATOM 6247 O O . ALA B 1 344 ? -5.996 14.055 18.578 1 87.69 344 ALA B O 1
ATOM 6248 N N . ARG B 1 345 ? -6.305 16.219 18.344 1 89.88 345 ARG B N 1
ATOM 6249 C CA . ARG B 1 345 ? -5.012 16.578 18.922 1 89.88 345 ARG B CA 1
ATOM 6250 C C . ARG B 1 345 ? -4.949 16.219 20.406 1 89.88 345 ARG B C 1
ATOM 6252 O O . ARG B 1 345 ? -3.916 15.75 20.891 1 89.88 345 ARG B O 1
ATOM 6259 N N . GLY B 1 346 ? -6.078 16.484 21.062 1 90.94 346 GLY B N 1
ATOM 6260 C CA . GLY B 1 346 ? -6.148 16.078 22.453 1 90.94 346 GLY B CA 1
ATOM 6261 C C . GLY B 1 346 ? -6.055 14.57 22.641 1 90.94 346 GLY B C 1
ATOM 6262 O O . GLY B 1 346 ? -5.395 14.094 23.562 1 90.94 346 GLY B O 1
ATOM 6263 N N . GLU B 1 347 ? -6.773 13.852 21.766 1 93.56 347 GLU B N 1
ATOM 6264 C CA . GLU B 1 347 ? -6.699 12.391 21.797 1 93.56 347 GLU B CA 1
ATOM 6265 C C . GLU B 1 347 ? -5.266 11.914 21.594 1 93.56 347 GLU B C 1
ATOM 6267 O O . GLU B 1 347 ? -4.781 11.047 22.328 1 93.56 347 GLU B O 1
ATOM 6272 N N . ALA B 1 348 ? -4.586 12.484 20.625 1 95.44 348 ALA B N 1
ATOM 6273 C CA . ALA B 1 348 ? -3.217 12.07 20.328 1 95.44 348 ALA B CA 1
ATOM 6274 C C . ALA B 1 348 ? -2.293 12.367 21.516 1 95.44 348 ALA B C 1
ATOM 6276 O O . ALA B 1 348 ? -1.475 11.523 21.891 1 95.44 348 ALA B O 1
ATOM 6277 N N . ALA B 1 349 ? -2.449 13.547 22.094 1 94.06 349 ALA B N 1
ATOM 6278 C CA . ALA B 1 349 ? -1.601 13.969 23.203 1 94.06 349 ALA B CA 1
ATOM 6279 C C . ALA B 1 349 ? -1.783 13.055 24.422 1 94.06 349 ALA B C 1
ATOM 6281 O O . ALA B 1 349 ? -0.851 12.852 25.203 1 94.06 349 ALA B O 1
ATOM 6282 N N . SER B 1 350 ? -2.949 12.508 24.547 1 94.5 350 SER B N 1
ATOM 6283 C CA . SER B 1 350 ? -3.227 11.602 25.641 1 94.5 350 SER B CA 1
ATOM 6284 C C . SER B 1 350 ? -2.891 10.156 25.266 1 94.5 350 SER B C 1
ATOM 6286 O O . SER B 1 350 ? -3.172 9.234 26.031 1 94.5 350 SER B O 1
ATOM 6288 N N . GLY B 1 351 ? -2.393 9.953 24.031 1 97.31 351 GLY B N 1
ATOM 6289 C CA . GLY B 1 351 ? -2.152 8.602 23.547 1 97.31 351 GLY B CA 1
ATOM 6290 C C . GLY B 1 351 ? -3.424 7.879 23.156 1 97.31 351 GLY B C 1
ATOM 6291 O O . GLY B 1 351 ? -3.551 6.672 23.359 1 97.31 351 GLY B O 1
ATOM 6292 N N . PHE B 1 352 ? -4.359 8.617 22.719 1 97.69 352 PHE B N 1
ATOM 6293 C CA . PHE B 1 352 ? -5.656 8.062 22.344 1 97.69 352 PHE B CA 1
ATOM 6294 C C . PHE B 1 352 ? -6.289 7.32 23.516 1 97.69 352 PHE B C 1
ATOM 6296 O O . PHE B 1 352 ? -6.699 6.168 23.375 1 97.69 352 PHE B O 1
ATOM 6303 N N . SER B 1 353 ? -6.383 7.945 24.641 1 96.56 353 SER B N 1
ATOM 6304 C CA . SER B 1 353 ? -6.844 7.363 25.891 1 96.56 353 SER B CA 1
ATOM 6305 C C . SER B 1 353 ? -8.281 6.863 25.781 1 96.56 353 SER B C 1
ATOM 6307 O O . SER B 1 353 ? -8.656 5.871 26.406 1 96.56 353 SER B O 1
ATOM 6309 N N . SER B 1 354 ? -9.156 7.559 25 1 97.19 354 SER B N 1
ATOM 6310 C CA . SER B 1 354 ? -10.539 7.133 24.812 1 97.19 354 SER B CA 1
ATOM 6311 C C . SER B 1 354 ? -10.617 5.75 24.188 1 97.19 354 SER B C 1
ATOM 6313 O O . SER B 1 354 ? -11.508 4.961 24.5 1 97.19 354 SER B O 1
ATOM 6315 N N . VAL B 1 355 ? -9.703 5.438 23.312 1 98.56 355 VAL B N 1
ATOM 6316 C CA . VAL B 1 355 ? -9.656 4.137 22.656 1 98.56 355 VAL B CA 1
ATOM 6317 C C . VAL B 1 355 ? -9.258 3.062 23.672 1 98.56 355 VAL B C 1
ATOM 6319 O O . VAL B 1 355 ? -9.852 1.984 23.703 1 98.56 355 VAL B O 1
ATOM 6322 N N . LEU B 1 356 ? -8.305 3.357 24.516 1 98 356 LEU B N 1
ATOM 6323 C CA . LEU B 1 356 ? -7.801 2.383 25.484 1 98 356 LEU B CA 1
ATOM 6324 C C . LEU B 1 356 ? -8.82 2.139 26.594 1 98 356 LEU B C 1
ATOM 6326 O O . LEU B 1 356 ? -8.922 1.025 27.109 1 98 356 LEU B O 1
ATOM 6330 N N . ARG B 1 357 ? -9.516 3.189 26.906 1 97.5 357 ARG B N 1
ATOM 6331 C CA . ARG B 1 357 ? -10.414 3.111 28.047 1 97.5 357 ARG B CA 1
ATOM 6332 C C . ARG B 1 357 ? -11.789 2.598 27.641 1 97.5 357 ARG B C 1
ATOM 6334 O O . ARG B 1 357 ? -12.422 1.841 28.375 1 97.5 357 ARG B O 1
ATOM 6341 N N . TYR B 1 358 ? -12.266 3.035 26.484 1 97.81 358 TYR B N 1
ATOM 6342 C CA . TYR B 1 358 ? -13.648 2.754 26.125 1 97.81 358 TYR B CA 1
ATOM 6343 C C . TYR B 1 358 ? -13.727 1.928 24.844 1 97.81 358 TYR B C 1
ATOM 6345 O O . TYR B 1 358 ? -14.469 0.948 24.781 1 97.81 358 TYR B O 1
ATOM 6353 N N . GLY B 1 359 ? -12.945 2.268 23.844 1 98.56 359 GLY B N 1
ATOM 6354 C CA . GLY B 1 359 ? -13.055 1.674 22.516 1 98.56 359 GLY B CA 1
ATOM 6355 C C . GLY B 1 359 ? -12.633 0.218 22.484 1 98.56 359 GLY B C 1
ATOM 6356 O O . GLY B 1 359 ? -13.461 -0.675 22.312 1 98.56 359 GLY B O 1
ATOM 6357 N N . LEU B 1 360 ? -11.32 0.006 22.75 1 98.69 360 LEU B N 1
ATOM 6358 C CA . LEU B 1 360 ? -10.719 -1.316 22.609 1 98.69 360 LEU B CA 1
ATOM 6359 C C . LEU B 1 360 ? -11.359 -2.309 23.562 1 98.69 360 LEU B C 1
ATOM 6361 O O . LEU B 1 360 ? -11.742 -3.41 23.172 1 98.69 360 LEU B O 1
ATOM 6365 N N . PRO B 1 361 ? -11.586 -1.946 24.844 1 98.31 361 PRO B N 1
ATOM 6366 C CA . PRO B 1 361 ? -12.219 -2.906 25.766 1 98.31 361 PRO B CA 1
ATOM 6367 C C . PRO B 1 361 ? -13.633 -3.285 25.328 1 98.31 361 PRO B C 1
ATOM 6369 O O . PRO B 1 361 ? -14.023 -4.453 25.438 1 98.31 361 PRO B O 1
ATOM 6372 N N . SER B 1 362 ? -14.414 -2.311 24.859 1 98.38 362 SER B N 1
ATOM 6373 C CA . SER B 1 362 ? -15.766 -2.592 24.375 1 98.38 362 SER B CA 1
ATOM 6374 C C . SER B 1 362 ? -15.727 -3.543 23.172 1 98.38 362 SER B C 1
ATOM 6376 O O . SER B 1 362 ? -16.469 -4.527 23.141 1 98.38 362 SER B O 1
ATOM 6378 N N . LEU B 1 363 ? -14.891 -3.295 22.234 1 98.69 363 LEU B N 1
ATOM 6379 C CA . LEU B 1 363 ? -14.766 -4.09 21.016 1 98.69 363 LEU B CA 1
ATOM 6380 C C . LEU B 1 363 ? -14.391 -5.531 21.344 1 98.69 363 LEU B C 1
ATOM 6382 O O . LEU B 1 363 ? -15.031 -6.469 20.859 1 98.69 363 LEU B O 1
ATOM 6386 N N . GLU B 1 364 ? -13.43 -5.68 22.172 1 98 364 GLU B N 1
ATOM 6387 C CA . GLU B 1 364 ? -12.922 -7.008 22.516 1 98 364 GLU B CA 1
ATOM 6388 C C . GLU B 1 364 ? -13.938 -7.797 23.328 1 98 364 GLU B C 1
ATOM 6390 O O . GLU B 1 364 ? -14.07 -9.008 23.156 1 98 364 GLU B O 1
ATOM 6395 N N . ARG B 1 365 ? -14.602 -7.102 24.234 1 97.69 365 ARG B N 1
ATOM 6396 C CA . ARG B 1 365 ? -15.633 -7.75 25.031 1 97.69 365 ARG B CA 1
ATOM 6397 C C . ARG B 1 365 ? -16.75 -8.297 24.141 1 97.69 365 ARG B C 1
ATOM 6399 O O . ARG B 1 365 ? -17.172 -9.438 24.312 1 97.69 365 ARG B O 1
ATOM 6406 N N . GLU B 1 366 ? -17.25 -7.457 23.234 1 98.06 366 GLU B N 1
ATOM 6407 C CA . GLU B 1 366 ? -18.328 -7.875 22.328 1 98.06 366 GLU B CA 1
ATOM 6408 C C . GLU B 1 366 ? -17.891 -9.031 21.438 1 98.06 366 GLU B C 1
ATOM 6410 O O . GLU B 1 366 ? -18.641 -9.992 21.234 1 98.06 366 GLU B O 1
ATOM 6415 N N . LEU B 1 367 ? -16.703 -8.977 20.875 1 97.88 367 LEU B N 1
ATOM 6416 C CA . LEU B 1 367 ? -16.203 -10.039 20.016 1 97.88 367 LEU B CA 1
ATOM 6417 C C . LEU B 1 367 ? -16.031 -11.336 20.812 1 97.88 367 LEU B C 1
ATOM 6419 O O . LEU B 1 367 ? -16.375 -12.414 20.312 1 97.88 367 LEU B O 1
ATOM 6423 N N . ALA B 1 368 ? -15.461 -11.258 22 1 96.94 368 ALA B N 1
ATOM 6424 C CA . ALA B 1 368 ? -15.273 -12.438 22.859 1 96.94 368 ALA B CA 1
ATOM 6425 C C . ALA B 1 368 ? -16.609 -13.086 23.188 1 96.94 368 ALA B C 1
ATOM 6427 O O . ALA B 1 368 ? -16.688 -14.305 23.359 1 96.94 368 ALA B O 1
ATOM 6428 N N . ALA B 1 369 ? -17.641 -12.273 23.25 1 97.25 369 ALA B N 1
ATOM 6429 C CA . ALA B 1 369 ? -18.984 -12.766 23.562 1 97.25 369 ALA B CA 1
ATOM 6430 C C . ALA B 1 369 ? -19.641 -13.367 22.328 1 97.25 369 ALA B C 1
ATOM 6432 O O . ALA B 1 369 ? -20.781 -13.836 22.391 1 97.25 369 ALA B O 1
ATOM 6433 N N . GLY B 1 370 ? -19 -13.289 21.188 1 96.69 370 GLY B N 1
ATOM 6434 C CA . GLY B 1 370 ? -19.5 -13.93 19.984 1 96.69 370 GLY B CA 1
ATOM 6435 C C . GLY B 1 370 ? -20.297 -12.992 19.094 1 96.69 370 GLY B C 1
ATOM 6436 O O . GLY B 1 370 ? -20.953 -13.438 18.156 1 96.69 370 GLY B O 1
ATOM 6437 N N . ALA B 1 371 ? -20.25 -11.703 19.375 1 97.62 371 ALA B N 1
ATOM 6438 C CA . ALA B 1 371 ? -20.969 -10.734 18.547 1 97.62 371 ALA B CA 1
ATOM 6439 C C . ALA B 1 371 ? -20.406 -10.695 17.125 1 97.62 371 ALA B C 1
ATOM 6441 O O . ALA B 1 371 ? -19.219 -10.945 16.922 1 97.62 371 ALA B O 1
ATOM 6442 N N . SER B 1 372 ? -21.297 -10.406 16.141 1 97.56 372 SER B N 1
ATOM 6443 C CA . SER B 1 372 ? -20.828 -10.156 14.773 1 97.56 372 SER B CA 1
ATOM 6444 C C . SER B 1 372 ? -19.984 -8.898 14.703 1 97.56 372 SER B C 1
ATOM 6446 O O . SER B 1 372 ? -20.016 -8.062 15.609 1 97.56 372 SER B O 1
ATOM 6448 N N . ILE B 1 373 ? -19.266 -8.758 13.711 1 98.31 373 ILE B N 1
ATOM 6449 C CA . ILE B 1 373 ? -18.422 -7.59 13.492 1 98.31 373 ILE B CA 1
ATOM 6450 C C . ILE B 1 373 ? -19.266 -6.324 13.508 1 98.31 373 ILE B C 1
ATOM 6452 O O . ILE B 1 373 ? -18.906 -5.324 14.133 1 98.31 373 ILE B O 1
ATOM 6456 N N . ASP B 1 374 ? -20.469 -6.34 12.875 1 98.25 374 ASP B N 1
ATOM 6457 C CA . ASP B 1 374 ? -21.391 -5.215 12.844 1 98.25 374 ASP B CA 1
ATOM 6458 C C . ASP B 1 374 ? -21.828 -4.812 14.25 1 98.25 374 ASP B C 1
ATOM 6460 O O . ASP B 1 374 ? -21.797 -3.633 14.609 1 98.25 374 ASP B O 1
ATOM 6464 N N . ARG B 1 375 ? -22.172 -5.836 14.961 1 98.12 375 ARG B N 1
ATOM 6465 C CA . ARG B 1 375 ? -22.688 -5.59 16.297 1 98.12 375 ARG B CA 1
ATOM 6466 C C . ARG B 1 375 ? -21.594 -5.043 17.219 1 98.12 375 ARG B C 1
ATOM 6468 O O . ARG B 1 375 ? -21.812 -4.062 17.938 1 98.12 375 ARG B O 1
ATOM 6475 N N . ALA B 1 376 ? -20.438 -5.684 17.172 1 98.69 376 ALA B N 1
ATOM 6476 C CA . ALA B 1 376 ? -19.312 -5.238 18 1 98.69 376 ALA B CA 1
ATOM 6477 C C . ALA B 1 376 ? -18.922 -3.809 17.656 1 98.69 376 ALA B C 1
ATOM 6479 O O . ALA B 1 376 ? -18.688 -2.986 18.547 1 98.69 376 ALA B O 1
ATOM 6480 N N . GLY B 1 377 ? -18.859 -3.549 16.375 1 98.81 377 GLY B N 1
ATOM 6481 C CA . GLY B 1 377 ? -18.5 -2.215 15.93 1 98.81 377 GLY B CA 1
ATOM 6482 C C . GLY B 1 377 ? -19.516 -1.161 16.312 1 98.81 377 GLY B C 1
ATOM 6483 O O . GLY B 1 377 ? -19.172 -0.09 16.812 1 98.81 377 GLY B O 1
ATOM 6484 N N . ALA B 1 378 ? -20.766 -1.449 16.109 1 98.69 378 ALA B N 1
ATOM 6485 C CA . ALA B 1 378 ? -21.844 -0.503 16.406 1 98.69 378 ALA B CA 1
ATOM 6486 C C . ALA B 1 378 ? -21.906 -0.187 17.891 1 98.69 378 ALA B C 1
ATOM 6488 O O . ALA B 1 378 ? -22.047 0.975 18.281 1 98.69 378 ALA B O 1
ATOM 6489 N N . LEU B 1 379 ? -21.797 -1.222 18.703 1 98.5 379 LEU B N 1
ATOM 6490 C CA . LEU B 1 379 ? -21.859 -1.031 20.141 1 98.5 379 LEU B CA 1
ATOM 6491 C C . LEU B 1 379 ? -20.656 -0.24 20.641 1 98.5 379 LEU B C 1
ATOM 6493 O O . LEU B 1 379 ? -20.797 0.624 21.516 1 98.5 379 LEU B O 1
ATOM 6497 N N . THR B 1 380 ? -19.5 -0.554 20.125 1 98.81 380 THR B N 1
ATOM 6498 C CA . THR B 1 380 ? -18.312 0.197 20.5 1 98.81 380 THR B CA 1
ATOM 6499 C C . THR B 1 380 ? -18.453 1.668 20.109 1 98.81 380 THR B C 1
ATOM 6501 O O . THR B 1 380 ? -18.109 2.553 20.891 1 98.81 380 THR B O 1
ATOM 6504 N N . LEU B 1 381 ? -19.031 1.912 18.969 1 98.75 381 LEU B N 1
ATOM 6505 C CA . LEU B 1 381 ? -19.219 3.275 18.484 1 98.75 381 LEU B CA 1
ATOM 6506 C C . LEU B 1 381 ? -20.125 4.066 19.422 1 98.75 381 LEU B C 1
ATOM 6508 O O . LEU B 1 381 ? -19.781 5.191 19.812 1 98.75 381 LEU B O 1
ATOM 6512 N N . ILE B 1 382 ? -21.25 3.518 19.812 1 98.25 382 ILE B N 1
ATOM 6513 C CA . ILE B 1 382 ? -22.188 4.285 20.625 1 98.25 382 ILE B CA 1
ATOM 6514 C C . ILE B 1 382 ? -21.625 4.477 22.031 1 98.25 382 ILE B C 1
ATOM 6516 O O . ILE B 1 382 ? -21.906 5.488 22.672 1 98.25 382 ILE B O 1
ATOM 6520 N N . ARG B 1 383 ? -20.797 3.58 22.469 1 98.19 383 ARG B N 1
ATOM 6521 C CA . ARG B 1 383 ? -20.156 3.76 23.766 1 98.19 383 ARG B CA 1
ATOM 6522 C C . ARG B 1 383 ? -19.125 4.883 23.719 1 98.19 383 ARG B C 1
ATOM 6524 O O . ARG B 1 383 ? -18.984 5.648 24.672 1 98.19 383 ARG B O 1
ATOM 6531 N N . LEU B 1 384 ? -18.375 4.934 22.641 1 98.12 384 LEU B N 1
ATOM 6532 C CA . LEU B 1 384 ? -17.469 6.055 22.453 1 98.12 384 LEU B CA 1
ATOM 6533 C C . LEU B 1 384 ? -18.234 7.371 22.375 1 98.12 384 LEU B C 1
ATOM 6535 O O . LEU B 1 384 ? -17.859 8.352 23.031 1 98.12 384 LEU B O 1
ATOM 6539 N N . MET B 1 385 ? -19.344 7.379 21.688 1 97.81 385 MET B N 1
ATOM 6540 C CA . MET B 1 385 ? -20.172 8.57 21.531 1 97.81 385 MET B CA 1
ATOM 6541 C C . MET B 1 385 ? -20.703 9.047 22.891 1 97.81 385 MET B C 1
ATOM 6543 O O . MET B 1 385 ? -20.859 10.25 23.109 1 97.81 385 MET B O 1
ATOM 6547 N N . ALA B 1 386 ? -20.938 8.102 23.703 1 97.06 386 ALA B N 1
ATOM 6548 C CA . ALA B 1 386 ? -21.5 8.414 25.016 1 97.06 386 ALA B CA 1
ATOM 6549 C C . ALA B 1 386 ? -20.469 9.07 25.922 1 97.06 386 ALA B C 1
ATOM 6551 O O . ALA B 1 386 ? -20.828 9.758 26.875 1 97.06 386 ALA B O 1
ATOM 6552 N N . LYS B 1 387 ? -19.219 8.906 25.594 1 94.62 387 LYS B N 1
ATOM 6553 C CA . LYS B 1 387 ? -18.188 9.297 26.547 1 94.62 387 LYS B CA 1
ATOM 6554 C C . LYS B 1 387 ? -17.328 10.43 26 1 94.62 387 LYS B C 1
ATOM 6556 O O . LYS B 1 387 ? -16.75 11.203 26.766 1 94.62 387 LYS B O 1
ATOM 6561 N N . VAL B 1 388 ? -17.219 10.516 24.688 1 93.69 388 VAL B N 1
ATOM 6562 C CA . VAL B 1 388 ? -16.219 11.398 24.078 1 93.69 388 VAL B CA 1
ATOM 6563 C C . VAL B 1 388 ? -16.922 12.633 23.5 1 93.69 388 VAL B C 1
ATOM 6565 O O . VAL B 1 388 ? -17.984 12.523 22.906 1 93.69 388 VAL B O 1
ATOM 6568 N N . PHE B 1 389 ? -16.344 13.805 23.766 1 90.69 389 PHE B N 1
ATOM 6569 C CA . PHE B 1 389 ? -16.797 15.016 23.078 1 90.69 389 PHE B CA 1
ATOM 6570 C C . PHE B 1 389 ? -16.234 15.062 21.656 1 90.69 389 PHE B C 1
ATOM 6572 O O . PHE B 1 389 ? -15.016 15.133 21.469 1 90.69 389 PHE B O 1
ATOM 6579 N N . ASP B 1 390 ? -17.125 15.047 20.719 1 92.62 390 ASP B N 1
ATOM 6580 C CA . ASP B 1 390 ? -16.766 14.945 19.312 1 92.62 390 ASP B CA 1
ATOM 6581 C C . ASP B 1 390 ? -16.812 16.312 18.641 1 92.62 390 ASP B C 1
ATOM 6583 O O . ASP B 1 390 ? -17.891 16.844 18.359 1 92.62 390 ASP B O 1
ATOM 6587 N N . THR B 1 391 ? -15.695 16.828 18.234 1 89.25 391 THR B N 1
ATOM 6588 C CA . THR B 1 391 ? -15.625 18.172 17.656 1 89.25 391 THR B CA 1
ATOM 6589 C C . THR B 1 391 ? -16.375 18.219 16.328 1 89.25 391 THR B C 1
ATOM 6591 O O . THR B 1 391 ? -16.844 19.281 15.922 1 89.25 391 THR B O 1
ATOM 6594 N N . ASN B 1 392 ? -16.5 17.094 15.617 1 88.88 392 ASN B N 1
ATOM 6595 C CA . ASN B 1 392 ? -17.266 17.062 14.367 1 88.88 392 ASN B CA 1
ATOM 6596 C C . ASN B 1 392 ? -18.734 17.375 14.602 1 88.88 392 ASN B C 1
ATOM 6598 O O . ASN B 1 392 ? -19.375 18.031 13.781 1 88.88 392 ASN B O 1
ATOM 6602 N N . ILE B 1 393 ? -19.281 16.891 15.711 1 92 393 ILE B N 1
ATOM 6603 C CA . ILE B 1 393 ? -20.672 17.172 16.047 1 92 393 ILE B CA 1
ATOM 6604 C C . ILE B 1 393 ? -20.844 18.656 16.344 1 92 393 ILE B C 1
ATOM 6606 O O . ILE B 1 393 ? -21.766 19.297 15.828 1 92 393 ILE B O 1
ATOM 6610 N N . ILE B 1 394 ? -19.938 19.188 17.094 1 88 394 ILE B N 1
ATOM 6611 C CA . ILE B 1 394 ? -20.016 20.578 17.516 1 88 394 ILE B CA 1
ATOM 6612 C C . ILE B 1 394 ? -19.875 21.5 16.312 1 88 394 ILE B C 1
ATOM 6614 O O . ILE B 1 394 ? -20.609 22.5 16.188 1 88 394 ILE B O 1
ATOM 6618 N N . SER B 1 395 ? -18.938 21.172 15.422 1 86 395 SER B N 1
ATOM 6619 C CA . SER B 1 395 ? -18.688 22 14.25 1 86 395 SER B CA 1
ATOM 6620 C C . SER B 1 395 ? -19.828 21.922 13.25 1 86 395 SER B C 1
ATOM 6622 O O . SER B 1 395 ? -20.188 22.906 12.617 1 86 395 SER B O 1
ATOM 6624 N N . ARG B 1 396 ? -20.391 20.828 13.102 1 88.5 396 ARG B N 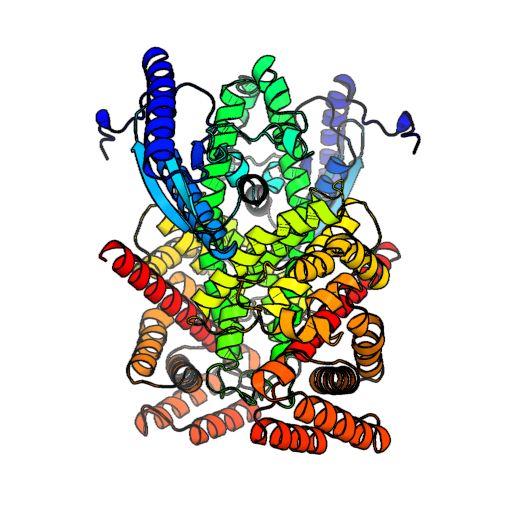1
ATOM 6625 C CA . ARG B 1 396 ? -21.406 20.594 12.086 1 88.5 396 ARG B CA 1
ATOM 6626 C C . ARG B 1 396 ? -22.797 20.984 12.602 1 88.5 396 ARG B C 1
ATOM 6628 O O . ARG B 1 396 ? -23.625 21.469 11.836 1 88.5 396 ARG B O 1
ATOM 6635 N N . SER B 1 397 ? -22.953 20.719 13.883 1 91.31 397 SER B N 1
ATOM 6636 C CA . SER B 1 397 ? -24.25 21.016 14.5 1 91.31 397 SER B CA 1
ATOM 6637 C C . SER B 1 397 ? -24.094 22.031 15.633 1 91.31 397 SER B C 1
ATOM 6639 O O . SER B 1 397 ? -23.953 23.219 15.383 1 91.31 397 SER B O 1
ATOM 6641 N N . SER B 1 398 ? -24.047 21.5 16.969 1 90.88 398 SER B N 1
ATOM 6642 C CA . SER B 1 398 ? -23.875 22.406 18.094 1 90.88 398 SER B CA 1
ATOM 6643 C C . SER B 1 398 ? -23.438 21.672 19.359 1 90.88 398 SER B C 1
ATOM 6645 O O . SER B 1 398 ? -23.531 20.438 19.422 1 90.88 398 SER B O 1
ATOM 6647 N N . LEU B 1 399 ? -22.938 22.469 20.281 1 90.19 399 LEU B N 1
ATOM 6648 C CA . LEU B 1 399 ? -22.594 21.938 21.594 1 90.19 399 LEU B CA 1
ATOM 6649 C C . LEU B 1 399 ? -23.828 21.359 22.281 1 90.19 399 LEU B C 1
ATOM 6651 O O . LEU B 1 399 ? -23.734 20.375 23 1 90.19 399 LEU B O 1
ATOM 6655 N N . ARG B 1 400 ? -24.922 22.031 22.078 1 92.69 400 ARG B N 1
ATOM 6656 C CA . ARG B 1 400 ? -26.188 21.547 22.625 1 92.69 400 ARG B CA 1
ATOM 6657 C C . ARG B 1 400 ? -26.531 20.156 22.094 1 92.69 400 ARG B C 1
ATOM 6659 O O . ARG B 1 400 ? -26.969 19.297 22.844 1 92.69 400 ARG B O 1
ATOM 6666 N N . ASP B 1 401 ? -26.297 19.969 20.812 1 94.69 401 ASP B N 1
ATOM 6667 C CA . ASP B 1 401 ? -26.562 18.688 20.188 1 94.69 401 ASP B CA 1
ATOM 6668 C C . ASP B 1 401 ? -25.625 17.609 20.75 1 94.69 401 ASP B C 1
ATOM 6670 O O . ASP B 1 401 ? -26.031 16.453 20.906 1 94.69 401 ASP B O 1
ATOM 6674 N N . GLN B 1 402 ? -24.422 17.953 21.031 1 94.5 402 GLN B N 1
ATOM 6675 C CA . GLN B 1 402 ? -23.484 17.047 21.672 1 94.5 402 GLN B CA 1
ATOM 6676 C C . GLN B 1 402 ? -24.016 16.562 23.016 1 94.5 402 GLN B C 1
ATOM 6678 O O . GLN B 1 402 ? -24 15.359 23.297 1 94.5 402 GLN B O 1
ATOM 6683 N N . TYR B 1 403 ? -24.453 17.453 23.828 1 93.62 403 TYR B N 1
ATOM 6684 C CA . TYR B 1 403 ? -25 17.109 25.125 1 93.62 403 TYR B CA 1
ATOM 6685 C C . TYR B 1 403 ? -26.25 16.266 24.984 1 93.62 403 TYR B C 1
ATOM 6687 O O . TYR B 1 403 ? -26.453 15.297 25.719 1 93.62 403 TYR B O 1
ATOM 6695 N N . ALA B 1 404 ? -27.094 16.656 24.078 1 96.31 404 ALA B N 1
ATOM 6696 C CA . ALA B 1 404 ? -28.328 15.93 23.844 1 96.31 404 ALA B CA 1
ATOM 6697 C C . ALA B 1 404 ? -28.047 14.484 23.438 1 96.31 404 ALA B C 1
ATOM 6699 O O . ALA B 1 404 ? -28.734 13.562 23.891 1 96.31 404 ALA B O 1
ATOM 6700 N N . LEU B 1 405 ? -27.109 14.289 22.594 1 97.25 405 LEU B N 1
ATOM 6701 C CA . LEU B 1 405 ? -26.719 12.945 22.172 1 97.25 405 LEU B CA 1
ATOM 6702 C C . LEU B 1 405 ? -26.234 12.117 23.359 1 97.25 405 LEU B C 1
ATOM 6704 O O . LEU B 1 405 ? -26.625 10.969 23.516 1 97.25 405 LEU B O 1
ATOM 6708 N N . GLN B 1 406 ? -25.375 12.68 24.141 1 96.44 406 GLN B N 1
ATOM 6709 C CA . GLN B 1 406 ? -24.812 11.938 25.266 1 96.44 406 GLN B CA 1
ATOM 6710 C C . GLN B 1 406 ? -25.906 11.578 26.281 1 96.44 406 GLN B C 1
ATOM 6712 O O . GLN B 1 406 ? -25.891 10.477 26.828 1 96.44 406 GLN B O 1
ATOM 6717 N N . ASP B 1 407 ? -26.766 12.508 26.484 1 96.75 407 ASP B N 1
ATOM 6718 C CA . ASP B 1 407 ? -27.891 12.234 27.375 1 96.75 407 ASP B CA 1
ATOM 6719 C C . ASP B 1 407 ? -28.75 11.094 26.844 1 96.75 407 ASP B C 1
ATOM 6721 O O . ASP B 1 407 ? -29.109 10.18 27.578 1 96.75 407 ASP B O 1
ATOM 6725 N N . ARG B 1 408 ? -29.047 11.195 25.609 1 97 408 ARG B N 1
ATOM 6726 C CA . ARG B 1 408 ? -29.859 10.164 24.969 1 97 408 ARG B CA 1
ATOM 6727 C C . ARG B 1 408 ? -29.172 8.805 25.047 1 97 408 ARG B C 1
ATOM 6729 O O . ARG B 1 408 ? -29.812 7.797 25.344 1 97 408 ARG B O 1
ATOM 6736 N N . LEU B 1 409 ? -27.906 8.766 24.781 1 97.81 409 LEU B N 1
ATOM 6737 C CA . LEU B 1 409 ? -27.156 7.52 24.781 1 97.81 409 LEU B CA 1
ATOM 6738 C C . LEU B 1 409 ? -27.031 6.953 26.188 1 97.81 409 LEU B C 1
ATOM 6740 O O . LEU B 1 409 ? -27.031 5.734 26.375 1 97.81 409 LEU B O 1
ATOM 6744 N N . GLN B 1 410 ? -26.875 7.832 27.125 1 95.31 410 GLN B N 1
ATOM 6745 C CA . GLN B 1 410 ? -26.875 7.371 28.5 1 95.31 410 GLN B CA 1
ATOM 6746 C C . GLN B 1 410 ? -28.188 6.652 28.844 1 95.31 410 GLN B C 1
ATOM 6748 O O . GLN B 1 410 ? -28.172 5.605 29.5 1 95.31 410 GLN B O 1
ATOM 6753 N N . GLY B 1 411 ? -29.266 7.25 28.406 1 95.81 411 GLY B N 1
ATOM 6754 C CA . GLY B 1 411 ? -30.547 6.605 28.594 1 95.81 411 GLY B CA 1
ATOM 6755 C C . GLY B 1 411 ? -30.672 5.266 27.891 1 95.81 411 GLY B C 1
ATOM 6756 O O . GLY B 1 411 ? -31.141 4.289 28.484 1 95.81 411 GLY B O 1
ATOM 6757 N N . ILE B 1 412 ? -30.25 5.207 26.656 1 96.94 412 ILE B N 1
ATOM 6758 C CA . ILE B 1 412 ? -30.312 3.992 25.859 1 96.94 412 ILE B CA 1
ATOM 6759 C C . ILE B 1 412 ? -29.469 2.895 26.5 1 96.94 412 ILE B C 1
ATOM 6761 O O . ILE B 1 412 ? -29.938 1.763 26.656 1 96.94 412 ILE B O 1
ATOM 6765 N N . LEU B 1 413 ? -28.266 3.244 26.953 1 96.44 413 LEU B N 1
ATOM 6766 C CA . LEU B 1 413 ? -27.312 2.266 27.469 1 96.44 413 LEU B CA 1
ATOM 6767 C C . LEU B 1 413 ? -27.688 1.845 28.891 1 96.44 413 LEU B C 1
ATOM 6769 O O . LEU B 1 413 ? -27.359 0.733 29.312 1 96.44 413 LEU B O 1
ATOM 6773 N N . ALA B 1 414 ? -28.344 2.729 29.594 1 95.75 414 ALA B N 1
ATOM 6774 C CA . ALA B 1 414 ? -28.844 2.369 30.922 1 95.75 414 ALA B CA 1
ATOM 6775 C C . ALA B 1 414 ? -29.953 1.33 30.812 1 95.75 414 ALA B C 1
ATOM 6777 O O . ALA B 1 414 ? -30.094 0.459 31.688 1 95.75 414 ALA B O 1
ATOM 6778 N N . ALA B 1 415 ? -30.719 1.478 29.812 1 95.75 415 ALA B N 1
ATOM 6779 C CA . ALA B 1 415 ? -31.828 0.554 29.594 1 95.75 415 ALA B CA 1
ATOM 6780 C C . ALA B 1 415 ? -31.328 -0.797 29.094 1 95.75 415 ALA B C 1
ATOM 6782 O O . ALA B 1 415 ? -31.875 -1.843 29.453 1 95.75 415 ALA B O 1
ATOM 6783 N N . ASP B 1 416 ? -30.375 -0.76 28.203 1 95.88 416 ASP B N 1
ATOM 6784 C CA . ASP B 1 416 ? -29.781 -1.951 27.609 1 95.88 416 ASP B CA 1
ATOM 6785 C C . ASP B 1 416 ? -28.312 -1.701 27.219 1 95.88 416 ASP B C 1
ATOM 6787 O O . ASP B 1 416 ? -28.031 -0.907 26.328 1 95.88 416 ASP B O 1
ATOM 6791 N N . GLU B 1 417 ? -27.484 -2.48 27.859 1 93.62 417 GLU B N 1
ATOM 6792 C CA . GLU B 1 417 ? -26.062 -2.303 27.609 1 93.62 417 GLU B CA 1
ATOM 6793 C C . GLU B 1 417 ? -25.703 -2.691 26.172 1 93.62 417 GLU B C 1
ATOM 6795 O O . GLU B 1 417 ? -24.625 -2.348 25.688 1 93.62 417 GLU B O 1
ATOM 6800 N N . ALA B 1 418 ? -26.594 -3.439 25.578 1 95.5 418 ALA B N 1
ATOM 6801 C CA . ALA B 1 418 ? -26.406 -3.875 24.188 1 95.5 418 ALA B CA 1
ATOM 6802 C C . ALA B 1 418 ? -27.672 -3.658 23.375 1 95.5 418 ALA B C 1
ATOM 6804 O O . ALA B 1 418 ? -28.328 -4.621 22.969 1 95.5 418 ALA B O 1
ATOM 6805 N N . PRO B 1 419 ? -27.906 -2.395 23.109 1 97.06 419 PRO B N 1
ATOM 6806 C CA . PRO B 1 419 ? -29.141 -2.086 22.406 1 97.06 419 PRO B CA 1
ATOM 6807 C C . PRO B 1 419 ? -29.281 -2.852 21.094 1 97.06 419 PRO B C 1
ATOM 6809 O O . PRO B 1 419 ? -28.281 -3.117 20.422 1 97.06 419 PRO B O 1
ATOM 6812 N N . SER B 1 420 ? -30.516 -3.117 20.734 1 96.75 420 SER B N 1
ATOM 6813 C CA . SER B 1 420 ? -30.812 -3.896 19.547 1 96.75 420 SER B CA 1
ATOM 6814 C C . SER B 1 420 ? -30.5 -3.111 18.266 1 96.75 420 SER B C 1
ATOM 6816 O O . SER B 1 420 ? -30.312 -1.894 18.312 1 96.75 420 SER B O 1
ATOM 6818 N N . ARG B 1 421 ? -30.547 -3.832 17.172 1 96.62 421 ARG B N 1
ATOM 6819 C CA . ARG B 1 421 ? -30.328 -3.211 15.875 1 96.62 421 ARG B CA 1
ATOM 6820 C C . ARG B 1 421 ? -31.406 -2.182 15.57 1 96.62 421 ARG B C 1
ATOM 6822 O O . ARG B 1 421 ? -31.125 -1.134 14.984 1 96.62 421 ARG B O 1
ATOM 6829 N N . ALA B 1 422 ? -32.562 -2.494 15.93 1 96.81 422 ALA B N 1
ATOM 6830 C CA . ALA B 1 422 ? -33.688 -1.588 15.719 1 96.81 422 ALA B CA 1
ATOM 6831 C C . ALA B 1 422 ? -33.5 -0.277 16.469 1 96.81 422 ALA B C 1
ATOM 6833 O O . ALA B 1 422 ? -33.781 0.8 15.945 1 96.81 422 ALA B O 1
ATOM 6834 N N . ARG B 1 423 ? -33.031 -0.408 17.688 1 97.12 423 ARG B N 1
ATOM 6835 C CA . ARG B 1 423 ? -32.781 0.779 18.484 1 97.12 423 ARG B CA 1
ATOM 6836 C C . ARG B 1 423 ? -31.672 1.633 17.875 1 97.12 423 ARG B C 1
ATOM 6838 O O . ARG B 1 423 ? -31.734 2.863 17.906 1 97.12 423 ARG B O 1
ATOM 6845 N N . LEU B 1 424 ? -30.688 0.982 17.359 1 97.62 424 LEU B N 1
ATOM 6846 C CA . LEU B 1 424 ? -29.578 1.687 16.703 1 97.62 424 LEU B CA 1
ATOM 6847 C C . LEU B 1 424 ? -30.078 2.4 15.438 1 97.62 424 LEU B C 1
ATOM 6849 O O . LEU B 1 424 ? -29.609 3.498 15.125 1 97.62 424 LEU B O 1
ATOM 6853 N N . ARG B 1 425 ? -30.984 1.822 14.742 1 97.44 425 ARG B N 1
ATOM 6854 C CA . ARG B 1 425 ? -31.562 2.441 13.547 1 97.44 425 ARG B CA 1
ATOM 6855 C C . ARG B 1 425 ? -32.406 3.662 13.914 1 97.44 425 ARG B C 1
ATOM 6857 O O . ARG B 1 425 ? -32.406 4.652 13.18 1 97.44 425 ARG B O 1
ATOM 6864 N N . GLU B 1 426 ? -33.062 3.52 15.016 1 97.56 426 GLU B N 1
ATOM 6865 C CA . GLU B 1 426 ? -33.812 4.672 15.516 1 97.56 426 GLU B CA 1
ATOM 6866 C C . GLU B 1 426 ? -32.875 5.828 15.859 1 97.56 426 GLU B C 1
ATOM 6868 O O . GLU B 1 426 ? -33.156 6.984 15.57 1 97.56 426 GLU B O 1
ATOM 6873 N N . LEU B 1 427 ? -31.828 5.449 16.5 1 98 427 LEU B N 1
ATOM 6874 C CA . LEU B 1 427 ? -30.812 6.457 16.812 1 98 427 LEU B CA 1
ATOM 6875 C C . LEU B 1 427 ? -30.25 7.078 15.539 1 98 427 LEU B C 1
ATOM 6877 O O . LEU B 1 427 ? -30.031 8.289 15.477 1 98 427 LEU B O 1
ATOM 6881 N N . ASP B 1 428 ? -30.031 6.27 14.586 1 98.06 428 ASP B N 1
ATOM 6882 C CA . ASP B 1 428 ? -29.531 6.734 13.289 1 98.06 428 ASP B CA 1
ATOM 6883 C C . ASP B 1 428 ? -30.5 7.758 12.672 1 98.06 428 ASP B C 1
ATOM 6885 O O . ASP B 1 428 ? -30.062 8.82 12.219 1 98.06 428 ASP B O 1
ATOM 6889 N N . ALA B 1 429 ? -31.719 7.441 12.688 1 97.88 429 ALA B N 1
ATOM 6890 C CA . ALA B 1 429 ? -32.75 8.336 12.133 1 97.88 429 ALA B CA 1
ATOM 6891 C C . ALA B 1 429 ? -32.75 9.68 12.867 1 97.88 429 ALA B C 1
ATOM 6893 O O . ALA B 1 429 ? -32.875 10.727 12.242 1 97.88 429 ALA B O 1
ATOM 6894 N N . TRP B 1 430 ? -32.625 9.602 14.133 1 97.81 430 TRP B N 1
ATOM 6895 C CA . TRP B 1 430 ? -32.625 10.812 14.953 1 97.81 430 TRP B CA 1
ATOM 6896 C C . TRP B 1 430 ? -31.406 11.672 14.641 1 97.81 430 TRP B C 1
ATOM 6898 O O . TRP B 1 430 ? -31.516 12.898 14.531 1 97.81 430 TRP B O 1
ATOM 6908 N N . LEU B 1 431 ? -30.266 11.086 14.516 1 98.31 431 LEU B N 1
ATOM 6909 C CA . LEU B 1 431 ? -29.031 11.812 14.211 1 98.31 431 LEU B CA 1
ATOM 6910 C C . LEU B 1 431 ? -29.094 12.43 12.82 1 98.31 431 LEU B C 1
ATOM 6912 O O . LEU B 1 431 ? -28.672 13.57 12.625 1 98.31 431 LEU B O 1
ATOM 6916 N N . VAL B 1 432 ? -29.609 11.695 11.891 1 97.81 432 VAL B N 1
ATOM 6917 C CA . VAL B 1 432 ? -29.719 12.172 10.508 1 97.81 432 VAL B CA 1
ATOM 6918 C C . VAL B 1 432 ? -30.656 13.367 10.445 1 97.81 432 VAL B C 1
ATOM 6920 O O . VAL B 1 432 ? -30.359 14.375 9.797 1 97.81 432 VAL B O 1
ATOM 6923 N N . ALA B 1 433 ? -31.703 13.258 11.148 1 97 433 ALA B N 1
ATOM 6924 C CA . ALA B 1 433 ? -32.688 14.344 11.18 1 97 433 ALA B CA 1
ATOM 6925 C C . ALA B 1 433 ? -32.062 15.609 11.773 1 97 433 ALA B C 1
ATOM 6927 O O . ALA B 1 433 ? -32.406 16.719 11.367 1 97 433 ALA B O 1
ATOM 6928 N N . GLY B 1 434 ? -31.203 15.43 12.672 1 96.38 434 GLY B N 1
ATOM 6929 C CA . GLY B 1 434 ? -30.562 16.562 13.336 1 96.38 434 GLY B CA 1
ATOM 6930 C C . GLY B 1 434 ? -29.281 17 12.656 1 96.38 434 GLY B C 1
ATOM 6931 O O . GLY B 1 434 ? -28.594 17.906 13.141 1 96.38 434 GLY B O 1
ATOM 6932 N N . ASN B 1 435 ? -28.938 16.344 11.57 1 96.44 435 ASN B N 1
ATOM 6933 C CA . ASN B 1 435 ? -27.703 16.625 10.852 1 96.44 435 ASN B CA 1
ATOM 6934 C C . ASN B 1 435 ? -26.469 16.453 11.75 1 96.44 435 ASN B C 1
ATOM 6936 O O . ASN B 1 435 ? -25.562 17.266 11.734 1 96.44 435 ASN B O 1
ATOM 6940 N N . ILE B 1 436 ? -26.531 15.461 12.578 1 96.94 436 ILE B N 1
ATOM 6941 C CA . ILE B 1 436 ? -25.469 15.156 13.539 1 96.94 436 ILE B CA 1
ATOM 6942 C C . ILE B 1 436 ? -24.625 14.008 13.008 1 96.94 436 ILE B C 1
ATOM 6944 O O . ILE B 1 436 ? -25.141 12.938 12.68 1 96.94 436 ILE B O 1
ATOM 6948 N N . SER B 1 437 ? -23.359 14.172 12.836 1 97.31 437 SER B N 1
ATOM 6949 C CA . SER B 1 437 ? -22.422 13.156 12.367 1 97.31 437 SER B CA 1
ATOM 6950 C C . SER B 1 437 ? -21.219 13.031 13.297 1 97.31 437 SER B C 1
ATOM 6952 O O . SER B 1 437 ? -20.344 13.891 13.305 1 97.31 437 SER B O 1
ATOM 6954 N N . PRO B 1 438 ? -21.141 11.984 14.039 1 97.31 438 PRO B N 1
ATOM 6955 C CA . PRO B 1 438 ? -20.031 11.82 14.984 1 97.31 438 PRO B CA 1
ATOM 6956 C C . PRO B 1 438 ? -18.766 11.289 14.32 1 97.31 438 PRO B C 1
ATOM 6958 O O . PRO B 1 438 ? -18.266 10.234 14.695 1 97.31 438 PRO B O 1
ATOM 6961 N N . GLY B 1 439 ? -18.156 12.062 13.508 1 96.94 439 GLY B N 1
ATOM 6962 C CA . GLY B 1 439 ? -16.984 11.672 12.734 1 96.94 439 GLY B CA 1
ATOM 6963 C C . GLY B 1 439 ? -15.766 11.398 13.602 1 96.94 439 GLY B C 1
ATOM 6964 O O . GLY B 1 439 ? -14.938 10.539 13.266 1 96.94 439 GLY B O 1
ATOM 6965 N N . GLY B 1 440 ? -15.586 12.156 14.672 1 96.75 440 GLY B N 1
ATOM 6966 C CA . GLY B 1 440 ? -14.492 11.898 15.586 1 96.75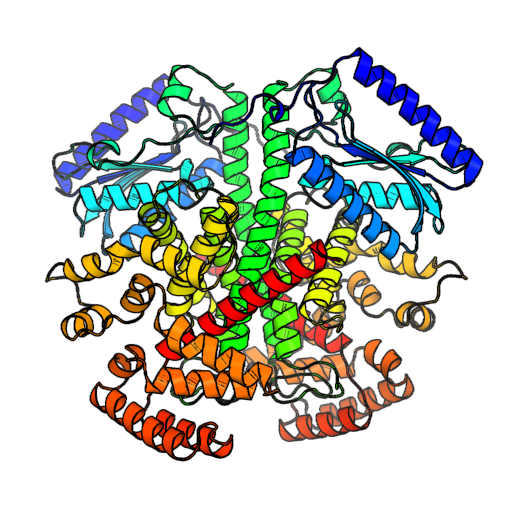 440 GLY B CA 1
ATOM 6967 C C . GLY B 1 440 ? -14.555 10.523 16.219 1 96.75 440 GLY B C 1
ATOM 6968 O O . GLY B 1 440 ? -13.531 9.844 16.344 1 96.75 440 GLY B O 1
ATOM 6969 N N . CYS B 1 441 ? -15.758 10.133 16.609 1 98 441 CYS B N 1
ATOM 6970 C CA . CYS B 1 441 ? -15.938 8.812 17.203 1 98 441 CYS B CA 1
ATOM 6971 C C . CYS B 1 441 ? -15.742 7.715 16.156 1 98 441 CYS B C 1
ATOM 6973 O O . CYS B 1 441 ? -15.289 6.617 16.484 1 98 441 CYS B O 1
ATOM 6975 N N . ALA B 1 442 ? -16.078 7.988 14.867 1 98.44 442 ALA B N 1
ATOM 6976 C CA . ALA B 1 442 ? -15.789 7.043 13.797 1 98.44 442 ALA B CA 1
ATOM 6977 C C . ALA B 1 442 ? -14.289 6.785 13.688 1 98.44 442 ALA B C 1
ATOM 6979 O O . ALA B 1 442 ? -13.859 5.645 13.5 1 98.44 442 ALA B O 1
ATOM 6980 N N . ASP B 1 443 ? -13.484 7.848 13.789 1 98.12 443 ASP B N 1
ATOM 6981 C CA . ASP B 1 443 ? -12.031 7.707 13.773 1 98.12 443 ASP B CA 1
ATOM 6982 C C . ASP B 1 443 ? -11.547 6.855 14.945 1 98.12 443 ASP B C 1
ATOM 6984 O O . ASP B 1 443 ? -10.656 6.02 14.781 1 98.12 443 ASP B O 1
ATOM 6988 N N . LEU B 1 444 ? -12.133 7.098 16.078 1 98.56 444 LEU B N 1
ATOM 6989 C CA . LEU B 1 444 ? -11.742 6.348 17.266 1 98.56 444 LEU B CA 1
ATOM 6990 C C . LEU B 1 444 ? -12.125 4.879 17.141 1 98.56 444 LEU B C 1
ATOM 6992 O O . LEU B 1 444 ? -11.422 3.998 17.641 1 98.56 444 LEU B O 1
ATOM 6996 N N . LEU B 1 445 ? -13.281 4.602 16.5 1 98.88 445 LEU B N 1
ATOM 6997 C CA . LEU B 1 445 ? -13.633 3.215 16.203 1 98.88 445 LEU B CA 1
ATOM 6998 C C . LEU B 1 445 ? -12.586 2.57 15.305 1 98.88 445 LEU B C 1
ATOM 7000 O O . LEU B 1 445 ? -12.164 1.435 15.539 1 98.88 445 LEU B O 1
ATOM 7004 N N . GLY B 1 446 ? -12.18 3.314 14.242 1 98.81 446 GLY B N 1
ATOM 7005 C CA . GLY B 1 446 ? -11.109 2.828 13.391 1 98.81 446 GLY B CA 1
ATOM 7006 C C . GLY B 1 446 ? -9.844 2.498 14.156 1 98.81 446 GLY B C 1
ATOM 7007 O O . GLY B 1 446 ? -9.227 1.452 13.93 1 98.81 446 GLY B O 1
ATOM 7008 N N . LEU B 1 447 ? -9.484 3.35 15.078 1 98.75 447 LEU B N 1
ATOM 7009 C CA . LEU B 1 447 ? -8.297 3.135 15.891 1 98.75 447 LEU B CA 1
ATOM 7010 C C . LEU B 1 447 ? -8.469 1.922 16.797 1 98.75 447 LEU B C 1
ATOM 7012 O O . LEU B 1 447 ? -7.508 1.198 17.062 1 98.75 447 LEU B O 1
ATOM 7016 N N . SER B 1 448 ? -9.672 1.749 17.328 1 98.88 448 SER B N 1
ATOM 7017 C CA . SER B 1 448 ? -9.961 0.576 18.141 1 98.88 448 SER B CA 1
ATOM 7018 C C . SER B 1 448 ? -9.75 -0.713 17.359 1 98.88 448 SER B C 1
ATOM 7020 O O . SER B 1 448 ? -9.148 -1.665 17.875 1 98.88 448 SER B O 1
ATOM 7022 N N . TRP B 1 449 ? -10.219 -0.737 16.125 1 98.81 449 TRP B N 1
ATOM 7023 C CA . TRP B 1 449 ? -9.984 -1.885 15.258 1 98.81 449 TRP B CA 1
ATOM 7024 C C . TRP B 1 449 ? -8.492 -2.094 15.023 1 98.81 449 TRP B C 1
ATOM 7026 O O . TRP B 1 449 ? -7.996 -3.221 15.109 1 98.81 449 TRP B O 1
ATOM 7036 N N . MET B 1 450 ? -7.75 -1.022 14.766 1 98.62 450 MET B N 1
ATOM 7037 C CA . MET B 1 450 ? -6.316 -1.085 14.5 1 98.62 450 MET B CA 1
ATOM 7038 C C . MET B 1 450 ? -5.578 -1.748 15.664 1 98.62 450 MET B C 1
ATOM 7040 O O . MET B 1 450 ? -4.777 -2.66 15.453 1 98.62 450 MET B O 1
ATOM 7044 N N . LEU B 1 451 ? -5.875 -1.28 16.844 1 98.31 451 LEU B N 1
ATOM 7045 C CA . LEU B 1 451 ? -5.207 -1.822 18.031 1 98.31 451 LEU B CA 1
ATOM 7046 C C . LEU B 1 451 ? -5.617 -3.271 18.266 1 98.31 451 LEU B C 1
ATOM 7048 O O . LEU B 1 451 ? -4.805 -4.082 18.719 1 98.31 451 LEU B O 1
ATOM 7052 N N . HIS B 1 452 ? -6.848 -3.611 17.984 1 98.31 452 HIS B N 1
ATOM 7053 C CA . HIS B 1 452 ? -7.312 -4.988 18.094 1 98.31 452 HIS B CA 1
ATOM 7054 C C . HIS B 1 452 ? -6.551 -5.902 17.141 1 98.31 452 HIS B C 1
ATOM 7056 O O . HIS B 1 452 ? -6.105 -6.984 17.531 1 98.31 452 HIS B O 1
ATOM 7062 N N . PHE B 1 453 ? -6.406 -5.48 15.875 1 97.44 453 PHE B N 1
ATOM 7063 C CA . PHE B 1 453 ? -5.688 -6.273 14.891 1 97.44 453 PHE B CA 1
ATOM 7064 C C . PHE B 1 453 ? -4.234 -6.469 15.305 1 97.44 453 PHE B C 1
ATOM 7066 O O . PHE B 1 453 ? -3.689 -7.566 15.172 1 97.44 453 PHE B O 1
ATOM 7073 N N . LEU B 1 454 ? -3.604 -5.41 15.82 1 95.56 454 LEU B N 1
ATOM 7074 C CA . LEU B 1 454 ? -2.205 -5.473 16.234 1 95.56 454 LEU B CA 1
ATOM 7075 C C . LEU B 1 454 ? -2.025 -6.434 17.406 1 95.56 454 LEU B C 1
ATOM 7077 O O . LEU B 1 454 ? -1.055 -7.195 17.438 1 95.56 454 LEU B O 1
ATOM 7081 N N . ARG B 1 455 ? -2.924 -6.398 18.281 1 92 455 ARG B N 1
ATOM 7082 C CA . ARG B 1 455 ? -2.854 -7.273 19.453 1 92 455 ARG B CA 1
ATOM 7083 C C . ARG B 1 455 ? -3.021 -8.734 19.047 1 92 455 ARG B C 1
ATOM 7085 O O . ARG B 1 455 ? -2.314 -9.609 19.547 1 92 455 ARG B O 1
ATOM 7092 N N . ARG B 1 456 ? -3.871 -9 18.188 1 85.19 456 ARG B N 1
ATOM 7093 C CA . ARG B 1 456 ? -4.145 -10.359 17.75 1 85.19 456 ARG B CA 1
ATOM 7094 C C . ARG B 1 456 ? -2.955 -10.938 16.984 1 85.19 456 ARG B C 1
ATOM 7096 O O . ARG B 1 456 ? -2.615 -12.109 17.156 1 85.19 456 ARG B O 1
ATOM 7103 N N . ASP B 1 457 ? -2.381 -10.125 16.156 1 81.56 457 ASP B N 1
ATOM 7104 C CA . ASP B 1 457 ? -1.227 -10.555 15.383 1 81.56 457 ASP B CA 1
ATOM 7105 C C . ASP B 1 457 ? -0.046 -10.898 16.297 1 81.56 457 ASP B C 1
ATOM 7107 O O . ASP B 1 457 ? 0.639 -11.898 16.078 1 81.56 457 ASP B O 1
ATOM 7111 N N . THR B 1 458 ? 0.181 -10.102 17.281 1 79.25 458 THR B N 1
ATOM 7112 C CA . THR B 1 458 ? 1.271 -10.336 18.219 1 79.25 458 THR B CA 1
ATOM 7113 C C . THR B 1 458 ? 1.032 -11.609 19.031 1 79.25 458 THR B C 1
ATOM 7115 O O . THR B 1 458 ? 1.967 -12.367 19.281 1 79.25 458 THR B O 1
ATOM 7118 N N . ALA B 1 459 ? -0.188 -11.766 19.312 1 67.38 459 ALA B N 1
ATOM 7119 C CA . ALA B 1 459 ? -0.543 -12.969 20.062 1 67.38 459 ALA B CA 1
ATOM 7120 C C . ALA B 1 459 ? -0.339 -14.227 19.219 1 67.38 459 ALA B C 1
ATOM 7122 O O . ALA B 1 459 ? 0.125 -15.25 19.719 1 67.38 459 ALA B O 1
ATOM 7123 N N . LEU B 1 460 ? -0.581 -14.062 17.969 1 61.72 460 LEU B N 1
ATOM 7124 C CA . LEU B 1 460 ? -0.421 -15.195 17.062 1 61.72 460 LEU B CA 1
ATOM 7125 C C . LEU B 1 460 ? 1.056 -15.5 16.828 1 61.72 460 LEU B C 1
ATOM 7127 O O . LEU B 1 460 ? 1.447 -16.672 16.781 1 61.72 460 LEU B O 1
ATOM 7131 N N . GLU B 1 461 ? 1.857 -14.492 16.75 1 68.44 461 GLU B N 1
ATOM 7132 C CA . GLU B 1 461 ? 3.295 -14.68 16.578 1 68.44 461 GLU B CA 1
ATOM 7133 C C . GLU B 1 461 ? 3.92 -15.344 17.797 1 68.44 461 GLU B C 1
ATOM 7135 O O . GLU B 1 461 ? 4.801 -16.203 17.656 1 68.44 461 GLU B O 1
ATOM 7140 N N . GLU B 1 462 ? 3.438 -14.945 18.906 1 65.88 462 GLU B N 1
ATOM 7141 C CA . GLU B 1 462 ? 3.951 -15.516 20.141 1 65.88 462 GLU B CA 1
ATOM 7142 C C . GLU B 1 462 ? 3.531 -16.984 20.281 1 65.88 462 GLU B C 1
ATOM 7144 O O . GLU B 1 462 ? 4.32 -17.812 20.734 1 65.88 462 GLU B O 1
ATOM 7149 N N . ARG B 1 463 ? 2.396 -17.219 19.781 1 57.88 463 ARG B N 1
ATOM 7150 C CA . ARG B 1 463 ? 1.918 -18.594 19.828 1 57.88 463 ARG B CA 1
ATOM 7151 C C . ARG B 1 463 ? 2.693 -19.469 18.844 1 57.88 463 ARG B C 1
ATOM 7153 O O . ARG B 1 463 ? 3.02 -20.609 19.172 1 57.88 463 ARG B O 1
ATOM 7160 N N . ASP B 1 464 ? 3.035 -18.953 17.688 1 58.75 464 ASP B N 1
ATOM 7161 C CA . ASP B 1 464 ? 3.785 -19.703 16.688 1 58.75 464 ASP B CA 1
ATOM 7162 C C . ASP B 1 464 ? 5.223 -19.953 17.141 1 58.75 464 ASP B C 1
ATOM 7164 O O . ASP B 1 464 ? 5.82 -20.969 16.797 1 58.75 464 ASP B O 1
ATOM 7168 N N . GLN B 1 465 ? 5.805 -19.047 17.938 1 59.53 465 GLN B N 1
ATOM 7169 C CA . GLN B 1 465 ? 7.156 -19.203 18.453 1 59.53 465 GLN B CA 1
ATOM 7170 C C . GLN B 1 465 ? 7.188 -20.234 19.594 1 59.53 465 GLN B C 1
ATOM 7172 O O . GLN B 1 465 ? 8.172 -20.953 19.766 1 59.53 465 GLN B O 1
ATOM 7177 N N . GLU B 1 466 ? 6.09 -20.25 20.344 1 53.31 466 GLU B N 1
ATOM 7178 C CA . GLU B 1 466 ? 5.984 -21.203 21.438 1 53.31 466 GLU B CA 1
ATOM 7179 C C . GLU B 1 466 ? 5.629 -22.594 20.922 1 53.31 466 GLU B C 1
ATOM 7181 O O . GLU B 1 466 ? 6.027 -23.609 21.516 1 53.31 466 GLU B O 1
ATOM 7186 N N . ALA B 1 467 ? 5.094 -22.812 19.688 1 47.34 467 ALA B N 1
ATOM 7187 C CA . ALA B 1 467 ? 4.68 -24.094 19.125 1 47.34 467 ALA B CA 1
ATOM 7188 C C . ALA B 1 467 ? 5.805 -24.734 18.312 1 47.34 467 ALA B C 1
ATOM 7190 O O . ALA B 1 467 ? 6.023 -25.938 18.375 1 47.34 467 ALA B O 1
#

Solvent-accessible surface area (backbone atoms only — not comparable to full-atom values): 47453 Å² total; per-residue (Å²): 131,84,77,60,79,86,76,53,67,52,63,32,49,70,66,50,44,55,48,50,53,53,50,48,52,50,50,49,52,52,50,29,70,73,64,60,30,21,32,40,38,40,36,67,68,59,73,75,47,60,39,34,41,73,69,48,52,53,50,50,52,50,49,51,52,54,48,53,52,52,32,48,74,69,57,23,46,73,78,43,73,51,72,46,83,45,49,63,23,54,38,35,41,32,33,34,44,73,60,54,44,68,60,48,40,53,52,40,51,33,46,28,62,41,46,78,51,30,60,30,50,38,65,44,28,22,31,50,86,64,49,74,62,51,50,67,78,72,73,42,77,76,59,58,27,94,88,50,91,47,51,29,70,59,39,61,73,65,54,72,58,58,67,68,56,55,42,54,53,52,52,47,36,54,52,48,50,58,49,48,52,54,13,48,53,51,16,19,38,49,45,30,13,52,50,50,47,42,52,24,49,70,36,59,10,34,49,12,62,88,40,32,39,44,48,89,84,50,43,56,64,42,49,40,37,28,56,27,59,41,47,67,48,28,25,47,28,12,40,47,13,34,75,47,42,84,49,55,47,47,60,50,42,53,36,44,49,56,48,47,52,51,43,48,51,46,28,22,66,53,37,75,67,42,89,78,48,63,68,42,52,56,53,50,31,45,48,26,19,26,46,19,21,35,51,48,66,72,42,77,77,39,66,67,52,36,22,51,44,29,15,52,22,28,60,60,55,60,60,53,57,68,66,55,58,88,83,51,82,67,52,74,60,50,63,34,38,80,75,70,42,46,42,72,57,42,32,38,38,58,20,36,44,64,28,68,70,43,21,35,53,40,33,50,52,33,44,74,72,64,44,51,70,31,56,18,46,33,54,20,36,54,53,34,47,45,71,50,81,38,54,42,22,37,69,68,53,29,66,67,54,49,52,50,49,26,53,50,40,48,53,50,41,72,76,31,86,72,65,51,71,66,56,46,51,52,48,18,52,54,24,30,73,61,41,30,34,54,54,48,37,49,39,40,44,19,49,20,43,30,46,50,52,48,42,51,51,49,53,48,52,52,50,60,72,73,102,131,86,77,60,78,86,76,55,67,52,62,34,50,70,68,50,43,53,49,49,54,52,50,48,52,51,50,51,51,51,49,28,70,72,64,60,31,22,32,40,38,40,37,66,68,59,72,76,45,61,38,34,42,73,70,49,53,53,50,49,52,49,50,51,51,53,49,53,52,52,33,47,75,69,57,23,46,73,79,44,74,52,73,48,82,44,49,64,23,54,37,33,41,31,33,33,44,74,58,54,41,69,60,49,40,53,52,40,52,33,47,29,62,41,45,78,51,30,61,32,48,38,65,45,29,21,31,49,88,64,48,73,62,52,51,66,79,72,72,43,78,75,60,59,28,96,86,51,90,46,51,29,69,58,39,62,74,65,52,72,60,59,67,68,56,53,42,54,51,51,52,46,37,53,51,48,49,57,48,48,54,54,12,49,53,49,16,20,39,49,45,29,12,53,50,48,47,42,52,24,50,70,37,58,10,34,48,11,62,86,40,32,40,43,47,89,82,51,42,56,64,41,49,38,37,29,57,27,59,41,44,68,48,27,25,48,27,11,40,48,14,34,74,47,45,84,49,55,47,46,59,50,44,52,34,43,49,56,50,46,52,53,42,48,50,47,26,23,65,54,36,75,65,43,89,79,48,63,66,41,51,55,52,49,30,45,48,27,19,28,46,18,21,34,52,49,67,72,43,77,77,39,67,66,52,37,20,52,44,28,14,53,23,27,60,58,56,59,58,54,57,69,65,55,57,88,82,50,83,66,52,74,59,51,63,34,38,79,74,69,42,45,43,70,57,41,34,37,38,57,19,37,45,64,28,67,69,45,21,36,54,40,32,52,52,33,43,74,72,64,44,52,71,30,55,18,47,33,54,22,38,52,53,35,47,47,72,51,80,38,54,42,22,35,69,68,51,29,64,67,55,49,52,50,49,27,54,51,40,50,53,50,43,71,74,32,86,72,65,50,70,67,55,45,49,51,50,18,52,53,26,32,74,63,43,29,32,52,54,49,38,49,39,40,44,20,49,20,45,29,47,50,53,50,43,52,51,49,52,48,52,52,49,61,72,74,102

InterPro domains:
  IPR002736 Triphosphoribosyl-dephospho-CoA protein [PF01874] (189-452)
  IPR002736 Triphosphoribosyl-dephospho-CoA protein [PTHR30201] (183-455)
  IPR005551 Apo-citrate lyase phosphoribosyl-dephospho-CoA transferase [PF03802] (14-175)
  IPR005551 Apo-citrate lyase phosphoribosyl-dephospho-CoA transferase [TIGR03124] (14-172)
  IPR017551 Triphosphoribosyl-dephospho-CoA synthase CitG [MF_00397] (174-467)

Secondary structure (DSSP, 8-state):
----GGGSPPPPPHHHHHHHHHHHHHHHHHHHHHH-S-EEEEEE---SS----HHHHHHHHHHHHHHHHHHHHTT-EEEEEEEEEETTEEEEEEEEESS-HHHHHHHHHHHHTSSGGGGGEEEEEE-TTSPEEPTGGGTPPPPBPSSSSSBHHHHHHHT-S-HHHHHHHHHHHHHHHHHHHHHHHHHHHHHHHHHHHHH-S--TTS--SS--TT-SS--HHHHHHHHTTTHHHHHHHHHHHHHTTTS-HHHHHHHHHHHHHHHHHHHHHHHTS--SSHHHHHHHHHHHHHHHHHHHTT----HHHHHHHHHHHTTTHHHHHHT--TTS---HHHHHHTTT--HHHHHHHTTSHHIIIIIHHHHHHHHHTT--HHHHHHHHHHHHHHHS--HHHHHHS-HHHHHHHHHHHHHHHHH-SS--HHHHHHHHHHHHHTT---HHHHHHHHHHHHHHHHHHHHHHHHHHHH-/----GGGSPPPPPHHHHHHHHHHHHHHHHHHHHHH-S-EEEEEE---SS----HHHHHHHHHHHHHHHHHHHHTT-EEEEEEEEEETTEEEEEEEEESS-HHHHHHHHHHHHTSSGGGGGEEEEEE-TTSPEEPTGGGTPPPPBPSSSSSBHHHHHHHT-S-HHHHHHHHHHHHHHHHHHHHHHHHHHHHHHHHHHHHH-S--TTS--SS--TT-SS--HHHHHHHHTTTHHHHHHHHHHHHHTTTS-HHHHHHHHHHHHHHHHHHHHHHHTS--SSHHHHHHHHHHHHHHHHHHHTT----HHHHHHHHHHHTTTHHHHHHT--TTS---HHHHHHTTT--HHHHHHHTTSHHIIIIIHHHHHHHHHTT--HHHHHHHHHHHHHHHS--HHHHHHS-HHHHHHHHHHHHHHHHH-SS--HHHHHHHHHHHHHTT---HHHHHHHHHHHHHHHHHHHHHHHHHHHH-

Nearest PDB structures (foldseek):
  7dcn-assembly1_A  TM=9.458E-01  e=1.365E-10  Escherichia coli
  5m3c-assembly1_A  TM=3.319E-01  e=6.383E+00  Pseudomonas aeruginosa
  4c8z-assembly1_A  TM=3.137E-01  e=6.106E+00  Thermus thermophilus HB8
  5cwg-assembly1_A  TM=2.408E-01  e=6.383E+00  synthetic construct
  7dcn-assembly1_A  TM=9.458E-01  e=1.815E-10  Escherichia coli

Organism: NCBI:txid901

Sequence (934 aa):
MQTHSADIPQPALLEEILRAREERQHRQQRLLRRYRRPLISLSLNIAGALKQFPLAQKTYAEASRMMHRHLERMGACVIGAEEVHARSGSEGCFAVDGRDATSLKRGMVALEESRPVARLFDLDVLDADGRHLSRKDLGLPPRRCLLCDAAAAGCARSRAHALEEVRRHTLRLMERHFQEQKADILAGYALRSLLYEVCVTPKPGLVDRVSNGAHDDMDIFTFMDSSSVLFPYFRHCALLGLREHGLAPDALFDRLRCPGMDAEDAMHRATGNVNTHKGAIFSLGIVCAAAGRLLGRQERLTPAAISATSAAMTSGVLAECRNVPPNVPLTNGLRLYGKGIHGARGEAASGFSSVLRYGLPSLERELAAGASIDRAGALTLIRLMAKVFDTNIISRSSLRDQYALQDRLQGILAADEAPSRARLRELDAWLVAGNISPGGCADLLGLSWMLHFLRRDTALEERDQEAMQTHSADIPQPALLEEILRAREERQHRQQRLLRRYRRPLISLSLNIAGALKQFPLAQKTYAEASRMMHRHLERMGACVIGAEEVHARSGSEGCFAVDGRDATSLKRGMVALEESRPVARLFDLDVLDADGRHLSRKDLGLPPRRCLLCDAAAAGCARSRAHALEEVRRHTLRLMERHFQEQKADILAGYALRSLLYEVCVTPKPGLVDRVSNGAHDDMDIFTFMDSSSVLFPYFRHCALLGLREHGLAPDALFDRLRCPGMDAEDAMHRATGNVNTHKGAIFSLGIVCAAAGRLLGRQERLTPAAISATSAAMTSGVLAECRNVPPNVPLTNGLRLYGKGIHGARGEAASGFSSVLRYGLPSLERELAAGASIDRAGALTLIRLMAKVFDTNIISRSSLRDQYALQDRLQGILAADEAPSRARLRELDAWLVAGNISPGGCADLLGLSWMLHFLRRDTALEERDQEA

Radius of gyration: 29.45 Å; Cα contacts (8 Å, |Δi|>4): 1548; chains: 2; bounding box: 78×86×64 Å

Foldseek 3Di:
DPPPPVQDQDFADPVRLVVVVVVVLVVQVVCLVVPLFKKKKKWFQADDRQADHPLLVVLSVVLVVLLQVLCVVVQKHFPDKDWDDDRSGIMMMTGMDDDFQLVSVVSLVCQCVVDLLSVRMDIWMAGSVRHTDDCVNNPHDARAPSVDRDHNVVCVVVVVDDSVVRNVSNSCSSVVVVLLVLLLLLLVLLLVLLLLLQAQPPAAQDAYDPDRRLDDLDHPVLSVLLSVQCSVLLSVLLSLLQVVLVDFLQVSLVVSVVSLVVSQVSSCVSNVHDDDCNLSSNLSSLLSSQQSSCVNVVHDDALVSSLVSLLRNLQCVLVVLVPPPPPDPRDLQSVCVVVVQRFSSVCSNRSNVLLVVQQQVQLVVCVVVPHDSNQSLNLSLLRSLLPHQASQQCVQARPVVSVVSNVVSVVQCVVPVRDDSVVSVVSNVVCSVRSGHRSSSSSSNSVSSSNVSSVVVSVVVVVVVVD/DPPPPVQDQDFADPVRLVVVVVVVLVVQVVVLVVPLFKKKKKWFQADDRQADHPLLVVLSVVLVVLLQVLCVVVQKHFPDKDWDDDRSGIMMMTGMDDDFQLVSVVSLVCQCVVDLLSVRMDIWMAGSVRDTDDCVNNPHDARAPSVDRHHNVVCVVVVVDDSVVRNVSNSCSSVVVVLLVLLLLLLVLLLVLLLLLQAQPPAAQDAYDPDRRLDDLDHPVLSVLLSVQCSVLLSVLLSLLQVVLVDFLQVSLVVSVVSLVVSLVSSCVSNVHDDDCNLSSNLSSLLSSQQSSCVNVVHDDALVSSLVSLLRNLQCVLVVLVPDPPPDPRDLQSVCVVVVQNFSSVCSNRSNVLLVVQQQVQLVVCVVVPHDSNQSLNLSLLRSLLPHQASQQCVQARPVVSVVSNVVSVVQCVVPVRDDSVVSVVSNVVCSVRSGHRSSSSSSNSVSSSNVSSVVVSVVVVVVVVD

pLDDT: mean 91.73, std 12.22, range [25.0, 98.94]